Protein 6K5L (pdb70)

Solvent-accessible surface area: 49444 Å² total; per-residue (Å²): 109,116,137,32,37,11,57,93,0,0,97,16,0,20,127,8,0,63,47,8,6,31,139,14,20,116,35,4,63,21,7,36,100,35,2,19,114,39,55,39,103,30,24,47,66,7,22,54,76,7,22,77,28,15,58,109,18,0,20,88,2,16,68,71,0,93,82,65,4,132,38,75,1,32,64,36,93,5,3,53,98,0,23,94,19,0,30,170,52,1,98,132,31,85,37,39,14,6,0,0,1,0,2,14,23,1,6,12,83,5,39,10,42,75,70,73,45,82,113,61,5,2,22,99,50,46,33,96,190,76,82,102,221,135,45,116,185,101,48,18,99,71,7,100,18,122,161,36,16,83,61,8,0,73,117,3,5,59,75,30,75,17,158,51,149,39,83,66,57,52,75,1,0,99,38,0,35,124,13,0,42,109,67,29,26,100,137,60,10,74,146,1,37,0,48,7,11,79,76,9,0,23,25,34,28,9,0,8,6,0,0,14,0,46,12,73,110,34,45,52,0,0,0,1,0,1,9,32,26,164,135,18,60,0,38,3,3,0,0,0,5,58,62,45,21,0,19,34,0,8,17,40,4,16,8,9,0,9,3,86,8,66,50,0,35,22,13,3,108,19,0,86,85,1,2,93,70,29,42,32,6,36,0,8,26,12,3,8,12,22,48,2,0,37,20,28,8,58,20,36,5,42,100,60,20,150,56,23,155,62,75,0,65,53,19,72,39,105,149,30,105,9,14,5,32,0,0,0,58,49,10,48,25,14,0,12,0,0,12,46,159,20,9,126,155,57,91,45,46,25,15,50,0,27,26,5,4,74,35,2,22,15,23,21,4,8,0,8,0,1,16,8,12,57,21,32,8,5,53,2,52,65,180,25,6,11,108,82,1,32,113,19,0,89,114,50,0,48,127,20,22,59,90,95,51,134,57,4,3,0,15,0,0,6,9,4,54,60,22,53,18,0,38,46,48,7,130,115,10,114,51,115,105,8,79,64,3,0,51,38,0,0,46,0,1,46,42,0,0,14,22,28,0,11,0,22,36,5,54,33,72,12,0,0,3,19,221,85,29,28,0,0,0,34,36,1,4,65,9,34,73,0,49,115,8,77,8,58,76,120,34,12,60,223,138,88,47,43,68,37,119,40,28,20,8,0,90,36,9,97,148,113,5,30,79,51,114,77,6,2,84,23,0,67,110,47,3,43,50,3,7,118,4,86,40,0,70,51,30,9,71,116,29,139,134,34,58,24,77,52,44,63,7,24,124,160,122,30,39,3,69,53,58,26,96,97,83,33,75,84,13,0,84,17,4,18,125,9,0,65,49,8,5,29,145,15,19,128,34,5,61,22,6,38,108,39,2,23,118,38,54,52,114,32,25,63,82,7,29,49,72,8,21,52,26,14,61,53,6,0,7,56,2,6,50,72,13,128,93,52,148,135,60,120,57,21,80,97,0,26,79,40,0,24,135,57,0,71,131,28,82,47,19,14,7,0,0,1,0,2,14,26,1,4,14,91,57,66,71,40,86,70,74,45,82,102,57,5,1,21,96,48,44,24,106,152,36,86,202,154,122,49,117,163,107,46,14,82,75,12,101,26,125,163,35,18,101,57,9,0,76,120,5,3,56,72,29,71,18,158,48,154,38,88,59,54,61,70,1,4,98,39,0,37,116,13,0,42,117,68,25,26,99,144,66,15,78,172,3,35,1,43,10,9,77,74,10,0,23,21,53,38,10,0,8,5,0,0,13,0,48,14,80,117,36,40,53,0,0,0,0,0,0,18,33,25,160,142,21,66,0,36,3,3,0,0,0,3,62,55,43,15,0,16,35,0,6,16,38,4,16,8,8,0,11,2,78,8,41,46,0,13,17,9,0,63,22,0,72,93,1,2,90,72,38,36,33,6,33,1,2,31,12,3,8,12,21,41,2,0,40,22,29,15,57,16,38,4,46,81,63,18,149,58,22,150,89,76,0,66,51,20,71,40,104,140,30,78,4,14,7,34,0,0,0,54,54,12,27,21,15,0,12,1,0,10,45,176,24,14,145,128,47,146,51,48,35,45,48,0,100,40,5,6,84,33,2,22,36,34,41,3,7,0,8,0,0,14,8,12,79,22,66,9,5,58,4,48,68,172,32,8,7,106,74,0,35,106,20,0,90,116,52,1,51,149,29,23,57,90,96,49,146,61,1,1,1,88,18,0,6,13,4,41,54,20,52,18,0,39,45,50,5,133,120,8,107,46,115,110,7,76,65,4,0,73,37,0,0,44,0,0,51,42,0,0,16,22,31,0,8,0,18,32,8,46,29,71,9,0,0,2,16,186,86,30,31,0,0,0,36,28,1,2,69,8,32,76,0,38,28,8,49,7,41,89,41,16,15,147,276,34,60,70,1,21,23,18,24,7,1,58,70,23,92,124,152,5,29,78,60,114,77,10,0,85,25,0,65,110,47,3,44,54,1,6,116,5,78,35,0,72,51,25,9,60,130,30,109,111,46,62,48,78,62,44,47,6,22,142,154,184,26,32,2,64,53,63,27,91

Foldseek 3Di:
DLVVLLLVLLVLLLVLVVVLVVVLLVLLVCLQVCLLVVVLVSQLVSLLVSLCSLVVSLVVSLVVNCVSPVPCLLVQVSLLSSVVSNLVVQPVPQQSLVSQLSSVSNNCVSVVNPDDDVSNGPLDPPDDPPPDPPDPDDQKDWFAQPVHQQVSVVVVVVPDPRDFAAPDRSVQSVQVVVVLCVPQNVVFSNVKTKIWGPWWWDDRFWTKIWIWIATPVGIWTWIWIWGADPVRHIHTFFIDTHLLLVCLVLDQLFRATSTNCPRLVVVLVVCCRSNVPDDSLSSCVNNPVNSSSVSVVSVVVVVVLVPDPFAKDFDDDDADQFWTWIDTPPDFKIKIDGWPDGDPVDDDDPVLVVVLLVVCQSARSLSAAGHKDKDAFDKAFPVRHDPVVVVVCCVTVVVQWDDDDRMITGGIIIMTGDFAQQVVVCVPDADPLNLLLLLQLLVSCVSCLLSQKHQQPSASRQWGAHPSGHIHGYRRSRIDGLLQADEDDDDDPVPPDDDDPRYDQLLVVLVRQLVDVRGNVSCCVNRVLSSGSVSSVVSNVCVVVVHHDDHDSDDPCRTCVRVPD/DVLLVLLVLLLVLVVVLVVVLLVLLVCLLVCLQVVVLVSLLVSLVVSLCSLVVSLVVSLVVVVVVPDPVSQLSSVVSNLVVPPVPQQRLVSQLSVVSNVCVNVVNPDDDVSNGPLDHPDDDDLPDDDPDDQKAKFAQPVHQQVSQVVVVVPQPRDFAAPDSNVLSVQAVVVLCVPQNPPQQNVKIKIWGNWWWDDRNWTKTWIWIQTPVGIWTWIWTWGADPVRHIHTFFIDTHLLLVCLVLDQLFRATSTNCPNLVNVLVVCCSRNVPDDSLSSCVNNPVNSSSVSVVSVVVVVCLVPDPAAKDFDDDDADQFWTWIDTPVDFKIKIDGWPDGDPVDDDDPVLVVVLLVVCQSARSLSAAGHKDKDAFDKAFPVRHDPVVVVVCCVTVVVQWDDDDRMITGGIIIMTGDFAQQVVVCVVDDDPLNLLLLLQLLVSCVSCLLSQKHLQPSASRQWGADPSGHIHGYDRSRIDGLLQADEDDDDPPVDDDDPRYDQLLVVCVRQQVDPRGNVSCCVNPVLSSDSVSSVVSNVCVVVPHHDDRDSDDPCRGCVRVVD

B-factor: mean 54.25, std 23.87, range [15.05, 162.51]

InterPro domains:
  IPR010452 Isocitrate dehydrogenase kinasephosphatase [MF_00747] (1-570)
  IPR010452 Isocitrate dehydrogenase kinasephosphatase [NF002804] (5-575)
  IPR010452 Isocitrate dehydrogenase kinasephosphatase [PIRSF000719] (3-575)
  IPR010452 Isocitrate dehydrogenase kinasephosphatase [PTHR39559] (1-574)
  IPR046854 Isocitrate dehydrogenase kinase/phosphatase (AceK), regulatory domain [PF20423] (10-306)
  IPR046855 Isocitrate dehydrogenase kinase/phosphatase (AceK), kinase domain [PF06315] (310-564)

Structure (mmCIF, N/CA/C/O backbone):
data_6K5L
#
_entry.id   6K5L
#
_cell.length_a   124.484
_cell.length_b   124.484
_cell.length_c   266.824
_cell.angle_alpha   90.00
_cell.angle_beta   90.00
_cell.angle_gamma   90.00
#
_symmetry.space_group_name_H-M   'P 41 21 2'
#
loop_
_entity.id
_entity.type
_entity.pdbx_description
1 polymer 'Isocitrate dehydrogenase kinase/phosphatase'
2 non-polymer 'ADENOSINE MONOPHOSPHATE'
3 non-polymer "ADENOSINE-5'-DIPHOSPHATE"
4 non-polymer 'MANGANESE (II) ION'
5 water water
#
loop_
_atom_site.group_PDB
_atom_site.id
_atom_site.type_symbol
_atom_site.label_atom_id
_atom_site.label_alt_id
_atom_site.label_comp_id
_atom_site.label_asym_id
_atom_site.label_entity_id
_atom_site.label_seq_id
_atom_site.pdbx_PDB_ins_code
_atom_site.Cartn_x
_atom_site.Cartn_y
_atom_site.Cartn_z
_atom_site.occupancy
_atom_site.B_iso_or_equiv
_atom_site.auth_seq_id
_atom_site.auth_comp_id
_atom_site.auth_asym_id
_atom_site.auth_atom_id
_atom_site.pdbx_PDB_model_num
ATOM 1 N N . MET A 1 1 ? 35.890 24.456 -9.180 1.00 92.19 1 MET A N 1
ATOM 2 C CA . MET A 1 1 ? 35.172 23.303 -9.755 1.00 91.80 1 MET A CA 1
ATOM 3 C C . MET A 1 1 ? 34.473 22.507 -8.658 1.00 93.54 1 MET A C 1
ATOM 4 O O . MET A 1 1 ? 35.031 22.325 -7.553 1.00 90.79 1 MET A O 1
ATOM 10 N N . PRO A 1 2 ? 33.236 22.063 -8.937 1.00 97.58 2 PRO A N 1
ATOM 11 C CA . PRO A 1 2 ? 32.680 20.967 -8.130 1.00 94.38 2 PRO A CA 1
ATOM 12 C C . PRO A 1 2 ? 33.427 19.682 -8.392 1.00 86.32 2 PRO A C 1
ATOM 13 O O . PRO A 1 2 ? 33.559 18.847 -7.489 1.00 87.07 2 PRO A O 1
ATOM 24 N N . ARG A 1 3 ? 33.976 19.552 -9.604 1.00 76.23 3 ARG A N 1
ATOM 25 C CA . ARG A 1 3 ? 34.712 18.377 -10.042 1.00 66.90 3 ARG A CA 1
ATOM 26 C C . ARG A 1 3 ? 36.166 18.423 -9.597 1.00 61.72 3 ARG A C 1
ATOM 27 O O . ARG A 1 3 ? 36.795 17.371 -9.431 1.00 57.44 3 ARG A O 1
ATOM 48 N N . GLY A 1 4 ? 36.718 19.624 -9.412 1.00 56.79 4 GLY A N 1
ATOM 49 C CA . GLY A 1 4 ? 38.042 19.736 -8.826 1.00 52.51 4 GLY A CA 1
ATOM 50 C C . GLY A 1 4 ? 38.082 19.206 -7.407 1.00 49.81 4 GLY A C 1
ATOM 51 O O . GLY A 1 4 ? 39.008 18.491 -7.021 1.00 51.09 4 GLY A O 1
ATOM 55 N N . LEU A 1 5 ? 37.089 19.577 -6.597 1.00 47.47 5 LEU A N 1
ATOM 56 C CA . LEU A 1 5 ? 37.027 19.061 -5.233 1.00 43.92 5 LEU A CA 1
ATOM 57 C C . LEU A 1 5 ? 37.041 17.538 -5.234 1.00 38.56 5 LEU A C 1
ATOM 58 O O . LEU A 1 5 ? 37.802 16.910 -4.491 1.00 36.71 5 LEU A O 1
ATOM 74 N N . GLU A 1 6 ? 36.196 16.924 -6.065 1.00 37.18 6 GLU A N 1
ATOM 75 C CA . GLU A 1 6 ? 36.146 15.469 -6.130 1.00 36.39 6 GLU A CA 1
ATOM 76 C C . GLU A 1 6 ? 37.515 14.870 -6.393 1.00 38.92 6 GLU A C 1
ATOM 77 O O . GLU A 1 6 ? 37.900 13.875 -5.766 1.00 41.81 6 GLU A O 1
ATOM 89 N N . LEU A 1 7 ? 38.269 15.468 -7.314 1.00 40.11 7 LEU A N 1
ATOM 90 C CA . LEU A 1 7 ? 39.594 14.965 -7.657 1.00 41.07 7 LEU A CA 1
ATOM 91 C C . LEU A 1 7 ? 40.619 15.284 -6.571 1.00 33.41 7 LEU A C 1
ATOM 92 O O . LEU A 1 7 ? 41.494 14.466 -6.273 1.00 28.11 7 LEU A O 1
ATOM 108 N N . LEU A 1 8 ? 40.519 16.468 -5.961 1.00 31.22 8 LEU A N 1
ATOM 109 C CA . LEU A 1 8 ? 41.424 16.822 -4.873 1.00 30.96 8 LEU A CA 1
ATOM 110 C C . LEU A 1 8 ? 41.299 15.831 -3.732 1.00 33.41 8 LEU A C 1
ATOM 111 O O . LEU A 1 8 ? 42.308 15.415 -3.151 1.00 34.40 8 LEU A O 1
ATOM 127 N N . ILE A 1 9 ? 40.074 15.423 -3.407 1.00 29.96 9 ILE A N 1
ATOM 128 C CA . ILE A 1 9 ? 39.889 14.434 -2.353 1.00 34.06 9 ILE A CA 1
ATOM 129 C C . ILE A 1 9 ? 40.488 13.093 -2.774 1.00 33.61 9 ILE A C 1
ATOM 130 O O . ILE A 1 9 ? 41.185 12.430 -1.992 1.00 32.87 9 ILE A O 1
ATOM 146 N N . ALA A 1 10 ? 40.173 12.645 -3.996 1.00 29.41 10 ALA A N 1
ATOM 147 C CA . ALA A 1 10 ? 40.712 11.378 -4.482 1.00 30.48 10 ALA A CA 1
ATOM 148 C C . ALA A 1 10 ? 42.232 11.363 -4.406 1.00 34.93 10 ALA A C 1
ATOM 149 O O . ALA A 1 10 ? 42.833 10.371 -3.972 1.00 34.33 10 ALA A O 1
ATOM 156 N N . GLN A 1 11 ? 42.871 12.476 -4.770 1.00 33.50 11 GLN A N 1
ATOM 157 C CA . GLN A 1 11 ? 44.325 12.532 -4.716 1.00 33.64 11 GLN A CA 1
ATOM 158 C C . GLN A 1 11 ? 44.812 12.643 -3.279 1.00 33.15 11 GLN A C 1
ATOM 159 O O . GLN A 1 11 ? 45.897 12.146 -2.954 1.00 30.12 11 GLN A O 1
ATOM 173 N N . THR A 1 12 ? 44.019 13.269 -2.403 1.00 32.07 12 THR A N 1
ATOM 174 C CA . THR A 1 12 ? 44.389 13.337 -0.993 1.00 30.43 12 THR A CA 1
ATOM 175 C C . THR A 1 12 ? 44.419 11.943 -0.377 1.00 30.73 12 THR A C 1
ATOM 176 O O . THR A 1 12 ? 45.391 11.559 0.286 1.00 26.11 12 THR A O 1
ATOM 187 N N . ILE A 1 13 ? 43.364 11.160 -0.611 1.00 27.72 13 ILE A N 1
ATOM 188 C CA . ILE A 1 13 ? 43.321 9.799 -0.096 1.00 27.23 13 ILE A CA 1
ATOM 189 C C . ILE A 1 13 ? 44.519 9.013 -0.610 1.00 26.78 13 ILE A C 1
ATOM 190 O O . ILE A 1 13 ? 45.280 8.429 0.167 1.00 26.98 13 ILE A O 1
ATOM 206 N N . LEU A 1 14 ? 44.727 9.013 -1.928 1.00 24.52 14 LEU A N 1
ATOM 207 C CA . LEU A 1 14 ? 45.848 8.268 -2.483 1.00 26.18 14 LEU A CA 1
ATOM 208 C C . LEU A 1 14 ? 47.177 8.795 -1.959 1.00 26.62 14 LEU A C 1
ATOM 209 O O . LEU A 1 14 ? 48.114 8.020 -1.748 1.00 27.41 14 LEU A O 1
ATOM 225 N N . GLN A 1 15 ? 47.281 10.098 -1.716 1.00 30.10 15 GLN A N 1
ATOM 226 C CA . GLN A 1 15 ? 48.518 10.609 -1.141 1.00 26.59 15 GLN A CA 1
ATOM 227 C C . GLN A 1 15 ? 48.749 10.026 0.239 1.00 24.07 15 GLN A C 1
ATOM 228 O O . GLN A 1 15 ? 49.874 9.652 0.581 1.00 24.56 15 GLN A O 1
ATOM 242 N N . GLY A 1 16 ? 47.694 9.960 1.054 1.00 23.42 16 GLY A N 1
ATOM 243 C CA . GLY A 1 16 ? 47.829 9.368 2.373 1.00 27.58 16 GLY A CA 1
ATOM 244 C C . GLY A 1 16 ? 48.381 7.961 2.306 1.00 27.78 16 GLY A C 1
ATOM 245 O O . GLY A 1 16 ? 49.293 7.599 3.052 1.00 31.40 16 GLY A O 1
ATOM 249 N N . PHE A 1 17 ? 47.846 7.149 1.393 1.00 29.70 17 PHE A N 1
ATOM 250 C CA . PHE A 1 17 ? 48.342 5.787 1.258 1.00 28.46 17 PHE A CA 1
ATOM 251 C C . PHE A 1 17 ? 49.795 5.768 0.799 1.00 27.24 17 PHE A C 1
ATOM 252 O O . PHE A 1 17 ? 50.591 4.957 1.283 1.00 30.79 17 PHE A O 1
ATOM 269 N N . ASP A 1 18 ? 50.154 6.628 -0.157 1.00 27.40 18 ASP A N 1
ATOM 270 C CA . ASP A 1 18 ? 51.556 6.749 -0.544 1.00 30.51 18 ASP A CA 1
ATOM 271 C C . ASP A 1 18 ? 52.434 6.889 0.691 1.00 29.65 18 ASP A C 1
ATOM 272 O O . ASP A 1 18 ? 53.403 6.144 0.881 1.00 32.06 18 ASP A O 1
ATOM 281 N N . ALA A 1 19 ? 52.074 7.832 1.566 1.00 31.65 19 ALA A N 1
ATOM 282 C CA . ALA A 1 19 ? 52.859 8.096 2.766 1.00 29.99 19 ALA A CA 1
ATOM 283 C C . ALA A 1 19 ? 52.784 6.936 3.747 1.00 27.99 19 ALA A C 1
ATOM 284 O O . ALA A 1 19 ? 53.805 6.520 4.310 1.00 22.96 19 ALA A O 1
ATOM 291 N N . GLN A 1 20 ? 51.582 6.401 3.964 1.00 30.11 20 GLN A N 1
ATOM 292 C CA . GLN A 1 20 ? 51.418 5.309 4.917 1.00 27.70 20 GLN A CA 1
ATOM 293 C C . GLN A 1 20 ? 52.324 4.141 4.563 1.00 23.68 20 GLN A C 1
ATOM 294 O O . GLN A 1 20 ? 53.081 3.651 5.410 1.00 24.49 20 GLN A O 1
ATOM 308 N N . TYR A 1 21 ? 52.266 3.670 3.315 1.00 23.13 21 TYR A N 1
ATOM 309 C CA . TYR A 1 21 ? 53.110 2.529 2.988 1.00 27.55 21 TYR A CA 1
ATOM 310 C C . TYR A 1 21 ? 54.582 2.899 3.012 1.00 28.49 21 TYR A C 1
ATOM 311 O O . TYR A 1 21 ? 55.431 2.046 3.305 1.00 27.73 21 TYR A O 1
ATOM 329 N N . GLY A 1 22 ? 54.907 4.148 2.688 1.00 27.71 22 GLY A N 1
ATOM 330 C CA . GLY A 1 22 ? 56.286 4.581 2.796 1.00 28.82 22 GLY A CA 1
ATOM 331 C C . GLY A 1 22 ? 56.790 4.515 4.223 1.00 30.60 22 GLY A C 1
ATOM 332 O O . GLY A 1 22 ? 57.908 4.065 4.481 1.00 30.86 22 GLY A O 1
ATOM 336 N N . ARG A 1 23 ? 55.964 4.942 5.176 1.00 32.22 23 ARG A N 1
ATOM 337 C CA . ARG A 1 23 ? 56.370 4.840 6.568 1.00 32.77 23 ARG A CA 1
ATOM 338 C C . ARG A 1 23 ? 56.398 3.394 7.029 1.00 34.27 23 ARG A C 1
ATOM 339 O O . ARG A 1 23 ? 57.276 3.014 7.809 1.00 37.46 23 ARG A O 1
ATOM 360 N N . PHE A 1 24 ? 55.475 2.567 6.537 1.00 30.76 24 PHE A N 1
ATOM 361 C CA . PHE A 1 24 ? 55.505 1.151 6.882 1.00 28.05 24 PHE A CA 1
ATOM 362 C C . PHE A 1 24 ? 56.844 0.547 6.487 1.00 30.02 24 PHE A C 1
ATOM 363 O O . PHE A 1 24 ? 57.465 -0.183 7.270 1.00 30.50 24 PHE A O 1
ATOM 380 N N . LEU A 1 25 ? 57.327 0.887 5.290 1.00 29.64 25 LEU A N 1
ATOM 381 C CA . LEU A 1 25 ? 58.614 0.381 4.834 1.00 31.38 25 LEU A CA 1
ATOM 382 C C . LEU A 1 25 ? 59.765 0.948 5.654 1.00 31.32 25 LEU A C 1
ATOM 383 O O . LEU A 1 25 ? 60.757 0.252 5.897 1.00 34.45 25 LEU A O 1
ATOM 399 N N . GLU A 1 26 ? 59.668 2.204 6.083 1.00 31.57 26 GLU A N 1
ATOM 400 C CA . GLU A 1 26 ? 60.789 2.799 6.801 1.00 37.15 26 GLU A CA 1
ATOM 401 C C . GLU A 1 26 ? 60.968 2.137 8.162 1.00 34.78 26 GLU A C 1
ATOM 402 O O . GLU A 1 26 ? 62.086 1.767 8.542 1.00 33.24 26 GLU A O 1
ATOM 414 N N . VAL A 1 27 ? 59.868 1.920 8.887 1.00 33.80 27 VAL A N 1
ATOM 415 C CA . VAL A 1 27 ? 59.938 1.182 10.146 1.00 29.60 27 VAL A CA 1
ATOM 416 C C . VAL A 1 27 ? 60.503 -0.212 9.916 1.00 32.27 27 VAL A C 1
ATOM 417 O O . VAL A 1 27 ? 61.385 -0.671 10.657 1.00 34.63 27 VAL A O 1
ATOM 430 N N . THR A 1 28 ? 59.988 -0.912 8.893 1.00 27.82 28 THR A N 1
ATOM 431 C CA . THR A 1 28 ? 60.429 -2.273 8.601 1.00 26.89 28 THR A CA 1
ATOM 432 C C . THR A 1 28 ? 61.911 -2.312 8.242 1.00 29.14 28 THR A C 1
ATOM 433 O O . THR A 1 28 ? 62.643 -3.209 8.672 1.00 25.30 28 THR A O 1
ATOM 444 N N . SER A 1 29 ? 62.367 -1.331 7.450 1.00 35.91 29 SER A N 1
ATOM 445 C CA . SER A 1 29 ? 63.771 -1.249 7.048 1.00 36.69 29 SER A CA 1
ATOM 446 C C . SER A 1 29 ? 64.686 -1.299 8.253 1.00 38.44 29 SER A C 1
ATOM 447 O O . SER A 1 29 ? 65.812 -1.794 8.155 1.00 45.09 29 SER A O 1
ATOM 455 N N . GLY A 1 30 ? 64.245 -0.748 9.378 1.00 38.13 30 GLY A N 1
ATOM 456 C CA . GLY A 1 30 ? 65.091 -0.707 10.547 1.00 43.02 30 GLY A CA 1
ATOM 457 C C . GLY A 1 30 ? 65.160 -1.994 11.336 1.00 39.83 30 GLY A C 1
ATOM 458 O O . GLY A 1 30 ? 65.801 -2.037 12.388 1.00 38.53 30 GLY A O 1
ATOM 462 N N . ALA A 1 31 ? 64.531 -3.060 10.844 1.00 34.76 31 ALA A N 1
ATOM 463 C CA . ALA A 1 31 ? 64.540 -4.323 11.567 1.00 36.86 31 ALA A CA 1
ATOM 464 C C . ALA A 1 31 ? 65.935 -4.923 11.639 1.00 37.32 31 ALA A C 1
ATOM 465 O O . ALA A 1 31 ? 66.274 -5.575 12.631 1.00 40.06 31 ALA A O 1
ATOM 472 N N . GLN A 1 32 ? 66.749 -4.739 10.599 1.00 38.81 32 GLN A N 1
ATOM 473 C CA . GLN A 1 32 ? 68.093 -5.307 10.611 1.00 41.29 32 GLN A CA 1
ATOM 474 C C . GLN A 1 32 ? 68.933 -4.713 11.736 1.00 38.96 32 GLN A C 1
ATOM 475 O O . GLN A 1 32 ? 69.580 -5.443 12.494 1.00 39.43 32 GLN A O 1
ATOM 489 N N . GLN A 1 33 ? 68.957 -3.386 11.845 1.00 43.13 33 GLN A N 1
ATOM 490 C CA . GLN A 1 33 ? 69.771 -2.754 12.877 1.00 43.58 33 GLN A CA 1
ATOM 491 C C . GLN A 1 33 ? 69.310 -3.167 14.267 1.00 39.03 33 GLN A C 1
ATOM 492 O O . GLN A 1 33 ? 70.134 -3.464 15.134 1.00 40.78 33 GLN A O 1
ATOM 506 N N . ARG A 1 34 ? 67.997 -3.219 14.491 1.00 35.54 34 ARG A N 1
ATOM 507 C CA . ARG A 1 34 ? 67.481 -3.651 15.785 1.00 36.71 34 ARG A CA 1
ATOM 508 C C . ARG A 1 34 ? 67.960 -5.058 16.116 1.00 37.62 34 ARG A C 1
ATOM 509 O O . ARG A 1 34 ? 68.358 -5.339 17.254 1.00 37.75 34 ARG A O 1
ATOM 530 N N . PHE A 1 35 ? 67.931 -5.954 15.130 1.00 34.77 35 PHE A N 1
ATOM 531 C CA . PHE A 1 35 ? 68.446 -7.304 15.327 1.00 36.69 35 PHE A CA 1
ATOM 532 C C . PHE A 1 35 ? 69.953 -7.288 15.540 1.00 42.70 35 PHE A C 1
ATOM 533 O O . PHE A 1 35 ? 70.473 -7.919 16.468 1.00 45.15 35 PHE A O 1
ATOM 550 N N . GLU A 1 36 ? 70.674 -6.562 14.688 1.00 45.91 36 GLU A N 1
ATOM 551 C CA . GLU A 1 36 ? 72.129 -6.587 14.749 1.00 44.99 36 GLU A CA 1
ATOM 552 C C . GLU A 1 36 ? 72.638 -6.125 16.103 1.00 44.67 36 GLU A C 1
ATOM 553 O O . GLU A 1 36 ? 73.628 -6.665 16.610 1.00 47.50 36 GLU A O 1
ATOM 565 N N . GLN A 1 37 ? 71.989 -5.125 16.704 1.00 40.52 37 GLN A N 1
ATOM 566 C CA . GLN A 1 37 ? 72.399 -4.636 18.013 1.00 42.77 37 GLN A CA 1
ATOM 567 C C . GLN A 1 37 ? 71.573 -5.233 19.146 1.00 46.28 37 GLN A C 1
ATOM 568 O O . GLN A 1 37 ? 71.542 -4.673 20.250 1.00 44.97 37 GLN A O 1
ATOM 582 N N . ALA A 1 38 ? 70.946 -6.386 18.900 1.00 47.76 38 ALA A N 1
ATOM 583 C CA . ALA A 1 38 ? 70.174 -7.133 19.886 1.00 42.59 38 ALA A CA 1
ATOM 584 C C . ALA A 1 38 ? 69.352 -6.239 20.802 1.00 43.09 38 ALA A C 1
ATOM 585 O O . ALA A 1 38 ? 69.252 -6.501 22.004 1.00 45.12 38 ALA A O 1
ATOM 592 N N . ASP A 1 39 ? 68.745 -5.195 20.239 1.00 43.98 39 ASP A N 1
ATOM 593 C CA . ASP A 1 39 ? 67.886 -4.290 20.998 1.00 44.40 39 ASP A CA 1
ATOM 594 C C . ASP A 1 39 ? 66.479 -4.877 21.001 1.00 44.24 39 ASP A C 1
ATOM 595 O O . ASP A 1 39 ? 65.574 -4.414 20.307 1.00 48.65 39 ASP A O 1
ATOM 604 N N . TRP A 1 40 ? 66.292 -5.918 21.815 1.00 41.02 40 TRP A N 1
ATOM 605 C CA . TRP A 1 40 ? 65.052 -6.683 21.753 1.00 39.44 40 TRP A CA 1
ATOM 606 C C . TRP A 1 40 ? 63.848 -5.866 22.188 1.00 43.10 40 TRP A C 1
ATOM 607 O O . TRP A 1 40 ? 62.731 -6.161 21.754 1.00 45.36 40 TRP A O 1
ATOM 628 N N . HIS A 1 41 ? 64.043 -4.841 23.016 1.00 45.63 41 HIS A N 1
ATOM 629 C CA . HIS A 1 41 ? 62.922 -3.995 23.405 1.00 49.78 41 HIS A CA 1
ATOM 630 C C . HIS A 1 41 ? 62.582 -2.978 22.320 1.00 45.48 41 HIS A C 1
ATOM 631 O O . HIS A 1 41 ? 61.409 -2.624 22.155 1.00 39.90 41 HIS A O 1
ATOM 645 N N . ALA A 1 42 ? 63.573 -2.557 21.529 1.00 42.41 42 ALA A N 1
ATOM 646 C CA . ALA A 1 42 ? 63.282 -1.807 20.314 1.00 34.42 42 ALA A CA 1
ATOM 647 C C . ALA A 1 42 ? 62.487 -2.650 19.320 1.00 37.52 42 ALA A C 1
ATOM 648 O O . ALA A 1 42 ? 61.548 -2.153 18.686 1.00 38.62 42 ALA A O 1
ATOM 655 N N . VAL A 1 43 ? 62.840 -3.932 19.179 1.00 34.33 43 VAL A N 1
ATOM 656 C CA . VAL A 1 43 ? 62.118 -4.816 18.266 1.00 32.74 43 VAL A CA 1
ATOM 657 C C . VAL A 1 43 ? 60.634 -4.850 18.615 1.00 33.54 43 VAL A C 1
ATOM 658 O O . VAL A 1 43 ? 59.765 -4.759 17.739 1.00 36.70 43 VAL A O 1
ATOM 671 N N . GLN A 1 44 ? 60.323 -4.991 19.900 1.00 31.63 44 GLN A N 1
ATOM 672 C CA . GLN A 1 44 ? 58.933 -5.072 20.332 1.00 33.60 44 GLN A CA 1
ATOM 673 C C . GLN A 1 44 ? 58.233 -3.730 20.177 1.00 32.11 44 GLN A C 1
ATOM 674 O O . GLN A 1 44 ? 57.064 -3.675 19.783 1.00 30.33 44 GLN A O 1
ATOM 688 N N . GLN A 1 45 ? 58.930 -2.632 20.461 1.00 33.41 45 GLN A N 1
ATOM 689 C CA . GLN A 1 45 ? 58.306 -1.329 20.279 1.00 35.38 45 GLN A CA 1
ATOM 690 C C . GLN A 1 45 ? 58.056 -1.050 18.805 1.00 32.04 45 GLN A C 1
ATOM 691 O O . GLN A 1 45 ? 57.066 -0.397 18.462 1.00 32.32 45 GLN A O 1
ATOM 705 N N . ALA A 1 46 ? 58.943 -1.534 17.929 1.00 27.51 46 ALA A N 1
ATOM 706 C CA . ALA A 1 46 ? 58.771 -1.336 16.494 1.00 30.99 46 ALA A CA 1
ATOM 707 C C . ALA A 1 46 ? 57.530 -2.049 15.978 1.00 33.07 46 ALA A C 1
ATOM 708 O O . ALA A 1 46 ? 56.832 -1.531 15.094 1.00 32.92 46 ALA A O 1
ATOM 715 N N . MET A 1 47 ? 57.233 -3.235 16.522 1.00 30.02 47 MET A N 1
ATOM 716 C CA . MET A 1 47 ? 56.032 -3.951 16.106 1.00 35.96 47 MET A CA 1
ATOM 717 C C . MET A 1 47 ? 54.779 -3.180 16.504 1.00 38.95 47 MET A C 1
ATOM 718 O O . MET A 1 47 ? 53.834 -3.070 15.714 1.00 43.05 47 MET A O 1
ATOM 732 N N . LYS A 1 48 ? 54.753 -2.617 17.712 1.00 32.00 48 LYS A N 1
ATOM 733 C CA . LYS A 1 48 ? 53.622 -1.782 18.090 1.00 31.52 48 LYS A CA 1
ATOM 734 C C . LYS A 1 48 ? 53.538 -0.553 17.194 1.00 31.64 48 LYS A C 1
ATOM 735 O O . LYS A 1 48 ? 52.467 -0.221 16.677 1.00 36.08 48 LYS A O 1
ATOM 754 N N . ASN A 1 49 ? 54.661 0.135 16.996 1.00 26.39 49 ASN A N 1
ATOM 755 C CA . ASN A 1 49 ? 54.654 1.343 16.179 1.00 31.11 49 ASN A CA 1
ATOM 756 C C . ASN A 1 49 ? 54.119 1.056 14.779 1.00 33.55 49 ASN A C 1
ATOM 757 O O . ASN A 1 49 ? 53.240 1.770 14.277 1.00 36.98 49 ASN A O 1
ATOM 768 N N . ARG A 1 50 ? 54.648 0.024 14.122 1.00 29.14 50 ARG A N 1
ATOM 769 C CA . ARG A 1 50 ? 54.238 -0.267 12.753 1.00 30.36 50 ARG A CA 1
ATOM 770 C C . ARG A 1 50 ? 52.774 -0.678 12.695 1.00 29.08 50 ARG A C 1
ATOM 771 O O . ARG A 1 50 ? 52.086 -0.391 11.713 1.00 38.47 50 ARG A O 1
ATOM 792 N N . ILE A 1 51 ? 52.271 -1.314 13.749 1.00 32.85 51 ILE A N 1
ATOM 793 C CA . ILE A 1 51 ? 50.867 -1.698 13.791 1.00 29.02 51 ILE A CA 1
ATOM 794 C C . ILE A 1 51 ? 49.951 -0.486 13.778 1.00 33.29 51 ILE A C 1
ATOM 795 O O . ILE A 1 51 ? 48.837 -0.551 13.244 1.00 37.21 51 ILE A O 1
ATOM 811 N N . HIS A 1 52 ? 50.380 0.623 14.378 1.00 36.30 52 HIS A N 1
ATOM 812 C CA . HIS A 1 52 ? 49.534 1.801 14.528 1.00 41.62 52 HIS A CA 1
ATOM 813 C C . HIS A 1 52 ? 49.589 2.728 13.323 1.00 36.81 52 HIS A C 1
ATOM 814 O O . HIS A 1 52 ? 48.789 3.667 13.240 1.00 33.22 52 HIS A O 1
ATOM 828 N N . LEU A 1 53 ? 50.516 2.483 12.398 1.00 33.37 53 LEU A N 1
ATOM 829 C CA . LEU A 1 53 ? 50.764 3.411 11.303 1.00 31.36 53 LEU A CA 1
ATOM 830 C C . LEU A 1 53 ? 49.518 3.632 10.449 1.00 29.89 53 LEU A C 1
ATOM 831 O O . LEU A 1 53 ? 49.122 4.774 10.198 1.00 35.64 53 LEU A O 1
ATOM 847 N N . TYR A 1 54 ? 48.886 2.547 9.992 1.00 28.75 54 TYR A N 1
ATOM 848 C CA . TYR A 1 54 ? 47.767 2.659 9.057 1.00 28.19 54 TYR A CA 1
ATOM 849 C C . TYR A 1 54 ? 46.639 3.495 9.650 1.00 28.62 54 TYR A C 1
ATOM 850 O O . TYR A 1 54 ? 46.179 4.466 9.037 1.00 29.30 54 TYR A O 1
ATOM 868 N N . ASP A 1 55 ? 46.203 3.155 10.863 1.00 31.41 55 ASP A N 1
ATOM 869 C CA . ASP A 1 55 ? 45.096 3.885 11.466 1.00 32.93 55 ASP A CA 1
ATOM 870 C C . ASP A 1 55 ? 45.441 5.356 11.633 1.00 31.78 55 ASP A C 1
ATOM 871 O O . ASP A 1 55 ? 44.572 6.224 11.501 1.00 30.54 55 ASP A O 1
ATOM 880 N N . HIS A 1 56 ? 46.705 5.656 11.932 1.00 30.64 56 HIS A N 1
ATOM 881 C CA . HIS A 1 56 ? 47.116 7.050 12.037 1.00 36.54 56 HIS A CA 1
ATOM 882 C C . HIS A 1 56 ? 46.868 7.793 10.732 1.00 38.48 56 HIS A C 1
ATOM 883 O O . HIS A 1 56 ? 46.260 8.871 10.721 1.00 36.11 56 HIS A O 1
ATOM 897 N N . HIS A 1 57 ? 47.366 7.242 9.620 1.00 38.59 57 HIS A N 1
ATOM 898 C CA . HIS A 1 57 ? 47.279 7.935 8.340 1.00 35.54 57 HIS A CA 1
ATOM 899 C C . HIS A 1 57 ? 45.844 8.020 7.844 1.00 31.04 57 HIS A C 1
ATOM 900 O O . HIS A 1 57 ? 45.438 9.048 7.291 1.00 33.42 57 HIS A O 1
ATOM 914 N N . VAL A 1 58 ? 45.050 6.973 8.061 1.00 25.71 58 VAL A N 1
ATOM 915 C CA . VAL A 1 58 ? 43.626 7.074 7.761 1.00 24.76 58 VAL A CA 1
ATOM 916 C C . VAL A 1 58 ? 43.019 8.237 8.534 1.00 26.42 58 VAL A C 1
ATOM 917 O O . VAL A 1 58 ? 42.287 9.066 7.980 1.00 29.10 58 VAL A O 1
ATOM 930 N N . GLY A 1 59 ? 43.339 8.326 9.826 1.00 32.08 59 GLY A N 1
ATOM 931 C CA . GLY A 1 59 ? 42.831 9.418 10.637 1.00 27.20 59 GLY A CA 1
ATOM 932 C C . GLY A 1 59 ? 43.252 10.770 10.104 1.00 28.74 59 GLY A C 1
ATOM 933 O O . GLY A 1 59 ? 42.435 11.685 9.973 1.00 31.89 59 GLY A O 1
ATOM 937 N N . LEU A 1 60 ? 44.539 10.918 9.794 1.00 26.80 60 LEU A N 1
ATOM 938 C CA . LEU A 1 60 ? 45.011 12.177 9.234 1.00 29.58 60 LEU A CA 1
ATOM 939 C C . LEU A 1 60 ? 44.255 12.519 7.960 1.00 30.83 60 LEU A C 1
ATOM 940 O O . LEU A 1 60 ? 43.788 13.650 7.785 1.00 31.60 60 LEU A O 1
ATOM 956 N N . VAL A 1 61 ? 44.145 11.557 7.041 1.00 30.00 61 VAL A N 1
ATOM 957 C CA . VAL A 1 61 ? 43.456 11.826 5.784 1.00 31.38 61 VAL A CA 1
ATOM 958 C C . VAL A 1 61 ? 42.023 12.259 6.055 1.00 35.93 61 VAL A C 1
ATOM 959 O O . VAL A 1 61 ? 41.477 13.121 5.355 1.00 33.34 61 VAL A O 1
ATOM 972 N N . VAL A 1 62 ? 41.388 11.670 7.069 1.00 29.19 62 VAL A N 1
ATOM 973 C CA . VAL A 1 62 ? 39.999 12.013 7.344 1.00 28.26 62 VAL A CA 1
ATOM 974 C C . VAL A 1 62 ? 39.886 13.438 7.876 1.00 29.55 62 VAL A C 1
ATOM 975 O O . VAL A 1 62 ? 38.991 14.194 7.473 1.00 30.16 62 VAL A O 1
ATOM 988 N N . GLU A 1 63 ? 40.795 13.842 8.768 1.00 27.84 63 GLU A N 1
ATOM 989 C CA . GLU A 1 63 ? 40.769 15.223 9.236 1.00 35.39 63 GLU A CA 1
ATOM 990 C C . GLU A 1 63 ? 41.093 16.188 8.105 1.00 39.15 63 GLU A C 1
ATOM 991 O O . GLU A 1 63 ? 40.577 17.308 8.079 1.00 41.52 63 GLU A O 1
ATOM 1003 N N . GLN A 1 64 ? 41.945 15.778 7.161 1.00 37.54 64 GLN A N 1
ATOM 1004 C CA . GLN A 1 64 ? 42.197 16.605 5.987 1.00 36.17 64 GLN A CA 1
ATOM 1005 C C . GLN A 1 64 ? 40.934 16.737 5.159 1.00 27.64 64 GLN A C 1
ATOM 1006 O O . GLN A 1 64 ? 40.533 17.840 4.793 1.00 35.42 64 GLN A O 1
ATOM 1020 N N . LEU A 1 65 ? 40.266 15.626 4.887 1.00 26.67 65 LEU A N 1
ATOM 1021 C CA . LEU A 1 65 ? 39.006 15.718 4.169 1.00 31.50 65 LEU A CA 1
ATOM 1022 C C . LEU A 1 65 ? 38.018 16.599 4.920 1.00 42.43 65 LEU A C 1
ATOM 1023 O O . LEU A 1 65 ? 37.298 17.397 4.309 1.00 41.40 65 LEU A O 1
ATOM 1039 N N . ARG A 1 66 ? 37.965 16.466 6.248 1.00 45.25 66 ARG A N 1
ATOM 1040 C CA . ARG A 1 66 ? 37.029 17.262 7.033 1.00 49.94 66 ARG A CA 1
ATOM 1041 C C . ARG A 1 66 ? 37.275 18.747 6.821 1.00 48.63 66 ARG A C 1
ATOM 1042 O O . ARG A 1 66 ? 36.338 19.513 6.566 1.00 49.70 66 ARG A O 1
ATOM 1063 N N . CYS A 1 67 ? 38.537 19.172 6.912 1.00 46.74 67 CYS A N 1
ATOM 1064 C CA . CYS A 1 67 ? 38.845 20.588 6.785 1.00 47.34 67 CYS A CA 1
ATOM 1065 C C . CYS A 1 67 ? 38.785 21.062 5.341 1.00 52.05 67 CYS A C 1
ATOM 1066 O O . CYS A 1 67 ? 38.501 22.238 5.095 1.00 55.83 67 CYS A O 1
ATOM 1074 N N . ILE A 1 68 ? 39.028 20.174 4.378 1.00 50.04 68 ILE A N 1
ATOM 1075 C CA . ILE A 1 68 ? 38.995 20.564 2.974 1.00 48.70 68 ILE A CA 1
ATOM 1076 C C . ILE A 1 68 ? 37.571 20.716 2.453 1.00 52.46 68 ILE A C 1
ATOM 1077 O O . ILE A 1 68 ? 37.247 21.709 1.798 1.00 54.02 68 ILE A O 1
ATOM 1093 N N . THR A 1 69 ? 36.689 19.762 2.743 1.00 60.06 69 THR A N 1
ATOM 1094 C CA . THR A 1 69 ? 35.375 19.808 2.112 1.00 66.59 69 THR A CA 1
ATOM 1095 C C . THR A 1 69 ? 34.407 20.755 2.796 1.00 77.57 69 THR A C 1
ATOM 1096 O O . THR A 1 69 ? 33.452 21.206 2.155 1.00 84.19 69 THR A O 1
ATOM 1107 N N . ASN A 1 70 ? 34.606 21.054 4.072 1.00 77.22 70 ASN A N 1
ATOM 1108 C CA . ASN A 1 70 ? 33.671 21.896 4.808 1.00 85.74 70 ASN A CA 1
ATOM 1109 C C . ASN A 1 70 ? 32.243 21.376 4.639 1.00 84.81 70 ASN A C 1
ATOM 1110 O O . ASN A 1 70 ? 31.349 22.065 4.139 1.00 82.56 70 ASN A O 1
ATOM 1121 N N . GLY A 1 71 ? 32.057 20.116 5.025 1.00 83.86 71 GLY A N 1
ATOM 1122 C CA . GLY A 1 71 ? 30.731 19.539 5.075 1.00 85.31 71 GLY A CA 1
ATOM 1123 C C . GLY A 1 71 ? 30.465 18.394 4.121 1.00 86.94 71 GLY A C 1
ATOM 1124 O O . GLY A 1 71 ? 29.767 17.442 4.483 1.00 86.08 71 GLY A O 1
ATOM 1128 N N . GLN A 1 72 ? 30.987 18.474 2.896 1.00 88.36 72 GLN A N 1
ATOM 1129 C CA . GLN A 1 72 ? 30.614 17.514 1.862 1.00 88.01 72 GLN A CA 1
ATOM 1130 C C . GLN A 1 72 ? 31.248 16.144 2.054 1.00 86.34 72 GLN A C 1
ATOM 1131 O O . GLN A 1 72 ? 30.833 15.190 1.383 1.00 85.82 72 GLN A O 1
ATOM 1145 N N . SER A 1 73 ? 32.247 16.025 2.934 1.00 83.38 73 SER A N 1
ATOM 1146 C CA . SER A 1 73 ? 32.873 14.745 3.252 1.00 73.83 73 SER A CA 1
ATOM 1147 C C . SER A 1 73 ? 31.832 13.762 3.763 1.00 71.12 73 SER A C 1
ATOM 1148 O O . SER A 1 73 ? 32.094 12.563 3.881 1.00 67.58 73 SER A O 1
ATOM 1156 N N . THR A 1 74 ? 30.651 14.277 4.093 1.00 75.31 74 THR A N 1
ATOM 1157 C CA . THR A 1 74 ? 29.532 13.439 4.493 1.00 77.62 74 THR A CA 1
ATOM 1158 C C . THR A 1 74 ? 28.520 13.204 3.376 1.00 73.97 74 THR A C 1
ATOM 1159 O O . THR A 1 74 ? 27.763 12.229 3.452 1.00 72.63 74 THR A O 1
ATOM 1170 N N . ASP A 1 75 ? 28.464 14.082 2.369 1.00 73.18 75 ASP A N 1
ATOM 1171 C CA . ASP A 1 75 ? 27.644 13.827 1.191 1.00 71.38 75 ASP A CA 1
ATOM 1172 C C . ASP A 1 75 ? 28.059 12.500 0.578 1.00 70.15 75 ASP A C 1
ATOM 1173 O O . ASP A 1 75 ? 29.242 12.270 0.316 1.00 70.06 75 ASP A O 1
ATOM 1182 N N . ALA A 1 76 ? 27.077 11.646 0.301 1.00 70.25 76 ALA A N 1
ATOM 1183 C CA . ALA A 1 76 ? 27.361 10.326 -0.249 1.00 73.42 76 ALA A CA 1
ATOM 1184 C C . ALA A 1 76 ? 27.501 10.320 -1.763 1.00 74.95 76 ALA A C 1
ATOM 1185 O O . ALA A 1 76 ? 28.397 9.651 -2.290 1.00 78.41 76 ALA A O 1
ATOM 1192 N N . GLU A 1 77 ? 26.632 11.032 -2.479 1.00 74.60 77 GLU A N 1
ATOM 1193 C CA . GLU A 1 77 ? 26.813 11.173 -3.920 1.00 74.41 77 GLU A CA 1
ATOM 1194 C C . GLU A 1 77 ? 28.168 11.808 -4.257 1.00 61.26 77 GLU A C 1
ATOM 1195 O O . GLU A 1 77 ? 28.817 11.406 -5.228 1.00 56.45 77 GLU A O 1
ATOM 1207 N N . PHE A 1 78 ? 28.629 12.786 -3.463 1.00 55.59 78 PHE A N 1
ATOM 1208 C CA . PHE A 1 78 ? 29.978 13.328 -3.649 1.00 50.49 78 PHE A CA 1
ATOM 1209 C C . PHE A 1 78 ? 31.017 12.224 -3.551 1.00 54.57 78 PHE A C 1
ATOM 1210 O O . PHE A 1 78 ? 31.851 12.055 -4.449 1.00 54.86 78 PHE A O 1
ATOM 1227 N N . LEU A 1 79 ? 30.955 11.434 -2.473 1.00 58.46 79 LEU A N 1
ATOM 1228 C CA . LEU A 1 79 ? 31.967 10.415 -2.230 1.00 55.46 79 LEU A CA 1
ATOM 1229 C C . LEU A 1 79 ? 31.790 9.215 -3.145 1.00 49.88 79 LEU A C 1
ATOM 1230 O O . LEU A 1 79 ? 32.721 8.417 -3.285 1.00 54.34 79 LEU A O 1
ATOM 1246 N N . LEU A 1 80 ? 30.628 9.073 -3.782 1.00 44.37 80 LEU A N 1
ATOM 1247 C CA . LEU A 1 80 ? 30.511 8.115 -4.874 1.00 44.91 80 LEU A CA 1
ATOM 1248 C C . LEU A 1 80 ? 31.198 8.623 -6.136 1.00 43.65 80 LEU A C 1
ATOM 1249 O O . LEU A 1 80 ? 31.661 7.824 -6.958 1.00 41.23 80 LEU A O 1
ATOM 1265 N N . ARG A 1 81 ? 31.318 9.939 -6.288 1.00 44.81 81 ARG A N 1
ATOM 1266 C CA . ARG A 1 81 ? 32.036 10.480 -7.432 1.00 49.64 81 ARG A CA 1
ATOM 1267 C C . ARG A 1 81 ? 33.532 10.505 -7.159 1.00 43.16 81 ARG A C 1
ATOM 1268 O O . ARG A 1 81 ? 34.328 10.253 -8.069 1.00 45.86 81 ARG A O 1
ATOM 1289 N N . VAL A 1 82 ? 33.925 10.748 -5.908 1.00 37.98 82 VAL A N 1
ATOM 1290 C CA . VAL A 1 82 ? 35.315 10.548 -5.511 1.00 31.03 82 VAL A CA 1
ATOM 1291 C C . VAL A 1 82 ? 35.746 9.118 -5.799 1.00 34.33 82 VAL A C 1
ATOM 1292 O O . VAL A 1 82 ? 36.833 8.873 -6.339 1.00 34.66 82 VAL A O 1
ATOM 1305 N N . LYS A 1 83 ? 34.902 8.148 -5.444 1.00 33.59 83 LYS A N 1
ATOM 1306 C CA . LYS A 1 83 ? 35.276 6.758 -5.665 1.00 34.14 83 LYS A CA 1
ATOM 1307 C C . LYS A 1 83 ? 35.474 6.455 -7.142 1.00 39.41 83 LYS A C 1
ATOM 1308 O O . LYS A 1 83 ? 36.308 5.614 -7.492 1.00 38.64 83 LYS A O 1
ATOM 1327 N N . GLU A 1 84 ? 34.697 7.086 -8.023 1.00 47.78 84 GLU A N 1
ATOM 1328 C CA . GLU A 1 84 ? 34.911 6.845 -9.443 1.00 52.05 84 GLU A CA 1
ATOM 1329 C C . GLU A 1 84 ? 36.265 7.389 -9.868 1.00 41.58 84 GLU A C 1
ATOM 1330 O O . GLU A 1 84 ? 36.998 6.727 -10.612 1.00 41.58 84 GLU A O 1
ATOM 1342 N N . HIS A 1 85 ? 36.638 8.574 -9.377 1.00 33.95 85 HIS A N 1
ATOM 1343 C CA . HIS A 1 85 ? 37.935 9.131 -9.747 1.00 37.75 85 HIS A CA 1
ATOM 1344 C C . HIS A 1 85 ? 39.069 8.287 -9.188 1.00 37.04 85 HIS A C 1
ATOM 1345 O O . HIS A 1 85 ? 40.046 7.994 -9.889 1.00 36.93 85 HIS A O 1
ATOM 1359 N N . TYR A 1 86 ? 38.946 7.887 -7.921 1.00 34.41 86 TYR A N 1
ATOM 1360 C CA . TYR A 1 86 ? 39.952 7.041 -7.288 1.00 31.26 86 TYR A CA 1
ATOM 1361 C C . TYR A 1 86 ? 40.118 5.730 -8.043 1.00 31.30 86 TYR A C 1
ATOM 1362 O O . TYR A 1 86 ? 41.245 5.274 -8.276 1.00 27.77 86 TYR A O 1
ATOM 1380 N N . THR A 1 87 ? 39.005 5.114 -8.443 1.00 31.22 87 THR A N 1
ATOM 1381 C CA . THR A 1 87 ? 39.084 3.871 -9.198 1.00 31.94 87 THR A CA 1
ATOM 1382 C C . THR A 1 87 ? 39.920 4.054 -10.453 1.00 35.38 87 THR A C 1
ATOM 1383 O O . THR A 1 87 ? 40.710 3.174 -10.811 1.00 38.29 87 THR A O 1
ATOM 1394 N N . ARG A 1 88 ? 39.759 5.197 -11.132 1.00 40.99 88 ARG A N 1
ATOM 1395 C CA . ARG A 1 88 ? 40.464 5.472 -12.382 1.00 41.45 88 ARG A CA 1
ATOM 1396 C C . ARG A 1 88 ? 41.935 5.788 -12.159 1.00 36.91 88 ARG A C 1
ATOM 1397 O O . ARG A 1 88 ? 42.701 5.813 -13.124 1.00 41.01 88 ARG A O 1
ATOM 1418 N N . LEU A 1 89 ? 42.340 6.070 -10.924 1.00 36.49 89 LEU A N 1
ATOM 1419 C CA . LEU A 1 89 ? 43.749 6.271 -10.618 1.00 34.45 89 LEU A CA 1
ATOM 1420 C C . LEU A 1 89 ? 44.516 4.972 -10.390 1.00 34.74 89 LEU A C 1
ATOM 1421 O O . LEU A 1 89 ? 45.741 5.016 -10.248 1.00 31.73 89 LEU A O 1
ATOM 1437 N N . LEU A 1 90 ? 43.842 3.834 -10.318 1.00 37.66 90 LEU A N 1
ATOM 1438 C CA . LEU A 1 90 ? 44.489 2.630 -9.813 1.00 39.61 90 LEU A CA 1
ATOM 1439 C C . LEU A 1 90 ? 45.185 1.785 -10.877 1.00 46.01 90 LEU A C 1
ATOM 1440 O O . LEU A 1 90 ? 46.091 1.010 -10.534 1.00 46.75 90 LEU A O 1
ATOM 1456 N N . PRO A 1 91 ? 44.765 1.833 -12.147 1.00 48.78 91 PRO A N 1
ATOM 1457 C CA . PRO A 1 91 ? 45.375 0.918 -13.124 1.00 46.82 91 PRO A CA 1
ATOM 1458 C C . PRO A 1 91 ? 46.870 1.082 -13.242 1.00 47.34 91 PRO A C 1
ATOM 1459 O O . PRO A 1 91 ? 47.543 0.073 -13.516 1.00 48.67 91 PRO A O 1
ATOM 1470 N N . ASP A 1 92 ? 47.423 2.302 -13.040 1.00 54.95 92 ASP A N 1
ATOM 1471 C CA . ASP A 1 92 ? 48.879 2.414 -13.098 1.00 70.10 92 ASP A CA 1
ATOM 1472 C C . ASP A 1 92 ? 49.532 2.094 -11.752 1.00 67.95 92 ASP A C 1
ATOM 1473 O O . ASP A 1 92 ? 50.674 1.635 -11.730 1.00 68.82 92 ASP A O 1
ATOM 1482 N N . TYR A 1 93 ? 48.824 2.262 -10.616 1.00 64.38 93 TYR A N 1
ATOM 1483 C CA . TYR A 1 93 ? 49.453 2.220 -9.284 1.00 57.43 93 TYR A CA 1
ATOM 1484 C C . TYR A 1 93 ? 49.897 0.823 -8.841 1.00 49.57 93 TYR A C 1
ATOM 1485 O O . TYR A 1 93 ? 49.095 -0.121 -8.849 1.00 48.03 93 TYR A O 1
ATOM 1503 N N . PRO A 1 94 ? 51.134 0.674 -8.362 1.00 46.47 94 PRO A N 1
ATOM 1504 C CA . PRO A 1 94 ? 51.639 -0.684 -8.078 1.00 47.97 94 PRO A CA 1
ATOM 1505 C C . PRO A 1 94 ? 50.926 -1.396 -6.930 1.00 48.44 94 PRO A C 1
ATOM 1506 O O . PRO A 1 94 ? 50.641 -2.599 -7.027 1.00 53.52 94 PRO A O 1
ATOM 1517 N N . ARG A 1 95 ? 50.659 -0.710 -5.827 1.00 40.79 95 ARG A N 1
ATOM 1518 C CA . ARG A 1 95 ? 50.014 -1.352 -4.679 1.00 35.30 95 ARG A CA 1
ATOM 1519 C C . ARG A 1 95 ? 48.518 -1.074 -4.670 1.00 33.11 95 ARG A C 1
ATOM 1520 O O . ARG A 1 95 ? 47.946 -0.662 -3.663 1.00 30.11 95 ARG A O 1
ATOM 1541 N N . PHE A 1 96 ? 47.864 -1.329 -5.805 1.00 33.00 96 PHE A N 1
ATOM 1542 C CA . PHE A 1 96 ? 46.475 -0.914 -5.971 1.00 33.27 96 PHE A CA 1
ATOM 1543 C C . PHE A 1 96 ? 45.538 -1.655 -5.027 1.00 34.97 96 PHE A C 1
ATOM 1544 O O . PHE A 1 96 ? 44.529 -1.085 -4.588 1.00 36.02 96 PHE A O 1
ATOM 1561 N N . GLU A 1 97 ? 45.830 -2.925 -4.728 1.00 29.89 97 GLU A N 1
ATOM 1562 C CA . GLU A 1 97 ? 44.948 -3.691 -3.857 1.00 31.32 97 GLU A CA 1
ATOM 1563 C C . GLU A 1 97 ? 44.891 -3.059 -2.471 1.00 29.65 97 GLU A C 1
ATOM 1564 O O . GLU A 1 97 ? 43.826 -3.005 -1.846 1.00 29.62 97 GLU A O 1
ATOM 1576 N N . ILE A 1 98 ? 46.020 -2.532 -1.995 1.00 29.13 98 ILE A N 1
ATOM 1577 C CA . ILE A 1 98 ? 46.045 -1.896 -0.686 1.00 30.44 98 ILE A CA 1
ATOM 1578 C C . ILE A 1 98 ? 45.525 -0.471 -0.769 1.00 25.96 98 ILE A C 1
ATOM 1579 O O . ILE A 1 98 ? 44.925 0.029 0.190 1.00 25.81 98 ILE A O 1
ATOM 1595 N N . ALA A 1 99 ? 45.745 0.207 -1.895 1.00 24.76 99 ALA A N 1
ATOM 1596 C CA . ALA A 1 99 ? 45.135 1.515 -2.095 1.00 24.16 99 ALA A CA 1
ATOM 1597 C C . ALA A 1 99 ? 43.622 1.448 -1.939 1.00 22.82 99 ALA A C 1
ATOM 1598 O O . ALA A 1 99 ? 43.007 2.364 -1.383 1.00 26.89 99 ALA A O 1
ATOM 1605 N N . GLU A 1 100 ? 43.005 0.371 -2.425 1.00 23.39 100 GLU A N 1
ATOM 1606 C CA . GLU A 1 100 ? 41.571 0.188 -2.236 1.00 24.68 100 GLU A CA 1
ATOM 1607 C C . GLU A 1 100 ? 41.239 -0.015 -0.762 1.00 24.48 100 GLU A C 1
ATOM 1608 O O . GLU A 1 100 ? 40.258 0.544 -0.256 1.00 28.34 100 GLU A O 1
ATOM 1620 N N . SER A 1 101 ? 42.044 -0.807 -0.050 1.00 25.45 101 SER A N 1
ATOM 1621 C CA . SER A 1 101 ? 41.838 -0.957 1.388 1.00 25.42 101 SER A CA 1
ATOM 1622 C C . SER A 1 101 ? 41.906 0.391 2.098 1.00 25.72 101 SER A C 1
ATOM 1623 O O . SER A 1 101 ? 41.083 0.686 2.971 1.00 25.10 101 SER A O 1
ATOM 1631 N N . PHE A 1 102 ? 42.890 1.219 1.748 1.00 28.23 102 PHE A N 1
ATOM 1632 C CA . PHE A 1 102 ? 43.039 2.501 2.428 1.00 28.90 102 PHE A CA 1
ATOM 1633 C C . PHE A 1 102 ? 41.829 3.393 2.179 1.00 25.40 102 PHE A C 1
ATOM 1634 O O . PHE A 1 102 ? 41.312 4.026 3.106 1.00 25.43 102 PHE A O 1
ATOM 1651 N N . PHE A 1 103 ? 41.345 3.435 0.936 1.00 23.02 103 PHE A N 1
ATOM 1652 C CA . PHE A 1 103 ? 40.110 4.154 0.650 1.00 24.73 103 PHE A CA 1
ATOM 1653 C C . PHE A 1 103 ? 38.961 3.586 1.468 1.00 29.69 103 PHE A C 1
ATOM 1654 O O . PHE A 1 103 ? 38.164 4.334 2.048 1.00 29.99 103 PHE A O 1
ATOM 1671 N N . ASN A 1 104 ? 38.850 2.255 1.512 1.00 30.69 104 ASN A N 1
ATOM 1672 C CA . ASN A 1 104 ? 37.798 1.635 2.306 1.00 23.87 104 ASN A CA 1
ATOM 1673 C C . ASN A 1 104 ? 37.831 2.156 3.734 1.00 24.04 104 ASN A C 1
ATOM 1674 O O . ASN A 1 104 ? 36.798 2.542 4.288 1.00 30.00 104 ASN A O 1
ATOM 1685 N N . SER A 1 105 ? 39.025 2.231 4.324 1.00 23.26 105 SER A N 1
ATOM 1686 C CA . SER A 1 105 ? 39.148 2.683 5.705 1.00 21.94 105 SER A CA 1
ATOM 1687 C C . SER A 1 105 ? 38.746 4.146 5.845 1.00 24.43 105 SER A C 1
ATOM 1688 O O . SER A 1 105 ? 38.116 4.535 6.837 1.00 23.59 105 SER A O 1
ATOM 1696 N N . VAL A 1 106 ? 39.109 4.980 4.876 1.00 22.84 106 VAL A N 1
ATOM 1697 C CA . VAL A 1 106 ? 38.679 6.369 4.937 1.00 23.92 106 VAL A CA 1
ATOM 1698 C C . VAL A 1 106 ? 37.160 6.445 4.877 1.00 28.27 106 VAL A C 1
ATOM 1699 O O . VAL A 1 106 ? 36.521 7.128 5.690 1.00 29.46 106 VAL A O 1
ATOM 1712 N N . TYR A 1 107 ? 36.559 5.730 3.921 1.00 25.90 107 TYR A N 1
ATOM 1713 C CA . TYR A 1 107 ? 35.105 5.704 3.821 1.00 30.58 107 TYR A CA 1
ATOM 1714 C C . TYR A 1 107 ? 34.489 5.298 5.153 1.00 32.40 107 TYR A C 1
ATOM 1715 O O . TYR A 1 107 ? 33.520 5.910 5.617 1.00 36.18 107 TYR A O 1
ATOM 1733 N N . CYS A 1 108 ? 35.041 4.257 5.786 1.00 27.86 108 CYS A N 1
ATOM 1734 C CA . CYS A 1 108 ? 34.388 3.713 6.969 1.00 29.80 108 CYS A CA 1
ATOM 1735 C C . CYS A 1 108 ? 34.479 4.680 8.133 1.00 32.06 108 CYS A C 1
ATOM 1736 O O . CYS A 1 108 ? 33.585 4.723 8.986 1.00 29.73 108 CYS A O 1
ATOM 1744 N N . ARG A 1 109 ? 35.550 5.464 8.186 1.00 35.81 109 ARG A N 1
ATOM 1745 C CA . ARG A 1 109 ? 35.645 6.496 9.204 1.00 32.61 109 ARG A CA 1
ATOM 1746 C C . ARG A 1 109 ? 34.569 7.553 9.009 1.00 32.86 109 ARG A C 1
ATOM 1747 O O . ARG A 1 109 ? 33.863 7.919 9.952 1.00 37.96 109 ARG A O 1
ATOM 1768 N N . LEU A 1 110 ? 34.426 8.048 7.782 1.00 32.60 110 LEU A N 1
ATOM 1769 C CA . LEU A 1 110 ? 33.465 9.108 7.514 1.00 36.86 110 LEU A CA 1
ATOM 1770 C C . LEU A 1 110 ? 32.071 8.710 7.972 1.00 39.52 110 LEU A C 1
ATOM 1771 O O . LEU A 1 110 ? 31.336 9.535 8.523 1.00 42.25 110 LEU A O 1
ATOM 1787 N N . PHE A 1 111 ? 31.693 7.448 7.773 1.00 40.20 111 PHE A N 1
ATOM 1788 C CA . PHE A 1 111 ? 30.324 7.015 8.022 1.00 41.62 111 PHE A CA 1
ATOM 1789 C C . PHE A 1 111 ? 30.205 6.032 9.185 1.00 39.18 111 PHE A C 1
ATOM 1790 O O . PHE A 1 111 ? 29.278 5.220 9.218 1.00 41.42 111 PHE A O 1
ATOM 1807 N N . ASP A 1 112 ? 31.114 6.110 10.152 1.00 37.17 112 ASP A N 1
ATOM 1808 C CA . ASP A 1 112 ? 31.084 5.246 11.330 1.00 36.54 112 ASP A CA 1
ATOM 1809 C C . ASP A 1 112 ? 30.801 3.793 10.946 1.00 33.54 112 ASP A C 1
ATOM 1810 O O . ASP A 1 112 ? 30.011 3.089 11.573 1.00 36.51 112 ASP A O 1
ATOM 1819 N N . HIS A 1 113 ? 31.494 3.335 9.908 1.00 32.51 113 HIS A N 1
ATOM 1820 C CA . HIS A 1 113 ? 31.395 1.952 9.437 1.00 33.06 113 HIS A CA 1
ATOM 1821 C C . HIS A 1 113 ? 29.954 1.564 9.131 1.00 33.05 113 HIS A C 1
ATOM 1822 O O . HIS A 1 113 ? 29.546 0.415 9.319 1.00 34.03 113 HIS A O 1
ATOM 1836 N N . ARG A 1 114 ? 29.190 2.521 8.628 1.00 36.59 114 ARG A N 1
ATOM 1837 C CA . ARG A 1 114 ? 27.817 2.301 8.209 1.00 42.84 114 ARG A CA 1
ATOM 1838 C C . ARG A 1 114 ? 27.717 2.465 6.697 1.00 39.55 114 ARG A C 1
ATOM 1839 O O . ARG A 1 114 ? 28.567 3.085 6.054 1.00 39.88 114 ARG A O 1
ATOM 1860 N N . SER A 1 115 ? 26.688 1.850 6.129 1.00 42.13 115 SER A N 1
ATOM 1861 C CA . SER A 1 115 ? 26.338 2.040 4.724 1.00 44.29 115 SER A CA 1
ATOM 1862 C C . SER A 1 115 ? 27.419 1.500 3.790 1.00 39.25 115 SER A C 1
ATOM 1863 O O . SER A 1 115 ? 27.718 2.101 2.763 1.00 41.77 115 SER A O 1
ATOM 1871 N N . LEU A 1 116 ? 27.991 0.353 4.133 1.00 38.95 116 LEU A N 1
ATOM 1872 C CA . LEU A 1 116 ? 29.000 -0.281 3.290 1.00 40.10 116 LEU A CA 1
ATOM 1873 C C . LEU A 1 116 ? 28.294 -1.032 2.171 1.00 42.62 116 LEU A C 1
ATOM 1874 O O . LEU A 1 116 ? 27.715 -2.094 2.402 1.00 55.55 116 LEU A O 1
ATOM 1890 N N . THR A 1 117 ? 28.352 -0.509 0.960 1.00 44.72 117 THR A N 1
ATOM 1891 C CA . THR A 1 117 ? 27.787 -1.201 -0.187 1.00 46.49 117 THR A CA 1
ATOM 1892 C C . THR A 1 117 ? 28.851 -1.359 -1.260 1.00 46.00 117 THR A C 1
ATOM 1893 O O . THR A 1 117 ? 29.808 -0.578 -1.315 1.00 45.18 117 THR A O 1
ATOM 1904 N N . PRO A 1 118 ? 28.707 -2.350 -2.145 1.00 43.57 118 PRO A N 1
ATOM 1905 C CA . PRO A 1 118 ? 29.756 -2.583 -3.156 1.00 42.57 118 PRO A CA 1
ATOM 1906 C C . PRO A 1 118 ? 29.989 -1.402 -4.082 1.00 41.92 118 PRO A C 1
ATOM 1907 O O . PRO A 1 118 ? 31.065 -1.305 -4.684 1.00 42.97 118 PRO A O 1
ATOM 1918 N N . GLU A 1 119 ? 29.025 -0.498 -4.217 1.00 46.94 119 GLU A N 1
ATOM 1919 C CA . GLU A 1 119 ? 29.217 0.648 -5.095 1.00 53.73 119 GLU A CA 1
ATOM 1920 C C . GLU A 1 119 ? 29.981 1.780 -4.411 1.00 48.17 119 GLU A C 1
ATOM 1921 O O . GLU A 1 119 ? 30.650 2.564 -5.095 1.00 46.03 119 GLU A O 1
ATOM 1933 N N . ARG A 1 120 ? 29.868 1.909 -3.084 1.00 42.73 120 ARG A N 1
ATOM 1934 C CA . ARG A 1 120 ? 30.446 3.042 -2.364 1.00 42.04 120 ARG A CA 1
ATOM 1935 C C . ARG A 1 120 ? 31.891 2.825 -1.932 1.00 35.55 120 ARG A C 1
ATOM 1936 O O . ARG A 1 120 ? 32.595 3.802 -1.651 1.00 33.20 120 ARG A O 1
ATOM 1957 N N . LEU A 1 121 ? 32.355 1.584 -1.860 1.00 35.21 121 LEU A N 1
ATOM 1958 C CA . LEU A 1 121 ? 33.744 1.322 -1.523 1.00 34.45 121 LEU A CA 1
ATOM 1959 C C . LEU A 1 121 ? 34.142 -0.015 -2.135 1.00 34.49 121 LEU A C 1
ATOM 1960 O O . LEU A 1 121 ? 33.315 -0.725 -2.710 1.00 37.81 121 LEU A O 1
ATOM 1976 N N . PHE A 1 122 ? 35.419 -0.363 -2.002 1.00 27.91 122 PHE A N 1
ATOM 1977 C CA . PHE A 1 122 ? 35.953 -1.545 -2.674 1.00 27.86 122 PHE A CA 1
ATOM 1978 C C . PHE A 1 122 ? 35.783 -2.789 -1.798 1.00 36.14 122 PHE A C 1
ATOM 1979 O O . PHE A 1 122 ? 36.745 -3.470 -1.425 1.00 34.46 122 PHE A O 1
ATOM 1996 N N . ILE A 1 123 ? 34.524 -3.094 -1.470 1.00 36.95 123 ILE A N 1
ATOM 1997 C CA . ILE A 1 123 ? 34.238 -4.371 -0.820 1.00 35.07 123 ILE A CA 1
ATOM 1998 C C . ILE A 1 123 ? 34.900 -5.499 -1.598 1.00 32.76 123 ILE A C 1
ATOM 1999 O O . ILE A 1 123 ? 35.540 -6.390 -1.026 1.00 31.16 123 ILE A O 1
ATOM 2015 N N . PHE A 1 124 ? 34.792 -5.450 -2.917 1.00 39.19 124 PHE A N 1
ATOM 2016 C CA . PHE A 1 124 ? 35.574 -6.291 -3.799 1.00 39.35 124 PHE A CA 1
ATOM 2017 C C . PHE A 1 124 ? 36.483 -5.423 -4.643 1.00 33.87 124 PHE A C 1
ATOM 2018 O O . PHE A 1 124 ? 36.259 -4.222 -4.794 1.00 32.14 124 PHE A O 1
ATOM 2035 N N . SER A 1 125 ? 37.520 -6.047 -5.189 1.00 41.99 125 SER A N 1
ATOM 2036 C CA . SER A 1 125 ? 38.518 -5.294 -5.929 1.00 49.02 125 SER A CA 1
ATOM 2037 C C . SER A 1 125 ? 37.929 -4.797 -7.243 1.00 55.24 125 SER A C 1
ATOM 2038 O O . SER A 1 125 ? 37.127 -5.479 -7.887 1.00 62.63 125 SER A O 1
ATOM 2046 N N . SER A 1 126 ? 38.334 -3.593 -7.632 1.00 49.83 126 SER A N 1
ATOM 2047 C CA . SER A 1 126 ? 37.915 -2.994 -8.885 1.00 47.04 126 SER A CA 1
ATOM 2048 C C . SER A 1 126 ? 38.811 -3.381 -10.049 1.00 50.81 126 SER A C 1
ATOM 2049 O O . SER A 1 126 ? 38.529 -2.977 -11.178 1.00 55.32 126 SER A O 1
ATOM 2057 N N . GLN A 1 127 ? 39.895 -4.113 -9.802 1.00 55.71 127 GLN A N 1
ATOM 2058 C CA . GLN A 1 127 ? 40.885 -4.401 -10.824 1.00 58.25 127 GLN A CA 1
ATOM 2059 C C . GLN A 1 127 ? 40.935 -5.898 -11.091 1.00 67.22 127 GLN A C 1
ATOM 2060 O O . GLN A 1 127 ? 40.761 -6.708 -10.175 1.00 62.84 127 GLN A O 1
ATOM 2074 N N . PRO A 1 128 ? 41.194 -6.292 -12.331 1.00 80.00 128 PRO A N 1
ATOM 2075 C CA . PRO A 1 128 ? 41.250 -7.718 -12.656 1.00 89.62 128 PRO A CA 1
ATOM 2076 C C . PRO A 1 128 ? 42.481 -8.424 -12.110 1.00 100.76 128 PRO A C 1
ATOM 2077 O O . PRO A 1 128 ? 43.512 -7.822 -11.783 1.00 99.41 128 PRO A O 1
ATOM 2088 N N . GLU A 1 129 ? 42.317 -9.736 -11.952 1.00 109.85 129 GLU A N 1
ATOM 2089 C CA . GLU A 1 129 ? 43.432 -10.621 -11.666 1.00 118.01 129 GLU A CA 1
ATOM 2090 C C . GLU A 1 129 ? 44.340 -10.691 -12.897 1.00 122.15 129 GLU A C 1
ATOM 2091 O O . GLU A 1 129 ? 44.574 -11.777 -13.438 1.00 128.12 129 GLU A O 1
ATOM 2103 N N . ARG A 1 130 ? 44.912 -9.550 -13.306 1.00 98.86 130 ARG A N 1
ATOM 2104 C CA . ARG A 1 130 ? 45.731 -9.425 -14.513 1.00 73.67 130 ARG A CA 1
ATOM 2105 C C . ARG A 1 130 ? 47.155 -9.039 -14.085 1.00 65.20 130 ARG A C 1
ATOM 2106 O O . ARG A 1 130 ? 47.939 -8.414 -14.816 1.00 61.99 130 ARG A O 1
ATOM 2110 N N . ARG A 1 131 ? 47.486 -9.437 -12.858 1.00 58.85 131 ARG A N 1
ATOM 2111 C CA . ARG A 1 131 ? 48.747 -9.068 -12.231 1.00 51.94 131 ARG A CA 1
ATOM 2112 C C . ARG A 1 131 ? 49.594 -10.320 -12.036 1.00 56.88 131 ARG A C 1
ATOM 2113 O O . ARG A 1 131 ? 49.778 -10.790 -10.890 1.00 55.22 131 ARG A O 1
ATOM 2117 N N . PHE A 1 132 ? 50.277 -10.692 -13.129 1.00 63.25 132 PHE A N 1
ATOM 2118 C CA . PHE A 1 132 ? 51.303 -11.716 -13.072 1.00 68.53 132 PHE A CA 1
ATOM 2119 C C . PHE A 1 132 ? 52.448 -11.432 -14.028 1.00 88.45 132 PHE A C 1
ATOM 2120 O O . PHE A 1 132 ? 53.125 -12.365 -14.457 1.00 80.97 132 PHE A O 1
ATOM 2124 N N . ARG A 1 133 ? 52.688 -10.161 -14.345 1.00 123.34 133 ARG A N 1
ATOM 2125 C CA . ARG A 1 133 ? 53.720 -9.736 -15.268 1.00 124.82 133 ARG A CA 1
ATOM 2126 C C . ARG A 1 133 ? 55.068 -9.951 -14.595 1.00 117.37 133 ARG A C 1
ATOM 2127 O O . ARG A 1 133 ? 55.149 -10.180 -13.385 1.00 117.64 133 ARG A O 1
ATOM 2148 N N . THR A 1 134 ? 56.147 -9.871 -15.359 1.00 110.84 134 THR A N 1
ATOM 2149 C CA . THR A 1 134 ? 57.446 -10.089 -14.733 1.00 105.57 134 THR A CA 1
ATOM 2150 C C . THR A 1 134 ? 57.785 -8.912 -13.820 1.00 97.96 134 THR A C 1
ATOM 2151 O O . THR A 1 134 ? 57.808 -7.749 -14.236 1.00 98.63 134 THR A O 1
ATOM 2162 N N . ILE A 1 135 ? 58.064 -9.248 -12.565 1.00 89.20 135 ILE A N 1
ATOM 2163 C CA . ILE A 1 135 ? 58.223 -8.292 -11.462 1.00 81.53 135 ILE A CA 1
ATOM 2164 C C . ILE A 1 135 ? 59.310 -7.281 -11.796 1.00 75.91 135 ILE A C 1
ATOM 2165 O O . ILE A 1 135 ? 60.415 -7.678 -12.216 1.00 76.65 135 ILE A O 1
ATOM 2181 N N . PRO A 1 136 ? 59.048 -5.974 -11.659 1.00 65.76 136 PRO A N 1
ATOM 2182 C CA . PRO A 1 136 ? 60.064 -4.962 -12.017 1.00 64.52 136 PRO A CA 1
ATOM 2183 C C . PRO A 1 136 ? 61.415 -5.138 -11.339 1.00 67.32 136 PRO A C 1
ATOM 2184 O O . PRO A 1 136 ? 62.447 -4.787 -11.929 1.00 68.55 136 PRO A O 1
ATOM 2195 N N . ARG A 1 137 ? 61.442 -5.627 -10.102 1.00 66.88 137 ARG A N 1
ATOM 2196 C CA . ARG A 1 137 ? 62.692 -5.940 -9.419 1.00 67.42 137 ARG A CA 1
ATOM 2197 C C . ARG A 1 137 ? 62.588 -7.387 -8.962 1.00 67.37 137 ARG A C 1
ATOM 2198 O O . ARG A 1 137 ? 61.622 -7.737 -8.249 1.00 68.02 137 ARG A O 1
ATOM 2219 N N . PRO A 1 138 ? 63.536 -8.259 -9.310 1.00 68.39 138 PRO A N 1
ATOM 2220 C CA . PRO A 1 138 ? 63.513 -9.613 -8.744 1.00 65.55 138 PRO A CA 1
ATOM 2221 C C . PRO A 1 138 ? 63.475 -9.561 -7.220 1.00 63.64 138 PRO A C 1
ATOM 2222 O O . PRO A 1 138 ? 64.189 -8.790 -6.568 1.00 63.51 138 PRO A O 1
ATOM 2233 N N . LEU A 1 139 ? 62.582 -10.370 -6.658 1.00 57.40 139 LEU A N 1
ATOM 2234 C CA . LEU A 1 139 ? 62.435 -10.471 -5.209 1.00 50.92 139 LEU A CA 1
ATOM 2235 C C . LEU A 1 139 ? 63.170 -11.671 -4.645 1.00 51.30 139 LEU A C 1
ATOM 2236 O O . LEU A 1 139 ? 63.270 -11.780 -3.423 1.00 49.68 139 LEU A O 1
ATOM 2252 N N . ALA A 1 140 ? 63.715 -12.528 -5.509 1.00 51.70 140 ALA A N 1
ATOM 2253 C CA . ALA A 1 140 ? 64.477 -13.686 -5.097 1.00 51.72 140 ALA A CA 1
ATOM 2254 C C . ALA A 1 140 ? 65.619 -13.945 -6.075 1.00 57.36 140 ALA A C 1
ATOM 2255 O O . ALA A 1 140 ? 65.607 -13.499 -7.225 1.00 56.12 140 ALA A O 1
ATOM 2262 N N . LYS A 1 141 ? 66.604 -14.698 -5.595 1.00 62.29 141 LYS A N 1
ATOM 2263 C CA . LYS A 1 141 ? 67.813 -15.019 -6.338 1.00 66.69 141 LYS A CA 1
ATOM 2264 C C . LYS A 1 141 ? 67.958 -16.532 -6.397 1.00 62.99 141 LYS A C 1
ATOM 2265 O O . LYS A 1 141 ? 67.810 -17.209 -5.379 1.00 61.48 141 LYS A O 1
ATOM 2284 N N . ASP A 1 142 ? 68.227 -17.064 -7.585 1.00 65.99 142 ASP A N 1
ATOM 2285 C CA . ASP A 1 142 ? 68.493 -18.491 -7.722 1.00 67.61 142 ASP A CA 1
ATOM 2286 C C . ASP A 1 142 ? 69.937 -18.817 -7.331 1.00 66.49 142 ASP A C 1
ATOM 2287 O O . ASP A 1 142 ? 70.853 -18.023 -7.551 1.00 62.85 142 ASP A O 1
ATOM 2296 N N . PHE A 1 143 ? 70.137 -20.010 -6.768 1.00 68.42 143 PHE A N 1
ATOM 2297 C CA . PHE A 1 143 ? 71.473 -20.508 -6.428 1.00 72.65 143 PHE A CA 1
ATOM 2298 C C . PHE A 1 143 ? 71.557 -21.972 -6.849 1.00 77.97 143 PHE A C 1
ATOM 2299 O O . PHE A 1 143 ? 70.891 -22.818 -6.251 1.00 77.18 143 PHE A O 1
ATOM 2316 N N . HIS A 1 144 ? 72.393 -22.298 -7.906 1.00 79.41 144 HIS A N 1
ATOM 2317 C CA . HIS A 1 144 ? 72.544 -23.698 -8.303 1.00 80.50 144 HIS A CA 1
ATOM 2318 C C . HIS A 1 144 ? 73.835 -24.280 -7.739 1.00 81.18 144 HIS A C 1
ATOM 2319 O O . HIS A 1 144 ? 74.809 -23.551 -7.531 1.00 79.12 144 HIS A O 1
ATOM 2333 N N . PRO A 1 145 ? 73.874 -25.605 -7.463 1.00 85.12 145 PRO A N 1
ATOM 2334 C CA . PRO A 1 145 ? 75.023 -26.210 -6.780 1.00 90.71 145 PRO A CA 1
ATOM 2335 C C . PRO A 1 145 ? 76.126 -26.683 -7.725 1.00 99.75 145 PRO A C 1
ATOM 2336 O O . PRO A 1 145 ? 76.593 -27.823 -7.654 1.00 101.56 145 PRO A O 1
ATOM 2347 N N . ASP A 1 146 ? 76.571 -25.789 -8.610 1.00 103.54 146 ASP A N 1
ATOM 2348 C CA . ASP A 1 146 ? 77.554 -26.164 -9.622 1.00 104.27 146 ASP A CA 1
ATOM 2349 C C . ASP A 1 146 ? 78.856 -26.647 -8.995 1.00 106.96 146 ASP A C 1
ATOM 2350 O O . ASP A 1 146 ? 79.476 -27.597 -9.488 1.00 109.97 146 ASP A O 1
ATOM 2359 N N . HIS A 1 147 ? 79.287 -26.013 -7.912 1.00 106.03 147 HIS A N 1
ATOM 2360 C CA . HIS A 1 147 ? 80.484 -26.421 -7.187 1.00 103.07 147 HIS A CA 1
ATOM 2361 C C . HIS A 1 147 ? 80.114 -27.079 -5.862 1.00 98.94 147 HIS A C 1
ATOM 2362 O O . HIS A 1 147 ? 80.797 -26.910 -4.854 1.00 98.25 147 HIS A O 1
ATOM 2376 N N . GLY A 1 148 ? 79.030 -27.844 -5.853 1.00 96.09 148 GLY A N 1
ATOM 2377 C CA . GLY A 1 148 ? 78.606 -28.538 -4.659 1.00 94.33 148 GLY A CA 1
ATOM 2378 C C . GLY A 1 148 ? 77.919 -27.618 -3.669 1.00 91.23 148 GLY A C 1
ATOM 2379 O O . GLY A 1 148 ? 77.941 -26.392 -3.777 1.00 90.79 148 GLY A O 1
ATOM 2383 N N . TRP A 1 149 ? 77.288 -28.239 -2.677 1.00 86.33 149 TRP A N 1
ATOM 2384 C CA . TRP A 1 149 ? 76.450 -27.488 -1.761 1.00 81.26 149 TRP A CA 1
ATOM 2385 C C . TRP A 1 149 ? 77.233 -26.794 -0.664 1.00 86.24 149 TRP A C 1
ATOM 2386 O O . TRP A 1 149 ? 76.736 -25.805 -0.115 1.00 90.26 149 TRP A O 1
ATOM 2407 N N . GLU A 1 150 ? 78.446 -27.256 -0.342 1.00 89.22 150 GLU A N 1
ATOM 2408 C CA . GLU A 1 150 ? 79.184 -26.581 0.718 1.00 90.16 150 GLU A CA 1
ATOM 2409 C C . GLU A 1 150 ? 79.436 -25.121 0.361 1.00 92.55 150 GLU A C 1
ATOM 2410 O O . GLU A 1 150 ? 79.199 -24.235 1.187 1.00 92.64 150 GLU A O 1
ATOM 2422 N N . SER A 1 151 ? 79.888 -24.832 -0.856 1.00 94.22 151 SER A N 1
ATOM 2423 C CA . SER A 1 151 ? 80.190 -23.447 -1.189 1.00 93.48 151 SER A CA 1
ATOM 2424 C C . SER A 1 151 ? 79.071 -22.794 -1.983 1.00 87.97 151 SER A C 1
ATOM 2425 O O . SER A 1 151 ? 79.222 -21.647 -2.438 1.00 87.99 151 SER A O 1
ATOM 2433 N N . LEU A 1 152 ? 77.957 -23.518 -2.151 1.00 81.70 152 LEU A N 1
ATOM 2434 C CA . LEU A 1 152 ? 76.695 -22.876 -2.491 1.00 75.47 152 LEU A CA 1
ATOM 2435 C C . LEU A 1 152 ? 76.208 -22.144 -1.266 1.00 73.10 152 LEU A C 1
ATOM 2436 O O . LEU A 1 152 ? 76.059 -20.924 -1.279 1.00 70.13 152 LEU A O 1
ATOM 2452 N N . LEU A 1 153 ? 76.037 -22.882 -0.165 1.00 73.07 153 LEU A N 1
ATOM 2453 C CA . LEU A 1 153 ? 75.572 -22.298 1.087 1.00 74.07 153 LEU A CA 1
ATOM 2454 C C . LEU A 1 153 ? 76.580 -21.341 1.675 1.00 75.90 153 LEU A C 1
ATOM 2455 O O . LEU A 1 153 ? 76.208 -20.470 2.477 1.00 78.07 153 LEU A O 1
ATOM 2471 N N . MET A 1 154 ? 77.847 -21.472 1.284 1.00 77.75 154 MET A N 1
ATOM 2472 C CA . MET A 1 154 ? 78.800 -20.523 1.811 1.00 76.81 154 MET A CA 1
ATOM 2473 C C . MET A 1 154 ? 78.732 -19.193 1.095 1.00 74.26 154 MET A C 1
ATOM 2474 O O . MET A 1 154 ? 79.165 -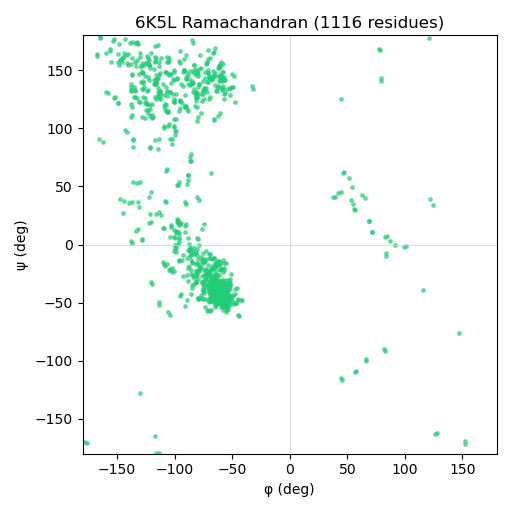18.213 1.698 1.00 80.28 154 MET A O 1
ATOM 2488 N N . ARG A 1 155 ? 78.211 -19.134 -0.149 1.00 70.77 155 ARG A N 1
ATOM 2489 C CA . ARG A 1 155 ? 77.848 -17.858 -0.780 1.00 72.52 155 ARG A CA 1
ATOM 2490 C C . ARG A 1 155 ? 76.529 -17.318 -0.236 1.00 72.66 155 ARG A C 1
ATOM 2491 O O . ARG A 1 155 ? 76.364 -16.099 -0.060 1.00 74.42 155 ARG A O 1
ATOM 2512 N N . VAL A 1 156 ? 75.533 -18.176 -0.072 1.00 70.96 156 VAL A N 1
ATOM 2513 C CA . VAL A 1 156 ? 74.277 -17.633 0.416 1.00 66.60 156 VAL A CA 1
ATOM 2514 C C . VAL A 1 156 ? 74.476 -16.908 1.754 1.00 63.64 156 VAL A C 1
ATOM 2515 O O . VAL A 1 156 ? 74.023 -15.767 1.939 1.00 63.40 156 VAL A O 1
ATOM 2528 N N . ILE A 1 157 ? 75.140 -17.563 2.710 1.00 60.66 157 ILE A N 1
ATOM 2529 C CA . ILE A 1 157 ? 75.421 -16.961 4.011 1.00 63.11 157 ILE A CA 1
ATOM 2530 C C . ILE A 1 157 ? 76.351 -15.778 3.797 1.00 66.97 157 ILE A C 1
ATOM 2531 O O . ILE A 1 157 ? 76.329 -14.792 4.534 1.00 67.38 157 ILE A O 1
ATOM 2547 N N . SER A 1 158 ? 77.222 -15.886 2.792 1.00 72.19 158 SER A N 1
ATOM 2548 C CA . SER A 1 158 ? 78.123 -14.769 2.500 1.00 80.27 158 SER A CA 1
ATOM 2549 C C . SER A 1 158 ? 77.348 -13.530 2.088 1.00 80.91 158 SER A C 1
ATOM 2550 O O . SER A 1 158 ? 77.738 -12.425 2.495 1.00 82.01 158 SER A O 1
ATOM 2558 N N . ASP A 1 159 ? 76.358 -13.666 1.185 1.00 81.67 159 ASP A N 1
ATOM 2559 C CA . ASP A 1 159 ? 75.597 -12.522 0.679 1.00 79.11 159 ASP A CA 1
ATOM 2560 C C . ASP A 1 159 ? 74.671 -11.848 1.702 1.00 72.88 159 ASP A C 1
ATOM 2561 O O . ASP A 1 159 ? 74.130 -10.762 1.421 1.00 75.24 159 ASP A O 1
ATOM 2570 N N . LEU A 1 160 ? 74.440 -12.463 2.849 1.00 65.98 160 LEU A N 1
ATOM 2571 C CA . LEU A 1 160 ? 73.579 -11.839 3.832 1.00 60.05 160 LEU A CA 1
ATOM 2572 C C . LEU A 1 160 ? 74.172 -10.487 4.213 1.00 58.91 160 LEU A C 1
ATOM 2573 O O . LEU A 1 160 ? 75.395 -10.364 4.348 1.00 62.27 160 LEU A O 1
ATOM 2589 N N . PRO A 1 161 ? 73.342 -9.460 4.401 1.00 54.47 161 PRO A N 1
ATOM 2590 C CA . PRO A 1 161 ? 73.860 -8.139 4.778 1.00 53.06 161 PRO A CA 1
ATOM 2591 C C . PRO A 1 161 ? 74.209 -8.012 6.251 1.00 53.97 161 PRO A C 1
ATOM 2592 O O . PRO A 1 161 ? 74.626 -6.928 6.676 1.00 53.03 161 PRO A O 1
ATOM 2603 N N . LEU A 1 162 ? 74.022 -9.068 7.040 1.00 54.42 162 LEU A N 1
ATOM 2604 C CA . LEU A 1 162 ? 74.213 -8.961 8.479 1.00 55.24 162 LEU A CA 1
ATOM 2605 C C . LEU A 1 162 ? 75.662 -8.622 8.802 1.00 55.05 162 LEU A C 1
ATOM 2606 O O . LEU A 1 162 ? 76.599 -9.213 8.259 1.00 56.65 162 LEU A O 1
ATOM 2622 N N . ARG A 1 163 ? 75.832 -7.667 9.711 1.00 52.17 163 ARG A N 1
ATOM 2623 C CA . ARG A 1 163 ? 77.140 -7.144 10.071 1.00 50.86 163 ARG A CA 1
ATOM 2624 C C . ARG A 1 163 ? 77.508 -7.654 11.456 1.00 53.98 163 ARG A C 1
ATOM 2625 O O . ARG A 1 163 ? 77.625 -6.873 12.404 1.00 54.67 163 ARG A O 1
ATOM 2646 N N . LEU A 1 164 ? 77.656 -8.968 11.583 1.00 53.33 164 LEU A N 1
ATOM 2647 C CA . LEU A 1 164 ? 78.067 -9.596 12.827 1.00 56.40 164 LEU A CA 1
ATOM 2648 C C . LEU A 1 164 ? 78.890 -10.819 12.466 1.00 60.81 164 LEU A C 1
ATOM 2649 O O . LEU A 1 164 ? 78.796 -11.340 11.352 1.00 60.18 164 LEU A O 1
ATOM 2665 N N . HIS A 1 165 ? 79.701 -11.277 13.411 1.00 67.51 165 HIS A N 1
ATOM 2666 C CA . HIS A 1 165 ? 80.521 -12.451 13.161 1.00 76.04 165 HIS A CA 1
ATOM 2667 C C . HIS A 1 165 ? 79.724 -13.725 13.394 1.00 71.22 165 HIS A C 1
ATOM 2668 O O . HIS A 1 165 ? 78.826 -13.778 14.236 1.00 68.85 165 HIS A O 1
ATOM 2682 N N . TRP A 1 166 ? 80.059 -14.755 12.626 1.00 71.02 166 TRP A N 1
ATOM 2683 C CA . TRP A 1 166 ? 79.420 -16.053 12.768 1.00 71.93 166 TRP A CA 1
ATOM 2684 C C . TRP A 1 166 ? 80.184 -16.861 13.802 1.00 72.95 166 TRP A C 1
ATOM 2685 O O . TRP A 1 166 ? 81.417 -16.861 13.822 1.00 75.75 166 TRP A O 1
ATOM 2706 N N . GLN A 1 167 ? 79.438 -17.550 14.664 1.00 72.05 167 GLN A N 1
ATOM 2707 C CA . GLN A 1 167 ? 80.057 -18.399 15.676 1.00 68.38 167 GLN A CA 1
ATOM 2708 C C . GLN A 1 167 ? 80.920 -19.484 15.043 1.00 67.03 167 GLN A C 1
ATOM 2709 O O . GLN A 1 167 ? 82.059 -19.712 15.461 1.00 66.78 167 GLN A O 1
ATOM 2723 N N . ASN A 1 168 ? 80.390 -20.163 14.031 1.00 68.59 168 ASN A N 1
ATOM 2724 C CA . ASN A 1 168 ? 81.115 -21.237 13.351 1.00 70.47 168 ASN A CA 1
ATOM 2725 C C . ASN A 1 168 ? 80.372 -21.426 12.025 1.00 68.21 168 ASN A C 1
ATOM 2726 O O . ASN A 1 168 ? 79.471 -22.258 11.926 1.00 67.57 168 ASN A O 1
ATOM 2737 N N . LYS A 1 169 ? 80.774 -20.663 11.011 1.00 70.07 169 LYS A N 1
ATOM 2738 C CA . LYS A 1 169 ? 79.979 -20.636 9.787 1.00 73.87 169 LYS A CA 1
ATOM 2739 C C . LYS A 1 169 ? 79.858 -22.013 9.143 1.00 74.09 169 LYS A C 1
ATOM 2740 O O . LYS A 1 169 ? 78.739 -22.476 8.875 1.00 74.92 169 LYS A O 1
ATOM 2759 N N . SER A 1 170 ? 80.991 -22.694 8.886 1.00 77.65 170 SER A N 1
ATOM 2760 C CA . SER A 1 170 ? 80.932 -23.942 8.119 1.00 80.69 170 SER A CA 1
ATOM 2761 C C . SER A 1 170 ? 80.332 -25.089 8.943 1.00 71.84 170 SER A C 1
ATOM 2762 O O . SER A 1 170 ? 79.808 -26.056 8.380 1.00 66.95 170 SER A O 1
ATOM 2770 N N . ARG A 1 171 ? 80.434 -25.020 10.281 1.00 64.61 171 ARG A N 1
ATOM 2771 C CA . ARG A 1 171 ? 79.713 -25.976 11.120 1.00 63.86 171 ARG A CA 1
ATOM 2772 C C . ARG A 1 171 ? 78.263 -25.930 10.708 1.00 67.09 171 ARG A C 1
ATOM 2773 O O . ARG A 1 171 ? 77.688 -26.947 10.324 1.00 65.70 171 ARG A O 1
ATOM 2794 N N . ASP A 1 172 ? 77.673 -24.725 10.742 1.00 64.64 172 ASP A N 1
ATOM 2795 C CA . ASP A 1 172 ? 76.270 -24.562 10.369 1.00 58.18 172 ASP A CA 1
ATOM 2796 C C . ASP A 1 172 ? 76.004 -25.047 8.949 1.00 58.35 172 ASP A C 1
ATOM 2797 O O . ASP A 1 172 ? 74.957 -25.648 8.673 1.00 55.67 172 ASP A O 1
ATOM 2806 N N . ILE A 1 173 ? 76.939 -24.800 8.031 1.00 61.86 173 ILE A N 1
ATOM 2807 C CA . ILE A 1 173 ? 76.746 -25.258 6.661 1.00 68.63 173 ILE A CA 1
ATOM 2808 C C . ILE A 1 173 ? 76.631 -26.780 6.625 1.00 74.53 173 ILE A C 1
ATOM 2809 O O . ILE A 1 173 ? 75.755 -27.334 5.952 1.00 75.72 173 ILE A O 1
ATOM 2825 N N . HIS A 1 174 ? 77.519 -27.478 7.339 1.00 79.79 174 HIS A N 1
ATOM 2826 C CA . HIS A 1 174 ? 77.485 -28.938 7.348 1.00 84.69 174 HIS A CA 1
ATOM 2827 C C . HIS A 1 174 ? 76.198 -29.449 7.977 1.00 79.83 174 HIS A C 1
ATOM 2828 O O . HIS A 1 174 ? 75.587 -30.400 7.472 1.00 79.47 174 HIS A O 1
ATOM 2842 N N . TYR A 1 175 ? 75.771 -28.835 9.083 1.00 74.84 175 TYR A N 1
ATOM 2843 C CA . TYR A 1 175 ? 74.446 -29.122 9.621 1.00 67.97 175 TYR A CA 1
ATOM 2844 C C . TYR A 1 175 ? 73.396 -29.102 8.514 1.00 66.72 175 TYR A C 1
ATOM 2845 O O . TYR A 1 175 ? 72.597 -30.035 8.375 1.00 64.52 175 TYR A O 1
ATOM 2863 N N . ILE A 1 176 ? 73.387 -28.029 7.714 1.00 63.48 176 ILE A N 1
ATOM 2864 C CA . ILE A 1 176 ? 72.371 -27.866 6.679 1.00 63.11 176 ILE A CA 1
ATOM 2865 C C . ILE A 1 176 ? 72.511 -28.951 5.623 1.00 64.65 176 ILE A C 1
ATOM 2866 O O . ILE A 1 176 ? 71.513 -29.450 5.087 1.00 63.29 176 ILE A O 1
ATOM 2882 N N . ILE A 1 177 ? 73.750 -29.332 5.303 1.00 69.49 177 ILE A N 1
ATOM 2883 C CA . ILE A 1 177 ? 73.974 -30.386 4.319 1.00 71.88 177 ILE A CA 1
ATOM 2884 C C . ILE A 1 177 ? 73.492 -31.720 4.862 1.00 67.31 177 ILE A C 1
ATOM 2885 O O . ILE A 1 177 ? 72.858 -32.506 4.149 1.00 66.34 177 ILE A O 1
ATOM 2901 N N . ARG A 1 178 ? 73.795 -32.005 6.130 1.00 65.58 178 ARG A N 1
ATOM 2902 C CA . ARG A 1 178 ? 73.312 -33.235 6.742 1.00 67.26 178 ARG A CA 1
ATOM 2903 C C . ARG A 1 178 ? 71.794 -33.337 6.632 1.00 67.94 178 ARG A C 1
ATOM 2904 O O . ARG A 1 178 ? 71.256 -34.385 6.257 1.00 66.04 178 ARG A O 1
ATOM 2925 N N . HIS A 1 179 ? 71.082 -32.255 6.967 1.00 68.41 179 HIS A N 1
ATOM 2926 C CA . HIS A 1 179 ? 69.626 -32.268 6.877 1.00 64.14 179 HIS A CA 1
ATOM 2927 C C . HIS A 1 179 ? 69.162 -32.490 5.444 1.00 61.46 179 HIS A C 1
ATOM 2928 O O . HIS A 1 179 ? 68.233 -33.267 5.189 1.00 55.64 179 HIS A O 1
ATOM 2942 N N . LEU A 1 180 ? 69.767 -31.776 4.496 1.00 62.99 180 LEU A N 1
ATOM 2943 C CA . LEU A 1 180 ? 69.345 -31.902 3.108 1.00 69.94 180 LEU A CA 1
ATOM 2944 C C . LEU A 1 180 ? 69.602 -33.308 2.576 1.00 76.72 180 LEU A C 1
ATOM 2945 O O . LEU A 1 180 ? 68.743 -33.888 1.900 1.00 75.86 180 LEU A O 1
ATOM 2961 N N . THR A 1 181 ? 70.771 -33.881 2.882 1.00 81.29 181 THR A N 1
ATOM 2962 C CA . THR A 1 181 ? 71.085 -35.233 2.425 1.00 80.99 181 THR A CA 1
ATOM 2963 C C . THR A 1 181 ? 70.150 -36.256 3.058 1.00 76.11 181 THR A C 1
ATOM 2964 O O . THR A 1 181 ? 69.549 -37.082 2.363 1.00 74.98 181 THR A O 1
ATOM 2975 N N . GLU A 1 182 ? 70.017 -36.219 4.385 1.00 72.88 182 GLU A N 1
ATOM 2976 C CA . GLU A 1 182 ? 69.121 -37.145 5.065 1.00 73.37 182 GLU A CA 1
ATOM 2977 C C . GLU A 1 182 ? 67.691 -37.043 4.550 1.00 72.06 182 GLU A C 1
ATOM 2978 O O . GLU A 1 182 ? 66.899 -37.969 4.753 1.00 72.08 182 GLU A O 1
ATOM 2990 N N . THR A 1 183 ? 67.341 -35.931 3.911 1.00 74.42 183 THR A N 1
ATOM 2991 C CA . THR A 1 183 ? 65.986 -35.669 3.448 1.00 73.13 183 THR A CA 1
ATOM 2992 C C . THR A 1 183 ? 65.781 -36.066 1.996 1.00 72.55 183 THR A C 1
ATOM 2993 O O . THR A 1 183 ? 64.769 -36.694 1.665 1.00 68.55 183 THR A O 1
ATOM 3004 N N . LEU A 1 184 ? 66.735 -35.728 1.127 1.00 75.84 184 LEU A N 1
ATOM 3005 C CA . LEU A 1 184 ? 66.594 -35.964 -0.303 1.00 82.42 184 LEU A CA 1
ATOM 3006 C C . LEU A 1 184 ? 67.420 -37.134 -0.825 1.00 88.38 184 LEU A C 1
ATOM 3007 O O . LEU A 1 184 ? 67.098 -37.661 -1.895 1.00 87.78 184 LEU A O 1
ATOM 3023 N N . GLY A 1 185 ? 68.475 -37.541 -0.120 1.00 92.91 185 GLY A N 1
ATOM 3024 C CA . GLY A 1 185 ? 69.390 -38.538 -0.623 1.00 97.50 185 GLY A CA 1
ATOM 3025 C C . GLY A 1 185 ? 70.367 -37.929 -1.605 1.00 97.58 185 GLY A C 1
ATOM 3026 O O . GLY A 1 185 ? 70.000 -37.095 -2.437 1.00 99.15 185 GLY A O 1
ATOM 3030 N N . PRO A 1 186 ? 71.633 -38.353 -1.543 1.00 97.90 186 PRO A N 1
ATOM 3031 C CA . PRO A 1 186 ? 72.681 -37.620 -2.276 1.00 97.77 186 PRO A CA 1
ATOM 3032 C C . PRO A 1 186 ? 72.417 -37.435 -3.760 1.00 96.88 186 PRO A C 1
ATOM 3033 O O . PRO A 1 186 ? 72.812 -36.404 -4.319 1.00 91.12 186 PRO A O 1
ATOM 3044 N N . GLU A 1 187 ? 71.759 -38.383 -4.426 1.00 103.13 187 GLU A N 1
ATOM 3045 C CA . GLU A 1 187 ? 71.576 -38.247 -5.867 1.00 109.44 187 GLU A CA 1
ATOM 3046 C C . GLU A 1 187 ? 70.639 -37.090 -6.173 1.00 104.90 187 GLU A C 1
ATOM 3047 O O . GLU A 1 187 ? 70.999 -36.151 -6.892 1.00 103.11 187 GLU A O 1
ATOM 3059 N N . ASN A 1 188 ? 69.429 -37.132 -5.615 1.00 103.33 188 ASN A N 1
ATOM 3060 C CA . ASN A 1 188 ? 68.468 -36.066 -5.869 1.00 99.91 188 ASN A CA 1
ATOM 3061 C C . ASN A 1 188 ? 68.960 -34.714 -5.360 1.00 92.82 188 ASN A C 1
ATOM 3062 O O . ASN A 1 188 ? 68.659 -33.681 -5.970 1.00 93.61 188 ASN A O 1
ATOM 3073 N N . LEU A 1 189 ? 69.701 -34.698 -4.248 1.00 86.38 189 LEU A N 1
ATOM 3074 C CA . LEU A 1 189 ? 70.176 -33.439 -3.684 1.00 83.26 189 LEU A CA 1
ATOM 3075 C C . LEU A 1 189 ? 71.031 -32.693 -4.694 1.00 88.11 189 LEU A C 1
ATOM 3076 O O . LEU A 1 189 ? 70.896 -31.482 -4.881 1.00 87.55 189 LEU A O 1
ATOM 3092 N N . SER A 1 190 ? 71.885 -33.411 -5.390 1.00 96.53 190 SER A N 1
ATOM 3093 C CA . SER A 1 190 ? 72.798 -32.751 -6.317 1.00 101.67 190 SER A CA 1
ATOM 3094 C C . SER A 1 190 ? 72.120 -32.287 -7.581 1.00 101.95 190 SER A C 1
ATOM 3095 O O . SER A 1 190 ? 72.709 -31.465 -8.291 1.00 102.64 190 SER A O 1
ATOM 3103 N N . LYS A 1 191 ? 70.923 -32.781 -7.832 1.00 101.85 191 LYS A N 1
ATOM 3104 C CA . LYS A 1 191 ? 70.122 -32.293 -8.931 1.00 104.49 191 LYS A CA 1
ATOM 3105 C C . LYS A 1 191 ? 69.309 -31.038 -8.584 1.00 101.51 191 LYS A C 1
ATOM 3106 O O . LYS A 1 191 ? 68.992 -30.242 -9.481 1.00 100.46 191 LYS A O 1
ATOM 3125 N N . SER A 1 192 ? 68.973 -30.839 -7.311 1.00 97.98 192 SER A N 1
ATOM 3126 C CA . SER A 1 192 ? 68.106 -29.757 -6.864 1.00 93.23 192 SER A CA 1
ATOM 3127 C C . SER A 1 192 ? 68.906 -28.508 -6.528 1.00 89.16 192 SER A C 1
ATOM 3128 O O . SER A 1 192 ? 70.126 -28.540 -6.353 1.00 90.36 192 SER A O 1
ATOM 3136 N N . HIS A 1 193 ? 68.191 -27.390 -6.461 1.00 82.68 193 HIS A N 1
ATOM 3137 C CA . HIS A 1 193 ? 68.799 -26.102 -6.189 1.00 77.82 193 HIS A CA 1
ATOM 3138 C C . HIS A 1 193 ? 67.886 -25.261 -5.311 1.00 72.67 193 HIS A C 1
ATOM 3139 O O . HIS A 1 193 ? 66.766 -25.657 -4.973 1.00 69.84 193 HIS A O 1
ATOM 3153 N N . LEU A 1 194 ? 68.383 -24.084 -4.939 1.00 70.58 194 LEU A N 1
ATOM 3154 C CA . LEU A 1 194 ? 67.646 -23.127 -4.127 1.00 61.78 194 LEU A CA 1
ATOM 3155 C C . LEU A 1 194 ? 67.202 -21.901 -4.919 1.00 60.17 194 LEU A C 1
ATOM 3156 O O . LEU A 1 194 ? 67.861 -21.481 -5.873 1.00 61.56 194 LEU A O 1
ATOM 3172 N N . GLN A 1 195 ? 66.060 -21.342 -4.514 1.00 59.00 195 GLN A N 1
ATOM 3173 C CA . GLN A 1 195 ? 65.665 -19.971 -4.836 1.00 58.41 195 GLN A CA 1
ATOM 3174 C C . GLN A 1 195 ? 65.288 -19.300 -3.524 1.00 51.87 195 GLN A C 1
ATOM 3175 O O . GLN A 1 195 ? 64.263 -19.645 -2.930 1.00 52.16 195 GLN A O 1
ATOM 3189 N N . VAL A 1 196 ? 66.104 -18.363 -3.062 1.00 44.05 196 VAL A N 1
ATOM 3190 C CA . VAL A 1 196 ? 65.932 -17.779 -1.739 1.00 47.31 196 VAL A CA 1
ATOM 3191 C C . VAL A 1 196 ? 65.579 -16.300 -1.857 1.00 50.28 196 VAL A C 1
ATOM 3192 O O . VAL A 1 196 ? 66.188 -15.560 -2.638 1.00 53.21 196 VAL A O 1
ATOM 3205 N N . ALA A 1 197 ? 64.583 -15.879 -1.073 1.00 46.19 197 ALA A N 1
ATOM 3206 C CA . ALA A 1 197 ? 64.124 -14.498 -1.088 1.00 45.50 197 ALA A CA 1
ATOM 3207 C C . ALA A 1 197 ? 65.241 -13.549 -0.690 1.00 41.74 197 ALA A C 1
ATOM 3208 O O . ALA A 1 197 ? 66.066 -13.855 0.175 1.00 39.65 197 ALA A O 1
ATOM 3215 N N . ASN A 1 198 ? 65.240 -12.365 -1.300 1.00 42.44 198 ASN A N 1
ATOM 3216 C CA . ASN A 1 198 ? 66.374 -11.476 -1.103 1.00 42.90 198 ASN A CA 1
ATOM 3217 C C . ASN A 1 198 ? 66.321 -10.742 0.220 1.00 47.28 198 ASN A C 1
ATOM 3218 O O . ASN A 1 198 ? 67.367 -10.317 0.725 1.00 53.14 198 ASN A O 1
ATOM 3229 N N . GLU A 1 199 ? 65.139 -10.603 0.795 1.00 45.99 199 GLU A N 1
ATOM 3230 C CA . GLU A 1 199 ? 64.979 -9.960 2.086 1.00 42.13 199 GLU A CA 1
ATOM 3231 C C . GLU A 1 199 ? 64.817 -10.990 3.198 1.00 38.45 199 GLU A C 1
ATOM 3232 O O . GLU A 1 199 ? 64.162 -12.025 3.022 1.00 38.56 199 GLU A O 1
ATOM 3244 N N . LEU A 1 200 ? 65.424 -10.696 4.346 1.00 30.97 200 LEU A N 1
ATOM 3245 C CA . LEU A 1 200 ? 65.231 -11.508 5.533 1.00 31.94 200 LEU A CA 1
ATOM 3246 C C . LEU A 1 200 ? 63.915 -11.152 6.218 1.00 36.54 200 LEU A C 1
ATOM 3247 O O . LEU A 1 200 ? 63.457 -10.002 6.191 1.00 40.36 200 LEU A O 1
ATOM 3263 N N . PHE A 1 201 ? 63.307 -12.166 6.828 1.00 32.80 201 PHE A N 1
ATOM 3264 C CA . PHE A 1 201 ? 62.061 -12.031 7.570 1.00 28.98 201 PHE A CA 1
ATOM 3265 C C . PHE A 1 201 ? 62.414 -11.975 9.053 1.00 32.18 201 PHE A C 1
ATOM 3266 O O . PHE A 1 201 ? 62.797 -12.995 9.636 1.00 31.24 201 PHE A O 1
ATOM 3283 N N . TYR A 1 202 ? 62.283 -10.797 9.664 1.00 30.75 202 TYR A N 1
ATOM 3284 C CA . TYR A 1 202 ? 62.671 -10.616 11.058 1.00 29.47 202 TYR A CA 1
ATOM 3285 C C . TYR A 1 202 ? 61.499 -10.789 12.020 1.00 28.14 202 TYR A C 1
ATOM 3286 O O . TYR A 1 202 ? 60.393 -10.290 11.782 1.00 28.83 202 TYR A O 1
ATOM 3304 N N . ARG A 1 203 ? 61.762 -11.474 13.129 1.00 22.92 203 ARG A N 1
ATOM 3305 C CA . ARG A 1 203 ? 60.788 -11.559 14.207 1.00 28.72 203 ARG A CA 1
ATOM 3306 C C . ARG A 1 203 ? 61.520 -11.760 15.524 1.00 30.48 203 ARG A C 1
ATOM 3307 O O . ARG A 1 203 ? 62.321 -12.690 15.662 1.00 31.36 203 ARG A O 1
ATOM 3328 N N . ASN A 1 204 ? 61.231 -10.884 16.483 1.00 34.82 204 ASN A N 1
ATOM 3329 C CA . ASN A 1 204 ? 61.859 -10.908 17.798 1.00 36.56 204 ASN A CA 1
ATOM 3330 C C . ASN A 1 204 ? 63.357 -11.128 17.699 1.00 30.25 204 ASN A C 1
ATOM 3331 O O . ASN A 1 204 ? 64.055 -10.264 17.167 1.00 33.51 204 ASN A O 1
ATOM 3342 N N . LYS A 1 205 ? 63.876 -12.248 18.189 1.00 28.48 205 LYS A N 1
ATOM 3343 C CA . LYS A 1 205 ? 65.318 -12.410 18.246 1.00 33.98 205 LYS A CA 1
ATOM 3344 C C . LYS A 1 205 ? 65.878 -13.197 17.072 1.00 33.02 205 LYS A C 1
ATOM 3345 O O . LYS A 1 205 ? 66.996 -13.714 17.166 1.00 36.45 205 LYS A O 1
ATOM 3364 N N . ALA A 1 206 ? 65.131 -13.318 15.981 1.00 36.68 206 ALA A N 1
ATOM 3365 C CA . ALA A 1 206 ? 65.528 -14.173 14.872 1.00 33.52 206 ALA A CA 1
ATOM 3366 C C . ALA A 1 206 ? 65.470 -13.392 13.572 1.00 33.70 206 ALA A C 1
ATOM 3367 O O . ALA A 1 206 ? 64.646 -12.486 13.403 1.00 34.39 206 ALA A O 1
ATOM 3374 N N . ALA A 1 207 ? 66.367 -13.758 12.660 1.00 36.78 207 ALA A N 1
ATOM 3375 C CA . ALA A 1 207 ? 66.378 -13.249 11.293 1.00 35.89 207 ALA A CA 1
ATOM 3376 C C . ALA A 1 207 ? 66.252 -14.459 10.382 1.00 33.33 207 ALA A C 1
ATOM 3377 O O . ALA A 1 207 ? 67.177 -15.269 10.284 1.00 34.01 207 ALA A O 1
ATOM 3384 N N . TRP A 1 208 ? 65.118 -14.588 9.717 1.00 32.78 208 TRP A N 1
ATOM 3385 C CA . TRP A 1 208 ? 64.832 -15.776 8.927 1.00 33.65 208 TRP A CA 1
ATOM 3386 C C . TRP A 1 208 ? 65.206 -15.559 7.468 1.00 34.85 208 TRP A C 1
ATOM 3387 O O . TRP A 1 208 ? 64.720 -14.612 6.837 1.00 35.07 208 TRP A O 1
ATOM 3408 N N . LEU A 1 209 ? 66.046 -16.441 6.933 1.00 36.28 209 LEU A N 1
ATOM 3409 C CA . LEU A 1 209 ? 66.178 -16.595 5.489 1.00 38.69 209 LEU A CA 1
ATOM 3410 C C . LEU A 1 209 ? 65.077 -17.525 4.994 1.00 36.90 209 LEU A C 1
ATOM 3411 O O . LEU A 1 209 ? 64.876 -18.607 5.550 1.00 37.26 209 LEU A O 1
ATOM 3427 N N . VAL A 1 210 ? 64.369 -17.113 3.948 1.00 35.80 210 VAL A N 1
ATOM 3428 C CA . VAL A 1 210 ? 63.226 -17.866 3.443 1.00 35.50 210 VAL A CA 1
ATOM 3429 C C . VAL A 1 210 ? 63.463 -18.159 1.970 1.00 38.78 210 VAL A C 1
ATOM 3430 O O . VAL A 1 210 ? 63.606 -17.232 1.160 1.00 35.71 210 VAL A O 1
ATOM 3443 N N . GLY A 1 211 ? 63.492 -19.448 1.623 1.00 39.87 211 GLY A N 1
ATOM 3444 C CA . GLY A 1 211 ? 63.775 -19.861 0.267 1.00 39.61 211 GLY A CA 1
ATOM 3445 C C . GLY A 1 211 ? 62.856 -20.980 -0.181 1.00 42.82 211 GLY A C 1
ATOM 3446 O O . GLY A 1 211 ? 62.039 -21.500 0.587 1.00 37.63 211 GLY A O 1
ATOM 3450 N N . LYS A 1 212 ? 62.987 -21.320 -1.460 1.00 44.77 212 LYS A N 1
ATOM 3451 C CA . LYS A 1 212 ? 62.362 -22.501 -2.038 1.00 50.87 212 LYS A CA 1
ATOM 3452 C C . LYS A 1 212 ? 63.449 -23.490 -2.430 1.00 53.90 212 LYS A C 1
ATOM 3453 O O . LYS A 1 212 ? 64.414 -23.119 -3.105 1.00 53.80 212 LYS A O 1
ATOM 3472 N N . LEU A 1 213 ? 63.300 -24.739 -1.992 1.00 55.47 213 LEU A N 1
ATOM 3473 C CA . LEU A 1 213 ? 64.226 -25.813 -2.342 1.00 58.82 213 LEU A CA 1
ATOM 3474 C C . LEU A 1 213 ? 63.561 -26.619 -3.453 1.00 61.03 213 LEU A C 1
ATOM 3475 O O . LEU A 1 213 ? 62.678 -27.441 -3.193 1.00 57.97 213 LEU A O 1
ATOM 3491 N N . ILE A 1 214 ? 63.985 -26.385 -4.690 1.00 63.82 214 ILE A N 1
ATOM 3492 C CA . ILE A 1 214 ? 63.348 -26.994 -5.851 1.00 68.93 214 ILE A CA 1
ATOM 3493 C C . ILE A 1 214 ? 64.055 -28.309 -6.152 1.00 74.93 214 ILE A C 1
ATOM 3494 O O . ILE A 1 214 ? 65.257 -28.324 -6.434 1.00 73.14 214 ILE A O 1
ATOM 3510 N N . THR A 1 215 ? 63.307 -29.416 -6.088 1.00 80.01 215 THR A N 1
ATOM 3511 C CA . THR A 1 215 ? 63.874 -30.745 -6.269 1.00 83.57 215 THR A CA 1
ATOM 3512 C C . THR A 1 215 ? 63.291 -31.435 -7.497 1.00 90.85 215 THR A C 1
ATOM 3513 O O . THR A 1 215 ? 62.338 -30.931 -8.109 1.00 89.80 215 THR A O 1
ATOM 3524 N N . PRO A 1 216 ? 63.846 -32.585 -7.891 1.00 98.40 216 PRO A N 1
ATOM 3525 C CA . PRO A 1 216 ? 63.210 -33.373 -8.966 1.00 98.69 216 PRO A CA 1
ATOM 3526 C C . PRO A 1 216 ? 61.725 -33.634 -8.729 1.00 94.46 216 PRO A C 1
ATOM 3527 O O . PRO A 1 216 ? 60.899 -33.435 -9.625 1.00 91.77 216 PRO A O 1
ATOM 3538 N N . SER A 1 217 ? 61.362 -34.079 -7.524 1.00 94.49 217 SER A N 1
ATOM 3539 C CA . SER A 1 217 ? 59.988 -34.467 -7.214 1.00 96.56 217 SER A CA 1
ATOM 3540 C C . SER A 1 217 ? 59.059 -33.277 -7.017 1.00 94.27 217 SER A C 1
ATOM 3541 O O . SER A 1 217 ? 57.837 -33.464 -7.011 1.00 91.98 217 SER A O 1
ATOM 3549 N N . GLY A 1 218 ? 59.598 -32.090 -6.843 1.00 90.84 218 GLY A N 1
ATOM 3550 C CA . GLY A 1 218 ? 58.804 -30.909 -6.612 1.00 85.43 218 GLY A CA 1
ATOM 3551 C C . GLY A 1 218 ? 59.628 -29.934 -5.806 1.00 78.99 218 GLY A C 1
ATOM 3552 O O . GLY A 1 218 ? 60.801 -30.165 -5.541 1.00 78.06 218 GLY A O 1
ATOM 3556 N N . THR A 1 219 ? 58.969 -28.871 -5.373 1.00 75.93 219 THR A N 1
ATOM 3557 C CA . THR A 1 219 ? 59.618 -27.775 -4.668 1.00 72.98 219 THR A CA 1
ATOM 3558 C C . THR A 1 219 ? 59.085 -27.695 -3.243 1.00 61.86 219 THR A C 1
ATOM 3559 O O . THR A 1 219 ? 57.890 -27.894 -2.996 1.00 58.01 219 THR A O 1
ATOM 3570 N N . LEU A 1 220 ? 59.973 -27.385 -2.313 1.00 55.28 220 LEU A N 1
ATOM 3571 C CA . LEU A 1 220 ? 59.679 -27.431 -0.892 1.00 54.20 220 LEU A CA 1
ATOM 3572 C C . LEU A 1 220 ? 60.095 -26.142 -0.202 1.00 51.68 220 LEU A C 1
ATOM 3573 O O . LEU A 1 220 ? 60.893 -25.365 -0.740 1.00 55.48 220 LEU A O 1
ATOM 3589 N N . PRO A 1 221 ? 59.560 -25.877 0.991 1.00 44.08 221 PRO A N 1
ATOM 3590 C CA . PRO A 1 221 ? 60.070 -24.751 1.786 1.00 45.62 221 PRO A CA 1
ATOM 3591 C C . PRO A 1 221 ? 61.534 -24.946 2.155 1.00 45.67 221 PRO A C 1
ATOM 3592 O O . PRO A 1 221 ? 62.027 -26.069 2.271 1.00 47.41 221 PRO A O 1
ATOM 3603 N N . PHE A 1 222 ? 62.236 -23.830 2.336 1.00 46.12 222 PHE A N 1
ATOM 3604 C CA . PHE A 1 222 ? 63.620 -23.854 2.813 1.00 47.73 222 PHE A CA 1
ATOM 3605 C C . PHE A 1 222 ? 63.777 -22.683 3.777 1.00 45.94 222 PHE A C 1
ATOM 3606 O O . PHE A 1 222 ? 64.008 -21.547 3.352 1.00 46.49 222 PHE A O 1
ATOM 3623 N N . LEU A 1 223 ? 63.659 -22.961 5.072 1.00 42.05 223 LEU A N 1
ATOM 3624 C CA . LEU A 1 223 ? 63.703 -21.918 6.088 1.00 38.31 223 LEU A CA 1
ATOM 3625 C C . LEU A 1 223 ? 64.911 -22.140 6.982 1.00 40.39 223 LEU A C 1
ATOM 3626 O O . LEU A 1 223 ? 65.078 -23.224 7.554 1.00 41.37 223 LEU A O 1
ATOM 3642 N N . LEU A 1 224 ? 65.747 -21.118 7.096 1.00 39.39 224 LEU A N 1
ATOM 3643 C CA . LEU A 1 224 ? 66.865 -21.123 8.036 1.00 39.09 224 LEU A CA 1
ATOM 3644 C C . LEU A 1 224 ? 66.695 -19.975 9.018 1.00 38.67 224 LEU A C 1
ATOM 3645 O O . LEU A 1 224 ? 66.848 -18.802 8.627 1.00 41.42 224 LEU A O 1
ATOM 3661 N N . PRO A 1 225 ? 66.373 -20.236 10.284 1.00 39.61 225 PRO A N 1
ATOM 3662 C CA . PRO A 1 225 ? 66.317 -19.143 11.266 1.00 40.47 225 PRO A CA 1
ATOM 3663 C C . PRO A 1 225 ? 67.709 -18.805 11.776 1.00 37.44 225 PRO A C 1
ATOM 3664 O O . PRO A 1 225 ? 68.447 -19.683 12.221 1.00 42.82 225 PRO A O 1
ATOM 3675 N N . ILE A 1 226 ? 68.071 -17.530 11.698 1.00 41.76 226 ILE A N 1
ATOM 3676 C CA . ILE A 1 226 ? 69.372 -17.055 12.160 1.00 42.65 226 ILE A CA 1
ATOM 3677 C C . ILE A 1 226 ? 69.202 -16.408 13.527 1.00 42.69 226 ILE A C 1
ATOM 3678 O O . ILE A 1 226 ? 68.421 -15.460 13.688 1.00 38.66 226 ILE A O 1
ATOM 3694 N N . HIS A 1 227 ? 69.944 -16.908 14.504 1.00 45.93 227 HIS A N 1
ATOM 3695 C CA . HIS A 1 227 ? 69.906 -16.403 15.867 1.00 47.41 227 HIS A CA 1
ATOM 3696 C C . HIS A 1 227 ? 71.253 -15.803 16.265 1.00 52.92 227 HIS A C 1
ATOM 3697 O O . HIS A 1 227 ? 72.218 -15.792 15.491 1.00 53.33 227 HIS A O 1
ATOM 3711 N N . GLN A 1 228 ? 71.307 -15.325 17.510 1.00 51.40 228 GLN A N 1
ATOM 3712 C CA . GLN A 1 228 ? 72.487 -14.677 18.060 1.00 50.74 228 GLN A CA 1
ATOM 3713 C C . GLN A 1 228 ? 72.870 -15.312 19.387 1.00 53.86 228 GLN A C 1
ATOM 3714 O O . GLN A 1 228 ? 72.028 -15.537 20.257 1.00 53.28 228 GLN A O 1
ATOM 3728 N N . THR A 1 229 ? 74.148 -15.589 19.541 1.00 57.19 229 THR A N 1
ATOM 3729 C CA . THR A 1 229 ? 74.699 -15.920 20.840 1.00 54.49 229 THR A CA 1
ATOM 3730 C C . THR A 1 229 ? 74.488 -14.782 21.827 1.00 55.90 229 THR A C 1
ATOM 3731 O O . THR A 1 229 ? 74.305 -13.621 21.454 1.00 58.37 229 THR A O 1
ATOM 3742 N N . ASP A 1 230 ? 74.511 -15.141 23.114 1.00 59.17 230 ASP A N 1
ATOM 3743 C CA . ASP A 1 230 ? 74.571 -14.119 24.156 1.00 66.41 230 ASP A CA 1
ATOM 3744 C C . ASP A 1 230 ? 75.699 -13.137 23.896 1.00 69.85 230 ASP A C 1
ATOM 3745 O O . ASP A 1 230 ? 75.641 -11.998 24.364 1.00 68.73 230 ASP A O 1
ATOM 3754 N N . ASP A 1 231 ? 76.735 -13.561 23.164 1.00 75.01 231 ASP A N 1
ATOM 3755 C CA . ASP A 1 231 ? 77.880 -12.690 22.935 1.00 78.21 231 ASP A CA 1
ATOM 3756 C C . ASP A 1 231 ? 77.646 -11.760 21.762 1.00 76.32 231 ASP A C 1
ATOM 3757 O O . ASP A 1 231 ? 78.056 -10.594 21.796 1.00 79.12 231 ASP A O 1
ATOM 3766 N N . GLY A 1 232 ? 76.988 -12.258 20.726 1.00 69.25 232 GLY A N 1
ATOM 3767 C CA . GLY A 1 232 ? 76.681 -11.450 19.570 1.00 65.07 232 GLY A CA 1
ATOM 3768 C C . GLY A 1 232 ? 77.204 -12.079 18.299 1.00 61.27 232 GLY A C 1
ATOM 3769 O O . GLY A 1 232 ? 77.607 -11.383 17.363 1.00 59.10 232 GLY A O 1
ATOM 3773 N N . GLU A 1 233 ? 77.199 -13.403 18.258 1.00 60.43 233 GLU A N 1
ATOM 3774 C CA . GLU A 1 233 ? 77.670 -14.148 17.106 1.00 62.36 233 GLU A CA 1
ATOM 3775 C C . GLU A 1 233 ? 76.496 -14.866 16.467 1.00 57.84 233 GLU A C 1
ATOM 3776 O O . GLU A 1 233 ? 75.580 -15.319 17.155 1.00 55.25 233 GLU A O 1
ATOM 3788 N N . LEU A 1 234 ? 76.536 -14.978 15.151 1.00 57.09 234 LEU A N 1
ATOM 3789 C CA . LEU A 1 234 ? 75.413 -15.514 14.402 1.00 56.80 234 LEU A CA 1
ATOM 3790 C C . LEU A 1 234 ? 75.531 -17.024 14.255 1.00 55.64 234 LEU A C 1
ATOM 3791 O O . LEU A 1 234 ? 76.629 -17.565 14.088 1.00 58.18 234 LEU A O 1
ATOM 3807 N N . PHE A 1 235 ? 74.390 -17.703 14.320 1.00 50.19 235 PHE A N 1
ATOM 3808 C CA . PHE A 1 235 ? 74.344 -19.103 13.930 1.00 50.56 235 PHE A CA 1
ATOM 3809 C C . PHE A 1 235 ? 72.970 -19.431 13.371 1.00 49.01 235 PHE A C 1
ATOM 3810 O O . PHE A 1 235 ? 71.984 -18.745 13.654 1.00 48.10 235 PHE A O 1
ATOM 3827 N N . ILE A 1 236 ? 72.927 -20.485 12.559 1.00 48.31 236 ILE A N 1
ATOM 3828 C CA . ILE A 1 236 ? 71.689 -21.004 11.991 1.00 46.15 236 ILE A CA 1
ATOM 3829 C C . ILE A 1 236 ? 71.218 -22.129 12.893 1.00 42.22 236 ILE A C 1
ATOM 3830 O O . ILE A 1 236 ? 71.916 -23.135 13.056 1.00 48.81 236 ILE A O 1
ATOM 3846 N N . ASP A 1 237 ? 70.049 -21.952 13.499 1.00 42.14 237 ASP A N 1
ATOM 3847 C CA . ASP A 1 237 ? 69.587 -22.884 14.514 1.00 39.61 237 ASP A CA 1
ATOM 3848 C C . ASP A 1 237 ? 69.019 -24.169 13.941 1.00 40.25 237 ASP A C 1
ATOM 3849 O O . ASP A 1 237 ? 68.920 -25.157 14.673 1.00 41.79 237 ASP A O 1
ATOM 3858 N N . THR A 1 238 ? 68.620 -24.180 12.669 1.00 39.75 238 THR A N 1
ATOM 3859 C CA . THR A 1 238 ? 68.051 -25.385 12.079 1.00 38.86 238 THR A CA 1
ATOM 3860 C C . THR A 1 238 ? 67.761 -25.182 10.601 1.00 37.82 238 THR A C 1
ATOM 3861 O O . THR A 1 238 ? 68.152 -24.171 10.011 1.00 37.77 238 THR A O 1
ATOM 3872 N N . CYS A 1 239 ? 67.073 -26.146 10.000 1.00 40.09 239 CYS A N 1
ATOM 3873 C CA . CYS A 1 239 ? 66.691 -26.068 8.597 1.00 42.00 239 CYS A CA 1
ATOM 3874 C C . CYS A 1 239 ? 65.380 -26.817 8.459 1.00 43.79 239 CYS A C 1
ATOM 3875 O O . CYS A 1 239 ? 65.317 -28.003 8.792 1.00 45.46 239 CYS A O 1
ATOM 3883 N N . LEU A 1 240 ? 64.344 -26.138 7.977 1.00 44.93 240 LEU A N 1
ATOM 3884 C CA . LEU A 1 240 ? 63.018 -26.723 7.845 1.00 41.21 240 LEU A CA 1
ATOM 3885 C C . LEU A 1 240 ? 62.676 -26.842 6.366 1.00 40.63 240 LEU A C 1
ATOM 3886 O O . LEU A 1 240 ? 62.861 -25.888 5.603 1.00 42.64 240 LEU A O 1
ATOM 3902 N N . THR A 1 241 ? 62.198 -28.023 5.964 1.00 41.26 241 THR A N 1
ATOM 3903 C CA . THR A 1 241 ? 61.923 -28.312 4.561 1.00 41.69 241 THR A CA 1
ATOM 3904 C C . THR A 1 241 ? 60.548 -28.936 4.374 1.00 45.42 241 THR A C 1
ATOM 3905 O O . THR A 1 241 ? 60.256 -29.471 3.295 1.00 53.26 241 THR A O 1
ATOM 3916 N N . THR A 1 242 ? 59.707 -28.891 5.394 1.00 39.09 242 THR A N 1
ATOM 3917 C CA . THR A 1 242 ? 58.342 -29.375 5.302 1.00 40.76 242 THR A CA 1
ATOM 3918 C C . THR A 1 242 ? 57.371 -28.204 5.186 1.00 43.13 242 THR A C 1
ATOM 3919 O O . THR A 1 242 ? 57.590 -27.135 5.759 1.00 43.99 242 THR A O 1
ATOM 3930 N N . THR A 1 243 ? 56.279 -28.419 4.447 1.00 43.51 243 THR A N 1
ATOM 3931 C CA . THR A 1 243 ? 55.218 -27.417 4.410 1.00 39.43 243 THR A CA 1
ATOM 3932 C C . THR A 1 243 ? 54.610 -27.227 5.795 1.00 34.04 243 THR A C 1
ATOM 3933 O O . THR A 1 243 ? 54.231 -26.110 6.167 1.00 39.73 243 THR A O 1
ATOM 3944 N N . ALA A 1 244 ? 54.497 -28.311 6.568 1.00 33.93 244 ALA A N 1
ATOM 3945 C CA . ALA A 1 244 ? 53.907 -28.225 7.904 1.00 34.23 244 ALA A CA 1
ATOM 3946 C C . ALA A 1 244 ? 54.721 -27.319 8.819 1.00 37.04 244 ALA A C 1
ATOM 3947 O O . ALA A 1 244 ? 54.164 -26.475 9.532 1.00 41.21 244 ALA A O 1
ATOM 3954 N N . GLU A 1 245 ? 56.044 -27.489 8.830 1.00 36.59 245 GLU A N 1
ATOM 3955 C CA . GLU A 1 245 ? 56.882 -26.621 9.647 1.00 38.89 245 GLU A CA 1
ATOM 3956 C C . GLU A 1 245 ? 56.778 -25.170 9.181 1.00 44.62 245 GLU A C 1
ATOM 3957 O O . GLU A 1 245 ? 56.676 -24.248 10.004 1.00 44.15 245 GLU A O 1
ATOM 3969 N N . ALA A 1 246 ? 56.751 -24.950 7.860 1.00 40.57 246 ALA A N 1
ATOM 3970 C CA . ALA A 1 246 ? 56.619 -23.596 7.326 1.00 32.60 246 ALA A CA 1
ATOM 3971 C C . ALA A 1 246 ? 55.278 -22.972 7.704 1.00 30.71 246 ALA A C 1
ATOM 3972 O O . ALA A 1 246 ? 55.214 -21.784 8.047 1.00 29.75 246 ALA A O 1
ATOM 3979 N N . SER A 1 247 ? 54.188 -23.742 7.596 1.00 28.45 247 SER A N 1
ATOM 3980 C CA . SER A 1 247 ? 52.868 -23.247 7.991 1.00 28.38 247 SER A CA 1
ATOM 3981 C C . SER A 1 247 ? 52.870 -22.753 9.429 1.00 26.48 247 SER A C 1
ATOM 3982 O O . SER A 1 247 ? 52.190 -21.775 9.765 1.00 24.04 247 SER A O 1
ATOM 3990 N N . ILE A 1 248 ? 53.625 -23.421 10.296 1.00 30.00 248 ILE A N 1
ATOM 3991 C CA . ILE A 1 248 ? 53.667 -23.015 11.694 1.00 33.10 248 ILE A CA 1
ATOM 3992 C C . ILE A 1 248 ? 54.511 -21.762 11.858 1.00 34.29 248 ILE A C 1
ATOM 3993 O O . ILE A 1 248 ? 54.161 -20.859 12.632 1.00 31.06 248 ILE A O 1
ATOM 4009 N N . VAL A 1 249 ? 55.634 -21.685 11.134 1.00 28.41 249 VAL A N 1
ATOM 4010 C CA . VAL A 1 249 ? 56.485 -20.503 11.218 1.00 27.84 249 VAL A CA 1
ATOM 4011 C C . VAL A 1 249 ? 55.706 -19.261 10.809 1.00 26.84 249 VAL A C 1
ATOM 4012 O O . VAL A 1 249 ? 55.756 -18.231 11.490 1.00 30.38 249 VAL A O 1
ATOM 4025 N N . PHE A 1 250 ? 54.935 -19.352 9.722 1.00 26.81 250 PHE A N 1
ATOM 4026 C CA . PHE A 1 250 ? 54.041 -18.276 9.274 1.00 23.41 250 PHE A CA 1
ATOM 4027 C C . PHE A 1 250 ? 52.646 -18.418 9.887 1.00 26.31 250 PHE A C 1
ATOM 4028 O O . PHE A 1 250 ? 51.636 -18.081 9.255 1.00 28.17 250 PHE A O 1
ATOM 4045 N N . GLY A 1 251 ? 52.555 -18.890 11.143 1.00 24.28 251 GLY A N 1
ATOM 4046 C CA . GLY A 1 251 ? 51.271 -19.232 11.719 1.00 20.83 251 GLY A CA 1
ATOM 4047 C C . GLY A 1 251 ? 50.511 -18.044 12.300 1.00 23.46 251 GLY A C 1
ATOM 4048 O O . GLY A 1 251 ? 51.091 -17.033 12.704 1.00 24.99 251 GLY A O 1
ATOM 4052 N N . PHE A 1 252 ? 49.176 -18.203 12.346 1.00 21.15 252 PHE A N 1
ATOM 4053 C CA . PHE A 1 252 ? 48.284 -17.146 12.806 1.00 18.19 252 PHE A CA 1
ATOM 4054 C C . PHE A 1 252 ? 48.505 -16.788 14.267 1.00 22.02 252 PHE A C 1
ATOM 4055 O O . PHE A 1 252 ? 48.012 -15.747 14.715 1.00 24.99 252 PHE A O 1
ATOM 4072 N N . ALA A 1 253 ? 49.199 -17.623 15.032 1.00 22.91 253 ALA A N 1
ATOM 4073 C CA . ALA A 1 253 ? 49.433 -17.331 16.438 1.00 25.14 253 ALA A CA 1
ATOM 4074 C C . ALA A 1 253 ? 50.779 -16.674 16.674 1.00 26.44 253 ALA A C 1
ATOM 4075 O O . ALA A 1 253 ? 51.177 -16.509 17.832 1.00 27.51 253 ALA A O 1
ATOM 4082 N N . ARG A 1 254 ? 51.508 -16.335 15.612 1.00 24.97 254 ARG A N 1
ATOM 4083 C CA . ARG A 1 254 ? 52.784 -15.651 15.754 1.00 27.27 254 ARG A CA 1
ATOM 4084 C C . ARG A 1 254 ? 52.667 -14.190 15.357 1.00 27.23 254 ARG A C 1
ATOM 4085 O O . ARG A 1 254 ? 51.790 -13.797 14.583 1.00 33.94 254 ARG A O 1
ATOM 4106 N N . SER A 1 255 ? 53.591 -13.393 15.889 1.00 30.64 255 SER A N 1
ATOM 4107 C CA . SER A 1 255 ? 53.741 -12.013 15.455 1.00 30.29 255 SER A CA 1
ATOM 4108 C C . SER A 1 255 ? 54.032 -11.975 13.962 1.00 26.49 255 SER A C 1
ATOM 4109 O O . SER A 1 255 ? 54.651 -12.884 13.402 1.00 26.06 255 SER A O 1
ATOM 4117 N N . TYR A 1 256 ? 53.565 -10.916 13.314 1.00 26.22 256 TYR A N 1
ATOM 4118 C CA . TYR A 1 256 ? 53.844 -10.727 11.902 1.00 22.47 256 TYR A CA 1
ATOM 4119 C C . TYR A 1 256 ? 55.340 -10.617 11.684 1.00 18.93 256 TYR A C 1
ATOM 4120 O O . TYR A 1 256 ? 56.087 -10.201 12.569 1.00 27.68 256 TYR A O 1
ATOM 4138 N N . PHE A 1 257 ? 55.771 -10.978 10.487 1.00 23.63 257 PHE A N 1
ATOM 4139 C CA . PHE A 1 257 ? 57.151 -10.782 10.088 1.00 21.94 257 PHE A CA 1
ATOM 4140 C C . PHE A 1 257 ? 57.391 -9.321 9.731 1.00 24.18 257 PHE A C 1
ATOM 4141 O O . PHE A 1 257 ? 56.473 -8.590 9.347 1.00 25.70 257 PHE A O 1
ATOM 4158 N N . MET A 1 258 ? 58.631 -8.888 9.917 1.00 27.23 258 MET A N 1
ATOM 4159 C CA . MET A 1 258 ? 59.109 -7.604 9.419 1.00 25.63 258 MET A CA 1
ATOM 4160 C C . MET A 1 258 ? 59.998 -7.929 8.227 1.00 23.69 258 MET A C 1
ATOM 4161 O O . MET A 1 258 ? 61.136 -8.373 8.398 1.00 24.60 258 MET A O 1
ATOM 4175 N N . VAL A 1 259 ? 59.459 -7.744 7.023 1.00 26.53 259 VAL A N 1
ATOM 4176 C CA . VAL A 1 259 ? 60.148 -8.094 5.783 1.00 31.61 259 VAL A CA 1
ATOM 4177 C C . VAL A 1 259 ? 59.912 -6.949 4.803 1.00 30.71 259 VAL A C 1
ATOM 4178 O O . VAL A 1 259 ? 58.763 -6.641 4.470 1.00 29.20 259 VAL A O 1
ATOM 4191 N N . TYR A 1 260 ? 61.000 -6.294 4.379 1.00 32.79 260 TYR A N 1
ATOM 4192 C CA . TYR A 1 260 ? 60.966 -5.149 3.479 1.00 28.71 260 TYR A CA 1
ATOM 4193 C C . TYR A 1 260 ? 60.365 -5.593 2.158 1.00 31.30 260 TYR A C 1
ATOM 4194 O O . TYR A 1 260 ? 60.985 -6.358 1.412 1.00 32.88 260 TYR A O 1
ATOM 4212 N N . ALA A 1 261 ? 59.159 -5.123 1.856 1.00 30.49 261 ALA A N 1
ATOM 4213 C CA . ALA A 1 261 ? 58.425 -5.586 0.681 1.00 29.93 261 ALA A CA 1
ATOM 4214 C C . ALA A 1 261 ? 57.805 -4.403 -0.039 1.00 30.97 261 ALA A C 1
ATOM 4215 O O . ALA A 1 261 ? 56.672 -4.001 0.257 1.00 32.79 261 ALA A O 1
ATOM 4222 N N . PRO A 1 262 ? 58.517 -3.819 -1.005 1.00 37.66 262 PRO A N 1
ATOM 4223 C CA . PRO A 1 262 ? 57.916 -2.719 -1.780 1.00 35.65 262 PRO A CA 1
ATOM 4224 C C . PRO A 1 262 ? 56.717 -3.149 -2.603 1.00 35.67 262 PRO A C 1
ATOM 4225 O O . PRO A 1 262 ? 55.820 -2.330 -2.832 1.00 40.20 262 PRO A O 1
ATOM 4236 N N . LEU A 1 263 ? 56.652 -4.412 -3.039 1.00 41.26 263 LEU A N 1
ATOM 4237 C CA . LEU A 1 263 ? 55.476 -4.953 -3.723 1.00 40.72 263 LEU A CA 1
ATOM 4238 C C . LEU A 1 263 ? 54.948 -6.154 -2.945 1.00 40.26 263 LEU A C 1
ATOM 4239 O O . LEU A 1 263 ? 55.274 -7.310 -3.261 1.00 41.51 263 LEU A O 1
ATOM 4255 N N . PRO A 1 264 ? 54.130 -5.921 -1.916 1.00 36.59 264 PRO A N 1
ATOM 4256 C CA . PRO A 1 264 ? 53.676 -7.055 -1.089 1.00 34.18 264 PRO A CA 1
ATOM 4257 C C . PRO A 1 264 ? 52.899 -8.107 -1.869 1.00 31.97 264 PRO A C 1
ATOM 4258 O O . PRO A 1 264 ? 53.038 -9.306 -1.586 1.00 33.83 264 PRO A O 1
ATOM 4269 N N . ALA A 1 265 ? 52.089 -7.705 -2.853 1.00 26.89 265 ALA A N 1
ATOM 4270 C CA . ALA A 1 265 ? 51.323 -8.702 -3.595 1.00 27.99 265 ALA A CA 1
ATOM 4271 C C . ALA A 1 265 ? 52.239 -9.679 -4.311 1.00 28.39 265 ALA A C 1
ATOM 4272 O O . ALA A 1 265 ? 51.901 -10.858 -4.445 1.00 32.77 265 ALA A O 1
ATOM 4279 N N . ALA A 1 266 ? 53.391 -9.209 -4.790 1.00 30.03 266 ALA A N 1
ATOM 4280 C CA . ALA A 1 266 ? 54.358 -10.111 -5.405 1.00 30.64 266 ALA A CA 1
ATOM 4281 C C . ALA A 1 266 ? 54.946 -11.062 -4.373 1.00 34.99 266 ALA A C 1
ATOM 4282 O O . ALA A 1 266 ? 55.005 -12.276 -4.600 1.00 39.87 266 ALA A O 1
ATOM 4289 N N . LEU A 1 267 ? 55.364 -10.533 -3.217 1.00 32.43 267 LEU A N 1
ATOM 4290 C CA . LEU A 1 267 ? 55.885 -11.405 -2.168 1.00 32.74 267 LEU A CA 1
ATOM 4291 C C . LEU A 1 267 ? 54.824 -12.405 -1.727 1.00 32.81 267 LEU A C 1
ATOM 4292 O O . LEU A 1 267 ? 55.116 -13.590 -1.506 1.00 27.78 267 LEU A O 1
ATOM 4308 N N . VAL A 1 268 ? 53.579 -11.940 -1.604 1.00 28.92 268 VAL A N 1
ATOM 4309 C CA . VAL A 1 268 ? 52.481 -12.839 -1.272 1.00 31.03 268 VAL A CA 1
ATOM 4310 C C . VAL A 1 268 ? 52.385 -13.959 -2.299 1.00 33.01 268 VAL A C 1
ATOM 4311 O O . VAL A 1 268 ? 52.288 -15.139 -1.946 1.00 35.29 268 VAL A O 1
ATOM 4324 N N . GLU A 1 269 ? 52.420 -13.614 -3.585 1.00 33.89 269 GLU A N 1
ATOM 4325 C CA . GLU A 1 269 ? 52.325 -14.639 -4.620 1.00 39.94 269 GLU A CA 1
ATOM 4326 C C . GLU A 1 269 ? 53.474 -15.637 -4.522 1.00 40.82 269 GLU A C 1
ATOM 4327 O O . GLU A 1 269 ? 53.263 -16.854 -4.601 1.00 45.05 269 GLU A O 1
ATOM 4339 N N . TRP A 1 270 ? 54.705 -15.137 -4.388 1.00 32.33 270 TRP A N 1
ATOM 4340 C CA . TRP A 1 270 ? 55.866 -16.013 -4.278 1.00 32.79 270 TRP A CA 1
ATOM 4341 C C . TRP A 1 270 ? 55.737 -16.968 -3.099 1.00 36.62 270 TRP A C 1
ATOM 4342 O O . TRP A 1 270 ? 56.184 -18.117 -3.179 1.00 40.03 270 TRP A O 1
ATOM 4363 N N . LEU A 1 271 ? 55.125 -16.522 -1.999 1.00 38.79 271 LEU A N 1
ATOM 4364 C CA . LEU A 1 271 ? 55.036 -17.358 -0.807 1.00 37.39 271 LEU A CA 1
ATOM 4365 C C . LEU A 1 271 ? 54.016 -18.477 -0.949 1.00 34.85 271 LEU A C 1
ATOM 4366 O O . LEU A 1 271 ? 54.100 -19.466 -0.213 1.00 36.43 271 LEU A O 1
ATOM 4382 N N . ARG A 1 272 ? 53.050 -18.340 -1.860 1.00 35.84 272 ARG A N 1
ATOM 4383 C CA . ARG A 1 272 ? 52.002 -19.346 -1.979 1.00 36.22 272 ARG A CA 1
ATOM 4384 C C . ARG A 1 272 ? 52.597 -20.733 -2.168 1.00 39.25 272 ARG A C 1
ATOM 4385 O O . ARG A 1 272 ? 52.099 -21.722 -1.609 1.00 33.52 272 ARG A O 1
ATOM 4406 N N . GLU A 1 273 ? 53.669 -20.825 -2.953 1.00 41.79 273 GLU A N 1
ATOM 4407 C CA . GLU A 1 273 ? 54.236 -22.128 -3.264 1.00 47.09 273 GLU A CA 1
ATOM 4408 C C . GLU A 1 273 ? 54.629 -22.877 -2.001 1.00 46.17 273 GLU A C 1
ATOM 4409 O O . GLU A 1 273 ? 54.302 -24.055 -1.846 1.00 49.70 273 GLU A O 1
ATOM 4421 N N . ILE A 1 274 ? 55.363 -22.224 -1.092 1.00 44.45 274 ILE A N 1
ATOM 4422 C CA . ILE A 1 274 ? 55.749 -22.875 0.160 1.00 39.93 274 ILE A CA 1
ATOM 4423 C C . ILE A 1 274 ? 54.731 -22.758 1.291 1.00 34.82 274 ILE A C 1
ATOM 4424 O O . ILE A 1 274 ? 54.965 -23.318 2.373 1.00 35.15 274 ILE A O 1
ATOM 4440 N N . LEU A 1 275 ? 53.620 -22.057 1.088 1.00 38.45 275 LEU A N 1
ATOM 4441 C CA . LEU A 1 275 ? 52.573 -21.917 2.103 1.00 35.43 275 LEU A CA 1
ATOM 4442 C C . LEU A 1 275 ? 51.236 -22.250 1.455 1.00 39.46 275 LEU A C 1
ATOM 4443 O O . LEU A 1 275 ? 50.298 -21.450 1.492 1.00 44.16 275 LEU A O 1
ATOM 4459 N N . PRO A 1 276 ? 51.120 -23.420 0.817 1.00 42.44 276 PRO A N 1
ATOM 4460 C CA . PRO A 1 276 ? 49.886 -23.711 0.058 1.00 41.24 276 PRO A CA 1
ATOM 4461 C C . PRO A 1 276 ? 48.629 -23.757 0.910 1.00 37.94 276 PRO A C 1
ATOM 4462 O O . PRO A 1 276 ? 47.520 -23.721 0.362 1.00 39.01 276 PRO A O 1
ATOM 4473 N N . GLY A 1 277 ? 48.754 -23.828 2.227 1.00 35.74 277 GLY A N 1
ATOM 4474 C CA . GLY A 1 277 ? 47.562 -23.880 3.041 1.00 37.25 277 GLY A CA 1
ATOM 4475 C C . GLY A 1 277 ? 46.954 -22.538 3.368 1.00 40.72 277 GLY A C 1
ATOM 4476 O O . GLY A 1 277 ? 45.800 -22.486 3.807 1.00 41.71 277 GLY A O 1
ATOM 4480 N N . LYS A 1 278 ? 47.693 -21.454 3.165 1.00 37.10 278 LYS A N 1
ATOM 4481 C CA . LYS A 1 278 ? 47.266 -20.150 3.641 1.00 35.36 278 LYS A CA 1
ATOM 4482 C C . LYS A 1 278 ? 46.356 -19.459 2.636 1.00 35.72 278 LYS A C 1
ATOM 4483 O O . LYS A 1 278 ? 46.617 -19.473 1.429 1.00 38.64 278 LYS A O 1
ATOM 4502 N N . THR A 1 279 ? 45.290 -18.844 3.147 1.00 33.61 279 THR A N 1
ATOM 4503 C CA . THR A 1 279 ? 44.507 -17.926 2.341 1.00 32.30 279 THR A CA 1
ATOM 4504 C C . THR A 1 279 ? 45.335 -16.688 2.009 1.00 35.89 279 THR A C 1
ATOM 4505 O O . THR A 1 279 ? 46.360 -16.401 2.635 1.00 38.58 279 THR A O 1
ATOM 4516 N N . THR A 1 280 ? 44.853 -15.925 1.031 1.00 33.40 280 THR A N 1
ATOM 4517 C CA . THR A 1 280 ? 45.514 -14.671 0.701 1.00 32.50 280 THR A CA 1
ATOM 4518 C C . THR A 1 280 ? 45.563 -13.746 1.911 1.00 31.87 280 THR A C 1
ATOM 4519 O O . THR A 1 280 ? 46.587 -13.099 2.167 1.00 31.52 280 THR A O 1
ATOM 4530 N N . ALA A 1 281 ? 44.470 -13.667 2.673 1.00 25.01 281 ALA A N 1
ATOM 4531 C CA . ALA A 1 281 ? 44.478 -12.841 3.876 1.00 26.61 281 ALA A CA 1
ATOM 4532 C C . ALA A 1 281 ? 45.583 -13.273 4.832 1.00 25.76 281 ALA A C 1
ATOM 4533 O O . ALA A 1 281 ? 46.325 -12.441 5.372 1.00 31.06 281 ALA A O 1
ATOM 4540 N N . GLU A 1 282 ? 45.719 -14.578 5.042 1.00 28.80 282 GLU A N 1
ATOM 4541 C CA . GLU A 1 282 ? 46.706 -15.054 5.999 1.00 29.42 282 GLU A CA 1
ATOM 4542 C C . GLU A 1 282 ? 48.113 -14.707 5.545 1.00 27.93 282 GLU A C 1
ATOM 4543 O O . GLU A 1 282 ? 48.969 -14.361 6.366 1.00 28.06 282 GLU A O 1
ATOM 4555 N N . LEU A 1 283 ? 48.368 -14.773 4.237 1.00 25.91 283 LEU A N 1
ATOM 4556 C CA . LEU A 1 283 ? 49.694 -14.438 3.735 1.00 27.28 283 LEU A CA 1
ATOM 4557 C C . LEU A 1 283 ? 49.993 -12.957 3.929 1.00 27.02 283 LEU A C 1
ATOM 4558 O O . LEU A 1 283 ? 51.090 -12.592 4.367 1.00 27.66 283 LEU A O 1
ATOM 4574 N N . TYR A 1 284 ? 49.018 -12.093 3.637 1.00 30.47 284 TYR A N 1
ATOM 4575 C CA . TYR A 1 284 ? 49.199 -10.659 3.848 1.00 30.70 284 TYR A CA 1
ATOM 4576 C C . TYR A 1 284 ? 49.448 -10.353 5.314 1.00 27.91 284 TYR A C 1
ATOM 4577 O O . TYR A 1 284 ? 50.343 -9.574 5.651 1.00 29.08 284 TYR A O 1
ATOM 4595 N N . MET A 1 285 ? 48.714 -11.007 6.206 1.00 31.10 285 MET A N 1
ATOM 4596 C CA . MET A 1 285 ? 48.907 -10.757 7.625 1.00 35.88 285 MET A CA 1
ATOM 4597 C C . MET A 1 285 ? 50.253 -11.290 8.105 1.00 27.83 285 MET A C 1
ATOM 4598 O O . MET A 1 285 ? 50.851 -10.690 9.005 1.00 29.60 285 MET A O 1
ATOM 4612 N N . ALA A 1 286 ? 50.798 -12.319 7.440 1.00 25.63 286 ALA A N 1
ATOM 4613 C CA . ALA A 1 286 ? 52.067 -12.899 7.871 1.00 21.67 286 ALA A CA 1
ATOM 4614 C C . ALA A 1 286 ? 53.229 -11.962 7.574 1.00 31.62 286 ALA A C 1
ATOM 4615 O O . ALA A 1 286 ? 54.222 -11.955 8.312 1.00 33.26 286 ALA A O 1
ATOM 4622 N N . ILE A 1 287 ? 53.116 -11.142 6.528 1.00 34.13 287 ILE A N 1
ATOM 4623 C CA . ILE A 1 287 ? 54.146 -10.156 6.223 1.00 25.72 287 ILE A CA 1
ATOM 4624 C C . ILE A 1 287 ? 53.781 -8.774 6.760 1.00 27.48 287 ILE A C 1
ATOM 4625 O O . ILE A 1 287 ? 54.419 -7.780 6.392 1.00 29.67 287 ILE A O 1
ATOM 4641 N N . GLY A 1 288 ? 52.751 -8.681 7.596 1.00 25.10 288 GLY A N 1
ATOM 4642 C CA . GLY A 1 288 ? 52.504 -7.470 8.347 1.00 21.94 288 GLY A CA 1
ATOM 4643 C C . GLY A 1 288 ? 51.441 -6.555 7.782 1.00 23.24 288 GLY A C 1
ATOM 4644 O O . GLY A 1 288 ? 51.151 -5.527 8.403 1.00 19.14 288 GLY A O 1
ATOM 4648 N N . CYS A 1 289 ? 50.843 -6.899 6.640 1.00 23.70 289 CYS A N 1
ATOM 4649 C CA . CYS A 1 289 ? 49.765 -6.110 6.044 1.00 25.64 289 CYS A CA 1
ATOM 4650 C C . CYS A 1 289 ? 48.443 -6.562 6.670 1.00 28.12 289 CYS A C 1
ATOM 4651 O O . CYS A 1 289 ? 47.582 -7.200 6.059 1.00 30.74 289 CYS A O 1
ATOM 4659 N N . GLN A 1 290 ? 48.300 -6.179 7.937 1.00 27.31 290 GLN A N 1
ATOM 4660 C CA . GLN A 1 290 ? 47.187 -6.624 8.769 1.00 23.65 290 GLN A CA 1
ATOM 4661 C C . GLN A 1 290 ? 45.871 -6.022 8.312 1.00 22.68 290 GLN A C 1
ATOM 4662 O O . GLN A 1 290 ? 44.854 -6.722 8.240 1.00 26.80 290 GLN A O 1
ATOM 4676 N N . LYS A 1 291 ? 45.857 -4.707 8.058 1.00 22.68 291 LYS A N 1
ATOM 4677 C CA . LYS A 1 291 ? 44.618 -4.044 7.667 1.00 20.51 291 LYS A CA 1
ATOM 4678 C C . LYS A 1 291 ? 44.160 -4.513 6.299 1.00 21.40 291 LYS A C 1
ATOM 4679 O O . LYS A 1 291 ? 42.963 -4.719 6.076 1.00 26.57 291 LYS A O 1
ATOM 4698 N N . HIS A 1 292 ? 45.087 -4.695 5.363 1.00 26.38 292 HIS A N 1
ATOM 4699 C CA . HIS A 1 292 ? 44.648 -5.223 4.079 1.00 25.90 292 HIS A CA 1
ATOM 4700 C C . HIS A 1 292 ? 44.160 -6.655 4.223 1.00 26.19 292 HIS A C 1
ATOM 4701 O O . HIS A 1 292 ? 43.238 -7.066 3.510 1.00 32.74 292 HIS A O 1
ATOM 4715 N N . ALA A 1 293 ? 44.782 -7.429 5.121 1.00 27.58 293 ALA A N 1
ATOM 4716 C CA . ALA A 1 293 ? 44.304 -8.779 5.407 1.00 27.71 293 ALA A CA 1
ATOM 4717 C C . ALA A 1 293 ? 42.868 -8.743 5.899 1.00 20.23 293 ALA A C 1
ATOM 4718 O O . ALA A 1 293 ? 42.077 -9.636 5.591 1.00 24.28 293 ALA A O 1
ATOM 4725 N N . LYS A 1 294 ? 42.505 -7.713 6.654 1.00 20.04 294 LYS A N 1
ATOM 4726 C CA . LYS A 1 294 ? 41.109 -7.559 7.044 1.00 22.10 294 LYS A CA 1
ATOM 4727 C C . LYS A 1 294 ? 40.220 -7.431 5.813 1.00 26.23 294 LYS A C 1
ATOM 4728 O O . LYS A 1 294 ? 39.188 -8.105 5.701 1.00 24.94 294 LYS A O 1
ATOM 4747 N N . THR A 1 295 ? 40.620 -6.575 4.866 1.00 29.11 295 THR A N 1
ATOM 4748 C CA . THR A 1 295 ? 39.880 -6.434 3.618 1.00 24.41 295 THR A CA 1
ATOM 4749 C C . THR A 1 295 ? 39.711 -7.787 2.944 1.00 26.55 295 THR A C 1
ATOM 4750 O O . THR A 1 295 ? 38.602 -8.168 2.545 1.00 26.29 295 THR A O 1
ATOM 4761 N N . GLU A 1 296 ? 40.819 -8.523 2.801 1.00 25.86 296 GLU A N 1
ATOM 4762 C CA . GLU A 1 296 ? 40.787 -9.806 2.109 1.00 29.22 296 GLU A CA 1
ATOM 4763 C C . GLU A 1 296 ? 39.974 -10.830 2.879 1.00 30.28 296 GLU A C 1
ATOM 4764 O O . GLU A 1 296 ? 39.359 -11.713 2.273 1.00 30.93 296 GLU A O 1
ATOM 4776 N N . SER A 1 297 ? 39.922 -10.715 4.205 1.00 31.39 297 SER A N 1
ATOM 4777 C CA . SER A 1 297 ? 39.178 -11.702 4.977 1.00 35.55 297 SER A CA 1
ATOM 4778 C C . SER A 1 297 ? 37.679 -11.502 4.867 1.00 31.21 297 SER A C 1
ATOM 4779 O O . SER A 1 297 ? 36.927 -12.483 4.839 1.00 31.43 297 SER A O 1
ATOM 4787 N N . TYR A 1 298 ? 37.226 -10.255 4.783 1.00 28.75 298 TYR A N 1
ATOM 4788 C CA . TYR A 1 298 ? 35.808 -10.042 4.574 1.00 30.35 298 TYR A CA 1
ATOM 4789 C C . TYR A 1 298 ? 35.383 -10.570 3.216 1.00 30.46 298 TYR A C 1
ATOM 4790 O O . TYR A 1 298 ? 34.258 -11.066 3.068 1.00 29.27 298 TYR A O 1
ATOM 4808 N N . ARG A 1 299 ? 36.278 -10.491 2.227 1.00 24.41 299 ARG A N 1
ATOM 4809 C CA . ARG A 1 299 ? 36.005 -11.083 0.923 1.00 26.17 299 ARG A CA 1
ATOM 4810 C C . ARG A 1 299 ? 35.954 -12.604 1.025 1.00 30.89 299 ARG A C 1
ATOM 4811 O O . ARG A 1 299 ? 35.027 -13.242 0.509 1.00 34.00 299 ARG A O 1
ATOM 4832 N N . GLU A 1 300 ? 36.944 -13.201 1.698 1.00 31.70 300 GLU A N 1
ATOM 4833 C CA . GLU A 1 300 ? 36.923 -14.642 1.932 1.00 27.99 300 GLU A CA 1
ATOM 4834 C C . GLU A 1 300 ? 35.654 -15.067 2.664 1.00 33.62 300 GLU A C 1
ATOM 4835 O O . GLU A 1 300 ? 35.077 -16.119 2.361 1.00 33.99 300 GLU A O 1
ATOM 4847 N N . TYR A 1 301 ? 35.192 -14.254 3.616 1.00 30.54 301 TYR A N 1
ATOM 4848 C CA . TYR A 1 301 ? 33.964 -14.578 4.330 1.00 25.19 301 TYR A CA 1
ATOM 4849 C C . TYR A 1 301 ? 32.777 -14.553 3.380 1.00 31.80 301 TYR A C 1
ATOM 4850 O O . TYR A 1 301 ? 31.951 -15.473 3.373 1.00 31.38 301 TYR A O 1
ATOM 4868 N N . LEU A 1 302 ? 32.709 -13.532 2.528 1.00 34.67 302 LEU A N 1
ATOM 4869 C CA . LEU A 1 302 ? 31.607 -13.434 1.583 1.00 33.59 302 LEU A CA 1
ATOM 4870 C C . LEU A 1 302 ? 31.602 -14.609 0.616 1.00 35.51 302 LEU A C 1
ATOM 4871 O O . LEU A 1 302 ? 30.547 -15.187 0.335 1.00 40.61 302 LEU A O 1
ATOM 4887 N N . VAL A 1 303 ? 32.766 -14.961 0.067 1.00 34.58 303 VAL A N 1
ATOM 4888 C CA . VAL A 1 303 ? 32.834 -16.119 -0.822 1.00 35.56 303 VAL A CA 1
ATOM 4889 C C . VAL A 1 303 ? 32.263 -17.347 -0.129 1.00 39.35 303 VAL A C 1
ATOM 4890 O O . VAL A 1 303 ? 31.368 -18.017 -0.650 1.00 44.83 303 VAL A O 1
ATOM 4903 N N . TYR A 1 304 ? 32.769 -17.657 1.063 1.00 40.06 304 TYR A N 1
ATOM 4904 C CA . TYR A 1 304 ? 32.325 -18.863 1.751 1.00 44.80 304 TYR A CA 1
ATOM 4905 C C . TYR A 1 304 ? 30.837 -18.803 2.068 1.00 42.29 304 TYR A C 1
ATOM 4906 O O . TYR A 1 304 ? 30.104 -19.773 1.844 1.00 36.11 304 TYR A O 1
ATOM 4924 N N . LEU A 1 305 ? 30.387 -17.684 2.642 1.00 42.99 305 LEU A N 1
ATOM 4925 C CA . LEU A 1 305 ? 28.996 -17.559 3.061 1.00 44.93 305 LEU A CA 1
ATOM 4926 C C . LEU A 1 305 ? 28.032 -17.851 1.919 1.00 55.14 305 LEU A C 1
ATOM 4927 O O . LEU A 1 305 ? 27.026 -18.544 2.103 1.00 60.26 305 LEU A O 1
ATOM 4943 N N . GLN A 1 306 ? 28.311 -17.312 0.733 1.00 58.28 306 GLN A N 1
ATOM 4944 C CA . GLN A 1 306 ? 27.356 -17.431 -0.361 1.00 67.82 306 GLN A CA 1
ATOM 4945 C C . GLN A 1 306 ? 27.312 -18.850 -0.918 1.00 66.78 306 GLN A C 1
ATOM 4946 O O . GLN A 1 306 ? 26.286 -19.262 -1.469 1.00 70.30 306 GLN A O 1
ATOM 4960 N N . GLY A 1 307 ? 28.395 -19.610 -0.775 1.00 61.72 307 GLY A N 1
ATOM 4961 C CA . GLY A 1 307 ? 28.446 -20.958 -1.306 1.00 61.19 307 GLY A CA 1
ATOM 4962 C C . GLY A 1 307 ? 28.111 -22.027 -0.291 1.00 63.59 307 GLY A C 1
ATOM 4963 O O . GLY A 1 307 ? 27.874 -23.181 -0.649 1.00 62.13 307 GLY A O 1
ATOM 4967 N N . CYS A 1 308 ? 28.102 -21.662 0.981 1.00 63.32 308 CYS A N 1
ATOM 4968 C CA . CYS A 1 308 ? 27.625 -22.556 2.022 1.00 67.10 308 CYS A CA 1
ATOM 4969 C C . CYS A 1 308 ? 26.102 -22.485 2.107 1.00 67.95 308 CYS A C 1
ATOM 4970 O O . CYS A 1 308 ? 25.484 -21.473 1.776 1.00 68.06 308 CYS A O 1
ATOM 4978 N N . ASN A 1 309 ? 25.496 -23.589 2.522 1.00 68.69 309 ASN A N 1
ATOM 4979 C CA . ASN A 1 309 ? 24.057 -23.632 2.738 1.00 70.72 309 ASN A CA 1
ATOM 4980 C C . ASN A 1 309 ? 23.821 -23.995 4.191 1.00 67.45 309 ASN A C 1
ATOM 4981 O O . ASN A 1 309 ? 22.996 -24.858 4.498 1.00 68.72 309 ASN A O 1
ATOM 4992 N N . GLU A 1 310 ? 24.575 -23.351 5.083 1.00 64.55 310 GLU A N 1
ATOM 4993 C CA . GLU A 1 310 ? 24.484 -23.561 6.519 1.00 60.53 310 GLU A CA 1
ATOM 4994 C C . GLU A 1 310 ? 24.194 -22.226 7.193 1.00 48.31 310 GLU A C 1
ATOM 4995 O O . GLU A 1 310 ? 24.394 -21.158 6.614 1.00 46.85 310 GLU A O 1
ATOM 5007 N N . GLN A 1 311 ? 23.691 -22.295 8.418 1.00 47.13 311 GLN A N 1
ATOM 5008 C CA . GLN A 1 311 ? 23.382 -21.108 9.200 1.00 49.44 311 GLN A CA 1
ATOM 5009 C C . GLN A 1 311 ? 24.417 -20.913 10.304 1.00 47.15 311 GLN A C 1
ATOM 5010 O O . GLN A 1 311 ? 25.067 -21.862 10.755 1.00 41.23 311 GLN A O 1
ATOM 5024 N N . PHE A 1 312 ? 24.531 -19.667 10.772 1.00 43.64 312 PHE A N 1
ATOM 5025 C CA . PHE A 1 312 ? 25.377 -19.373 11.923 1.00 39.55 312 PHE A CA 1
ATOM 5026 C C . PHE A 1 312 ? 24.879 -20.132 13.146 1.00 36.11 312 PHE A C 1
ATOM 5027 O O . PHE A 1 312 ? 23.686 -20.125 13.450 1.00 33.76 312 PHE A O 1
ATOM 5044 N N . ILE A 1 313 ? 25.811 -20.729 13.889 1.00 38.46 313 ILE A N 1
ATOM 5045 C CA . ILE A 1 313 ? 25.503 -21.443 15.122 1.00 39.40 313 ILE A CA 1
ATOM 5046 C C . ILE A 1 313 ? 26.494 -21.005 16.189 1.00 35.54 313 ILE A C 1
ATOM 5047 O O . ILE A 1 313 ? 27.621 -20.603 15.886 1.00 38.93 313 ILE A O 1
ATOM 5063 N N . GLU A 1 314 ? 26.072 -21.093 17.447 1.00 34.71 314 GLU A N 1
ATOM 5064 C CA . GLU A 1 314 ? 27.004 -20.910 18.547 1.00 27.05 314 GLU A CA 1
ATOM 5065 C C . GLU A 1 314 ? 28.146 -21.901 18.378 1.00 28.19 314 GLU A C 1
ATOM 5066 O O . GLU A 1 314 ? 27.939 -23.038 17.947 1.00 28.85 314 GLU A O 1
ATOM 5078 N N . ALA A 1 315 ? 29.357 -21.458 18.685 1.00 29.27 315 ALA A N 1
ATOM 5079 C CA . ALA A 1 315 ? 30.524 -22.298 18.485 1.00 30.89 315 ALA A CA 1
ATOM 5080 C C . ALA A 1 315 ? 30.526 -23.432 19.510 1.00 26.78 315 ALA A C 1
ATOM 5081 O O . ALA A 1 315 ? 30.167 -23.223 20.670 1.00 30.13 315 ALA A O 1
ATOM 5088 N N . PRO A 1 316 ? 30.895 -24.645 19.111 1.00 26.62 316 PRO A N 1
ATOM 5089 C CA . PRO A 1 316 ? 30.898 -25.756 20.073 1.00 29.86 316 PRO A CA 1
ATOM 5090 C C . PRO A 1 316 ? 31.855 -25.489 21.222 1.00 33.54 316 PRO A C 1
ATOM 5091 O O . PRO A 1 316 ? 32.902 -24.861 21.046 1.00 36.10 316 PRO A O 1
ATOM 5102 N N . GLY A 1 317 ? 31.466 -25.954 22.418 1.00 35.24 317 GLY A N 1
ATOM 5103 C CA . GLY A 1 317 ? 32.311 -25.969 23.591 1.00 29.36 317 GLY A CA 1
ATOM 5104 C C . GLY A 1 317 ? 31.631 -25.307 24.779 1.00 28.89 317 GLY A C 1
ATOM 5105 O O . GLY A 1 317 ? 30.408 -25.120 24.803 1.00 26.81 317 GLY A O 1
ATOM 5109 N N . ILE A 1 318 ? 32.444 -24.950 25.770 1.00 28.48 318 ILE A N 1
ATOM 5110 C CA . ILE A 1 318 ? 31.942 -24.344 26.997 1.00 28.01 318 ILE A CA 1
ATOM 5111 C C . ILE A 1 318 ? 31.580 -22.888 26.721 1.00 31.88 318 ILE A C 1
ATOM 5112 O O . ILE A 1 318 ? 32.417 -22.094 26.278 1.00 26.05 318 ILE A O 1
ATOM 5128 N N . ARG A 1 319 ? 30.332 -22.534 27.004 1.00 39.02 319 ARG A N 1
ATOM 5129 C CA . ARG A 1 319 ? 29.841 -21.194 26.731 1.00 32.80 319 ARG A CA 1
ATOM 5130 C C . ARG A 1 319 ? 30.598 -20.189 27.576 1.00 34.59 319 ARG A C 1
ATOM 5131 O O . ARG A 1 319 ? 30.780 -20.384 28.781 1.00 34.72 319 ARG A O 1
ATOM 5152 N N . GLY A 1 320 ? 31.053 -19.120 26.936 1.00 34.34 320 GLY A N 1
ATOM 5153 C CA . GLY A 1 320 ? 31.761 -18.093 27.657 1.00 34.61 320 GLY A CA 1
ATOM 5154 C C . GLY A 1 320 ? 30.820 -17.311 28.549 1.00 37.95 320 GLY A C 1
ATOM 5155 O O . GLY A 1 320 ? 29.621 -17.199 28.287 1.00 40.48 320 GLY A O 1
ATOM 5159 N N . MET A 1 321 ? 31.362 -16.810 29.651 1.00 35.74 321 MET A N 1
ATOM 5160 C CA . MET A 1 321 ? 30.581 -15.952 30.519 1.00 43.64 321 MET A CA 1
ATOM 5161 C C . MET A 1 321 ? 30.868 -14.474 30.289 1.00 43.61 321 MET A C 1
ATOM 5162 O O . MET A 1 321 ? 30.213 -13.633 30.913 1.00 44.79 321 MET A O 1
ATOM 5176 N N . VAL A 1 322 ? 31.809 -14.123 29.409 1.00 36.98 322 VAL A N 1
ATOM 5177 C CA . VAL A 1 322 ? 31.860 -12.735 28.965 1.00 38.62 322 VAL A CA 1
ATOM 5178 C C . VAL A 1 322 ? 31.686 -12.592 27.455 1.00 31.85 322 VAL A C 1
ATOM 5179 O O . VAL A 1 322 ? 31.138 -11.577 27.000 1.00 29.36 322 VAL A O 1
ATOM 5192 N N . MET A 1 323 ? 32.153 -13.570 26.663 1.00 28.66 323 MET A N 1
ATOM 5193 C CA . MET A 1 323 ? 31.989 -13.506 25.214 1.00 32.86 323 MET A CA 1
ATOM 5194 C C . MET A 1 323 ? 30.900 -14.473 24.722 1.00 28.31 323 MET A C 1
ATOM 5195 O O . MET A 1 323 ? 30.705 -15.567 25.269 1.00 26.24 323 MET A O 1
ATOM 5209 N N . LEU A 1 324 ? 30.198 -14.045 23.669 1.00 28.38 324 LEU A N 1
ATOM 5210 C CA . LEU A 1 324 ? 29.268 -14.865 22.909 1.00 24.97 324 LEU A CA 1
ATOM 5211 C C . LEU A 1 324 ? 29.948 -15.166 21.585 1.00 27.15 324 LEU A C 1
ATOM 5212 O O . LEU A 1 324 ? 30.424 -14.241 20.919 1.00 29.93 324 LEU A O 1
ATOM 5228 N N . VAL A 1 325 ? 30.024 -16.443 21.214 1.00 20.93 325 VAL A N 1
ATOM 5229 C CA . VAL A 1 325 ? 30.900 -16.882 20.135 1.00 19.41 325 VAL A CA 1
ATOM 5230 C C . VAL A 1 325 ? 30.108 -17.760 19.177 1.00 22.59 325 VAL A C 1
ATOM 5231 O O . VAL A 1 325 ? 29.566 -18.796 19.579 1.00 22.45 325 VAL A O 1
ATOM 5244 N N . PHE A 1 326 ? 30.070 -17.370 17.907 1.00 26.84 326 PHE A N 1
ATOM 5245 C CA . PHE A 1 326 ? 29.375 -18.136 16.888 1.00 27.00 326 PHE A CA 1
ATOM 5246 C C . PHE A 1 326 ? 30.274 -18.291 15.667 1.00 30.06 326 PHE A C 1
ATOM 5247 O O . PHE A 1 326 ? 31.365 -17.716 15.582 1.00 30.55 326 PHE A O 1
ATOM 5264 N N . THR A 1 327 ? 29.794 -19.096 14.724 1.00 28.42 327 THR A N 1
ATOM 5265 C CA . THR A 1 327 ? 30.575 -19.536 13.578 1.00 28.03 327 THR A CA 1
ATOM 5266 C C . THR A 1 327 ? 29.611 -20.110 12.546 1.00 32.10 327 THR A C 1
ATOM 5267 O O . THR A 1 327 ? 28.396 -20.145 12.754 1.00 31.07 327 THR A O 1
ATOM 5278 N N . LEU A 1 328 ? 30.160 -20.535 11.421 1.00 34.76 328 LEU A N 1
ATOM 5279 C CA . LEU A 1 328 ? 29.437 -21.334 10.447 1.00 32.36 328 LEU A CA 1
ATOM 5280 C C . LEU A 1 328 ? 29.998 -22.751 10.447 1.00 36.35 328 LEU A C 1
ATOM 5281 O O . LEU A 1 328 ? 31.218 -22.925 10.523 1.00 40.66 328 LEU A O 1
ATOM 5297 N N . PRO A 1 329 ? 29.159 -23.773 10.387 1.00 39.68 329 PRO A N 1
ATOM 5298 C CA . PRO A 1 329 ? 29.666 -25.147 10.542 1.00 43.18 329 PRO A CA 1
ATOM 5299 C C . PRO A 1 329 ? 30.984 -25.462 9.839 1.00 43.92 329 PRO A C 1
ATOM 5300 O O . PRO A 1 329 ? 31.867 -26.091 10.440 1.00 44.03 329 PRO A O 1
ATOM 5311 N N . GLY A 1 330 ? 31.123 -25.085 8.570 1.00 34.28 330 GLY A N 1
ATOM 5312 C CA . GLY A 1 330 ? 32.322 -25.391 7.819 1.00 29.17 330 GLY A CA 1
ATOM 5313 C C . GLY A 1 330 ? 33.346 -24.284 7.699 1.00 37.83 330 GLY A C 1
ATOM 5314 O O . GLY A 1 330 ? 34.289 -24.425 6.911 1.00 38.90 330 GLY A O 1
ATOM 5318 N N . PHE A 1 331 ? 33.190 -23.189 8.440 1.00 39.98 331 PHE A N 1
ATOM 5319 C CA . PHE A 1 331 ? 34.029 -22.006 8.306 1.00 36.14 331 PHE A CA 1
ATOM 5320 C C . PHE A 1 331 ? 35.206 -22.099 9.270 1.00 35.81 331 PHE A C 1
ATOM 5321 O O . PHE A 1 331 ? 35.114 -22.723 10.330 1.00 40.80 331 PHE A O 1
ATOM 5338 N N . ASP A 1 332 ? 36.325 -21.487 8.883 1.00 29.94 332 ASP A N 1
ATOM 5339 C CA . ASP A 1 332 ? 37.568 -21.598 9.636 1.00 32.15 332 ASP A CA 1
ATOM 5340 C C . ASP A 1 332 ? 37.773 -20.447 10.612 1.00 30.09 332 ASP A C 1
ATOM 5341 O O . ASP A 1 332 ? 38.898 -20.245 11.095 1.00 22.16 332 ASP A O 1
ATOM 5350 N N . ARG A 1 333 ? 36.710 -19.711 10.929 1.00 25.88 333 ARG A N 1
ATOM 5351 C CA . ARG A 1 333 ? 36.812 -18.545 11.785 1.00 26.50 333 ARG A CA 1
ATOM 5352 C C . ARG A 1 333 ? 35.640 -18.540 12.749 1.00 26.12 333 ARG A C 1
ATOM 5353 O O . ARG A 1 333 ? 34.584 -19.119 12.486 1.00 27.67 333 ARG A O 1
ATOM 5374 N N . VAL A 1 334 ? 35.842 -17.884 13.885 1.00 24.34 334 VAL A N 1
ATOM 5375 C CA . VAL A 1 334 ? 34.764 -17.669 14.832 1.00 22.04 334 VAL A CA 1
ATOM 5376 C C . VAL A 1 334 ? 34.534 -16.168 14.956 1.00 22.92 334 VAL A C 1
ATOM 5377 O O . VAL A 1 334 ? 35.430 -15.347 14.714 1.00 16.19 334 VAL A O 1
ATOM 5390 N N . PHE A 1 335 ? 33.317 -15.829 15.382 1.00 25.03 335 PHE A N 1
ATOM 5391 C CA . PHE A 1 335 ? 32.891 -14.463 15.667 1.00 24.15 335 PHE A CA 1
ATOM 5392 C C . PHE A 1 335 ? 32.667 -14.371 17.171 1.00 27.38 335 PHE A C 1
ATOM 5393 O O . PHE A 1 335 ? 31.928 -15.185 17.742 1.00 25.92 335 PHE A O 1
ATOM 5410 N N . LYS A 1 336 ? 33.331 -13.413 17.817 1.00 22.68 336 LYS A N 1
ATOM 5411 C CA . LYS A 1 336 ? 33.277 -13.277 19.269 1.00 24.97 336 LYS A CA 1
ATOM 5412 C C . LYS A 1 336 ? 32.788 -11.880 19.617 1.00 23.45 336 LYS A C 1
ATOM 5413 O O . LYS A 1 336 ? 33.451 -10.885 19.300 1.00 24.40 336 LYS A O 1
ATOM 5432 N N . VAL A 1 337 ? 31.628 -11.804 20.256 1.00 21.52 337 VAL A N 1
ATOM 5433 C CA . VAL A 1 337 ? 31.048 -10.533 20.657 1.00 25.47 337 VAL A CA 1
ATOM 5434 C C . VAL A 1 337 ? 30.962 -10.495 22.172 1.00 27.67 337 VAL A C 1
ATOM 5435 O O . VAL A 1 337 ? 30.671 -11.507 22.818 1.00 24.02 337 VAL A O 1
ATOM 5448 N N . ILE A 1 338 ? 31.279 -9.328 22.731 1.00 30.50 338 ILE A N 1
ATOM 5449 C CA . ILE A 1 338 ? 31.256 -9.128 24.169 1.00 27.31 338 ILE A CA 1
ATOM 5450 C C . ILE A 1 338 ? 29.817 -9.041 24.648 1.00 28.62 338 ILE A C 1
ATOM 5451 O O . ILE A 1 338 ? 29.007 -8.285 24.096 1.00 34.59 338 ILE A O 1
ATOM 5467 N N . LYS A 1 339 ? 29.506 -9.772 25.712 1.00 32.96 339 LYS A N 1
ATOM 5468 C CA . LYS A 1 339 ? 28.144 -9.826 26.219 1.00 39.06 339 LYS A CA 1
ATOM 5469 C C . LYS A 1 339 ? 27.761 -8.519 26.912 1.00 33.86 339 LYS A C 1
ATOM 5470 O O . LYS A 1 339 ? 28.606 -7.755 27.387 1.00 32.08 339 LYS A O 1
ATOM 5489 N N . ASP A 1 340 ? 26.453 -8.262 26.957 1.00 38.52 340 ASP A N 1
ATOM 5490 C CA . ASP A 1 340 ? 25.973 -7.045 27.599 1.00 42.89 340 ASP A CA 1
ATOM 5491 C C . ASP A 1 340 ? 26.253 -7.085 29.092 1.00 47.57 340 ASP A C 1
ATOM 5492 O O . ASP A 1 340 ? 26.714 -6.099 29.679 1.00 50.56 340 ASP A O 1
ATOM 5501 N N . LYS A 1 341 ? 25.954 -8.214 29.722 1.00 50.09 341 LYS A N 1
ATOM 5502 C CA . LYS A 1 341 ? 26.159 -8.403 31.147 1.00 53.44 341 LYS A CA 1
ATOM 5503 C C . LYS A 1 341 ? 26.972 -9.671 31.350 1.00 47.88 341 LYS A C 1
ATOM 5504 O O . LYS A 1 341 ? 26.685 -10.700 30.733 1.00 46.53 341 LYS A O 1
ATOM 5523 N N . PHE A 1 342 ? 27.984 -9.592 32.206 1.00 47.05 342 PHE A N 1
ATOM 5524 C CA . PHE A 1 342 ? 28.812 -10.735 32.559 1.00 52.04 342 PHE A CA 1
ATOM 5525 C C . PHE A 1 342 ? 28.279 -11.374 33.839 1.00 67.68 342 PHE A C 1
ATOM 5526 O O . PHE A 1 342 ? 27.450 -10.801 34.548 1.00 70.09 342 PHE A O 1
ATOM 5543 N N . ALA A 1 343 ? 28.765 -12.579 34.125 1.00 79.81 343 ALA A N 1
ATOM 5544 C CA . ALA A 1 343 ? 28.319 -13.306 35.306 1.00 91.60 343 ALA A CA 1
ATOM 5545 C C . ALA A 1 343 ? 28.361 -12.396 36.535 1.00 101.68 343 ALA A C 1
ATOM 5546 O O . ALA A 1 343 ? 29.247 -11.537 36.642 1.00 100.98 343 ALA A O 1
ATOM 5553 N N . PRO A 1 344 ? 27.425 -12.552 37.478 1.00 109.83 344 PRO A N 1
ATOM 5554 C CA . PRO A 1 344 ? 27.319 -11.565 38.570 1.00 111.09 344 PRO A CA 1
ATOM 5555 C C . PRO A 1 344 ? 28.537 -11.506 39.474 1.00 108.67 344 PRO A C 1
ATOM 5556 O O . PRO A 1 344 ? 28.796 -10.458 40.080 1.00 106.35 344 PRO A O 1
ATOM 5567 N N . GLN A 1 345 ? 29.293 -12.598 39.588 1.00 108.92 345 GLN A N 1
ATOM 5568 C CA . GLN A 1 345 ? 30.543 -12.560 40.338 1.00 107.67 345 GLN A CA 1
ATOM 5569 C C . GLN A 1 345 ? 31.522 -11.588 39.693 1.00 105.74 345 GLN A C 1
ATOM 5570 O O . GLN A 1 345 ? 32.188 -10.811 40.388 1.00 108.17 345 GLN A O 1
ATOM 5584 N N . LYS A 1 346 ? 31.615 -11.624 38.359 1.00 98.43 346 LYS A N 1
ATOM 5585 C CA . LYS A 1 346 ? 32.671 -10.966 37.599 1.00 87.23 346 LYS A CA 1
ATOM 5586 C C . LYS A 1 346 ? 32.400 -9.469 37.517 1.00 81.72 346 LYS A C 1
ATOM 5587 O O . LYS A 1 346 ? 31.423 -9.038 36.884 1.00 82.98 346 LYS A O 1
ATOM 5606 N N . GLU A 1 347 ? 33.264 -8.682 38.166 1.00 73.77 347 GLU A N 1
ATOM 5607 C CA . GLU A 1 347 ? 33.195 -7.228 38.154 1.00 70.61 347 GLU A CA 1
ATOM 5608 C C . GLU A 1 347 ? 34.292 -6.713 37.209 1.00 63.97 347 GLU A C 1
ATOM 5609 O O . GLU A 1 347 ? 35.445 -6.511 37.615 1.00 61.93 347 GLU A O 1
ATOM 5621 N N . MET A 1 348 ? 33.952 -6.549 35.934 1.00 56.18 348 MET A N 1
ATOM 5622 C CA . MET A 1 348 ? 34.887 -5.936 34.996 1.00 51.71 348 MET A CA 1
ATOM 5623 C C . MET A 1 348 ? 34.065 -5.333 33.872 1.00 41.79 348 MET A C 1
ATOM 5624 O O . MET A 1 348 ? 32.929 -5.738 33.631 1.00 41.12 348 MET A O 1
ATOM 5638 N N . SER A 1 349 ? 34.646 -4.353 33.196 1.00 38.26 349 SER A N 1
ATOM 5639 C CA . SER A 1 349 ? 33.966 -3.639 32.126 1.00 34.08 349 SER A CA 1
ATOM 5640 C C . SER A 1 349 ? 34.217 -4.300 30.778 1.00 34.63 349 SER A C 1
ATOM 5641 O O . SER A 1 349 ? 35.268 -4.905 30.548 1.00 36.31 349 SER A O 1
ATOM 5649 N N . ALA A 1 350 ? 33.231 -4.185 29.884 1.00 29.04 350 ALA A N 1
ATOM 5650 C CA . ALA A 1 350 ? 33.474 -4.531 28.489 1.00 25.03 350 ALA A CA 1
ATOM 5651 C C . ALA A 1 350 ? 34.708 -3.818 27.960 1.00 26.11 350 ALA A C 1
ATOM 5652 O O . ALA A 1 350 ? 35.465 -4.375 27.157 1.00 29.72 350 ALA A O 1
ATOM 5659 N N . ALA A 1 351 ? 34.942 -2.590 28.414 1.00 25.43 351 ALA A N 1
ATOM 5660 C CA . ALA A 1 351 ? 36.109 -1.865 27.939 1.00 30.76 351 ALA A CA 1
ATOM 5661 C C . ALA A 1 351 ? 37.395 -2.552 28.372 1.00 31.52 351 ALA A C 1
ATOM 5662 O O . ALA A 1 351 ? 38.387 -2.539 27.633 1.00 32.75 351 ALA A O 1
ATOM 5669 N N . HIS A 1 352 ? 37.400 -3.156 29.558 1.00 30.07 352 HIS A N 1
ATOM 5670 C CA . HIS A 1 352 ? 38.563 -3.925 29.973 1.00 27.41 352 HIS A CA 1
ATOM 5671 C C . HIS A 1 352 ? 38.824 -5.066 29.001 1.00 29.07 352 HIS A C 1
ATOM 5672 O O . HIS A 1 352 ? 39.967 -5.298 28.584 1.00 26.89 352 HIS A O 1
ATOM 5686 N N . VAL A 1 353 ? 37.765 -5.792 28.630 1.00 26.16 353 VAL A N 1
ATOM 5687 C CA . VAL A 1 353 ? 37.895 -6.892 27.682 1.00 23.54 353 VAL A CA 1
ATOM 5688 C C . VAL A 1 353 ? 38.504 -6.394 26.381 1.00 29.09 353 VAL A C 1
ATOM 5689 O O . VAL A 1 353 ? 39.482 -6.953 25.870 1.00 30.66 353 VAL A O 1
ATOM 5702 N N . ARG A 1 354 ? 37.927 -5.331 25.821 1.00 29.72 354 ARG A N 1
ATOM 5703 C CA . ARG A 1 354 ? 38.468 -4.751 24.601 1.00 27.03 354 ARG A CA 1
ATOM 5704 C C . ARG A 1 354 ? 39.931 -4.365 24.783 1.00 25.23 354 ARG A C 1
ATOM 5705 O O . ARG A 1 354 ? 40.756 -4.575 23.884 1.00 29.11 354 ARG A O 1
ATOM 5726 N N . ALA A 1 355 ? 40.277 -3.822 25.952 1.00 24.28 355 ALA A N 1
ATOM 5727 C CA . ALA A 1 355 ? 41.661 -3.431 26.207 1.00 24.21 355 ALA A CA 1
ATOM 5728 C C . ALA A 1 355 ? 42.583 -4.640 26.225 1.00 24.91 355 ALA A C 1
ATOM 5729 O O . ALA A 1 355 ? 43.739 -4.558 25.784 1.00 22.52 355 ALA A O 1
ATOM 5736 N N . CYS A 1 356 ? 42.089 -5.772 26.734 1.00 25.90 356 CYS A N 1
ATOM 5737 C CA . CYS A 1 356 ? 42.908 -6.976 26.768 1.00 22.31 356 CYS A CA 1
ATOM 5738 C C . CYS A 1 356 ? 43.122 -7.526 25.369 1.00 24.42 356 CYS A C 1
ATOM 5739 O O . CYS A 1 356 ? 44.214 -8.015 25.062 1.00 23.56 356 CYS A O 1
ATOM 5747 N N . TYR A 1 357 ? 42.107 -7.409 24.496 1.00 24.82 357 TYR A N 1
ATOM 5748 C CA . TYR A 1 357 ? 42.253 -7.820 23.099 1.00 26.62 357 TYR A CA 1
ATOM 5749 C C . TYR A 1 357 ? 43.290 -6.960 22.391 1.00 25.70 357 TYR A C 1
ATOM 5750 O O . TYR A 1 357 ? 44.105 -7.473 21.614 1.00 28.74 357 TYR A O 1
ATOM 5768 N N . GLN A 1 358 ? 43.314 -5.659 22.685 1.00 27.31 358 GLN A N 1
ATOM 5769 C CA . GLN A 1 358 ? 44.330 -4.802 22.079 1.00 30.62 358 GLN A CA 1
ATOM 5770 C C . GLN A 1 358 ? 45.711 -5.099 22.661 1.00 30.06 358 GLN A C 1
ATOM 5771 O O . GLN A 1 358 ? 46.712 -5.074 21.936 1.00 32.16 358 GLN A O 1
ATOM 5785 N N . LEU A 1 359 ? 45.788 -5.387 23.962 1.00 29.53 359 LEU A N 1
ATOM 5786 C CA . LEU A 1 359 ? 47.051 -5.819 24.552 1.00 23.83 359 LEU A CA 1
ATOM 5787 C C . LEU A 1 359 ? 47.624 -7.006 23.790 1.00 24.70 359 LEU A C 1
ATOM 5788 O O . LEU A 1 359 ? 48.796 -7.012 23.397 1.00 21.75 359 LEU A O 1
ATOM 5804 N N . VAL A 1 360 ? 46.809 -8.037 23.592 1.00 21.38 360 VAL A N 1
ATOM 5805 C CA . VAL A 1 360 ? 47.277 -9.210 22.868 1.00 21.71 360 VAL A CA 1
ATOM 5806 C C . VAL A 1 360 ? 47.688 -8.824 21.454 1.00 23.77 360 VAL A C 1
ATOM 5807 O O . VAL A 1 360 ? 48.714 -9.288 20.939 1.00 23.13 360 VAL A O 1
ATOM 5820 N N . LYS A 1 361 ? 46.903 -7.957 20.809 1.00 26.23 361 LYS A N 1
ATOM 5821 C CA . LYS A 1 361 ? 47.140 -7.646 19.402 1.00 25.85 361 LYS A CA 1
ATOM 5822 C C . LYS A 1 361 ? 48.530 -7.061 19.164 1.00 23.36 361 LYS A C 1
ATOM 5823 O O . LYS A 1 361 ? 49.182 -7.389 18.168 1.00 28.85 361 LYS A O 1
ATOM 5842 N N . GLU A 1 362 ? 49.003 -6.189 20.049 1.00 26.96 362 GLU A N 1
ATOM 5843 C CA . GLU A 1 362 ? 50.296 -5.554 19.846 1.00 33.84 362 GLU A CA 1
ATOM 5844 C C . GLU A 1 362 ? 51.384 -6.160 20.713 1.00 30.80 362 GLU A C 1
ATOM 5845 O O . GLU A 1 362 ? 52.432 -5.539 20.905 1.00 32.24 362 GLU A O 1
ATOM 5857 N N . HIS A 1 363 ? 51.150 -7.345 21.250 1.00 27.86 363 HIS A N 1
ATOM 5858 C CA . HIS A 1 363 ? 52.145 -8.074 22.017 1.00 32.18 363 HIS A CA 1
ATOM 5859 C C . HIS A 1 363 ? 52.858 -9.083 21.126 1.00 34.62 363 HIS A C 1
ATOM 5860 O O . HIS A 1 363 ? 52.343 -9.504 20.087 1.00 40.37 363 HIS A O 1
ATOM 5874 N N . ASP A 1 364 ? 54.059 -9.472 21.543 1.00 30.56 364 ASP A N 1
ATOM 5875 C CA . ASP A 1 364 ? 54.683 -10.644 20.945 1.00 34.38 364 ASP A CA 1
ATOM 5876 C C . ASP A 1 364 ? 53.823 -11.850 21.322 1.00 36.79 364 ASP A C 1
ATOM 5877 O O . ASP A 1 364 ? 53.798 -12.256 22.488 1.00 38.68 364 ASP A O 1
ATOM 5886 N N . ARG A 1 365 ? 53.076 -12.397 20.360 1.00 32.29 365 ARG A N 1
ATOM 5887 C CA . ARG A 1 365 ? 52.132 -13.475 20.656 1.00 36.78 365 ARG A CA 1
ATOM 5888 C C . ARG A 1 365 ? 52.826 -14.827 20.782 1.00 31.29 365 ARG A C 1
ATOM 5889 O O . ARG A 1 365 ? 52.223 -15.778 21.286 1.00 22.76 365 ARG A O 1
ATOM 5910 N N . VAL A 1 366 ? 54.088 -14.913 20.373 1.00 39.90 366 VAL A N 1
ATOM 5911 C CA . VAL A 1 366 ? 54.982 -15.990 20.785 1.00 34.54 366 VAL A CA 1
ATOM 5912 C C . VAL A 1 366 ? 54.387 -17.348 20.430 1.00 30.80 366 VAL A C 1
ATOM 5913 O O . VAL A 1 366 ? 54.686 -18.371 21.065 1.00 33.57 366 VAL A O 1
ATOM 5926 N N . GLY A 1 367 ? 53.601 -17.374 19.354 1.00 33.43 367 GLY A N 1
ATOM 5927 C CA . GLY A 1 367 ? 53.028 -18.606 18.856 1.00 30.30 367 GLY A CA 1
ATOM 5928 C C . GLY A 1 367 ? 51.939 -19.191 19.713 1.00 27.08 367 GLY A C 1
ATOM 5929 O O . GLY A 1 367 ? 51.526 -20.332 19.474 1.00 24.11 367 GLY A O 1
ATOM 5933 N N . ARG A 1 368 ? 51.448 -18.440 20.698 1.00 28.08 368 ARG A N 1
ATOM 5934 C CA . ARG A 1 368 ? 50.520 -18.978 21.673 1.00 25.05 368 ARG A CA 1
ATOM 5935 C C . ARG A 1 368 ? 49.245 -18.168 21.852 1.00 22.74 368 ARG A C 1
ATOM 5936 O O . ARG A 1 368 ? 48.453 -18.509 22.734 1.00 23.53 368 ARG A O 1
ATOM 5957 N N . MET A 1 369 ? 49.026 -17.106 21.074 1.00 22.95 369 MET A N 1
ATOM 5958 C CA . MET A 1 369 ? 47.784 -16.346 21.164 1.00 23.14 369 MET A CA 1
ATOM 5959 C C . MET A 1 369 ? 47.323 -15.998 19.761 1.00 28.58 369 MET A C 1
ATOM 5960 O O . MET A 1 369 ? 48.111 -15.503 18.949 1.00 30.50 369 MET A O 1
ATOM 5974 N N . ALA A 1 370 ? 46.043 -16.232 19.491 1.00 29.27 370 ALA A N 1
ATOM 5975 C CA . ALA A 1 370 ? 45.526 -16.065 18.144 1.00 27.32 370 ALA A CA 1
ATOM 5976 C C . ALA A 1 370 ? 45.404 -14.587 17.799 1.00 27.10 370 ALA A C 1
ATOM 5977 O O . ALA A 1 370 ? 45.071 -13.754 18.649 1.00 28.04 370 ALA A O 1
ATOM 5984 N N . ASP A 1 371 ? 45.695 -14.262 16.544 1.00 25.23 371 ASP A N 1
ATOM 5985 C CA . ASP A 1 371 ? 45.415 -12.928 16.049 1.00 24.78 371 ASP A CA 1
ATOM 5986 C C . ASP A 1 371 ? 43.911 -12.726 15.971 1.00 22.10 371 ASP A C 1
ATOM 5987 O O . ASP A 1 371 ? 43.160 -13.652 15.661 1.00 27.68 371 ASP A O 1
ATOM 5996 N N . THR A 1 372 ? 43.463 -11.519 16.280 1.00 21.66 372 THR A N 1
ATOM 5997 C CA . THR A 1 372 ? 42.052 -11.188 16.168 1.00 21.58 372 THR A CA 1
ATOM 5998 C C . THR A 1 372 ? 41.898 -10.009 15.221 1.00 23.66 372 THR A C 1
ATOM 5999 O O . THR A 1 372 ? 42.826 -9.214 15.053 1.00 26.86 372 THR A O 1
ATOM 6010 N N . GLN A 1 373 ? 40.727 -9.905 14.593 1.00 25.51 373 GLN A N 1
ATOM 6011 C CA . GLN A 1 373 ? 40.391 -8.764 13.745 1.00 25.02 373 GLN A CA 1
ATOM 6012 C C . GLN A 1 373 ? 39.093 -8.150 14.236 1.00 22.60 373 GLN A C 1
ATOM 6013 O O . GLN A 1 373 ? 38.050 -8.810 14.232 1.00 26.62 373 GLN A O 1
ATOM 6027 N N . GLU A 1 374 ? 39.172 -6.908 14.701 1.00 20.64 374 GLU A N 1
ATOM 6028 C CA . GLU A 1 374 ? 38.014 -6.223 15.253 1.00 23.07 374 GLU A CA 1
ATOM 6029 C C . GLU A 1 374 ? 37.179 -5.653 14.120 1.00 19.25 374 GLU A C 1
ATOM 6030 O O . GLU A 1 374 ? 37.709 -5.014 13.211 1.00 21.83 374 GLU A O 1
ATOM 6042 N N . PHE A 1 375 ? 35.879 -5.907 14.168 1.00 27.73 375 PHE A N 1
ATOM 6043 C CA . PHE A 1 375 ? 34.928 -5.387 13.197 1.00 25.44 375 PHE A CA 1
ATOM 6044 C C . PHE A 1 375 ? 33.891 -4.582 13.956 1.00 28.37 375 PHE A C 1
ATOM 6045 O O . PHE A 1 375 ? 33.480 -4.975 15.052 1.00 32.55 375 PHE A O 1
ATOM 6062 N N . GLU A 1 376 ? 33.458 -3.472 13.376 1.00 27.04 376 GLU A N 1
ATOM 6063 C CA . GLU A 1 376 ? 32.363 -2.697 13.932 1.00 27.18 376 GLU A CA 1
ATOM 6064 C C . GLU A 1 376 ? 31.198 -2.704 12.962 1.00 27.73 376 GLU A C 1
ATOM 6065 O O . GLU A 1 376 ? 31.395 -2.594 11.755 1.00 28.08 376 GLU A O 1
ATOM 6077 N N . ASN A 1 377 ? 29.992 -2.812 13.501 1.00 31.78 377 ASN A N 1
ATOM 6078 C CA . ASN A 1 377 ? 28.770 -2.868 12.707 1.00 33.05 377 ASN A CA 1
ATOM 6079 C C . ASN A 1 377 ? 28.908 -3.865 11.563 1.00 29.68 377 ASN A C 1
ATOM 6080 O O . ASN A 1 377 ? 28.868 -3.542 10.374 1.00 30.91 377 ASN A O 1
ATOM 6091 N N . PHE A 1 378 ? 29.096 -5.105 11.987 1.00 31.00 378 PHE A N 1
ATOM 6092 C CA . PHE A 1 378 ? 29.115 -6.252 11.106 1.00 32.02 378 PHE A CA 1
ATOM 6093 C C . PHE A 1 378 ? 27.683 -6.644 10.808 1.00 34.66 378 PHE A C 1
ATOM 6094 O O . PHE A 1 378 ? 26.878 -6.790 11.731 1.00 35.76 378 PHE A O 1
ATOM 6111 N N . VAL A 1 379 ? 27.362 -6.807 9.531 1.00 34.93 379 VAL A N 1
ATOM 6112 C CA . VAL A 1 379 ? 25.985 -6.980 9.089 1.00 31.68 379 VAL A CA 1
ATOM 6113 C C . VAL A 1 379 ? 25.733 -8.438 8.740 1.00 33.08 379 VAL A C 1
ATOM 6114 O O . VAL A 1 379 ? 26.496 -9.049 7.978 1.00 30.90 379 VAL A O 1
ATOM 6127 N N . LEU A 1 380 ? 24.638 -8.981 9.266 1.00 37.23 380 LEU A N 1
ATOM 6128 C CA . LEU A 1 380 ? 24.208 -10.343 8.987 1.00 38.65 380 LEU A CA 1
ATOM 6129 C C . LEU A 1 380 ? 22.770 -10.355 8.482 1.00 40.82 380 LEU A C 1
ATOM 6130 O O . LEU A 1 380 ? 21.935 -9.559 8.928 1.00 42.14 380 LEU A O 1
ATOM 6146 N N . GLU A 1 381 ? 22.478 -11.268 7.559 1.00 39.16 381 GLU A N 1
ATOM 6147 C CA . GLU A 1 381 ? 21.103 -11.518 7.151 1.00 43.35 381 GLU A CA 1
ATOM 6148 C C . GLU A 1 381 ? 20.401 -12.349 8.215 1.00 43.30 381 GLU A C 1
ATOM 6149 O O . GLU A 1 381 ? 20.919 -13.385 8.638 1.00 45.99 381 GLU A O 1
ATOM 6161 N N . LYS A 1 382 ? 19.221 -11.905 8.647 1.00 43.82 382 LYS A N 1
ATOM 6162 C CA . LYS A 1 382 ? 18.452 -12.694 9.604 1.00 43.56 382 LYS A CA 1
ATOM 6163 C C . LYS A 1 382 ? 18.273 -14.125 9.117 1.00 43.50 382 LYS A C 1
ATOM 6164 O O . LYS A 1 382 ? 18.308 -15.070 9.910 1.00 41.04 382 LYS A O 1
ATOM 6183 N N . ARG A 1 383 ? 18.057 -14.306 7.816 1.00 49.83 383 ARG A N 1
ATOM 6184 C CA . ARG A 1 383 ? 17.817 -15.642 7.289 1.00 52.96 383 ARG A CA 1
ATOM 6185 C C . ARG A 1 383 ? 19.022 -16.560 7.453 1.00 50.57 383 ARG A C 1
ATOM 6186 O O . ARG A 1 383 ? 18.866 -17.784 7.391 1.00 46.81 383 ARG A O 1
ATOM 6207 N N . HIS A 1 384 ? 20.211 -16.005 7.681 1.00 50.94 384 HIS A N 1
ATOM 6208 C CA . HIS A 1 384 ? 21.412 -16.813 7.846 1.00 47.65 384 HIS A CA 1
ATOM 6209 C C . HIS A 1 384 ? 21.657 -17.260 9.286 1.00 46.06 384 HIS A C 1
ATOM 6210 O O . HIS A 1 384 ? 22.610 -18.011 9.520 1.00 41.31 384 HIS A O 1
ATOM 6224 N N . ILE A 1 385 ? 20.849 -16.811 10.247 1.00 40.49 385 ILE A N 1
ATOM 6225 C CA . ILE A 1 385 ? 21.104 -17.031 11.665 1.00 43.44 385 ILE A CA 1
ATOM 6226 C C . ILE A 1 385 ? 20.134 -18.089 12.181 1.00 44.92 385 ILE A C 1
ATOM 6227 O O . ILE A 1 385 ? 18.917 -17.874 12.207 1.00 44.33 385 ILE A O 1
ATOM 6243 N N . SER A 1 386 ? 20.676 -19.235 12.570 1.00 47.10 386 SER A N 1
ATOM 6244 C CA . SER A 1 386 ? 19.989 -20.214 13.394 1.00 44.48 386 SER A CA 1
ATOM 6245 C C . SER A 1 386 ? 19.020 -19.530 14.353 1.00 46.19 386 SER A C 1
ATOM 6246 O O . SER A 1 386 ? 19.372 -18.514 14.976 1.00 46.77 386 SER A O 1
ATOM 6254 N N . PRO A 1 387 ? 17.785 -20.039 14.470 1.00 50.05 387 PRO A N 1
ATOM 6255 C CA . PRO A 1 387 ? 16.894 -19.551 15.535 1.00 46.05 387 PRO A CA 1
ATOM 6256 C C . PRO A 1 387 ? 17.498 -19.701 16.917 1.00 44.93 387 PRO A C 1
ATOM 6257 O O . PRO A 1 387 ? 17.288 -18.823 17.765 1.00 42.70 387 PRO A O 1
ATOM 6268 N N . ALA A 1 388 ? 18.269 -20.765 17.169 1.00 42.54 388 ALA A N 1
ATOM 6269 C CA . ALA A 1 388 ? 18.935 -20.900 18.460 1.00 38.59 388 ALA A CA 1
ATOM 6270 C C . ALA A 1 388 ? 19.897 -19.746 18.696 1.00 42.83 388 ALA A C 1
ATOM 6271 O O . ALA A 1 388 ? 19.880 -19.110 19.756 1.00 42.47 388 ALA A O 1
ATOM 6278 N N . LEU A 1 389 ? 20.752 -19.464 17.712 1.00 44.87 389 LEU A N 1
ATOM 6279 C CA . LEU A 1 389 ? 21.722 -18.387 17.862 1.00 38.26 389 LEU A CA 1
ATOM 6280 C C . LEU A 1 389 ? 21.037 -17.035 17.956 1.00 40.72 389 LEU A C 1
ATOM 6281 O O . LEU A 1 389 ? 21.448 -16.186 18.753 1.00 43.68 389 LEU A O 1
ATOM 6297 N N . MET A 1 390 ? 19.995 -16.809 17.152 1.00 41.86 390 MET A N 1
ATOM 6298 C CA . MET A 1 390 ? 19.324 -15.515 17.189 1.00 44.03 390 MET A CA 1
ATOM 6299 C C . MET A 1 390 ? 18.712 -15.256 18.559 1.00 44.51 390 MET A C 1
ATOM 6300 O O . MET A 1 390 ? 18.764 -14.130 19.069 1.00 42.15 390 MET A O 1
ATOM 6314 N N . GLU A 1 391 ? 18.124 -16.282 19.171 1.00 46.21 391 GLU A N 1
ATOM 6315 C CA . GLU A 1 391 ? 17.621 -16.114 20.525 1.00 50.84 391 GLU A CA 1
ATOM 6316 C C . GLU A 1 391 ? 18.756 -15.759 21.469 1.00 49.11 391 GLU A C 1
ATOM 6317 O O . GLU A 1 391 ? 18.626 -14.855 22.301 1.00 51.99 391 GLU A O 1
ATOM 6329 N N . LEU A 1 392 ? 19.890 -16.446 21.336 1.00 44.51 392 LEU A N 1
ATOM 6330 C CA . LEU A 1 392 ? 21.042 -16.158 22.184 1.00 41.44 392 LEU A CA 1
ATOM 6331 C C . LEU A 1 392 ? 21.517 -14.722 21.995 1.00 37.77 392 LEU A C 1
ATOM 6332 O O . LEU A 1 392 ? 21.798 -14.012 22.969 1.00 32.83 392 LEU A O 1
ATOM 6348 N N . LEU A 1 393 ? 21.621 -14.280 20.739 1.00 38.23 393 LEU A N 1
ATOM 6349 C CA . LEU A 1 393 ? 22.120 -12.939 20.457 1.00 36.75 393 LEU A CA 1
ATOM 6350 C C . LEU A 1 393 ? 21.258 -11.860 21.108 1.00 41.76 393 LEU A C 1
ATOM 6351 O O . LEU A 1 393 ? 21.781 -10.872 21.640 1.00 42.74 393 LEU A O 1
ATOM 6367 N N . LEU A 1 394 ? 19.935 -12.024 21.073 1.00 46.55 394 LEU A N 1
ATOM 6368 C CA . LEU A 1 394 ? 19.041 -11.010 21.614 1.00 45.31 394 LEU A CA 1
ATOM 6369 C C . LEU A 1 394 ? 18.918 -11.095 23.125 1.00 49.62 394 LEU A C 1
ATOM 6370 O O . LEU A 1 394 ? 18.590 -10.091 23.759 1.00 52.55 394 LEU A O 1
ATOM 6386 N N . GLN A 1 395 ? 19.167 -12.260 23.718 1.00 54.54 395 GLN A N 1
ATOM 6387 C CA . GLN A 1 395 ? 19.248 -12.331 25.172 1.00 61.35 395 GLN A CA 1
ATOM 6388 C C . GLN A 1 395 ? 20.503 -11.628 25.680 1.00 58.94 395 GLN A C 1
ATOM 6389 O O . GLN A 1 395 ? 20.437 -10.787 26.586 1.00 55.93 395 GLN A O 1
ATOM 6403 N N . GLU A 1 396 ? 21.655 -11.946 25.082 1.00 55.57 396 GLU A N 1
ATOM 6404 C CA . GLU A 1 396 ? 22.946 -11.641 25.679 1.00 52.52 396 GLU A CA 1
ATOM 6405 C C . GLU A 1 396 ? 23.636 -10.429 25.080 1.00 48.20 396 GLU A C 1
ATOM 6406 O O . GLU A 1 396 ? 24.477 -9.826 25.755 1.00 43.36 396 GLU A O 1
ATOM 6418 N N . ALA A 1 397 ? 23.311 -10.055 23.843 1.00 49.51 397 ALA A N 1
ATOM 6419 C CA . ALA A 1 397 ? 24.015 -8.979 23.154 1.00 48.38 397 ALA A CA 1
ATOM 6420 C C . ALA A 1 397 ? 23.030 -7.992 22.545 1.00 47.91 397 ALA A C 1
ATOM 6421 O O . ALA A 1 397 ? 23.307 -7.384 21.509 1.00 48.44 397 ALA A O 1
ATOM 6428 N N . ALA A 1 398 ? 21.885 -7.803 23.199 1.00 52.11 398 ALA A N 1
ATOM 6429 C CA . ALA A 1 398 ? 20.838 -6.962 22.632 1.00 50.59 398 ALA A CA 1
ATOM 6430 C C . ALA A 1 398 ? 21.324 -5.531 22.456 1.00 45.32 398 ALA A C 1
ATOM 6431 O O . ALA A 1 398 ? 21.073 -4.905 21.419 1.00 46.12 398 ALA A O 1
ATOM 6438 N N . GLU A 1 399 ? 22.012 -4.988 23.462 1.00 40.29 399 GLU A N 1
ATOM 6439 C CA . GLU A 1 399 ? 22.497 -3.618 23.371 1.00 46.11 399 GLU A CA 1
ATOM 6440 C C . GLU A 1 399 ? 23.454 -3.425 22.202 1.00 47.26 399 GLU A C 1
ATOM 6441 O O . GLU A 1 399 ? 23.715 -2.281 21.815 1.00 49.93 399 GLU A O 1
ATOM 6453 N N . LYS A 1 400 ? 23.995 -4.505 21.640 1.00 42.76 400 LYS A N 1
ATOM 6454 C CA . LYS A 1 400 ? 24.925 -4.410 20.525 1.00 37.86 400 LYS A CA 1
ATOM 6455 C C . LYS A 1 400 ? 24.296 -4.765 19.188 1.00 36.32 400 LYS A C 1
ATOM 6456 O O . LYS A 1 400 ? 25.010 -4.848 18.187 1.00 38.12 400 LYS A O 1
ATOM 6475 N N . ILE A 1 401 ? 22.993 -4.993 19.143 1.00 40.03 401 ILE A N 1
ATOM 6476 C CA . ILE A 1 401 ? 22.315 -5.389 17.918 1.00 41.07 401 ILE A CA 1
ATOM 6477 C C . ILE A 1 401 ? 21.297 -4.322 17.562 1.00 43.91 401 ILE A C 1
ATOM 6478 O O . ILE A 1 401 ? 20.570 -3.833 18.433 1.00 47.81 401 ILE A O 1
ATOM 6494 N N . THR A 1 402 ? 21.225 -3.989 16.277 1.00 41.71 402 THR A N 1
ATOM 6495 C CA . THR A 1 402 ? 20.170 -3.136 15.759 1.00 46.92 402 THR A CA 1
ATOM 6496 C C . THR A 1 402 ? 19.518 -3.832 14.576 1.00 48.48 402 THR A C 1
ATOM 6497 O O . THR A 1 402 ? 20.199 -4.457 13.759 1.00 41.19 402 THR A O 1
ATOM 6508 N N . ASP A 1 403 ? 18.198 -3.710 14.492 1.00 57.44 403 ASP A N 1
ATOM 6509 C CA . ASP A 1 403 ? 17.433 -4.362 13.442 1.00 63.27 403 ASP A CA 1
ATOM 6510 C C . ASP A 1 403 ? 17.436 -3.513 12.179 1.00 65.34 403 ASP A C 1
ATOM 6511 O O . ASP A 1 403 ? 17.307 -2.289 12.235 1.00 69.09 403 ASP A O 1
ATOM 6520 N N . LEU A 1 404 ? 17.578 -4.171 11.036 1.00 64.58 404 LEU A N 1
ATOM 6521 C CA . LEU A 1 404 ? 17.477 -3.511 9.740 1.00 66.88 404 LEU A CA 1
ATOM 6522 C C . LEU A 1 404 ? 16.567 -4.313 8.827 1.00 66.97 404 LEU A C 1
ATOM 6523 O O . LEU A 1 404 ? 16.911 -4.659 7.697 1.00 69.07 404 LEU A O 1
ATOM 6539 N N . GLY A 1 405 ? 15.368 -4.598 9.311 1.00 64.50 405 GLY A N 1
ATOM 6540 C CA . GLY A 1 405 ? 14.422 -5.392 8.560 1.00 63.40 405 GLY A CA 1
ATOM 6541 C C . GLY A 1 405 ? 14.899 -6.816 8.382 1.00 60.59 405 GLY A C 1
ATOM 6542 O O . GLY A 1 405 ? 14.813 -7.622 9.309 1.00 62.07 405 GLY A O 1
ATOM 6546 N N . GLU A 1 406 ? 15.443 -7.128 7.216 1.00 59.71 406 GLU A N 1
ATOM 6547 C CA . GLU A 1 406 ? 15.895 -8.474 6.911 1.00 66.25 406 GLU A CA 1
ATOM 6548 C C . GLU A 1 406 ? 17.334 -8.705 7.345 1.00 61.12 406 GLU A C 1
ATOM 6549 O O . GLU A 1 406 ? 17.896 -9.765 7.056 1.00 60.63 406 GLU A O 1
ATOM 6561 N N . GLN A 1 407 ? 17.942 -7.737 8.027 1.00 54.82 407 GLN A N 1
ATOM 6562 C CA . GLN A 1 407 ? 19.328 -7.849 8.449 1.00 49.32 407 GLN A CA 1
ATOM 6563 C C . GLN A 1 407 ? 19.461 -7.351 9.877 1.00 45.83 407 GLN A C 1
ATOM 6564 O O . GLN A 1 407 ? 18.603 -6.623 10.381 1.00 45.80 407 GLN A O 1
ATOM 6578 N N . ILE A 1 408 ? 20.546 -7.753 10.536 1.00 41.78 408 ILE A N 1
ATOM 6579 C CA . ILE A 1 408 ? 20.923 -7.117 11.790 1.00 43.24 408 ILE A CA 1
ATOM 6580 C C . ILE A 1 408 ? 22.351 -6.592 11.678 1.00 40.05 408 ILE A C 1
ATOM 6581 O O . ILE A 1 408 ? 23.134 -7.003 10.817 1.00 38.34 408 ILE A O 1
ATOM 6597 N N . VAL A 1 409 ? 22.686 -5.683 12.590 1.00 36.33 409 VAL A N 1
ATOM 6598 C CA . VAL A 1 409 ? 24.007 -5.072 12.666 1.00 32.88 409 VAL A CA 1
ATOM 6599 C C . VAL A 1 409 ? 24.531 -5.302 14.074 1.00 31.86 409 VAL A C 1
ATOM 6600 O O . VAL A 1 409 ? 23.870 -4.928 15.050 1.00 34.67 409 VAL A O 1
ATOM 6613 N N . ILE A 1 410 ? 25.692 -5.944 14.183 1.00 30.38 410 ILE A N 1
ATOM 6614 C CA . ILE A 1 410 ? 26.377 -6.113 15.460 1.00 22.96 410 ILE A CA 1
ATOM 6615 C C . ILE A 1 410 ? 27.394 -4.989 15.594 1.00 26.90 410 ILE A C 1
ATOM 6616 O O . ILE A 1 410 ? 28.260 -4.819 14.728 1.00 24.53 410 ILE A O 1
ATOM 6632 N N . ARG A 1 411 ? 27.288 -4.215 16.673 1.00 27.76 411 ARG A N 1
ATOM 6633 C CA . ARG A 1 411 ? 28.117 -3.023 16.809 1.00 25.42 411 ARG A CA 1
ATOM 6634 C C . ARG A 1 411 ? 29.597 -3.375 16.850 1.00 26.10 411 ARG A C 1
ATOM 6635 O O . ARG A 1 411 ? 30.429 -2.629 16.323 1.00 27.46 411 ARG A O 1
ATOM 6656 N N . HIS A 1 412 ? 29.950 -4.491 17.482 1.00 24.67 412 HIS A N 1
ATOM 6657 C CA . HIS A 1 412 ? 31.352 -4.766 17.770 1.00 25.99 412 HIS A CA 1
ATOM 6658 C C . HIS A 1 412 ? 31.540 -6.262 17.963 1.00 27.93 412 HIS A C 1
ATOM 6659 O O . HIS A 1 412 ? 30.785 -6.902 18.707 1.00 28.58 412 HIS A O 1
ATOM 6674 N N . LEU A 1 413 ? 32.534 -6.813 17.274 1.00 21.73 413 LEU A N 1
ATOM 6675 C CA . LEU A 1 413 ? 32.883 -8.216 17.425 1.00 22.26 413 LEU A CA 1
ATOM 6676 C C . LEU A 1 413 ? 34.329 -8.390 17.005 1.00 25.67 413 LEU A C 1
ATOM 6677 O O . LEU A 1 413 ? 34.938 -7.493 16.417 1.00 29.26 413 LEU A O 1
ATOM 6693 N N . TYR A 1 414 ? 34.868 -9.562 17.317 1.00 24.66 414 TYR A N 1
ATOM 6694 C CA . TYR A 1 414 ? 36.183 -9.968 16.852 1.00 23.21 414 TYR A CA 1
ATOM 6695 C C . TYR A 1 414 ? 36.040 -11.210 15.991 1.00 22.55 414 TYR A C 1
ATOM 6696 O O . TYR A 1 414 ? 35.248 -12.102 16.308 1.00 26.92 414 TYR A O 1
ATOM 6714 N N . ILE A 1 415 ? 36.830 -11.283 14.927 1.00 24.91 415 ILE A N 1
ATOM 6715 C CA . ILE A 1 415 ? 36.951 -12.492 14.120 1.00 22.40 415 ILE A CA 1
ATOM 6716 C C . ILE A 1 415 ? 38.304 -13.117 14.433 1.00 21.82 415 ILE A C 1
ATOM 6717 O O . ILE A 1 415 ? 39.327 -12.423 14.444 1.00 22.87 415 ILE A O 1
ATOM 6733 N N . GLU A 1 416 ? 38.300 -14.420 14.706 1.00 25.64 416 GLU A N 1
ATOM 6734 C CA . GLU A 1 416 ? 39.466 -15.156 15.173 1.00 25.24 416 GLU A CA 1
ATOM 6735 C C . GLU A 1 416 ? 39.505 -16.476 14.422 1.00 21.60 416 GLU A C 1
ATOM 6736 O O . GLU A 1 416 ? 38.464 -17.028 14.058 1.00 20.86 416 GLU A O 1
ATOM 6748 N N . ARG A 1 417 ? 40.710 -16.958 14.156 1.00 20.71 417 ARG A N 1
ATOM 6749 C CA . ARG A 1 417 ? 40.861 -18.273 13.553 1.00 26.01 417 ARG A CA 1
ATOM 6750 C C . ARG A 1 417 ? 40.198 -19.332 14.423 1.00 30.19 417 ARG A C 1
ATOM 6751 O O . ARG A 1 417 ? 40.318 -19.310 15.649 1.00 29.22 417 ARG A O 1
ATOM 6772 N N . ARG A 1 418 ? 39.467 -20.246 13.792 1.00 26.22 418 ARG A N 1
ATOM 6773 C CA . ARG A 1 418 ? 38.744 -21.260 14.546 1.00 21.72 418 ARG A CA 1
ATOM 6774 C C . ARG A 1 418 ? 39.647 -22.441 14.868 1.00 24.89 418 ARG A C 1
ATOM 6775 O O . ARG A 1 418 ? 40.449 -22.876 14.037 1.00 24.18 418 ARG A O 1
ATOM 6796 N N . MET A 1 419 ? 39.520 -22.950 16.089 1.00 25.12 419 MET A N 1
ATOM 6797 C CA . MET A 1 419 ? 40.294 -24.098 16.533 1.00 20.26 419 MET A CA 1
ATOM 6798 C C . MET A 1 419 ? 39.351 -25.056 17.246 1.00 19.94 419 MET A C 1
ATOM 6799 O O . MET A 1 419 ? 38.174 -24.759 17.466 1.00 23.09 419 MET A O 1
ATOM 6813 N N . VAL A 1 420 ? 39.862 -26.225 17.603 1.00 16.22 420 VAL A N 1
ATOM 6814 C CA . VAL A 1 420 ? 39.132 -27.160 18.452 1.00 18.82 420 VAL A CA 1
ATOM 6815 C C . VAL A 1 420 ? 39.449 -26.805 19.903 1.00 23.26 420 VAL A C 1
ATOM 6816 O O . VAL A 1 420 ? 40.619 -26.913 20.313 1.00 18.70 420 VAL A O 1
ATOM 6829 N N . PRO A 1 421 ? 38.471 -26.367 20.694 1.00 24.90 421 PRO A N 1
ATOM 6830 C CA . PRO A 1 421 ? 38.741 -26.121 22.117 1.00 19.27 421 PRO A CA 1
ATOM 6831 C C . PRO A 1 421 ? 39.395 -27.338 22.749 1.00 21.60 421 PRO A C 1
ATOM 6832 O O . PRO A 1 421 ? 38.980 -28.475 22.528 1.00 26.55 421 PRO A O 1
ATOM 6843 N N . LEU A 1 422 ? 40.446 -27.093 23.529 1.00 26.42 422 LEU A N 1
ATOM 6844 C CA . LEU A 1 422 ? 41.245 -28.186 24.069 1.00 22.81 422 LEU A CA 1
ATOM 6845 C C . LEU A 1 422 ? 40.432 -29.093 24.973 1.00 19.75 422 LEU A C 1
ATOM 6846 O O . LEU A 1 422 ? 40.733 -30.285 25.086 1.00 27.66 422 LEU A O 1
ATOM 6862 N N . ASN A 1 423 ? 39.429 -28.558 25.658 1.00 21.65 423 ASN A N 1
ATOM 6863 C CA . ASN A 1 423 ? 38.630 -29.425 26.515 1.00 24.72 423 ASN A CA 1
ATOM 6864 C C . ASN A 1 423 ? 37.868 -30.453 25.695 1.00 24.63 423 ASN A C 1
ATOM 6865 O O . ASN A 1 423 ? 37.569 -31.540 26.193 1.00 28.04 423 ASN A O 1
ATOM 6876 N N . ILE A 1 424 ? 37.561 -30.142 24.439 1.00 23.66 424 ILE A N 1
ATOM 6877 C CA . ILE A 1 424 ? 36.991 -31.151 23.558 1.00 25.94 424 ILE A CA 1
ATOM 6878 C C . ILE A 1 424 ? 38.085 -32.075 23.037 1.00 27.37 424 ILE A C 1
ATOM 6879 O O . ILE A 1 424 ? 37.946 -33.303 23.061 1.00 30.97 424 ILE A O 1
ATOM 6895 N N . TRP A 1 425 ? 39.193 -31.495 22.567 1.00 22.42 425 TRP A N 1
ATOM 6896 C CA . TRP A 1 425 ? 40.289 -32.283 22.012 1.00 23.84 425 TRP A CA 1
ATOM 6897 C C . TRP A 1 425 ? 40.748 -33.373 22.970 1.00 24.03 425 TRP A C 1
ATOM 6898 O O . TRP A 1 425 ? 41.012 -34.502 22.549 1.00 30.29 425 TRP A O 1
ATOM 6919 N N . LEU A 1 426 ? 40.875 -33.060 24.260 1.00 25.48 426 LEU A N 1
ATOM 6920 C CA . LEU A 1 426 ? 41.404 -34.062 25.180 1.00 23.30 426 LEU A CA 1
ATOM 6921 C C . LEU A 1 426 ? 40.434 -35.223 25.378 1.00 24.70 426 LEU A C 1
ATOM 6922 O O . LEU A 1 426 ? 40.855 -36.303 25.803 1.00 28.85 426 LEU A O 1
ATOM 6938 N N . GLU A 1 427 ? 39.152 -35.029 25.091 1.00 23.10 427 GLU A N 1
ATOM 6939 C CA . GLU A 1 427 ? 38.204 -36.131 25.117 1.00 24.76 427 GLU A CA 1
ATOM 6940 C C . GLU A 1 427 ? 38.206 -36.934 23.825 1.00 28.66 427 GLU A C 1
ATOM 6941 O O . GLU A 1 427 ? 37.478 -37.928 23.729 1.00 32.47 427 GLU A O 1
ATOM 6953 N N . GLN A 1 428 ? 38.995 -36.527 22.831 1.00 28.81 428 GLN A N 1
ATOM 6954 C CA . GLN A 1 428 ? 38.967 -37.156 21.518 1.00 28.99 428 GLN A CA 1
ATOM 6955 C C . GLN A 1 428 ? 40.191 -37.993 21.194 1.00 27.38 428 GLN A C 1
ATOM 6956 O O . GLN A 1 428 ? 40.114 -38.830 20.291 1.00 26.83 428 GLN A O 1
ATOM 6970 N N . VAL A 1 429 ? 41.301 -37.805 21.900 1.00 26.32 429 VAL A N 1
ATOM 6971 C CA . VAL A 1 429 ? 42.595 -38.315 21.471 1.00 32.54 429 VAL A CA 1
ATOM 6972 C C . VAL A 1 429 ? 43.221 -39.073 22.631 1.00 33.79 429 VAL A C 1
ATOM 6973 O O . VAL A 1 429 ? 42.960 -38.780 23.802 1.00 32.23 429 VAL A O 1
ATOM 6986 N N . GLU A 1 430 ? 44.077 -40.035 22.293 1.00 37.58 430 GLU A N 1
ATOM 6987 C CA . GLU A 1 430 ? 44.550 -41.030 23.238 1.00 36.23 430 GLU A CA 1
ATOM 6988 C C . GLU A 1 430 ? 46.026 -41.299 22.990 1.00 37.61 430 GLU A C 1
ATOM 6989 O O . GLU A 1 430 ? 46.587 -40.923 21.958 1.00 35.18 430 GLU A O 1
ATOM 7001 N N . GLY A 1 431 ? 46.662 -41.918 23.976 1.00 40.81 431 GLY A N 1
ATOM 7002 C CA . GLY A 1 431 ? 48.046 -42.320 23.847 1.00 41.96 431 GLY A CA 1
ATOM 7003 C C . GLY A 1 431 ? 49.012 -41.204 23.519 1.00 45.45 431 GLY A C 1
ATOM 7004 O O . GLY A 1 431 ? 49.273 -40.331 24.349 1.00 51.20 431 GLY A O 1
ATOM 7008 N N . GLN A 1 432 ? 49.539 -41.221 22.297 1.00 45.27 432 GLN A N 1
ATOM 7009 C CA . GLN A 1 432 ? 50.579 -40.277 21.909 1.00 45.95 432 GLN A CA 1
ATOM 7010 C C . GLN A 1 432 ? 49.993 -38.918 21.549 1.00 42.79 432 GLN A C 1
ATOM 7011 O O . GLN A 1 432 ? 50.515 -37.880 21.968 1.00 40.94 432 GLN A O 1
ATOM 7025 N N . GLN A 1 433 ? 48.926 -38.906 20.746 1.00 45.42 433 GLN A N 1
ATOM 7026 C CA . GLN A 1 433 ? 48.225 -37.658 20.474 1.00 44.71 433 GLN A CA 1
ATOM 7027 C C . GLN A 1 433 ? 47.846 -36.962 21.768 1.00 41.39 433 GLN A C 1
ATOM 7028 O O . GLN A 1 433 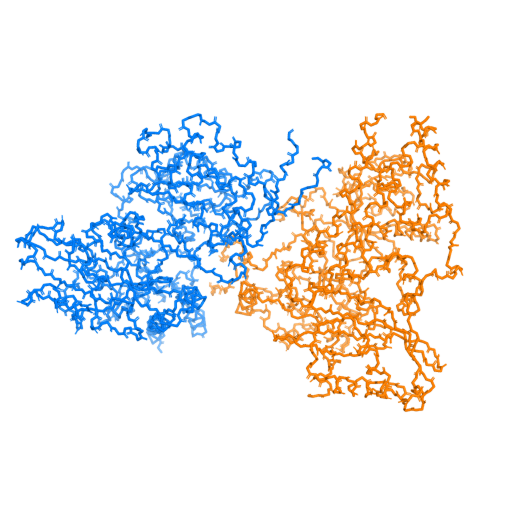? 47.869 -35.730 21.850 1.00 43.02 433 GLN A O 1
ATOM 7042 N N . LEU A 1 434 ? 47.507 -37.739 22.797 1.00 36.96 434 LEU A N 1
ATOM 7043 C CA . LEU A 1 434 ? 47.163 -37.143 24.080 1.00 37.42 434 LEU A CA 1
ATOM 7044 C C . LEU A 1 434 ? 48.403 -36.637 24.803 1.00 38.25 434 LEU A C 1
ATOM 7045 O O . LEU A 1 434 ? 48.366 -35.578 25.438 1.00 37.68 434 LEU A O 1
ATOM 7061 N N . ARG A 1 435 ? 49.506 -37.387 24.735 1.00 40.89 435 ARG A N 1
ATOM 7062 C CA . ARG A 1 435 ? 50.758 -36.917 25.315 1.00 42.21 435 ARG A CA 1
ATOM 7063 C C . ARG A 1 435 ? 51.193 -35.605 24.673 1.00 38.10 435 ARG A C 1
ATOM 7064 O O . ARG A 1 435 ? 51.526 -34.637 25.365 1.00 36.42 435 ARG A O 1
ATOM 7085 N N . ASP A 1 436 ? 51.171 -35.550 23.339 1.00 32.75 436 ASP A N 1
ATOM 7086 C CA . ASP A 1 436 ? 51.625 -34.357 22.638 1.00 34.56 436 ASP A CA 1
ATOM 7087 C C . ASP A 1 436 ? 50.750 -33.158 22.960 1.00 35.02 436 ASP A C 1
ATOM 7088 O O . ASP A 1 436 ? 51.249 -32.030 23.029 1.00 40.00 436 ASP A O 1
ATOM 7097 N N . ALA A 1 437 ? 49.449 -33.381 23.164 1.00 33.24 437 ALA A N 1
ATOM 7098 C CA . ALA A 1 437 ? 48.546 -32.283 23.485 1.00 32.21 437 ALA A CA 1
ATOM 7099 C C . ALA A 1 437 ? 48.855 -31.700 24.860 1.00 33.08 437 ALA A C 1
ATOM 7100 O O . ALA A 1 437 ? 48.815 -30.479 25.043 1.00 38.04 437 ALA A O 1
ATOM 7107 N N . ILE A 1 438 ? 49.157 -32.554 25.841 1.00 27.38 438 ILE A N 1
ATOM 7108 C CA . ILE A 1 438 ? 49.453 -32.068 27.184 1.00 29.84 438 ILE A CA 1
ATOM 7109 C C . ILE A 1 438 ? 50.837 -31.438 27.237 1.00 28.56 438 ILE A C 1
ATOM 7110 O O . ILE A 1 438 ? 51.070 -30.488 27.997 1.00 22.64 438 ILE A O 1
ATOM 7126 N N . GLU A 1 439 ? 51.780 -31.962 26.456 1.00 32.64 439 GLU A N 1
ATOM 7127 C CA . GLU A 1 439 ? 53.069 -31.297 26.311 1.00 34.98 439 GLU A CA 1
ATOM 7128 C C . GLU A 1 439 ? 52.878 -29.875 25.802 1.00 31.49 439 GLU A C 1
ATOM 7129 O O . GLU A 1 439 ? 53.425 -28.917 26.364 1.00 30.28 439 GLU A O 1
ATOM 7141 N N . GLU A 1 440 ? 52.073 -29.723 24.746 1.00 27.81 440 GLU A N 1
ATOM 7142 C CA . GLU A 1 440 ? 51.853 -28.414 24.141 1.00 30.81 440 GLU A CA 1
ATOM 7143 C C . GLU A 1 440 ? 51.078 -27.489 25.068 1.00 25.50 440 GLU A C 1
ATOM 7144 O O . GLU A 1 440 ? 51.353 -26.288 25.122 1.00 31.12 440 GLU A O 1
ATOM 7156 N N . TYR A 1 441 ? 50.088 -28.017 25.785 1.00 25.88 441 TYR A N 1
ATOM 7157 C CA . TYR A 1 441 ? 49.328 -27.189 26.716 1.00 26.72 441 TYR A CA 1
ATOM 7158 C C . TYR A 1 441 ? 50.248 -26.577 27.764 1.00 27.35 441 TYR A C 1
ATOM 7159 O O . TYR A 1 441 ? 50.234 -25.362 27.989 1.00 25.35 441 TYR A O 1
ATOM 7177 N N . GLY A 1 442 ? 51.084 -27.403 28.392 1.00 32.76 442 GLY A N 1
ATOM 7178 C CA . GLY A 1 442 ? 52.006 -26.888 29.390 1.00 33.04 442 GLY A CA 1
ATOM 7179 C C . GLY A 1 442 ? 53.041 -25.955 28.797 1.00 32.06 442 GLY A C 1
ATOM 7180 O O . GLY A 1 442 ? 53.400 -24.944 29.407 1.00 32.22 442 GLY A O 1
ATOM 7184 N N . ASN A 1 443 ? 53.526 -26.268 27.594 1.00 31.79 443 ASN A N 1
ATOM 7185 C CA . ASN A 1 443 ? 54.462 -25.365 26.936 1.00 28.99 443 ASN A CA 1
ATOM 7186 C C . ASN A 1 443 ? 53.800 -24.041 26.585 1.00 26.34 443 ASN A C 1
ATOM 7187 O O . ASN A 1 443 ? 54.452 -22.995 26.628 1.00 28.92 443 ASN A O 1
ATOM 7198 N N . ALA A 1 444 ? 52.504 -24.059 26.270 1.00 26.29 444 ALA A N 1
ATOM 7199 C CA . ALA A 1 444 ? 51.785 -22.813 26.026 1.00 26.97 444 ALA A CA 1
ATOM 7200 C C . ALA A 1 444 ? 51.826 -21.913 27.253 1.00 24.34 444 ALA A C 1
ATOM 7201 O O . ALA A 1 444 ? 52.151 -20.725 27.154 1.00 24.74 444 ALA A O 1
ATOM 7208 N N . ILE A 1 445 ? 51.500 -22.472 28.424 1.00 29.38 445 ILE A N 1
ATOM 7209 C CA . ILE A 1 445 ? 51.577 -21.725 29.680 1.00 28.28 445 ILE A CA 1
ATOM 7210 C C . ILE A 1 445 ? 52.967 -21.133 29.851 1.00 29.51 445 ILE A C 1
ATOM 7211 O O . ILE A 1 445 ? 53.137 -19.925 30.060 1.00 29.90 445 ILE A O 1
ATOM 7227 N N . ARG A 1 446 ? 53.981 -21.999 29.814 1.00 28.90 446 ARG A N 1
ATOM 7228 C CA . ARG A 1 446 ? 55.347 -21.571 30.089 1.00 33.91 446 ARG A CA 1
ATOM 7229 C C . ARG A 1 446 ? 55.778 -20.439 29.164 1.00 35.69 446 ARG A C 1
ATOM 7230 O O . ARG A 1 446 ? 56.358 -19.443 29.615 1.00 36.45 446 ARG A O 1
ATOM 7251 N N . GLN A 1 447 ? 55.563 -20.605 27.854 1.00 31.16 447 GLN A N 1
ATOM 7252 C CA . GLN A 1 447 ? 56.024 -19.606 26.893 1.00 33.69 447 GLN A CA 1
ATOM 7253 C C . GLN A 1 447 ? 55.286 -18.283 27.064 1.00 30.59 447 GLN A C 1
ATOM 7254 O O . GLN A 1 447 ? 55.872 -17.209 26.890 1.00 29.41 447 GLN A O 1
ATOM 7268 N N . LEU A 1 448 ? 53.992 -18.334 27.376 1.00 27.22 448 LEU A N 1
ATOM 7269 C CA . LEU A 1 448 ? 53.271 -17.100 27.644 1.00 23.91 448 LEU A CA 1
ATOM 7270 C C . LEU A 1 448 ? 53.804 -16.434 28.899 1.00 26.06 448 LEU A C 1
ATOM 7271 O O . LEU A 1 448 ? 53.991 -15.213 28.928 1.00 25.13 448 LEU A O 1
ATOM 7287 N N . ALA A 1 449 ? 54.054 -17.227 29.945 1.00 26.86 449 ALA A N 1
ATOM 7288 C CA . ALA A 1 449 ? 54.570 -16.691 31.199 1.00 30.06 449 ALA A CA 1
ATOM 7289 C C . ALA A 1 449 ? 55.930 -16.036 30.997 1.00 34.25 449 ALA A C 1
ATOM 7290 O O . ALA A 1 449 ? 56.186 -14.934 31.499 1.00 31.27 449 ALA A O 1
ATOM 7297 N N . ALA A 1 450 ? 56.831 -16.712 30.282 1.00 32.97 450 ALA A N 1
ATOM 7298 C CA . ALA A 1 450 ? 58.152 -16.141 30.039 1.00 36.44 450 ALA A CA 1
ATOM 7299 C C . ALA A 1 450 ? 58.093 -14.887 29.179 1.00 35.01 450 ALA A C 1
ATOM 7300 O O . ALA A 1 450 ? 59.057 -14.115 29.166 1.00 35.42 450 ALA A O 1
ATOM 7307 N N . ALA A 1 451 ? 56.990 -14.672 28.463 1.00 35.68 451 ALA A N 1
ATOM 7308 C CA . ALA A 1 451 ? 56.774 -13.473 27.666 1.00 30.69 451 ALA A CA 1
ATOM 7309 C C . ALA A 1 451 ? 55.929 -12.447 28.413 1.00 30.54 451 ALA A C 1
ATOM 7310 O O . ALA A 1 451 ? 55.329 -11.563 27.788 1.00 26.35 451 ALA A O 1
ATOM 7317 N N . ASN A 1 452 ? 55.850 -12.570 29.736 1.00 29.33 452 ASN A N 1
ATOM 7318 C CA . ASN A 1 452 ? 55.173 -11.616 30.606 1.00 31.49 452 ASN A CA 1
ATOM 7319 C C . ASN A 1 452 ? 53.660 -11.617 30.439 1.00 28.85 452 ASN A C 1
ATOM 7320 O O . ASN A 1 452 ? 53.000 -10.641 30.804 1.00 29.45 452 ASN A O 1
ATOM 7331 N N . ILE A 1 453 ? 53.085 -12.682 29.895 1.00 29.23 453 ILE A N 1
ATOM 7332 C CA . ILE A 1 453 ? 51.638 -12.848 29.846 1.00 26.79 453 ILE A CA 1
ATOM 7333 C C . ILE A 1 453 ? 51.273 -13.899 30.884 1.00 30.16 453 ILE A C 1
ATOM 7334 O O . ILE A 1 453 ? 51.686 -15.060 30.776 1.00 32.86 453 ILE A O 1
ATOM 7350 N N . PHE A 1 454 ? 50.537 -13.494 31.915 1.00 27.34 454 PHE A N 1
ATOM 7351 C CA . PHE A 1 454 ? 49.928 -14.463 32.814 1.00 29.51 454 PHE A CA 1
ATOM 7352 C C . PHE A 1 454 ? 48.531 -14.798 32.309 1.00 30.64 454 PHE A C 1
ATOM 7353 O O . PHE A 1 454 ? 47.683 -13.899 32.240 1.00 31.50 454 PHE A O 1
ATOM 7370 N N . PRO A 1 455 ? 48.239 -16.055 31.956 1.00 27.60 455 PRO A N 1
ATOM 7371 C CA . PRO A 1 455 ? 46.962 -16.338 31.270 1.00 34.46 455 PRO A CA 1
ATOM 7372 C C . PRO A 1 455 ? 45.723 -16.132 32.138 1.00 42.84 455 PRO A C 1
ATOM 7373 O O . PRO A 1 455 ? 44.615 -16.017 31.596 1.00 50.05 455 PRO A O 1
ATOM 7384 N N . GLY A 1 456 ? 45.854 -16.097 33.454 1.00 44.06 456 GLY A N 1
ATOM 7385 C CA . GLY A 1 456 ? 44.685 -15.888 34.282 1.00 45.64 456 GLY A CA 1
ATOM 7386 C C . GLY A 1 456 ? 43.891 -17.160 34.505 1.00 50.24 456 GLY A C 1
ATOM 7387 O O . GLY A 1 456 ? 44.156 -17.910 35.451 1.00 61.09 456 GLY A O 1
ATOM 7391 N N . ASP A 1 457 ? 42.929 -17.420 33.619 1.00 44.53 457 ASP A N 1
ATOM 7392 C CA . ASP A 1 457 ? 42.031 -18.576 33.711 1.00 41.54 457 ASP A CA 1
ATOM 7393 C C . ASP A 1 457 ? 42.570 -19.642 32.755 1.00 42.15 457 ASP A C 1
ATOM 7394 O O . ASP A 1 457 ? 42.311 -19.633 31.547 1.00 41.04 457 ASP A O 1
ATOM 7403 N N . MET A 1 458 ? 43.371 -20.549 33.306 1.00 34.98 458 MET A N 1
ATOM 7404 C CA . MET A 1 458 ? 44.183 -21.443 32.497 1.00 29.76 458 MET A CA 1
ATOM 7405 C C . MET A 1 458 ? 43.496 -22.756 32.166 1.00 27.00 458 MET A C 1
ATOM 7406 O O . MET A 1 458 ? 44.159 -23.663 31.654 1.00 24.55 458 MET A O 1
ATOM 7420 N N . LEU A 1 459 ? 42.199 -22.881 32.433 1.00 26.48 459 LEU A N 1
ATOM 7421 C CA . LEU A 1 459 ? 41.495 -24.130 32.184 1.00 27.85 459 LEU A CA 1
ATOM 7422 C C . LEU A 1 459 ? 41.521 -24.493 30.702 1.00 25.59 459 LEU A C 1
ATOM 7423 O O . LEU A 1 459 ? 41.613 -23.632 29.819 1.00 26.17 459 LEU A O 1
ATOM 7439 N N . PHE A 1 460 ? 41.410 -25.792 30.433 1.00 21.99 460 PHE A N 1
ATOM 7440 C CA . PHE A 1 460 ? 41.583 -26.268 29.070 1.00 23.71 460 PHE A CA 1
ATOM 7441 C C . PHE A 1 460 ? 40.607 -25.600 28.122 1.00 27.25 460 PHE A C 1
ATOM 7442 O O . PHE A 1 460 ? 40.937 -25.371 26.953 1.00 27.64 460 PHE A O 1
ATOM 7459 N N . LYS A 1 461 ? 39.411 -25.262 28.609 1.00 27.49 461 LYS A N 1
ATOM 7460 C CA . LYS A 1 461 ? 38.386 -24.695 27.747 1.00 23.31 461 LYS A CA 1
ATOM 7461 C C . LYS A 1 461 ? 38.817 -23.387 27.116 1.00 19.25 461 LYS A C 1
ATOM 7462 O O . LYS A 1 461 ? 38.180 -22.943 26.157 1.00 26.02 461 LYS A O 1
ATOM 7481 N N . ASN A 1 462 ? 39.876 -22.765 27.614 1.00 19.91 462 ASN A N 1
ATOM 7482 C CA . ASN A 1 462 ? 40.309 -21.474 27.105 1.00 23.34 462 ASN A CA 1
ATOM 7483 C C . ASN A 1 462 ? 41.481 -21.572 26.142 1.00 21.90 462 ASN A C 1
ATOM 7484 O O . ASN A 1 462 ? 42.103 -20.553 25.841 1.00 23.36 462 ASN A O 1
ATOM 7494 N N . PHE A 1 463 ? 41.811 -22.768 25.679 1.00 25.42 463 PHE A N 1
ATOM 7495 C CA . PHE A 1 463 ? 42.856 -22.970 24.692 1.00 20.10 463 PHE A CA 1
ATOM 7496 C C . PHE A 1 463 ? 42.240 -23.671 23.493 1.00 24.24 463 PHE A C 1
ATOM 7497 O O . PHE A 1 463 ? 41.237 -24.378 23.622 1.00 27.29 463 PHE A O 1
ATOM 7514 N N . GLY A 1 464 ? 42.850 -23.485 22.331 1.00 16.78 464 GLY A N 1
ATOM 7515 C CA . GLY A 1 464 ? 42.391 -24.156 21.136 1.00 17.70 464 GLY A CA 1
ATOM 7516 C C . GLY A 1 464 ? 43.499 -24.987 20.524 1.00 22.56 464 GLY A C 1
ATOM 7517 O O . GLY A 1 464 ? 44.674 -24.747 20.806 1.00 26.99 464 GLY A O 1
ATOM 7521 N N . VAL A 1 465 ? 43.151 -25.978 19.709 1.00 27.20 465 VAL A N 1
ATOM 7522 C CA . VAL A 1 465 ? 44.123 -26.850 19.059 1.00 26.56 465 VAL A CA 1
ATOM 7523 C C . VAL A 1 465 ? 44.042 -26.609 17.559 1.00 23.99 465 VAL A C 1
ATOM 7524 O O . VAL A 1 465 ? 42.956 -26.663 16.971 1.00 31.84 465 VAL A O 1
ATOM 7537 N N . THR A 1 466 ? 45.184 -26.336 16.941 1.00 26.35 466 THR A N 1
ATOM 7538 C CA . THR A 1 466 ? 45.208 -25.993 15.527 1.00 30.61 466 THR A CA 1
ATOM 7539 C C . THR A 1 466 ? 45.239 -27.248 14.665 1.00 28.61 466 THR A C 1
ATOM 7540 O O . THR A 1 466 ? 45.320 -28.371 15.158 1.00 31.34 466 THR A O 1
ATOM 7551 N N . ARG A 1 467 ? 45.181 -27.046 13.347 1.00 41.66 467 ARG A N 1
ATOM 7552 C CA . ARG A 1 467 ? 45.264 -28.165 12.409 1.00 48.73 467 ARG A CA 1
ATOM 7553 C C . ARG A 1 467 ? 46.548 -28.967 12.604 1.00 45.97 467 ARG A C 1
ATOM 7554 O O . ARG A 1 467 ? 46.547 -30.198 12.480 1.00 48.75 467 ARG A O 1
ATOM 7575 N N . HIS A 1 468 ? 47.648 -28.293 12.937 1.00 42.90 468 HIS A N 1
ATOM 7576 C CA . HIS A 1 468 ? 48.933 -28.951 13.119 1.00 41.83 468 HIS A CA 1
ATOM 7577 C C . HIS A 1 468 ? 49.147 -29.412 14.559 1.00 41.42 468 HIS A C 1
ATOM 7578 O O . HIS A 1 468 ? 50.290 -29.653 14.958 1.00 47.26 468 HIS A O 1
ATOM 7592 N N . GLY A 1 469 ? 48.081 -29.513 15.353 1.00 40.05 469 GLY A N 1
ATOM 7593 C CA . GLY A 1 469 ? 48.170 -30.063 16.695 1.00 32.36 469 GLY A CA 1
ATOM 7594 C C . GLY A 1 469 ? 48.619 -29.101 17.778 1.00 35.99 469 GLY A C 1
ATOM 7595 O O . GLY A 1 469 ? 48.809 -29.528 18.921 1.00 36.08 469 GLY A O 1
ATOM 7599 N N . ARG A 1 470 ? 48.773 -27.817 17.475 1.00 33.47 470 ARG A N 1
ATOM 7600 C CA . ARG A 1 470 ? 49.339 -26.873 18.426 1.00 31.48 470 ARG A CA 1
ATOM 7601 C C . ARG A 1 470 ? 48.267 -26.291 19.340 1.00 30.31 470 ARG A C 1
ATOM 7602 O O . ARG A 1 470 ? 47.106 -26.144 18.957 1.00 29.96 470 ARG A O 1
ATOM 7623 N N . VAL A 1 471 ? 48.670 -25.971 20.567 1.00 28.28 471 VAL A N 1
ATOM 7624 C CA . VAL A 1 471 ? 47.769 -25.441 21.585 1.00 25.09 471 VAL A CA 1
ATOM 7625 C C . VAL A 1 471 ? 47.956 -23.935 21.678 1.00 24.46 471 VAL A C 1
ATOM 7626 O O . VAL A 1 471 ? 49.085 -23.453 21.828 1.00 25.66 471 VAL A O 1
ATOM 7639 N N . VAL A 1 472 ? 46.855 -23.190 21.613 1.00 24.85 472 VAL A N 1
ATOM 7640 C CA . VAL A 1 472 ? 46.911 -21.733 21.518 1.00 19.91 472 VAL A CA 1
ATOM 7641 C C . VAL A 1 472 ? 45.850 -21.132 22.427 1.00 21.56 472 VAL A C 1
ATOM 7642 O O . VAL A 1 472 ? 44.693 -21.565 22.412 1.00 29.43 472 VAL A O 1
ATOM 7655 N N . PHE A 1 473 ? 46.247 -20.129 23.205 1.00 21.94 473 PHE A N 1
ATOM 7656 C CA . PHE A 1 473 ? 45.373 -19.463 24.159 1.00 19.47 473 PHE A CA 1
ATOM 7657 C C . PHE A 1 473 ? 44.466 -18.471 23.448 1.00 19.61 473 PHE A C 1
ATOM 7658 O O . PHE A 1 473 ? 44.919 -17.721 22.574 1.00 23.99 473 PHE A O 1
ATOM 7675 N N . TYR A 1 474 ? 43.179 -18.437 23.843 1.00 16.14 474 TYR A N 1
ATOM 7676 C CA . TYR A 1 474 ? 42.281 -17.454 23.246 1.00 20.36 474 TYR A CA 1
ATOM 7677 C C . TYR A 1 474 ? 41.331 -16.731 24.196 1.00 20.50 474 TYR A C 1
ATOM 7678 O O . TYR A 1 474 ? 40.559 -15.891 23.722 1.00 31.25 474 TYR A O 1
ATOM 7696 N N . ASP A 1 475 ? 41.363 -16.983 25.497 1.00 25.61 475 ASP A N 1
ATOM 7697 C CA . ASP A 1 475 ? 40.461 -16.297 26.422 1.00 23.64 475 ASP A CA 1
ATOM 7698 C C . ASP A 1 475 ? 41.226 -15.154 27.062 1.00 21.47 475 ASP A C 1
ATOM 7699 O O . ASP A 1 475 ? 41.959 -15.352 28.032 1.00 27.88 475 ASP A O 1
ATOM 7708 N N . TYR A 1 476 ? 41.054 -13.957 26.525 1.00 22.27 476 TYR A N 1
ATOM 7709 C CA . TYR A 1 476 ? 41.982 -12.874 26.818 1.00 24.73 476 TYR A CA 1
ATOM 7710 C C . TYR A 1 476 ? 41.583 -11.984 27.989 1.00 27.78 476 TYR A C 1
ATOM 7711 O O . TYR A 1 476 ? 42.374 -11.119 28.368 1.00 26.99 476 TYR A O 1
ATOM 7729 N N . ASP A 1 477 ? 40.383 -12.113 28.544 1.00 31.91 477 ASP A N 1
ATOM 7730 C CA . ASP A 1 477 ? 39.936 -11.068 29.458 1.00 32.85 477 ASP A CA 1
ATOM 7731 C C . ASP A 1 477 ? 40.473 -11.217 30.876 1.00 36.85 477 ASP A C 1
ATOM 7732 O O . ASP A 1 477 ? 40.298 -10.297 31.683 1.00 41.24 477 ASP A O 1
ATOM 7741 N N . GLU A 1 478 ? 41.148 -12.313 31.206 1.00 39.99 478 GLU A N 1
ATOM 7742 C CA . GLU A 1 478 ? 41.816 -12.416 32.500 1.00 43.42 478 GLU A CA 1
ATOM 7743 C C . GLU A 1 478 ? 43.330 -12.386 32.371 1.00 36.18 478 GLU A C 1
ATOM 7744 O O . GLU A 1 478 ? 44.038 -12.742 33.317 1.00 33.72 478 GLU A O 1
ATOM 7756 N N . ILE A 1 479 ? 43.841 -11.988 31.208 1.00 35.34 479 ILE A N 1
ATOM 7757 C CA . ILE A 1 479 ? 45.267 -11.791 31.072 1.00 33.47 479 ILE A CA 1
ATOM 7758 C C . ILE A 1 479 ? 45.676 -10.642 31.978 1.00 36.64 479 ILE A C 1
ATOM 7759 O O . ILE A 1 479 ? 44.935 -9.667 32.160 1.00 36.22 479 ILE A O 1
ATOM 7775 N N . CYS A 1 480 ? 46.873 -10.761 32.545 1.00 37.42 480 CYS A N 1
ATOM 7776 C CA . CYS A 1 480 ? 47.600 -9.638 33.114 1.00 34.54 480 CYS A CA 1
ATOM 7777 C C . CYS A 1 480 ? 49.073 -9.878 32.833 1.00 32.89 480 CYS A C 1
ATOM 7778 O O . CYS A 1 480 ? 49.468 -10.978 32.443 1.00 35.31 480 CYS A O 1
ATOM 7786 N N . TYR A 1 481 ? 49.884 -8.839 32.984 1.00 29.96 481 TYR A N 1
ATOM 7787 C CA . TYR A 1 481 ? 51.319 -9.032 32.850 1.00 32.78 481 TYR A CA 1
ATOM 7788 C C . TYR A 1 481 ? 51.842 -9.837 34.033 1.00 33.95 481 TYR A C 1
ATOM 7789 O O . TYR A 1 481 ? 51.355 -9.715 35.161 1.00 27.90 481 TYR A O 1
ATOM 7807 N N . MET A 1 482 ? 52.842 -10.680 33.761 1.00 36.89 482 MET A N 1
ATOM 7808 C CA . MET A 1 482 ? 53.467 -11.454 34.827 1.00 37.16 482 MET A CA 1
ATOM 7809 C C . MET A 1 482 ? 53.923 -10.542 35.958 1.00 38.10 482 MET A C 1
ATOM 7810 O O . MET A 1 482 ? 53.813 -10.894 37.137 1.00 41.08 482 MET A O 1
ATOM 7824 N N . THR A 1 483 ? 54.444 -9.366 35.613 1.00 37.24 483 THR A N 1
ATOM 7825 C CA . THR A 1 483 ? 54.938 -8.434 36.617 1.00 39.31 483 THR A CA 1
ATOM 7826 C C . THR A 1 483 ? 53.830 -7.903 37.518 1.00 42.36 483 THR A C 1
ATOM 7827 O O . THR A 1 483 ? 54.124 -7.421 38.616 1.00 44.50 483 THR A O 1
ATOM 7838 N N . GLU A 1 484 ? 52.569 -8.000 37.102 1.00 41.78 484 GLU A N 1
ATOM 7839 C CA . GLU A 1 484 ? 51.459 -7.530 37.921 1.00 39.04 484 GLU A CA 1
ATOM 7840 C C . GLU A 1 484 ? 50.977 -8.566 38.927 1.00 37.08 484 GLU A C 1
ATOM 7841 O O . GLU A 1 484 ? 50.089 -8.260 39.723 1.00 43.52 484 GLU A O 1
ATOM 7853 N N . VAL A 1 485 ? 51.529 -9.773 38.912 1.00 40.35 485 VAL A N 1
ATOM 7854 C CA . VAL A 1 485 ? 51.029 -10.892 39.708 1.00 36.28 485 VAL A CA 1
ATOM 7855 C C . VAL A 1 485 ? 51.900 -11.086 40.941 1.00 37.40 485 VAL A C 1
ATOM 7856 O O . VAL A 1 485 ? 53.129 -10.959 40.871 1.00 38.22 485 VAL A O 1
ATOM 7869 N N . ASN A 1 486 ? 51.274 -11.430 42.069 1.00 39.86 486 ASN A N 1
ATOM 7870 C CA . ASN A 1 486 ? 51.999 -11.786 43.294 1.00 38.88 486 ASN A CA 1
ATOM 7871 C C . ASN A 1 486 ? 51.858 -13.283 43.566 1.00 35.23 486 ASN A C 1
ATOM 7872 O O . ASN A 1 486 ? 50.831 -13.735 44.080 1.00 37.51 486 ASN A O 1
ATOM 7883 N N . PHE A 1 487 ? 52.899 -14.047 43.246 1.00 35.95 487 PHE A N 1
ATOM 7884 C CA . PHE A 1 487 ? 52.849 -15.498 43.399 1.00 39.22 487 PHE A CA 1
ATOM 7885 C C . PHE A 1 487 ? 53.139 -15.910 44.836 1.00 38.13 487 PHE A C 1
ATOM 7886 O O . PHE A 1 487 ? 54.126 -15.468 45.429 1.00 41.26 487 PHE A O 1
ATOM 7903 N N . ARG A 1 488 ? 52.279 -16.767 45.385 1.00 40.67 488 ARG A N 1
ATOM 7904 C CA . ARG A 1 488 ? 52.319 -17.158 46.787 1.00 42.28 488 ARG A CA 1
ATOM 7905 C C . ARG A 1 488 ? 52.366 -18.678 46.883 1.00 47.32 488 ARG A C 1
ATOM 7906 O O . ARG A 1 488 ? 51.931 -19.392 45.973 1.00 50.13 488 ARG A O 1
ATOM 7927 N N . ASP A 1 489 ? 52.921 -19.167 47.996 1.00 50.96 489 ASP A N 1
ATOM 7928 C CA . ASP A 1 489 ? 53.139 -20.597 48.186 1.00 51.13 489 ASP A CA 1
ATOM 7929 C C . ASP A 1 489 ? 51.987 -21.326 48.868 1.00 50.20 489 ASP A C 1
ATOM 7930 O O . ASP A 1 489 ? 51.552 -22.369 48.375 1.00 50.67 489 ASP A O 1
ATOM 7939 N N . ILE A 1 490 ? 51.523 -20.856 50.022 1.00 52.82 490 ILE A N 1
ATOM 7940 C CA . ILE A 1 490 ? 50.489 -21.602 50.741 1.00 57.01 490 ILE A CA 1
ATOM 7941 C C . ILE A 1 490 ? 49.118 -21.269 50.151 1.00 59.33 490 ILE A C 1
ATOM 7942 O O . ILE A 1 490 ? 48.700 -20.105 50.199 1.00 60.50 490 ILE A O 1
ATOM 7958 N N . PRO A 1 491 ? 48.379 -22.259 49.615 1.00 58.22 491 PRO A N 1
ATOM 7959 C CA . PRO A 1 491 ? 47.016 -21.955 49.136 1.00 58.09 491 PRO A CA 1
ATOM 7960 C C . PRO A 1 491 ? 46.068 -21.699 50.302 1.00 57.44 491 PRO A C 1
ATOM 7961 O O . PRO A 1 491 ? 46.225 -22.280 51.381 1.00 56.49 491 PRO A O 1
ATOM 7972 N N . PRO A 1 492 ? 45.087 -20.817 50.110 1.00 57.67 492 PRO A N 1
ATOM 7973 C CA . PRO A 1 492 ? 44.170 -20.496 51.223 1.00 59.68 492 PRO A CA 1
ATOM 7974 C C . PRO A 1 492 ? 43.266 -21.671 51.549 1.00 65.52 492 PRO A C 1
ATOM 7975 O O . PRO A 1 492 ? 43.111 -22.591 50.730 1.00 64.85 492 PRO A O 1
ATOM 7986 N N . PRO A 1 493 ? 42.681 -21.697 52.749 1.00 74.84 493 PRO A N 1
ATOM 7987 C CA . PRO A 1 493 ? 41.703 -22.747 53.075 1.00 81.68 493 PRO A CA 1
ATOM 7988 C C . PRO A 1 493 ? 40.429 -22.595 52.256 1.00 86.61 493 PRO A C 1
ATOM 7989 O O . PRO A 1 493 ? 39.939 -21.485 52.038 1.00 87.94 493 PRO A O 1
ATOM 8000 N N . ARG A 1 494 ? 39.878 -23.728 51.831 1.00 90.35 494 ARG A N 1
ATOM 8001 C CA . ARG A 1 494 ? 38.705 -23.745 50.967 1.00 90.65 494 ARG A CA 1
ATOM 8002 C C . ARG A 1 494 ? 37.701 -24.790 51.451 1.00 91.56 494 ARG A C 1
ATOM 8003 O O . ARG A 1 494 ? 37.709 -25.173 52.624 1.00 89.90 494 ARG A O 1
ATOM 8024 N N . PRO A 1 504 ? 38.740 -16.901 54.096 1.00 85.33 504 PRO A N 1
ATOM 8025 C CA . PRO A 1 504 ? 37.821 -16.145 54.967 1.00 81.84 504 PRO A CA 1
ATOM 8026 C C . PRO A 1 504 ? 38.547 -15.158 55.891 1.00 77.54 504 PRO A C 1
ATOM 8027 O O . PRO A 1 504 ? 38.515 -13.954 55.642 1.00 74.41 504 PRO A O 1
ATOM 8038 N N . TRP A 1 505 ? 39.174 -15.677 56.950 1.00 73.72 505 TRP A N 1
ATOM 8039 C CA . TRP A 1 505 ? 40.075 -14.928 57.821 1.00 65.64 505 TRP A CA 1
ATOM 8040 C C . TRP A 1 505 ? 41.509 -14.893 57.296 1.00 62.79 505 TRP A C 1
ATOM 8041 O O . TRP A 1 505 ? 42.331 -14.143 57.838 1.00 61.26 505 TRP A O 1
ATOM 8062 N N . TYR A 1 506 ? 41.812 -15.674 56.249 1.00 64.19 506 TYR A N 1
ATOM 8063 C CA . TYR A 1 506 ? 43.142 -15.769 55.656 1.00 66.77 506 TYR A CA 1
ATOM 8064 C C . TYR A 1 506 ? 43.200 -14.720 54.556 1.00 69.04 506 TYR A C 1
ATOM 8065 O O . TYR A 1 506 ? 42.354 -14.714 53.652 1.00 64.67 506 TYR A O 1
ATOM 8083 N N . SER A 1 507 ? 44.238 -13.886 54.593 1.00 75.86 507 SER A N 1
ATOM 8084 C CA . SER A 1 507 ? 44.261 -12.691 53.764 1.00 79.17 507 SER A CA 1
ATOM 8085 C C . SER A 1 507 ? 44.699 -13.076 52.361 1.00 71.44 507 SER A C 1
ATOM 8086 O O . SER A 1 507 ? 45.750 -13.699 52.180 1.00 69.32 507 SER A O 1
ATOM 8094 N N . VAL A 1 508 ? 43.860 -12.752 51.380 1.00 66.88 508 VAL A N 1
ATOM 8095 C CA . VAL A 1 508 ? 44.193 -12.900 49.968 1.00 64.00 508 VAL A CA 1
ATOM 8096 C C . VAL A 1 508 ? 43.806 -11.592 49.302 1.00 65.29 508 VAL A C 1
ATOM 8097 O O . VAL A 1 508 ? 42.658 -11.155 49.421 1.00 67.11 508 VAL A O 1
ATOM 8110 N N . SER A 1 509 ? 44.740 -10.978 48.591 1.00 64.56 509 SER A N 1
ATOM 8111 C CA . SER A 1 509 ? 44.430 -9.730 47.919 1.00 64.34 509 SER A CA 1
ATOM 8112 C C . SER A 1 509 ? 44.433 -9.869 46.405 1.00 63.04 509 SER A C 1
ATOM 8113 O O . SER A 1 509 ? 45.001 -10.816 45.851 1.00 63.67 509 SER A O 1
ATOM 8121 N N . PRO A 1 510 ? 43.785 -8.936 45.707 1.00 58.81 510 PRO A N 1
ATOM 8122 C CA . PRO A 1 510 ? 43.793 -8.962 44.242 1.00 53.65 510 PRO A CA 1
ATOM 8123 C C . PRO A 1 510 ? 45.206 -9.119 43.707 1.00 48.56 510 PRO A C 1
ATOM 8124 O O . PRO A 1 510 ? 46.154 -8.502 44.200 1.00 47.83 510 PRO A O 1
ATOM 8135 N N . GLY A 1 511 ? 45.348 -9.995 42.720 1.00 43.99 511 GLY A N 1
ATOM 8136 C CA . GLY A 1 511 ? 46.626 -10.264 42.107 1.00 41.31 511 GLY A CA 1
ATOM 8137 C C . GLY A 1 511 ? 47.393 -11.397 42.741 1.00 43.42 511 GLY A C 1
ATOM 8138 O O . GLY A 1 511 ? 48.504 -11.701 42.289 1.00 39.58 511 GLY A O 1
ATOM 8142 N N . ASP A 1 512 ? 46.843 -12.019 43.780 1.00 42.98 512 ASP A N 1
ATOM 8143 C CA . ASP A 1 512 ? 47.472 -13.172 44.403 1.00 44.31 512 ASP A CA 1
ATOM 8144 C C . ASP A 1 512 ? 47.188 -14.414 43.567 1.00 40.00 512 ASP A C 1
ATOM 8145 O O . ASP A 1 512 ? 46.054 -14.645 43.136 1.00 39.40 512 ASP A O 1
ATOM 8154 N N . VAL A 1 513 ? 48.225 -15.218 43.350 1.00 35.85 513 VAL A N 1
ATOM 8155 C CA . VAL A 1 513 ? 48.110 -16.459 42.595 1.00 34.33 513 VAL A CA 1
ATOM 8156 C C . VAL A 1 513 ? 48.843 -17.544 43.367 1.00 36.24 513 VAL A C 1
ATOM 8157 O O . VAL A 1 513 ? 49.967 -17.332 43.836 1.00 34.92 513 VAL A O 1
ATOM 8170 N N . PHE A 1 514 ? 48.200 -18.699 43.512 1.00 33.75 514 PHE A N 1
ATOM 8171 C CA . PHE A 1 514 ? 48.759 -19.833 44.241 1.00 33.46 514 PHE A CA 1
ATOM 8172 C C . PHE A 1 514 ? 48.943 -20.985 43.265 1.00 33.24 514 PHE A C 1
ATOM 8173 O O . PHE A 1 514 ? 48.029 -21.802 43.079 1.00 35.37 514 PHE A O 1
ATOM 8190 N N . PRO A 1 515 ? 50.102 -21.083 42.606 1.00 35.16 515 PRO A N 1
ATOM 8191 C CA . PRO A 1 515 ? 50.280 -22.145 41.593 1.00 37.36 515 PRO A CA 1
ATOM 8192 C C . PRO A 1 515 ? 50.073 -23.554 42.129 1.00 36.76 515 PRO A C 1
ATOM 8193 O O . PRO A 1 515 ? 49.768 -24.463 41.346 1.00 33.69 515 PRO A O 1
ATOM 8204 N N . GLU A 1 516 ? 50.234 -23.764 43.436 1.00 39.98 516 GLU A N 1
ATOM 8205 C CA . GLU A 1 516 ? 49.942 -25.063 44.027 1.00 41.36 516 GLU A CA 1
ATOM 8206 C C . GLU A 1 516 ? 48.466 -25.398 43.891 1.00 37.32 516 GLU A C 1
ATOM 8207 O O . GLU A 1 516 ? 48.103 -26.568 43.741 1.00 41.76 516 GLU A O 1
ATOM 8219 N N . GLU A 1 517 ? 47.602 -24.389 43.927 1.00 34.46 517 GLU A N 1
ATOM 8220 C CA . GLU A 1 517 ? 46.185 -24.631 43.710 1.00 33.56 517 GLU A CA 1
ATOM 8221 C C . GLU A 1 517 ? 45.900 -25.176 42.318 1.00 34.73 517 GLU A C 1
ATOM 8222 O O . GLU A 1 517 ? 44.872 -25.826 42.107 1.00 35.30 517 GLU A O 1
ATOM 8234 N N . PHE A 1 518 ? 46.762 -24.883 41.341 1.00 35.55 518 PHE A N 1
ATOM 8235 C CA . PHE A 1 518 ? 46.462 -25.280 39.969 1.00 36.78 518 PHE A CA 1
ATOM 8236 C C . PHE A 1 518 ? 46.203 -26.777 39.841 1.00 44.70 518 PHE A C 1
ATOM 8237 O O . PHE A 1 518 ? 45.367 -27.191 39.031 1.00 47.29 518 PHE A O 1
ATOM 8254 N N . ARG A 1 519 ? 46.894 -27.603 40.629 1.00 47.78 519 ARG A N 1
ATOM 8255 C CA . ARG A 1 519 ? 46.853 -29.043 40.395 1.00 51.27 519 ARG A CA 1
ATOM 8256 C C . ARG A 1 519 ? 45.461 -29.597 40.649 1.00 51.89 519 ARG A C 1
ATOM 8257 O O . ARG A 1 519 ? 45.066 -30.579 40.010 1.00 53.04 519 ARG A O 1
ATOM 8278 N N . HIS A 1 520 ? 44.686 -28.968 41.533 1.00 51.62 520 HIS A N 1
ATOM 8279 C CA . HIS A 1 520 ? 43.308 -29.410 41.720 1.00 57.17 520 HIS A CA 1
ATOM 8280 C C . HIS A 1 520 ? 42.547 -29.479 40.396 1.00 56.99 520 HIS A C 1
ATOM 8281 O O . HIS A 1 520 ? 41.870 -30.477 40.113 1.00 55.93 520 HIS A O 1
ATOM 8295 N N . TRP A 1 521 ? 42.595 -28.410 39.591 1.00 63.19 521 TRP A N 1
ATOM 8296 C CA . TRP A 1 521 ? 41.830 -28.429 38.344 1.00 64.05 521 TRP A CA 1
ATOM 8297 C C . TRP A 1 521 ? 42.505 -29.308 37.305 1.00 57.41 521 TRP A C 1
ATOM 8298 O O . TRP A 1 521 ? 41.862 -30.146 36.661 1.00 61.57 521 TRP A O 1
ATOM 8319 N N . LEU A 1 522 ? 43.812 -29.129 37.142 1.00 53.25 522 LEU A N 1
ATOM 8320 C CA . LEU A 1 522 ? 44.537 -29.632 35.989 1.00 52.89 522 LEU A CA 1
ATOM 8321 C C . LEU A 1 522 ? 44.897 -31.105 36.094 1.00 54.17 522 LEU A C 1
ATOM 8322 O O . LEU A 1 522 ? 45.213 -31.719 35.069 1.00 58.43 522 LEU A O 1
ATOM 8338 N N . CYS A 1 523 ? 44.833 -31.695 37.283 1.00 52.04 523 CYS A N 1
ATOM 8339 C CA . CYS A 1 523 ? 45.169 -33.101 37.457 1.00 53.67 523 CYS A CA 1
ATOM 8340 C C . CYS A 1 523 ? 43.998 -33.904 38.009 1.00 56.96 523 CYS A C 1
ATOM 8341 O O . CYS A 1 523 ? 44.198 -34.998 38.551 1.00 58.15 523 CYS A O 1
ATOM 8349 N N . ALA A 1 524 ? 42.775 -33.381 37.894 1.00 55.95 524 ALA A N 1
ATOM 8350 C CA . ALA A 1 524 ? 41.621 -34.082 38.438 1.00 55.16 524 ALA A CA 1
ATOM 8351 C C . ALA A 1 524 ? 41.296 -35.352 37.663 1.00 56.41 524 ALA A C 1
ATOM 8352 O O . ALA A 1 524 ? 40.718 -36.281 38.237 1.00 58.61 524 ALA A O 1
ATOM 8359 N N . ASP A 1 525 ? 41.693 -35.430 36.391 1.00 56.78 525 ASP A N 1
ATOM 8360 C CA . ASP A 1 525 ? 41.362 -36.564 35.541 1.00 57.03 525 ASP A CA 1
ATOM 8361 C C . ASP A 1 525 ? 42.569 -37.480 35.460 1.00 53.95 525 ASP A C 1
ATOM 8362 O O . ASP A 1 525 ? 43.651 -37.029 35.046 1.00 53.20 525 ASP A O 1
ATOM 8371 N N . PRO A 1 526 ? 42.443 -38.757 35.827 1.00 49.34 526 PRO A N 1
ATOM 8372 C CA . PRO A 1 526 ? 43.622 -39.642 35.814 1.00 48.76 526 PRO A CA 1
ATOM 8373 C C . PRO A 1 526 ? 44.206 -39.869 34.433 1.00 49.17 526 PRO A C 1
ATOM 8374 O O . PRO A 1 526 ? 45.342 -40.348 34.333 1.00 50.75 526 PRO A O 1
ATOM 8385 N N . ARG A 1 527 ? 43.468 -39.569 33.363 1.00 46.87 527 ARG A N 1
ATOM 8386 C CA . ARG A 1 527 ? 44.055 -39.672 32.038 1.00 40.61 527 ARG A CA 1
ATOM 8387 C C . ARG A 1 527 ? 45.078 -38.580 31.802 1.00 43.44 527 ARG A C 1
ATOM 8388 O O . ARG A 1 527 ? 45.979 -38.760 30.982 1.00 47.26 527 ARG A O 1
ATOM 8409 N N . ILE A 1 528 ? 44.964 -37.474 32.534 1.00 44.43 528 ILE A N 1
ATOM 8410 C CA . ILE A 1 528 ? 45.625 -36.213 32.213 1.00 44.13 528 ILE A CA 1
ATOM 8411 C C . ILE A 1 528 ? 46.673 -35.853 33.260 1.00 45.42 528 ILE A C 1
ATOM 8412 O O . ILE A 1 528 ? 47.823 -35.547 32.930 1.00 43.62 528 ILE A O 1
ATOM 8428 N N . GLY A 1 529 ? 46.274 -35.854 34.531 1.00 40.26 529 GLY A N 1
ATOM 8429 C CA . GLY A 1 529 ? 47.132 -35.479 35.628 1.00 41.80 529 GLY A CA 1
ATOM 8430 C C . GLY A 1 529 ? 48.519 -36.080 35.558 1.00 39.98 529 GLY A C 1
ATOM 8431 O O . GLY A 1 529 ? 49.537 -35.378 35.557 1.00 44.44 529 GLY A O 1
ATOM 8435 N N . PRO A 1 530 ? 48.583 -37.392 35.573 1.00 40.78 530 PRO A N 1
ATOM 8436 C CA . PRO A 1 530 ? 49.887 -38.061 35.469 1.00 45.28 530 PRO A CA 1
ATOM 8437 C C . PRO A 1 530 ? 50.770 -37.456 34.392 1.00 45.21 530 PRO A C 1
ATOM 8438 O O . PRO A 1 530 ? 51.950 -37.180 34.634 1.00 47.41 530 PRO A O 1
ATOM 8449 N N . LEU A 1 531 ? 50.212 -37.249 33.198 1.00 43.69 531 LEU A N 1
ATOM 8450 C CA . LEU A 1 531 ? 50.994 -36.672 32.111 1.00 44.46 531 LEU A CA 1
ATOM 8451 C C . LEU A 1 531 ? 51.436 -35.248 32.432 1.00 47.35 531 LEU A C 1
ATOM 8452 O O . LEU A 1 531 ? 52.576 -34.856 32.143 1.00 45.08 531 LEU A O 1
ATOM 8468 N N . PHE A 1 532 ? 50.552 -34.458 33.036 1.00 45.68 532 PHE A N 1
ATOM 8469 C CA . PHE A 1 532 ? 50.932 -33.100 33.396 1.00 47.16 532 PHE A CA 1
ATOM 8470 C C . PHE A 1 532 ? 52.020 -33.118 34.456 1.00 46.04 532 PHE A C 1
ATOM 8471 O O . PHE A 1 532 ? 53.018 -32.395 34.357 1.00 43.35 532 PHE A O 1
ATOM 8488 N N . GLU A 1 533 ? 51.827 -33.930 35.493 1.00 50.49 533 GLU A N 1
ATOM 8489 C CA . GLU A 1 533 ? 52.853 -34.105 36.509 1.00 53.29 533 GLU A CA 1
ATOM 8490 C C . GLU A 1 533 ? 54.190 -34.459 35.878 1.00 51.69 533 GLU A C 1
ATOM 8491 O O . GLU A 1 533 ? 55.232 -33.898 36.232 1.00 54.05 533 GLU A O 1
ATOM 8503 N N . GLU A 1 534 ? 54.175 -35.407 34.943 1.00 46.55 534 GLU A N 1
ATOM 8504 C CA . GLU A 1 534 ? 55.418 -35.881 34.358 1.00 45.80 534 GLU A CA 1
ATOM 8505 C C . GLU A 1 534 ? 56.173 -34.754 33.676 1.00 44.90 534 GLU A C 1
ATOM 8506 O O . GLU A 1 534 ? 57.400 -34.670 33.781 1.00 48.17 534 GLU A O 1
ATOM 8518 N N . MET A 1 535 ? 55.464 -33.884 32.962 1.00 43.58 535 MET A N 1
ATOM 8519 C CA . MET A 1 535 ? 56.128 -32.947 32.076 1.00 38.87 535 MET A CA 1
ATOM 8520 C C . MET A 1 535 ? 56.083 -31.499 32.526 1.00 35.17 535 MET A C 1
ATOM 8521 O O . MET A 1 535 ? 56.836 -30.686 31.983 1.00 35.25 535 MET A O 1
ATOM 8535 N N . HIS A 1 536 ? 55.225 -31.140 33.471 1.00 35.53 536 HIS A N 1
ATOM 8536 C CA . HIS A 1 536 ? 55.025 -29.731 33.777 1.00 36.32 536 HIS A CA 1
ATOM 8537 C C . HIS A 1 536 ? 54.792 -29.525 35.258 1.00 40.43 536 HIS A C 1
ATOM 8538 O O . HIS A 1 536 ? 54.009 -28.659 35.663 1.00 41.10 536 HIS A O 1
ATOM 8552 N N . ALA A 1 537 ? 55.493 -30.290 36.091 1.00 44.64 537 ALA A N 1
ATOM 8553 C CA . ALA A 1 537 ? 55.322 -30.125 37.524 1.00 40.06 537 ALA A CA 1
ATOM 8554 C C . ALA A 1 537 ? 55.820 -28.760 37.965 1.00 36.40 537 ALA A C 1
ATOM 8555 O O . ALA A 1 537 ? 55.291 -28.193 38.925 1.00 34.54 537 ALA A O 1
ATOM 8562 N N . ASP A 1 538 ? 56.823 -28.215 37.268 1.00 38.55 538 ASP A N 1
ATOM 8563 C CA . ASP A 1 538 ? 57.315 -26.867 37.532 1.00 40.66 538 ASP A CA 1
ATOM 8564 C C . ASP A 1 538 ? 56.161 -25.891 37.684 1.00 35.33 538 ASP A C 1
ATOM 8565 O O . ASP A 1 538 ? 56.213 -24.964 38.499 1.00 34.93 538 ASP A O 1
ATOM 8574 N N . LEU A 1 539 ? 55.121 -26.090 36.878 1.00 33.63 539 LEU A N 1
ATOM 8575 C CA . LEU A 1 539 ? 54.020 -25.143 36.815 1.00 35.55 539 LEU A CA 1
ATOM 8576 C C . LEU A 1 539 ? 53.236 -25.058 38.117 1.00 35.32 539 LEU A C 1
ATOM 8577 O O . LEU A 1 539 ? 52.420 -24.140 38.264 1.00 34.17 539 LEU A O 1
ATOM 8593 N N . PHE A 1 540 ? 53.461 -25.973 39.057 1.00 34.85 540 PHE A N 1
ATOM 8594 C CA . PHE A 1 540 ? 52.781 -25.946 40.344 1.00 39.54 540 PHE A CA 1
ATOM 8595 C C . PHE A 1 540 ? 53.608 -25.289 41.441 1.00 39.92 540 PHE A C 1
ATOM 8596 O O . PHE A 1 540 ? 53.144 -25.222 42.582 1.00 41.05 540 PHE A O 1
ATOM 8613 N N . ARG A 1 541 ? 54.813 -24.811 41.135 1.00 38.17 541 ARG A N 1
ATOM 8614 C CA . ARG A 1 541 ? 55.701 -24.228 42.134 1.00 36.42 541 ARG A CA 1
ATOM 8615 C C . ARG A 1 541 ? 55.805 -22.721 41.940 1.00 38.40 541 ARG A C 1
ATOM 8616 O O . ARG A 1 541 ? 56.265 -22.252 40.892 1.00 39.59 541 ARG A O 1
ATOM 8637 N N . ALA A 1 542 ? 55.397 -21.965 42.961 1.00 39.99 542 ALA A N 1
ATOM 8638 C CA . ALA A 1 542 ? 55.535 -20.513 42.915 1.00 38.13 542 ALA A CA 1
ATOM 8639 C C . ALA A 1 542 ? 56.957 -20.083 42.581 1.00 43.16 542 ALA A C 1
ATOM 8640 O O . ALA A 1 542 ? 57.159 -19.059 41.919 1.00 43.79 542 ALA A O 1
ATOM 8647 N N . ASP A 1 543 ? 57.956 -20.843 43.027 1.00 47.49 543 ASP A N 1
ATOM 8648 C CA . ASP A 1 543 ? 59.339 -20.470 42.754 1.00 47.79 543 ASP A CA 1
ATOM 8649 C C . ASP A 1 543 ? 59.620 -20.472 41.255 1.00 46.35 543 ASP A C 1
ATOM 8650 O O . ASP A 1 543 ? 60.357 -19.618 40.752 1.00 47.05 543 ASP A O 1
ATOM 8659 N N . TYR A 1 544 ? 59.029 -21.414 40.522 1.00 44.74 544 TYR A N 1
ATOM 8660 C CA . TYR A 1 544 ? 59.198 -21.428 39.075 1.00 39.91 544 TYR A CA 1
ATOM 8661 C C . TYR A 1 544 ? 58.632 -20.153 38.462 1.00 38.25 544 TYR A C 1
ATOM 8662 O O . TYR A 1 544 ? 59.293 -19.491 37.653 1.00 36.83 544 TYR A O 1
ATOM 8680 N N . TRP A 1 545 ? 57.405 -19.787 38.849 1.00 36.15 545 TRP A N 1
ATOM 8681 C CA . TRP A 1 545 ? 56.783 -18.581 38.307 1.00 36.77 545 TRP A CA 1
ATOM 8682 C C . TRP A 1 545 ? 57.583 -17.341 38.683 1.00 37.76 545 TRP A C 1
ATOM 8683 O O . TRP A 1 545 ? 57.797 -16.451 37.851 1.00 34.05 545 TRP A O 1
ATOM 8704 N N . ARG A 1 546 ? 58.034 -17.268 39.934 1.00 37.73 546 ARG A N 1
ATOM 8705 C CA . ARG A 1 546 ? 58.845 -16.138 40.367 1.00 37.61 546 ARG A CA 1
ATOM 8706 C C . ARG A 1 546 ? 60.124 -16.018 39.544 1.00 38.24 546 ARG A C 1
ATOM 8707 O O . ARG A 1 546 ? 60.534 -14.908 39.183 1.00 36.90 546 ARG A O 1
ATOM 8728 N N . ALA A 1 547 ? 60.780 -17.145 39.251 1.00 36.94 547 ALA A N 1
ATOM 8729 C CA . ALA A 1 547 ? 61.975 -17.105 38.416 1.00 37.19 547 ALA A CA 1
ATOM 8730 C C . ALA A 1 547 ? 61.679 -16.434 37.081 1.00 44.35 547 ALA A C 1
ATOM 8731 O O . ALA A 1 547 ? 62.399 -15.525 36.655 1.00 43.20 547 ALA A O 1
ATOM 8738 N N . LEU A 1 548 ? 60.604 -16.852 36.412 1.00 45.34 548 LEU A N 1
ATOM 8739 C CA . LEU A 1 548 ? 60.224 -16.200 35.164 1.00 42.15 548 LEU A CA 1
ATOM 8740 C C . LEU A 1 548 ? 59.967 -14.713 35.392 1.00 43.75 548 LEU A C 1
ATOM 8741 O O . LEU A 1 548 ? 60.407 -13.860 34.612 1.00 41.55 548 LEU A O 1
ATOM 8757 N N . GLN A 1 549 ? 59.230 -14.391 36.453 1.00 43.58 549 GLN A N 1
ATOM 8758 C CA . GLN A 1 549 ? 58.975 -13.000 36.804 1.00 39.36 549 GLN A CA 1
ATOM 8759 C C . GLN A 1 549 ? 60.264 -12.205 36.951 1.00 36.18 549 GLN A C 1
ATOM 8760 O O . GLN A 1 549 ? 60.351 -11.061 36.496 1.00 37.58 549 GLN A O 1
ATOM 8774 N N . ASN A 1 550 ? 61.263 -12.775 37.625 1.00 37.27 550 ASN A N 1
ATOM 8775 C CA . ASN A 1 550 ? 62.493 -12.030 37.877 1.00 43.27 550 ASN A CA 1
ATOM 8776 C C . ASN A 1 550 ? 63.274 -11.804 36.588 1.00 45.57 550 ASN A C 1
ATOM 8777 O O . ASN A 1 550 ? 63.748 -10.693 36.328 1.00 48.89 550 ASN A O 1
ATOM 8788 N N . ARG A 1 551 ? 63.433 -12.849 35.773 1.00 47.41 551 ARG A N 1
ATOM 8789 C CA . ARG A 1 551 ? 64.095 -12.685 34.484 1.00 44.83 551 ARG A CA 1
ATOM 8790 C C . ARG A 1 551 ? 63.438 -11.588 33.663 1.00 41.87 551 ARG A C 1
ATOM 8791 O O . ARG A 1 551 ? 64.117 -10.836 32.955 1.00 48.25 551 ARG A O 1
ATOM 8812 N N . ILE A 1 552 ? 62.113 -11.480 33.750 1.00 36.49 552 ILE A N 1
ATOM 8813 C CA . ILE A 1 552 ? 61.406 -10.445 33.012 1.00 36.53 552 ILE A CA 1
ATOM 8814 C C . ILE A 1 552 ? 61.743 -9.074 33.574 1.00 45.02 552 ILE A C 1
ATOM 8815 O O . ILE A 1 552 ? 61.959 -8.116 32.821 1.00 48.35 552 ILE A O 1
ATOM 8831 N N . ARG A 1 553 ? 61.771 -8.952 34.904 1.00 47.69 553 ARG A N 1
ATOM 8832 C CA . ARG A 1 553 ? 62.116 -7.681 35.525 1.00 45.26 553 ARG A CA 1
ATOM 8833 C C . ARG A 1 553 ? 63.560 -7.311 35.228 1.00 44.46 553 ARG A C 1
ATOM 8834 O O . ARG A 1 553 ? 63.870 -6.129 35.060 1.00 42.75 553 ARG A O 1
ATOM 8855 N N . GLU A 1 554 ? 64.451 -8.294 35.142 1.00 45.09 554 GLU A N 1
ATOM 8856 C CA . GLU A 1 554 ? 65.822 -8.026 34.732 1.00 49.09 554 GLU A CA 1
ATOM 8857 C C . GLU A 1 554 ? 65.965 -7.793 33.233 1.00 50.43 554 GLU A C 1
ATOM 8858 O O . GLU A 1 554 ? 67.090 -7.797 32.723 1.00 52.60 554 GLU A O 1
ATOM 8870 N N . GLY A 1 555 ? 64.868 -7.579 32.515 1.00 52.06 555 GLY A N 1
ATOM 8871 C CA . GLY A 1 555 ? 64.939 -7.187 31.124 1.00 54.13 555 GLY A CA 1
ATOM 8872 C C . GLY A 1 555 ? 65.100 -8.318 30.130 1.00 57.95 555 GLY A C 1
ATOM 8873 O O . GLY A 1 555 ? 65.045 -8.062 28.917 1.00 60.67 555 GLY A O 1
ATOM 8877 N N . HIS A 1 556 ? 65.310 -9.548 30.592 1.00 59.73 556 HIS A N 1
ATOM 8878 C CA . HIS A 1 556 ? 65.581 -10.668 29.703 1.00 60.92 556 HIS A CA 1
ATOM 8879 C C . HIS A 1 556 ? 64.357 -10.978 28.844 1.00 56.17 556 HIS A C 1
ATOM 8880 O O . HIS A 1 556 ? 63.212 -10.799 29.269 1.00 54.57 556 HIS A O 1
ATOM 8894 N N . VAL A 1 557 ? 64.614 -11.395 27.601 1.00 51.41 557 VAL A N 1
ATOM 8895 C CA . VAL A 1 557 ? 63.571 -11.800 26.665 1.00 45.96 557 VAL A CA 1
ATOM 8896 C C . VAL A 1 557 ? 63.836 -13.243 26.248 1.00 48.32 557 VAL A C 1
ATOM 8897 O O . VAL A 1 557 ? 64.890 -13.548 25.679 1.00 53.87 557 VAL A O 1
ATOM 8910 N N . GLU A 1 558 ? 62.883 -14.129 26.523 1.00 44.63 558 GLU A N 1
ATOM 8911 C CA . GLU A 1 558 ? 63.105 -15.556 26.340 1.00 45.53 558 GLU A CA 1
ATOM 8912 C C . GLU A 1 558 ? 63.062 -15.959 24.869 1.00 47.50 558 GLU A C 1
ATOM 8913 O O . GLU A 1 558 ? 62.164 -15.552 24.126 1.00 47.03 558 GLU A O 1
ATOM 8925 N N . ASP A 1 559 ? 64.046 -16.751 24.451 1.00 52.35 559 ASP A N 1
ATOM 8926 C CA . ASP A 1 559 ? 64.032 -17.353 23.124 1.00 54.27 559 ASP A CA 1
ATOM 8927 C C . ASP A 1 559 ? 62.781 -18.191 22.889 1.00 47.53 559 ASP A C 1
ATOM 8928 O O . ASP A 1 559 ? 62.285 -18.868 23.793 1.00 48.53 559 ASP A O 1
ATOM 8937 N N . VAL A 1 560 ? 62.295 -18.164 21.647 1.00 41.61 560 VAL A N 1
ATOM 8938 C CA . VAL A 1 560 ? 61.144 -18.947 21.222 1.00 38.25 560 VAL A CA 1
ATOM 8939 C C . VAL A 1 560 ? 61.466 -19.608 19.890 1.00 37.92 560 VAL A C 1
ATOM 8940 O O . VAL A 1 560 ? 61.857 -18.935 18.931 1.00 39.48 560 VAL A O 1
ATOM 8953 N N . TYR A 1 561 ? 61.290 -20.922 19.826 1.00 40.32 561 TYR A N 1
ATOM 8954 C CA . TYR A 1 561 ? 61.585 -21.693 18.628 1.00 42.65 561 TYR A CA 1
ATOM 8955 C C . TYR A 1 561 ? 60.259 -22.133 18.023 1.00 37.86 561 TYR A C 1
ATOM 8956 O O . TYR A 1 561 ? 59.509 -22.885 18.653 1.00 39.80 561 TYR A O 1
ATOM 8974 N N . ALA A 1 562 ? 59.980 -21.658 16.802 1.00 34.28 562 ALA A N 1
ATOM 8975 C CA . ALA A 1 562 ? 58.759 -21.980 16.060 1.00 31.03 562 ALA A CA 1
ATOM 8976 C C . ALA A 1 562 ? 58.849 -23.342 15.376 1.00 32.03 562 ALA A C 1
ATOM 8977 O O . ALA A 1 562 ? 58.427 -23.515 14.229 1.00 29.60 562 ALA A O 1
ATOM 8984 N N . TYR A 1 563 ? 59.412 -24.320 16.077 1.00 32.33 563 TYR A N 1
ATOM 8985 C CA . TYR A 1 563 ? 59.613 -25.669 15.581 1.00 32.82 563 TYR A CA 1
ATOM 8986 C C . TYR A 1 563 ? 59.974 -26.532 16.782 1.00 34.36 563 TYR A C 1
ATOM 8987 O O . TYR A 1 563 ? 60.284 -26.019 17.862 1.00 34.76 563 TYR A O 1
ATOM 9005 N N . ARG A 1 564 ? 59.877 -27.844 16.602 1.00 39.97 564 ARG A N 1
ATOM 9006 C CA . ARG A 1 564 ? 60.183 -28.760 17.689 1.00 45.02 564 ARG A CA 1
ATOM 9007 C C . ARG A 1 564 ? 61.636 -28.610 18.133 1.00 43.87 564 ARG A C 1
ATOM 9008 O O . ARG A 1 564 ? 62.544 -28.425 17.315 1.00 39.13 564 ARG A O 1
ATOM 9029 N N . ARG A 1 565 ? 61.845 -28.681 19.451 1.00 48.37 565 ARG A N 1
ATOM 9030 C CA . ARG A 1 565 ? 63.193 -28.579 20.002 1.00 53.12 565 ARG A CA 1
ATOM 9031 C C . ARG A 1 565 ? 64.104 -29.671 19.459 1.00 54.25 565 ARG A C 1
ATOM 9032 O O . ARG A 1 565 ? 65.311 -29.460 19.313 1.00 51.32 565 ARG A O 1
ATOM 9053 N N . ARG A 1 566 ? 63.546 -30.840 19.155 1.00 59.26 566 ARG A N 1
ATOM 9054 C CA . ARG A 1 566 ? 64.324 -31.936 18.592 1.00 63.46 566 ARG A CA 1
ATOM 9055 C C . ARG A 1 566 ? 65.073 -31.472 17.344 1.00 63.88 566 ARG A C 1
ATOM 9056 O O . ARG A 1 566 ? 66.219 -31.869 17.114 1.00 66.95 566 ARG A O 1
ATOM 9077 N N . GLN A 1 567 ? 64.444 -30.612 16.535 1.00 60.69 567 GLN A N 1
ATOM 9078 C CA . GLN A 1 567 ? 64.976 -30.196 15.240 1.00 54.53 567 GLN A CA 1
ATOM 9079 C C . GLN A 1 567 ? 66.132 -29.203 15.328 1.00 47.45 567 GLN A C 1
ATOM 9080 O O . GLN A 1 567 ? 66.784 -28.950 14.308 1.00 44.75 567 GLN A O 1
ATOM 9094 N N . ARG A 1 568 ? 66.384 -28.613 16.489 1.00 44.29 568 ARG A N 1
ATOM 9095 C CA . ARG A 1 568 ? 67.534 -27.734 16.637 1.00 46.07 568 ARG A CA 1
ATOM 9096 C C . ARG A 1 568 ? 68.816 -28.497 16.328 1.00 50.44 568 ARG A C 1
ATOM 9097 O O . ARG A 1 568 ? 68.997 -29.630 16.781 1.00 52.03 568 ARG A O 1
ATOM 9118 N N . PHE A 1 569 ? 69.705 -27.878 15.543 1.00 52.02 569 PHE A N 1
ATOM 9119 C CA . PHE A 1 569 ? 70.976 -28.522 15.221 1.00 54.47 569 PHE A CA 1
ATOM 9120 C C . PHE A 1 569 ? 71.731 -28.892 16.493 1.00 56.04 569 PHE A C 1
ATOM 9121 O O . PHE A 1 569 ? 72.241 -30.009 16.627 1.00 54.69 569 PHE A O 1
ATOM 9138 N N . SER A 1 570 ? 71.816 -27.953 17.439 1.00 60.77 570 SER A N 1
ATOM 9139 C CA . SER A 1 570 ? 72.505 -28.200 18.698 1.00 58.63 570 SER A CA 1
ATOM 9140 C C . SER A 1 570 ? 71.957 -29.414 19.421 1.00 60.21 570 SER A C 1
ATOM 9141 O O . SER A 1 570 ? 72.614 -29.921 20.346 1.00 63.53 570 SER A O 1
ATOM 9149 N N . VAL A 1 571 ? 70.773 -29.890 19.027 1.00 58.08 571 VAL A N 1
ATOM 9150 C CA . VAL A 1 571 ? 70.121 -31.015 19.679 1.00 56.94 571 VAL A CA 1
ATOM 9151 C C . VAL A 1 571 ? 70.248 -32.289 18.846 1.00 56.39 571 VAL A C 1
ATOM 9152 O O . VAL A 1 571 ? 70.835 -33.274 19.292 1.00 60.23 571 VAL A O 1
ATOM 9165 N N . ARG A 1 572 ? 69.716 -32.281 17.623 1.00 58.90 572 ARG A N 1
ATOM 9166 C CA . ARG A 1 572 ? 69.777 -33.495 16.820 1.00 61.49 572 ARG A CA 1
ATOM 9167 C C . ARG A 1 572 ? 71.156 -33.756 16.245 1.00 65.08 572 ARG A C 1
ATOM 9168 O O . ARG A 1 572 ? 71.370 -34.834 15.681 1.00 68.38 572 ARG A O 1
ATOM 9189 N N . TYR A 1 573 ? 72.102 -32.823 16.388 1.00 66.37 573 TYR A N 1
ATOM 9190 C CA . TYR A 1 573 ? 73.450 -33.090 15.899 1.00 66.39 573 TYR A CA 1
ATOM 9191 C C . TYR A 1 573 ? 74.535 -32.573 16.847 1.00 68.83 573 TYR A C 1
ATOM 9192 O O . TYR A 1 573 ? 75.593 -32.125 16.388 1.00 70.16 573 TYR A O 1
ATOM 9210 N N . GLY A 1 574 ? 74.316 -32.637 18.155 1.00 72.97 574 GLY A N 1
ATOM 9211 C CA . GLY A 1 574 ? 75.289 -32.121 19.106 1.00 73.57 574 GLY A CA 1
ATOM 9212 C C . GLY A 1 574 ? 76.066 -33.177 19.861 1.00 78.14 574 GLY A C 1
ATOM 9213 O O . GLY A 1 574 ? 76.728 -34.021 19.259 1.00 81.64 574 GLY A O 1
ATOM 9217 N N . GLY B 1 4 ? 37.997 -17.083 83.152 1.00 77.31 4 GLY B N 1
ATOM 9218 C CA . GLY B 1 4 ? 39.362 -17.263 82.687 1.00 76.15 4 GLY B CA 1
ATOM 9219 C C . GLY B 1 4 ? 39.536 -16.796 81.259 1.00 71.70 4 GLY B C 1
ATOM 9220 O O . GLY B 1 4 ? 40.512 -16.131 80.916 1.00 68.41 4 GLY B O 1
ATOM 9223 N N . LEU B 1 5 ? 38.576 -17.177 80.416 1.00 67.66 5 LEU B N 1
ATOM 9224 C CA . LEU B 1 5 ? 38.591 -16.755 79.022 1.00 63.59 5 LEU B CA 1
ATOM 9225 C C . LEU B 1 5 ? 38.680 -15.241 78.889 1.00 60.79 5 LEU B C 1
ATOM 9226 O O . LEU B 1 5 ? 39.444 -14.729 78.061 1.00 62.61 5 LEU B O 1
ATOM 9242 N N . GLU B 1 6 ? 37.898 -14.509 79.689 1.00 57.45 6 GLU B N 1
ATOM 9243 C CA . GLU B 1 6 ? 37.853 -13.056 79.568 1.00 56.69 6 GLU B CA 1
ATOM 9244 C C . GLU B 1 6 ? 39.255 -12.466 79.508 1.00 53.16 6 GLU B C 1
ATOM 9245 O O . GLU B 1 6 ? 39.527 -11.566 78.708 1.00 53.68 6 GLU B O 1
ATOM 9257 N N . LEU B 1 7 ? 40.166 -12.961 80.341 1.00 53.86 7 LEU B N 1
ATOM 9258 C CA . LEU B 1 7 ? 41.529 -12.444 80.300 1.00 48.37 7 LEU B CA 1
ATOM 9259 C C . LEU B 1 7 ? 42.287 -12.971 79.094 1.00 40.55 7 LEU B C 1
ATOM 9260 O O . LEU B 1 7 ? 43.081 -12.239 78.495 1.00 36.81 7 LEU B O 1
ATOM 9276 N N . LEU B 1 8 ? 42.072 -14.232 78.737 1.00 39.63 8 LEU B N 1
ATOM 9277 C CA . LEU B 1 8 ? 42.680 -14.759 77.526 1.00 36.60 8 LEU B CA 1
ATOM 9278 C C . LEU B 1 8 ? 42.250 -13.957 76.301 1.00 38.94 8 LEU B C 1
ATOM 9279 O O . LEU B 1 8 ? 43.056 -13.686 75.400 1.00 39.12 8 LEU B O 1
ATOM 9295 N N . ILE B 1 9 ? 40.979 -13.564 76.249 1.00 38.56 9 ILE B N 1
ATOM 9296 C CA . ILE B 1 9 ? 40.499 -12.791 75.111 1.00 41.89 9 ILE B CA 1
ATOM 9297 C C . ILE B 1 9 ? 41.211 -11.447 75.057 1.00 40.29 9 ILE B C 1
ATOM 9298 O O . ILE B 1 9 ? 41.788 -11.072 74.029 1.00 41.16 9 ILE B O 1
ATOM 9314 N N . ALA B 1 10 ? 41.203 -10.713 76.174 1.00 39.95 10 ALA B N 1
ATOM 9315 C CA . ALA B 1 10 ? 41.868 -9.413 76.219 1.00 44.19 10 ALA B CA 1
ATOM 9316 C C . ALA B 1 10 ? 43.324 -9.523 75.794 1.00 42.92 10 ALA B C 1
ATOM 9317 O O . ALA B 1 10 ? 43.854 -8.634 75.117 1.00 44.78 10 ALA B O 1
ATOM 9324 N N . GLN B 1 11 ? 43.992 -10.603 76.198 1.00 41.25 11 GLN B N 1
ATOM 9325 C CA . GLN B 1 11 ? 45.393 -10.777 75.850 1.00 40.81 11 GLN B CA 1
ATOM 9326 C C . GLN B 1 11 ? 45.568 -11.198 74.399 1.00 38.18 11 GLN B C 1
ATOM 9327 O O . GLN B 1 11 ? 46.568 -10.830 73.771 1.00 36.29 11 GLN B O 1
ATOM 9341 N N . THR B 1 12 ? 44.617 -11.955 73.847 1.00 34.86 12 THR B N 1
ATOM 9342 C CA . THR B 1 12 ? 44.685 -12.289 72.430 1.00 36.04 12 THR B CA 1
ATOM 9343 C C . THR B 1 12 ? 44.555 -11.033 71.576 1.00 36.63 12 THR B C 1
ATOM 9344 O O . THR B 1 12 ? 45.353 -10.805 70.661 1.00 32.97 12 THR B O 1
ATOM 9355 N N . ILE B 1 13 ? 43.565 -10.191 71.888 1.00 36.02 13 ILE B N 1
ATOM 9356 C CA . ILE B 1 13 ? 43.365 -8.942 71.158 1.00 31.01 13 ILE B CA 1
ATOM 9357 C C . ILE B 1 13 ? 44.611 -8.069 71.237 1.00 28.40 13 ILE B C 1
ATOM 9358 O O . ILE B 1 13 ? 45.127 -7.596 70.217 1.00 27.95 13 ILE B O 1
ATOM 9374 N N . LEU B 1 14 ? 45.099 -7.812 72.451 1.00 27.85 14 LEU B N 1
ATOM 9375 C CA . LEU B 1 14 ? 46.276 -6.962 72.589 1.00 30.23 14 LEU B CA 1
ATOM 9376 C C . LEU B 1 14 ? 47.489 -7.587 71.912 1.00 30.19 14 LEU B C 1
ATOM 9377 O O . LEU B 1 14 ? 48.312 -6.877 71.318 1.00 30.79 14 LEU B O 1
ATOM 9393 N N . GLN B 1 15 ? 47.604 -8.918 71.961 1.00 28.53 15 GLN B N 1
ATOM 9394 C CA . GLN B 1 15 ? 48.697 -9.564 71.247 1.00 26.59 15 GLN B CA 1
ATOM 9395 C C . GLN B 1 15 ? 48.557 -9.327 69.751 1.00 31.38 15 GLN B C 1
ATOM 9396 O O . GLN B 1 15 ? 49.548 -9.057 69.060 1.00 29.62 15 GLN B O 1
ATOM 9410 N N . GLY B 1 16 ? 47.329 -9.432 69.235 1.00 30.07 16 GLY B N 1
ATOM 9411 C CA . GLY B 1 16 ? 47.094 -9.153 67.831 1.00 28.41 16 GLY B CA 1
ATOM 9412 C C . GLY B 1 16 ? 47.564 -7.768 67.444 1.00 31.58 16 GLY B C 1
ATOM 9413 O O . GLY B 1 16 ? 48.227 -7.582 66.420 1.00 33.79 16 GLY B O 1
ATOM 9417 N N . PHE B 1 17 ? 47.235 -6.773 68.263 1.00 30.21 17 PHE B N 1
ATOM 9418 C CA . PHE B 1 17 ? 47.679 -5.427 67.941 1.00 29.27 17 PHE B CA 1
ATOM 9419 C C . PHE B 1 17 ? 49.196 -5.310 68.000 1.00 27.10 17 PHE B C 1
ATOM 9420 O O . PHE B 1 17 ? 49.802 -4.644 67.155 1.00 28.42 17 PHE B O 1
ATOM 9437 N N . ASP B 1 18 ? 49.829 -5.916 69.010 1.00 31.16 18 ASP B N 1
ATOM 9438 C CA . ASP B 1 18 ? 51.288 -5.911 69.070 1.00 29.88 18 ASP B CA 1
ATOM 9439 C C . ASP B 1 18 ? 51.877 -6.344 67.732 1.00 29.88 18 ASP B C 1
ATOM 9440 O O . ASP B 1 18 ? 52.738 -5.666 67.162 1.00 32.58 18 ASP B O 1
ATOM 9449 N N . ALA B 1 19 ? 51.392 -7.464 67.199 1.00 29.11 19 ALA B N 1
ATOM 9450 C CA . ALA B 1 19 ? 51.886 -7.952 65.919 1.00 26.31 19 ALA B CA 1
ATOM 9451 C C . ALA B 1 19 ? 51.489 -7.020 64.782 1.00 28.96 19 ALA B C 1
ATOM 9452 O O . ALA B 1 19 ? 52.314 -6.699 63.919 1.00 29.58 19 ALA B O 1
ATOM 9459 N N . GLN B 1 20 ? 50.233 -6.561 64.769 1.00 28.56 20 GLN B N 1
ATOM 9460 C CA . GLN B 1 20 ? 49.777 -5.709 63.677 1.00 30.47 20 GLN B CA 1
ATOM 9461 C C . GLN B 1 20 ? 50.671 -4.486 63.531 1.00 29.58 20 GLN B C 1
ATOM 9462 O O . GLN B 1 20 ? 51.215 -4.228 62.451 1.00 29.90 20 GLN B O 1
ATOM 9476 N N . TYR B 1 21 ? 50.860 -3.727 64.613 1.00 26.02 21 TYR B N 1
ATOM 9477 C CA . TYR B 1 21 ? 51.675 -2.532 64.469 1.00 27.16 21 TYR B CA 1
ATOM 9478 C C . TYR B 1 21 ? 53.127 -2.868 64.181 1.00 30.90 21 TYR B C 1
ATOM 9479 O O . TYR B 1 21 ? 53.832 -2.072 63.549 1.00 31.84 21 TYR B O 1
ATOM 9497 N N . GLY B 1 22 ? 53.607 -4.008 64.670 1.00 27.43 22 GLY B N 1
ATOM 9498 C CA . GLY B 1 22 ? 54.957 -4.414 64.333 1.00 27.82 22 GLY B CA 1
ATOM 9499 C C . GLY B 1 22 ? 55.121 -4.663 62.849 1.00 33.04 22 GLY B C 1
ATOM 9500 O O . GLY B 1 22 ? 56.115 -4.248 62.241 1.00 36.06 22 GLY B O 1
ATOM 9504 N N . ARG B 1 23 ? 54.137 -5.331 62.241 1.00 27.09 23 ARG B N 1
ATOM 9505 C CA . ARG B 1 23 ? 54.189 -5.562 60.808 1.00 30.73 23 ARG B CA 1
ATOM 9506 C C . ARG B 1 23 ? 54.000 -4.259 60.050 1.00 33.98 23 ARG B C 1
ATOM 9507 O O . ARG B 1 23 ? 54.572 -4.095 58.968 1.00 37.95 23 ARG B O 1
ATOM 9528 N N . PHE B 1 24 ? 53.217 -3.324 60.606 1.00 30.47 24 PHE B N 1
ATOM 9529 C CA . PHE B 1 24 ? 53.072 -1.994 60.011 1.00 29.49 24 PHE B CA 1
ATOM 9530 C C . PHE B 1 24 ? 54.415 -1.271 59.945 1.00 30.04 24 PHE B C 1
ATOM 9531 O O . PHE B 1 24 ? 54.749 -0.649 58.931 1.00 33.81 24 PHE B O 1
ATOM 9548 N N . LEU B 1 25 ? 55.204 -1.339 61.014 1.00 29.59 25 LEU B N 1
ATOM 9549 C CA . LEU B 1 25 ? 56.506 -0.683 60.987 1.00 32.71 25 LEU B CA 1
ATOM 9550 C C . LEU B 1 25 ? 57.446 -1.357 59.994 1.00 35.08 25 LEU B C 1
ATOM 9551 O O . LEU B 1 25 ? 58.237 -0.681 59.331 1.00 38.37 25 LEU B O 1
ATOM 9567 N N . GLU B 1 26 ? 57.375 -2.682 59.869 1.00 38.80 26 GLU B N 1
ATOM 9568 C CA . GLU B 1 26 ? 58.312 -3.379 58.993 1.00 45.02 26 GLU B CA 1
ATOM 9569 C C . GLU B 1 26 ? 58.035 -3.086 57.525 1.00 38.27 26 GLU B C 1
ATOM 9570 O O . GLU B 1 26 ? 58.973 -2.897 56.743 1.00 42.08 26 GLU B O 1
ATOM 9582 N N . VAL B 1 27 ? 56.772 -3.048 57.113 1.00 37.14 27 VAL B N 1
ATOM 9583 C CA . VAL B 1 27 ? 56.491 -2.555 55.769 1.00 33.39 27 VAL B CA 1
ATOM 9584 C C . VAL B 1 27 ? 57.034 -1.140 55.628 1.00 33.24 27 VAL B C 1
ATOM 9585 O O . VAL B 1 27 ? 57.736 -0.813 54.664 1.00 36.20 27 VAL B O 1
ATOM 9598 N N . THR B 1 28 ? 56.749 -0.290 56.618 1.00 29.84 28 THR B N 1
ATOM 9599 C CA . THR B 1 28 ? 57.222 1.088 56.564 1.00 29.46 28 THR B CA 1
ATOM 9600 C C . THR B 1 28 ? 58.743 1.145 56.520 1.00 35.55 28 THR B C 1
ATOM 9601 O O . THR B 1 28 ? 59.319 1.995 55.830 1.00 35.87 28 THR B O 1
ATOM 9612 N N . SER B 1 29 ? 59.404 0.271 57.289 1.00 43.70 29 SER B N 1
ATOM 9613 C CA . SER B 1 29 ? 60.863 0.256 57.382 1.00 37.85 29 SER B CA 1
ATOM 9614 C C . SER B 1 29 ? 61.511 0.197 56.011 1.00 37.78 29 SER B C 1
ATOM 9615 O O . SER B 1 29 ? 62.572 0.788 55.782 1.00 42.08 29 SER B O 1
ATOM 9623 N N . GLY B 1 30 ? 60.895 -0.515 55.091 1.00 37.60 30 GLY B N 1
ATOM 9624 C CA . GLY B 1 30 ? 61.487 -0.707 53.785 1.00 40.75 30 GLY B CA 1
ATOM 9625 C C . GLY B 1 30 ? 61.324 0.420 52.791 1.00 42.69 30 GLY B C 1
ATOM 9626 O O . GLY B 1 30 ? 61.747 0.277 51.644 1.00 42.29 30 GLY B O 1
ATOM 9630 N N . ALA B 1 31 ? 60.754 1.552 53.190 1.00 43.38 31 ALA B N 1
ATOM 9631 C CA . ALA B 1 31 ? 60.550 2.647 52.252 1.00 48.25 31 ALA B CA 1
ATOM 9632 C C . ALA B 1 31 ? 61.878 3.227 51.768 1.00 49.20 31 ALA B C 1
ATOM 9633 O O . ALA B 1 31 ? 61.991 3.647 50.609 1.00 49.52 31 ALA B O 1
ATOM 9640 N N . GLN B 1 32 ? 62.892 3.271 52.636 1.00 47.16 32 GLN B N 1
ATOM 9641 C CA . GLN B 1 32 ? 64.177 3.830 52.230 1.00 44.41 32 GLN B CA 1
ATOM 9642 C C . GLN B 1 32 ? 64.793 3.011 51.104 1.00 48.52 32 GLN B C 1
ATOM 9643 O O . GLN B 1 32 ? 65.194 3.556 50.070 1.00 50.20 32 GLN B O 1
ATOM 9657 N N . GLN B 1 33 ? 64.878 1.692 51.286 1.00 53.85 33 GLN B N 1
ATOM 9658 C CA . GLN B 1 33 ? 65.489 0.850 50.265 1.00 53.10 33 GLN B CA 1
ATOM 9659 C C . GLN B 1 33 ? 64.695 0.904 48.969 1.00 50.12 33 GLN B C 1
ATOM 9660 O O . GLN B 1 33 ? 65.274 0.971 47.880 1.00 52.60 33 GLN B O 1
ATOM 9674 N N . ARG B 1 34 ? 63.364 0.881 49.063 1.00 48.48 34 ARG B N 1
ATOM 9675 C CA . ARG B 1 34 ? 62.542 0.988 47.863 1.00 47.20 34 ARG B CA 1
ATOM 9676 C C . ARG B 1 34 ? 62.845 2.279 47.114 1.00 51.88 34 ARG B C 1
ATOM 9677 O O . ARG B 1 34 ? 62.926 2.286 45.882 1.00 53.76 34 ARG B O 1
ATOM 9698 N N . PHE B 1 35 ? 63.000 3.386 47.847 1.00 51.35 35 PHE B N 1
ATOM 9699 C CA . PHE B 1 35 ? 63.344 4.665 47.232 1.00 52.47 35 PHE B CA 1
ATOM 9700 C C . PHE B 1 35 ? 64.738 4.621 46.621 1.00 54.80 35 PHE B C 1
ATOM 9701 O O . PHE B 1 35 ? 64.943 5.067 45.485 1.00 54.31 35 PHE B O 1
ATOM 9718 N N . GLU B 1 36 ? 65.714 4.095 47.369 1.00 54.16 36 GLU B N 1
ATOM 9719 C CA . GLU B 1 36 ? 67.099 4.121 46.915 1.00 51.78 36 GLU B CA 1
ATOM 9720 C C . GLU B 1 36 ? 67.271 3.381 45.597 1.00 58.56 36 GLU B C 1
ATOM 9721 O O . GLU B 1 36 ? 68.055 3.804 44.738 1.00 62.54 36 GLU B O 1
ATOM 9733 N N . GLN B 1 37 ? 66.564 2.263 45.422 1.00 58.37 37 GLN B N 1
ATOM 9734 C CA . GLN B 1 37 ? 66.626 1.497 44.186 1.00 61.64 37 GLN B CA 1
ATOM 9735 C C . GLN B 1 37 ? 65.470 1.829 43.250 1.00 55.97 37 GLN B C 1
ATOM 9736 O O . GLN B 1 37 ? 65.142 1.034 42.364 1.00 52.90 37 GLN B O 1
ATOM 9750 N N . ALA B 1 38 ? 64.858 2.998 43.436 1.00 57.56 38 ALA B N 1
ATOM 9751 C CA . ALA B 1 38 ? 63.809 3.531 42.574 1.00 58.47 38 ALA B CA 1
ATOM 9752 C C . ALA B 1 38 ? 62.851 2.468 42.055 1.00 58.74 38 ALA B C 1
ATOM 9753 O O . ALA B 1 38 ? 62.426 2.525 40.897 1.00 60.76 38 ALA B O 1
ATOM 9760 N N . ASP B 1 39 ? 62.474 1.524 42.918 1.00 58.67 39 ASP B N 1
ATOM 9761 C CA . ASP B 1 39 ? 61.529 0.465 42.565 1.00 58.76 39 ASP B CA 1
ATOM 9762 C C . ASP B 1 39 ? 60.117 1.003 42.780 1.00 57.26 39 ASP B C 1
ATOM 9763 O O . ASP B 1 39 ? 59.435 0.695 43.757 1.00 55.49 39 ASP B O 1
ATOM 9772 N N . TRP B 1 40 ? 59.668 1.822 41.825 1.00 62.56 40 TRP B N 1
ATOM 9773 C CA . TRP B 1 40 ? 58.449 2.600 42.028 1.00 64.51 40 TRP B CA 1
ATOM 9774 C C . TRP B 1 40 ? 57.197 1.735 42.122 1.00 62.66 40 TRP B C 1
ATOM 9775 O O . TRP B 1 40 ? 56.215 2.150 42.744 1.00 60.19 40 TRP B O 1
ATOM 9796 N N . HIS B 1 41 ? 57.187 0.561 41.504 1.00 67.78 41 HIS B N 1
ATOM 9797 C CA . HIS B 1 41 ? 56.024 -0.307 41.637 1.00 75.28 41 HIS B CA 1
ATOM 9798 C C . HIS B 1 41 ? 56.061 -1.063 42.955 1.00 67.78 41 HIS B C 1
ATOM 9799 O O . HIS B 1 41 ? 55.005 -1.430 43.481 1.00 67.71 41 HIS B O 1
ATOM 9813 N N . ALA B 1 42 ? 57.255 -1.279 43.514 1.00 58.09 42 ALA B N 1
ATOM 9814 C CA . ALA B 1 42 ? 57.342 -1.734 44.898 1.00 50.41 42 ALA B CA 1
ATOM 9815 C C . ALA B 1 42 ? 56.767 -0.690 45.851 1.00 49.79 42 ALA B C 1
ATOM 9816 O O . ALA B 1 42 ? 56.055 -1.028 46.806 1.00 51.10 42 ALA B O 1
ATOM 9823 N N . VAL B 1 43 ? 57.069 0.587 45.611 1.00 44.99 43 VAL B N 1
ATOM 9824 C CA . VAL B 1 43 ? 56.495 1.654 46.423 1.00 41.87 43 VAL B CA 1
ATOM 9825 C C . VAL B 1 43 ? 54.977 1.595 46.366 1.00 45.55 43 VAL B C 1
ATOM 9826 O O . VAL B 1 43 ? 54.292 1.774 47.380 1.00 44.55 43 VAL B O 1
ATOM 9839 N N . GLN B 1 44 ? 54.426 1.369 45.173 1.00 47.70 44 GLN B N 1
ATOM 9840 C CA . GLN B 1 44 ? 52.978 1.363 45.021 1.00 51.70 44 GLN B CA 1
ATOM 9841 C C . GLN B 1 44 ? 52.346 0.188 45.757 1.00 49.08 44 GLN B C 1
ATOM 9842 O O . GLN B 1 44 ? 51.330 0.349 46.444 1.00 43.79 44 GLN B O 1
ATOM 9856 N N . GLN B 1 45 ? 52.938 -1.002 45.621 1.00 48.54 45 GLN B N 1
ATOM 9857 C CA . GLN B 1 45 ? 52.386 -2.196 46.250 1.00 51.62 45 GLN B CA 1
ATOM 9858 C C . GLN B 1 45 ? 52.569 -2.178 47.762 1.00 54.79 45 GLN B C 1
ATOM 9859 O O . GLN B 1 45 ? 51.730 -2.727 48.490 1.00 54.18 45 GLN B O 1
ATOM 9873 N N . ALA B 1 46 ? 53.662 -1.583 48.254 1.00 47.82 46 ALA B N 1
ATOM 9874 C CA . ALA B 1 46 ? 53.837 -1.463 49.698 1.00 39.21 46 ALA B CA 1
ATOM 9875 C C . ALA B 1 46 ? 52.735 -0.601 50.300 1.00 39.90 46 ALA B C 1
ATOM 9876 O O . ALA B 1 46 ? 52.249 -0.881 51.402 1.00 43.92 46 ALA B O 1
ATOM 9883 N N . MET B 1 47 ? 52.309 0.442 49.582 1.00 43.92 47 MET B N 1
ATOM 9884 C CA . MET B 1 47 ? 51.195 1.258 50.054 1.00 45.69 47 MET B CA 1
ATOM 9885 C C . MET B 1 47 ? 49.892 0.456 50.062 1.00 47.90 47 MET B C 1
ATOM 9886 O O . MET B 1 47 ? 49.115 0.533 51.020 1.00 43.96 47 MET B O 1
ATOM 9900 N N . LYS B 1 48 ? 49.645 -0.339 49.016 1.00 50.98 48 LYS B N 1
ATOM 9901 C CA . LYS B 1 48 ? 48.472 -1.208 49.010 1.00 47.65 48 LYS B CA 1
ATOM 9902 C C . LYS B 1 48 ? 48.564 -2.244 50.122 1.00 43.18 48 LYS B C 1
ATOM 9903 O O . LYS B 1 48 ? 47.599 -2.460 50.866 1.00 41.29 48 LYS B O 1
ATOM 9922 N N . ASN B 1 49 ? 49.720 -2.900 50.257 1.00 41.43 49 ASN B N 1
ATOM 9923 C CA . ASN B 1 49 ? 49.859 -3.901 51.309 1.00 46.27 49 ASN B CA 1
ATOM 9924 C C . ASN B 1 49 ? 49.581 -3.286 52.671 1.00 50.05 49 ASN B C 1
ATOM 9925 O O . ASN B 1 49 ? 48.728 -3.768 53.428 1.00 55.81 49 ASN B O 1
ATOM 9936 N N . ARG B 1 50 ? 50.284 -2.192 52.977 1.00 45.32 50 ARG B N 1
ATOM 9937 C CA . ARG B 1 50 ? 50.220 -1.582 54.297 1.00 41.79 50 ARG B CA 1
ATOM 9938 C C . ARG B 1 50 ? 48.823 -1.073 54.595 1.00 39.68 50 ARG B C 1
ATOM 9939 O O . ARG B 1 50 ? 48.388 -1.103 55.751 1.00 43.53 50 ARG B O 1
ATOM 9960 N N . ILE B 1 51 ? 48.083 -0.646 53.572 1.00 39.90 51 ILE B N 1
ATOM 9961 C CA . ILE B 1 51 ? 46.703 -0.235 53.809 1.00 39.19 51 ILE B CA 1
ATOM 9962 C C . ILE B 1 51 ? 45.862 -1.405 54.304 1.00 42.02 51 ILE B C 1
ATOM 9963 O O . ILE B 1 51 ? 44.906 -1.211 55.065 1.00 47.55 51 ILE B O 1
ATOM 9979 N N . HIS B 1 52 ? 46.175 -2.626 53.865 1.00 45.59 52 HIS B N 1
ATOM 9980 C CA . HIS B 1 52 ? 45.361 -3.792 54.193 1.00 47.63 52 HIS B CA 1
ATOM 9981 C C . HIS B 1 52 ? 45.777 -4.492 55.477 1.00 47.31 52 HIS B C 1
ATOM 9982 O O . HIS B 1 52 ? 45.027 -5.347 55.958 1.00 52.19 52 HIS B O 1
ATOM 9996 N N . LEU B 1 53 ? 46.940 -4.154 56.040 1.00 47.02 53 LEU B N 1
ATOM 9997 C CA . LEU B 1 53 ? 47.499 -4.923 57.152 1.00 39.94 53 LEU B CA 1
ATOM 9998 C C . LEU B 1 53 ? 46.526 -5.005 58.324 1.00 38.61 53 LEU B C 1
ATOM 9999 O O . LEU B 1 53 ? 46.295 -6.085 58.877 1.00 40.86 53 LEU B O 1
ATOM 10015 N N . TYR B 1 54 ? 45.957 -3.865 58.723 1.00 36.52 54 TYR B N 1
ATOM 10016 C CA . TYR B 1 54 ? 45.116 -3.804 59.918 1.00 29.74 54 TYR B CA 1
ATOM 10017 C C . TYR B 1 54 ? 43.934 -4.757 59.819 1.00 30.17 54 TYR B C 1
ATOM 10018 O O . TYR B 1 54 ? 43.687 -5.558 60.728 1.00 32.68 54 TYR B O 1
ATOM 10036 N N . ASP B 1 55 ? 43.185 -4.684 58.720 1.00 36.90 55 ASP B N 1
ATOM 10037 C CA . ASP B 1 55 ? 42.012 -5.537 58.585 1.00 35.25 55 ASP B CA 1
ATOM 10038 C C . ASP B 1 55 ? 42.387 -7.012 58.591 1.00 35.07 55 ASP B C 1
ATOM 10039 O O . ASP B 1 55 ? 41.620 -7.834 59.106 1.00 37.33 55 ASP B O 1
ATOM 10048 N N . HIS B 1 56 ? 43.547 -7.376 58.024 1.00 35.23 56 HIS B N 1
ATOM 10049 C CA . HIS B 1 56 ? 43.998 -8.768 58.096 1.00 43.81 56 HIS B CA 1
ATOM 10050 C C . HIS B 1 56 ? 44.144 -9.216 59.542 1.00 38.73 56 HIS B C 1
ATOM 10051 O O . HIS B 1 56 ? 43.588 -10.244 59.948 1.00 38.93 56 HIS B O 1
ATOM 10065 N N . HIS B 1 57 ? 44.885 -8.445 60.340 1.00 35.01 57 HIS B N 1
ATOM 10066 C CA . HIS B 1 57 ? 45.176 -8.860 61.706 1.00 33.11 57 HIS B CA 1
ATOM 10067 C C . HIS B 1 57 ? 43.913 -8.885 62.559 1.00 32.50 57 HIS B C 1
ATOM 10068 O O . HIS B 1 57 ? 43.754 -9.761 63.416 1.00 34.60 57 HIS B O 1
ATOM 10082 N N . VAL B 1 58 ? 43.000 -7.936 62.345 1.00 30.27 58 VAL B N 1
ATOM 10083 C CA . VAL B 1 58 ? 41.695 -8.026 62.991 1.00 29.45 58 VAL B CA 1
ATOM 10084 C C . VAL B 1 58 ? 41.010 -9.328 62.598 1.00 28.71 58 VAL B C 1
ATOM 10085 O O . VAL B 1 58 ? 40.434 -10.028 63.440 1.00 31.06 58 VAL B O 1
ATOM 10098 N N . GLY B 1 59 ? 41.058 -9.675 61.313 1.00 27.70 59 GLY B N 1
ATOM 10099 C CA . GLY B 1 59 ? 40.435 -10.912 60.880 1.00 28.02 59 GLY B CA 1
ATOM 10100 C C . GLY B 1 59 ? 41.000 -12.118 61.597 1.00 28.62 59 GLY B C 1
ATOM 10101 O O . GLY B 1 59 ? 40.258 -12.960 62.106 1.00 33.94 59 GLY B O 1
ATOM 10105 N N . LEU B 1 60 ? 42.328 -12.217 61.644 1.00 33.22 60 LEU B N 1
ATOM 10106 C CA . LEU B 1 60 ? 42.963 -13.333 62.335 1.00 35.23 60 LEU B CA 1
ATOM 10107 C C . LEU B 1 60 ? 42.539 -13.388 63.794 1.00 34.67 60 LEU B C 1
ATOM 10108 O O . LEU B 1 60 ? 42.186 -14.454 64.307 1.00 38.37 60 LEU B O 1
ATOM 10124 N N . VAL B 1 61 ? 42.611 -12.255 64.496 1.00 27.04 61 VAL B N 1
ATOM 10125 C CA . VAL B 1 61 ? 42.243 -12.246 65.907 1.00 31.98 61 VAL B CA 1
ATOM 10126 C C . VAL B 1 61 ? 40.791 -12.664 66.080 1.00 34.31 61 VAL B C 1
ATOM 10127 O O . VAL B 1 61 ? 40.435 -13.357 67.042 1.00 32.20 61 VAL B O 1
ATOM 10140 N N . VAL B 1 62 ? 39.931 -12.263 65.145 1.00 36.34 62 VAL B N 1
ATOM 10141 C CA . VAL B 1 62 ? 38.519 -12.607 65.263 1.00 34.44 62 VAL B CA 1
ATOM 10142 C C . VAL B 1 62 ? 38.328 -14.106 65.085 1.00 31.53 62 VAL B C 1
ATOM 10143 O O . VAL B 1 62 ? 37.503 -14.723 65.769 1.00 31.25 62 VAL B O 1
ATOM 10156 N N . GLU B 1 63 ? 39.073 -14.713 64.155 1.00 31.74 63 GLU B N 1
ATOM 10157 C CA . GLU B 1 63 ? 39.000 -16.160 63.977 1.00 36.32 63 GLU B CA 1
ATOM 10158 C C . GLU B 1 63 ? 39.559 -16.881 65.197 1.00 40.01 63 GLU B C 1
ATOM 10159 O O . GLU B 1 63 ? 39.050 -17.936 65.591 1.00 41.61 63 GLU B O 1
ATOM 10171 N N . GLN B 1 64 ? 40.577 -16.305 65.838 1.00 39.18 64 GLN B N 1
ATOM 10172 C CA . GLN B 1 64 ? 41.091 -16.885 67.073 1.00 36.47 64 GLN B CA 1
ATOM 10173 C C . GLN B 1 64 ? 40.053 -16.799 68.180 1.00 34.28 64 GLN B C 1
ATOM 10174 O O . GLN B 1 64 ? 39.769 -17.796 68.851 1.00 37.20 64 GLN B O 1
ATOM 10188 N N . LEU B 1 65 ? 39.463 -15.616 68.377 1.00 37.37 65 LEU B N 1
ATOM 10189 C CA . LEU B 1 65 ? 38.414 -15.480 69.383 1.00 42.10 65 LEU B CA 1
ATOM 10190 C C . LEU B 1 65 ? 37.248 -16.412 69.086 1.00 45.00 65 LEU B C 1
ATOM 10191 O O . LEU B 1 65 ? 36.698 -17.036 69.998 1.00 51.46 65 LEU B O 1
ATOM 10207 N N . ARG B 1 66 ? 36.858 -16.523 67.813 1.00 49.10 66 ARG B N 1
ATOM 10208 C CA . ARG B 1 66 ? 35.748 -17.396 67.439 1.00 46.76 66 ARG B CA 1
ATOM 10209 C C . ARG B 1 66 ? 36.033 -18.840 67.831 1.00 41.68 66 ARG B C 1
ATOM 10210 O O . ARG B 1 66 ? 35.181 -19.516 68.414 1.00 42.60 66 ARG B O 1
ATOM 10231 N N . CYS B 1 67 ? 37.248 -19.316 67.555 1.00 45.54 67 CYS B N 1
ATOM 10232 C CA . CYS B 1 67 ? 37.604 -20.694 67.867 1.00 44.73 67 CYS B CA 1
ATOM 10233 C C . CYS B 1 67 ? 37.737 -20.931 69.364 1.00 49.65 67 CYS B C 1
ATOM 10234 O O . CYS B 1 67 ? 37.545 -22.065 69.812 1.00 56.10 67 CYS B O 1
ATOM 10242 N N . ILE B 1 68 ? 38.051 -19.889 70.139 1.00 55.14 68 ILE B N 1
ATOM 10243 C CA . ILE B 1 68 ? 38.000 -19.961 71.595 1.00 64.87 68 ILE B CA 1
ATOM 10244 C C . ILE B 1 68 ? 36.555 -20.042 72.058 1.00 71.67 68 ILE B C 1
ATOM 10245 O O . ILE B 1 68 ? 36.300 -20.284 73.242 1.00 70.64 68 ILE B O 1
ATOM 10261 N N . THR B 1 69 ? 35.612 -19.874 71.129 1.00 81.51 69 THR B N 1
ATOM 10262 C CA . THR B 1 69 ? 34.188 -20.070 71.367 1.00 86.20 69 THR B CA 1
ATOM 10263 C C . THR B 1 69 ? 33.764 -19.436 72.665 1.00 86.70 69 THR B C 1
ATOM 10264 O O . THR B 1 69 ? 34.018 -18.261 72.885 1.00 84.11 69 THR B O 1
ATOM 10275 N N . ASP B 1 75 ? 27.975 -13.558 76.815 1.00 53.21 75 ASP B N 1
ATOM 10276 C CA . ASP B 1 75 ? 27.109 -12.681 77.612 1.00 59.14 75 ASP B CA 1
ATOM 10277 C C . ASP B 1 75 ? 27.377 -11.203 77.303 1.00 67.50 75 ASP B C 1
ATOM 10278 O O . ASP B 1 75 ? 28.178 -10.883 76.420 1.00 66.85 75 ASP B O 1
ATOM 10286 N N . ALA B 1 76 ? 26.596 -10.327 77.945 1.00 86.88 76 ALA B N 1
ATOM 10287 C CA . ALA B 1 76 ? 26.762 -8.881 77.874 1.00 95.02 76 ALA B CA 1
ATOM 10288 C C . ALA B 1 76 ? 27.722 -8.428 78.969 1.00 99.30 76 ALA B C 1
ATOM 10289 O O . ALA B 1 76 ? 28.651 -7.655 78.732 1.00 99.84 76 ALA B O 1
ATOM 10296 N N . GLU B 1 77 ? 27.492 -8.917 80.189 1.00 103.49 77 GLU B N 1
ATOM 10297 C CA . GLU B 1 77 ? 28.429 -8.678 81.282 1.00 106.27 77 GLU B CA 1
ATOM 10298 C C . GLU B 1 77 ? 29.781 -9.307 80.982 1.00 101.99 77 GLU B C 1
ATOM 10299 O O . GLU B 1 77 ? 30.805 -8.803 81.458 1.00 101.93 77 GLU B O 1
ATOM 10311 N N . PHE B 1 78 ? 29.795 -10.438 80.273 1.00 97.56 78 PHE B N 1
ATOM 10312 C CA . PHE B 1 78 ? 31.050 -11.048 79.851 1.00 95.71 78 PHE B CA 1
ATOM 10313 C C . PHE B 1 78 ? 31.967 -10.052 79.134 1.00 94.71 78 PHE B C 1
ATOM 10314 O O . PHE B 1 78 ? 33.145 -9.896 79.489 1.00 90.30 78 PHE B O 1
ATOM 10331 N N . LEU B 1 79 ? 31.448 -9.371 78.118 1.00 97.24 79 LEU B N 1
ATOM 10332 C CA . LEU B 1 79 ? 32.289 -8.496 77.317 1.00 97.80 79 LEU B CA 1
ATOM 10333 C C . LEU B 1 79 ? 32.558 -7.146 77.958 1.00 91.59 79 LEU B C 1
ATOM 10334 O O . LEU B 1 79 ? 33.499 -6.466 77.539 1.00 91.10 79 LEU B O 1
ATOM 10350 N N . LEU B 1 80 ? 31.781 -6.742 78.959 1.00 87.94 80 LEU B N 1
ATOM 10351 C CA . LEU B 1 80 ? 32.213 -5.607 79.759 1.00 87.40 80 LEU B CA 1
ATOM 10352 C C . LEU B 1 80 ? 33.406 -5.987 80.627 1.00 81.54 80 LEU B C 1
ATOM 10353 O O . LEU B 1 80 ? 34.190 -5.107 81.006 1.00 80.47 80 LEU B O 1
ATOM 10369 N N . ARG B 1 81 ? 33.570 -7.282 80.923 1.00 77.35 81 ARG B N 1
ATOM 10370 C CA . ARG B 1 81 ? 34.726 -7.770 81.665 1.00 77.93 81 ARG B CA 1
ATOM 10371 C C . ARG B 1 81 ? 35.918 -8.039 80.754 1.00 68.33 81 ARG B C 1
ATOM 10372 O O . ARG B 1 81 ? 37.064 -7.811 81.165 1.00 65.10 81 ARG B O 1
ATOM 10393 N N . VAL B 1 82 ? 35.689 -8.498 79.519 1.00 59.72 82 VAL B N 1
ATOM 10394 C CA . VAL B 1 82 ? 36.766 -8.488 78.530 1.00 54.40 82 VAL B CA 1
ATOM 10395 C C . VAL B 1 82 ? 37.297 -7.070 78.352 1.00 48.74 82 VAL B C 1
ATOM 10396 O O . VAL B 1 82 ? 38.512 -6.835 78.349 1.00 41.55 82 VAL B O 1
ATOM 10409 N N . LYS B 1 83 ? 36.388 -6.101 78.197 1.00 46.86 83 LYS B N 1
ATOM 10410 C CA . LYS B 1 83 ? 36.803 -4.716 78.027 1.00 45.63 83 LYS B CA 1
ATOM 10411 C C . LYS B 1 83 ? 37.499 -4.187 79.270 1.00 49.91 83 LYS B C 1
ATOM 10412 O O . LYS B 1 83 ? 38.474 -3.434 79.165 1.00 49.41 83 LYS B O 1
ATOM 10431 N N . GLU B 1 84 ? 37.029 -4.576 80.461 1.00 55.04 84 GLU B N 1
ATOM 10432 C CA . GLU B 1 84 ? 37.689 -4.099 81.671 1.00 58.76 84 GLU B CA 1
ATOM 10433 C C . GLU B 1 84 ? 39.090 -4.681 81.798 1.00 52.55 84 GLU B C 1
ATOM 10434 O O . GLU B 1 84 ? 40.034 -3.956 82.142 1.00 48.30 84 GLU B O 1
ATOM 10446 N N . HIS B 1 85 ? 39.252 -5.973 81.487 1.00 48.90 85 HIS B N 1
ATOM 10447 C CA . HIS B 1 85 ? 40.580 -6.578 81.526 1.00 50.87 85 HIS B CA 1
ATOM 10448 C C . HIS B 1 85 ? 41.484 -5.919 80.489 1.00 50.73 85 HIS B C 1
ATOM 10449 O O . HIS B 1 85 ? 42.632 -5.572 80.778 1.00 50.04 85 HIS B O 1
ATOM 10463 N N . TYR B 1 86 ? 40.952 -5.688 79.284 1.00 47.80 86 TYR B N 1
ATOM 10464 C CA . TYR B 1 86 ? 41.713 -5.000 78.248 1.00 44.02 86 TYR B CA 1
ATOM 10465 C C . TYR B 1 86 ? 42.102 -3.609 78.707 1.00 44.62 86 TYR B C 1
ATOM 10466 O O . TYR B 1 86 ? 43.249 -3.195 78.531 1.00 44.69 86 TYR B O 1
ATOM 10484 N N . THR B 1 87 ? 41.166 -2.876 79.316 1.00 44.42 87 THR B N 1
ATOM 10485 C CA . THR B 1 87 ? 41.497 -1.544 79.810 1.00 43.48 87 THR B CA 1
ATOM 10486 C C . THR B 1 87 ? 42.648 -1.595 80.804 1.00 50.62 87 THR B C 1
ATOM 10487 O O . THR B 1 87 ? 43.507 -0.706 80.818 1.00 51.51 87 THR B O 1
ATOM 10498 N N . ARG B 1 88 ? 42.675 -2.624 81.654 1.00 54.37 88 ARG B N 1
ATOM 10499 C CA . ARG B 1 88 ? 43.710 -2.707 82.672 1.00 54.24 88 ARG B CA 1
ATOM 10500 C C . ARG B 1 88 ? 45.066 -3.022 82.069 1.00 49.29 88 ARG B C 1
ATOM 10501 O O . ARG B 1 88 ? 46.089 -2.783 82.717 1.00 49.53 88 ARG B O 1
ATOM 10522 N N . LEU B 1 89 ? 45.100 -3.521 80.835 1.00 46.89 89 LEU B N 1
ATOM 10523 C CA . LEU B 1 89 ? 46.368 -3.794 80.180 1.00 41.35 89 LEU B CA 1
ATOM 10524 C C . LEU B 1 89 ? 46.993 -2.545 79.591 1.00 43.98 89 LEU B C 1
ATOM 10525 O O . LEU B 1 89 ? 48.142 -2.594 79.144 1.00 48.20 89 LEU B O 1
ATOM 10541 N N . LEU B 1 90 ? 46.272 -1.447 79.562 1.00 45.61 90 LEU B N 1
ATOM 10542 C CA . LEU B 1 90 ? 46.724 -0.323 78.761 1.00 47.09 90 LEU B CA 1
ATOM 10543 C C . LEU B 1 90 ? 47.573 0.730 79.473 1.00 49.41 90 LEU B C 1
ATOM 10544 O O . LEU B 1 90 ? 48.351 1.426 78.803 1.00 46.82 90 LEU B O 1
ATOM 10560 N N . PRO B 1 91 ? 47.435 0.916 80.799 1.00 57.48 91 PRO B N 1
ATOM 10561 C CA . PRO B 1 91 ? 48.072 2.088 81.435 1.00 55.32 91 PRO B CA 1
ATOM 10562 C C . PRO B 1 91 ? 49.571 2.175 81.232 1.00 54.95 91 PRO B C 1
ATOM 10563 O O . PRO B 1 91 ? 50.081 3.293 81.142 1.00 55.36 91 PRO B O 1
ATOM 10574 N N . ASP B 1 92 ? 50.313 1.072 81.158 1.00 62.11 92 ASP B N 1
ATOM 10575 C CA . ASP B 1 92 ? 51.700 1.236 80.741 1.00 74.51 92 ASP B CA 1
ATOM 10576 C C . ASP B 1 92 ? 51.877 1.198 79.227 1.00 72.31 92 ASP B C 1
ATOM 10577 O O . ASP B 1 92 ? 52.930 1.628 78.740 1.00 73.52 92 ASP B O 1
ATOM 10586 N N . TYR B 1 93 ? 50.901 0.663 78.490 1.00 65.45 93 TYR B N 1
ATOM 10587 C CA . TYR B 1 93 ? 51.112 0.308 77.092 1.00 54.31 93 TYR B CA 1
ATOM 10588 C C . TYR B 1 93 ? 51.278 1.579 76.274 1.00 50.77 93 TYR B C 1
ATOM 10589 O O . TYR B 1 93 ? 50.425 2.467 76.349 1.00 52.08 93 TYR B O 1
ATOM 10607 N N . PRO B 1 94 ? 52.358 1.709 75.494 1.00 47.08 94 PRO B N 1
ATOM 10608 C CA . PRO B 1 94 ? 52.654 3.019 74.872 1.00 47.18 94 PRO B CA 1
ATOM 10609 C C . PRO B 1 94 ? 51.690 3.445 73.777 1.00 47.10 94 PRO B C 1
ATOM 10610 O O . PRO B 1 94 ? 51.340 4.631 73.702 1.00 48.76 94 PRO B O 1
ATOM 10621 N N . ARG B 1 95 ? 51.300 2.539 72.888 1.00 45.07 95 ARG B N 1
ATOM 10622 C CA . ARG B 1 95 ? 50.411 2.892 71.777 1.00 41.93 95 ARG B CA 1
ATOM 10623 C C . ARG B 1 95 ? 48.959 2.556 72.112 1.00 39.43 95 ARG B C 1
ATOM 10624 O O . ARG B 1 95 ? 48.243 1.910 71.344 1.00 37.41 95 ARG B O 1
ATOM 10645 N N . PHE B 1 96 ? 48.504 3.022 73.280 1.00 37.54 96 PHE B N 1
ATOM 10646 C CA . PHE B 1 96 ? 47.210 2.600 73.809 1.00 37.13 96 PHE B CA 1
ATOM 10647 C C . PHE B 1 96 ? 46.042 3.130 72.992 1.00 34.31 96 PHE B C 1
ATOM 10648 O O . PHE B 1 96 ? 44.996 2.475 72.917 1.00 31.70 96 PHE B O 1
ATOM 10665 N N . GLU B 1 97 ? 46.174 4.326 72.417 1.00 35.59 97 GLU B N 1
ATOM 10666 C CA . GLU B 1 97 ? 45.059 4.903 71.678 1.00 39.25 97 GLU B CA 1
ATOM 10667 C C . GLU B 1 97 ? 44.685 4.020 70.492 1.00 36.11 97 GLU B C 1
ATOM 10668 O O . GLU B 1 97 ? 43.498 3.835 70.198 1.00 39.17 97 GLU B O 1
ATOM 10680 N N . ILE B 1 98 ? 45.686 3.433 69.828 1.00 31.51 98 ILE B N 1
ATOM 10681 C CA . ILE B 1 98 ? 45.448 2.542 68.698 1.00 34.75 98 ILE B CA 1
ATOM 10682 C C . ILE B 1 98 ? 45.089 1.149 69.192 1.00 32.23 98 ILE B C 1
ATOM 10683 O O . ILE B 1 98 ? 44.308 0.440 68.550 1.00 35.27 98 ILE B O 1
ATOM 10699 N N . ALA B 1 99 ? 45.642 0.730 70.326 1.00 28.39 99 ALA B N 1
ATOM 10700 C CA . ALA B 1 99 ? 45.186 -0.512 70.935 1.00 34.91 99 ALA B CA 1
ATOM 10701 C C . ALA B 1 99 ? 43.681 -0.478 71.178 1.00 33.93 99 ALA B C 1
ATOM 10702 O O . ALA B 1 99 ? 42.997 -1.500 71.037 1.00 35.46 99 ALA B O 1
ATOM 10709 N N . GLU B 1 100 ? 43.150 0.683 71.574 1.00 34.60 100 GLU B N 1
ATOM 10710 C CA . GLU B 1 100 ? 41.707 0.815 71.748 1.00 33.87 100 GLU B CA 1
ATOM 10711 C C . GLU B 1 100 ? 40.993 0.703 70.411 1.00 33.08 100 GLU B C 1
ATOM 10712 O O . GLU B 1 100 ? 39.979 0.005 70.300 1.00 36.24 100 GLU B O 1
ATOM 10724 N N . SER B 1 101 ? 41.526 1.355 69.377 1.00 29.95 101 SER B N 1
ATOM 10725 C CA . SER B 1 101 ? 40.942 1.220 68.049 1.00 28.69 101 SER B CA 1
ATOM 10726 C C . SER B 1 101 ? 40.889 -0.242 67.626 1.00 28.37 101 SER B C 1
ATOM 10727 O O . SER B 1 101 ? 39.869 -0.721 67.116 1.00 28.35 101 SER B O 1
ATOM 10735 N N . PHE B 1 102 ? 41.982 -0.973 67.847 1.00 30.63 102 PHE B N 1
ATOM 10736 C CA . PHE B 1 102 ? 42.050 -2.364 67.413 1.00 32.92 102 PHE B CA 1
ATOM 10737 C C . PHE B 1 102 ? 41.027 -3.220 68.148 1.00 36.26 102 PHE B C 1
ATOM 10738 O O . PHE B 1 102 ? 40.401 -4.106 67.555 1.00 37.78 102 PHE B O 1
ATOM 10755 N N . PHE B 1 103 ? 40.857 -2.984 69.447 1.00 32.23 103 PHE B N 1
ATOM 10756 C CA . PHE B 1 103 ? 39.781 -3.640 70.175 1.00 34.10 103 PHE B CA 1
ATOM 10757 C C . PHE B 1 103 ? 38.432 -3.297 69.553 1.00 35.00 103 PHE B C 1
ATOM 10758 O O . PHE B 1 103 ? 37.606 -4.182 69.301 1.00 34.63 103 PHE B O 1
ATOM 10775 N N . ASN B 1 104 ? 38.204 -2.009 69.273 1.00 32.47 104 ASN B N 1
ATOM 10776 C CA . ASN B 1 104 ? 36.944 -1.589 68.670 1.00 30.45 104 ASN B CA 1
ATOM 10777 C C . ASN B 1 104 ? 36.662 -2.356 67.388 1.00 32.73 104 ASN B C 1
ATOM 10778 O O . ASN B 1 104 ? 35.525 -2.787 67.151 1.00 31.61 104 ASN B O 1
ATOM 10789 N N . SER B 1 105 ? 37.684 -2.519 66.537 1.00 31.71 105 SER B N 1
ATOM 10790 C CA . SER B 1 105 ? 37.501 -3.218 65.270 1.00 29.40 105 SER B CA 1
ATOM 10791 C C . SER B 1 105 ? 37.187 -4.694 65.487 1.00 34.25 105 SER B C 1
ATOM 10792 O O . SER B 1 105 ? 36.338 -5.264 64.792 1.00 37.13 105 SER B O 1
ATOM 10800 N N . VAL B 1 106 ? 37.856 -5.332 66.444 1.00 37.35 106 VAL B N 1
ATOM 10801 C CA . VAL B 1 106 ? 37.553 -6.726 66.737 1.00 34.02 106 VAL B CA 1
ATOM 10802 C C . VAL B 1 106 ? 36.116 -6.849 67.208 1.00 32.17 106 VAL B C 1
ATOM 10803 O O . VAL B 1 106 ? 35.352 -7.700 66.740 1.00 29.62 106 VAL B O 1
ATOM 10816 N N . TYR B 1 107 ? 35.718 -5.983 68.133 1.00 33.44 107 TYR B N 1
ATOM 10817 C CA . TYR B 1 107 ? 34.341 -6.023 68.599 1.00 38.96 107 TYR B CA 1
ATOM 10818 C C . TYR B 1 107 ? 33.355 -5.924 67.443 1.00 36.55 107 TYR B C 1
ATOM 10819 O O . TYR B 1 107 ? 32.418 -6.733 67.355 1.00 41.19 107 TYR B O 1
ATOM 10837 N N . CYS B 1 108 ? 33.584 -4.960 66.527 1.00 30.43 108 CYS B N 1
ATOM 10838 C CA . CYS B 1 108 ? 32.637 -4.641 65.456 1.00 34.61 108 CYS B CA 1
ATOM 10839 C C . CYS B 1 108 ? 32.504 -5.803 64.468 1.00 36.03 108 CYS B C 1
ATOM 10840 O O . CYS B 1 108 ? 31.436 -6.051 63.902 1.00 37.22 108 CYS B O 1
ATOM 10848 N N . ARG B 1 109 ? 33.595 -6.549 64.259 1.00 34.46 109 ARG B N 1
ATOM 10849 C CA . ARG B 1 109 ? 33.526 -7.724 63.388 1.00 35.04 109 ARG B CA 1
ATOM 10850 C C . ARG B 1 109 ? 32.699 -8.785 64.058 1.00 39.04 109 ARG B C 1
ATOM 10851 O O . ARG B 1 109 ? 31.778 -9.322 63.453 1.00 43.09 109 ARG B O 1
ATOM 10872 N N . LEU B 1 110 ? 32.995 -9.071 65.328 1.00 41.33 110 LEU B N 1
ATOM 10873 C CA . LEU B 1 110 ? 32.240 -10.082 66.058 1.00 41.98 110 LEU B CA 1
ATOM 10874 C C . LEU B 1 110 ? 30.755 -9.764 66.052 1.00 41.20 110 LEU B C 1
ATOM 10875 O O . LEU B 1 110 ? 29.916 -10.668 65.990 1.00 43.09 110 LEU B O 1
ATOM 10891 N N . PHE B 1 111 ? 30.413 -8.486 66.153 1.00 47.45 111 PHE B N 1
ATOM 10892 C CA . PHE B 1 111 ? 29.034 -8.056 66.326 1.00 51.01 111 PHE B CA 1
ATOM 10893 C C . PHE B 1 111 ? 28.493 -7.315 65.112 1.00 48.57 111 PHE B C 1
ATOM 10894 O O . PHE B 1 111 ? 27.572 -6.503 65.237 1.00 48.61 111 PHE B O 1
ATOM 10911 N N . ASP B 1 112 ? 29.056 -7.595 63.937 1.00 51.22 112 ASP B N 1
ATOM 10912 C CA . ASP B 1 112 ? 28.607 -7.015 62.676 1.00 54.26 112 ASP B CA 1
ATOM 10913 C C . ASP B 1 112 ? 28.281 -5.533 62.825 1.00 42.16 112 ASP B C 1
ATOM 10914 O O . ASP B 1 112 ? 27.250 -5.068 62.338 1.00 37.25 112 ASP B O 1
ATOM 10923 N N . HIS B 1 113 ? 29.140 -4.791 63.519 1.00 37.67 113 HIS B N 1
ATOM 10924 C CA . HIS B 1 113 ? 28.979 -3.346 63.676 1.00 38.85 113 HIS B CA 1
ATOM 10925 C C . HIS B 1 113 ? 27.597 -2.985 64.214 1.00 44.48 113 HIS B C 1
ATOM 10926 O O . HIS B 1 113 ? 26.981 -2.001 63.799 1.00 47.95 113 HIS B O 1
ATOM 10940 N N . ARG B 1 114 ? 27.094 -3.799 65.129 1.00 47.23 114 ARG B N 1
ATOM 10941 C CA . ARG B 1 114 ? 25.824 -3.541 65.780 1.00 50.62 114 ARG B CA 1
ATOM 10942 C C . ARG B 1 114 ? 26.054 -3.260 67.258 1.00 51.66 114 ARG B C 1
ATOM 10943 O O . ARG B 1 114 ? 27.050 -3.698 67.840 1.00 55.12 114 ARG B O 1
ATOM 10964 N N . SER B 1 115 ? 25.138 -2.494 67.853 1.00 55.31 115 SER B N 1
ATOM 10965 C CA . SER B 1 115 ? 25.092 -2.330 69.308 1.00 59.62 115 SER B CA 1
ATOM 10966 C C . SER B 1 115 ? 26.361 -1.672 69.843 1.00 57.69 115 SER B C 1
ATOM 10967 O O . SER B 1 115 ? 26.917 -2.094 70.860 1.00 56.92 115 SER B O 1
ATOM 10975 N N . LEU B 1 116 ? 26.840 -0.651 69.141 1.00 57.05 116 LEU B N 1
ATOM 10976 C CA . LEU B 1 116 ? 28.035 0.071 69.564 1.00 54.84 116 LEU B CA 1
ATOM 10977 C C . LEU B 1 116 ? 27.652 1.058 70.658 1.00 59.29 116 LEU B C 1
ATOM 10978 O O . LEU B 1 116 ? 26.962 2.046 70.386 1.00 66.12 116 LEU B O 1
ATOM 10994 N N . THR B 1 117 ? 28.076 0.800 71.894 1.00 59.39 117 THR B N 1
ATOM 10995 C CA . THR B 1 117 ? 27.839 1.756 72.965 1.00 57.80 117 THR B CA 1
ATOM 10996 C C . THR B 1 117 ? 29.137 2.087 73.681 1.00 53.01 117 THR B C 1
ATOM 10997 O O . THR B 1 117 ? 30.084 1.295 73.663 1.00 50.72 117 THR B O 1
ATOM 11008 N N . PRO B 1 118 ? 29.212 3.251 74.327 1.00 48.66 118 PRO B N 1
ATOM 11009 C CA . PRO B 1 118 ? 30.473 3.642 74.982 1.00 52.50 118 PRO B CA 1
ATOM 11010 C C . PRO B 1 118 ? 30.912 2.666 76.056 1.00 59.17 118 PRO B C 1
ATOM 11011 O O . PRO B 1 118 ? 32.104 2.617 76.396 1.00 59.41 118 PRO B O 1
ATOM 11022 N N . GLU B 1 119 ? 29.982 1.884 76.602 1.00 61.05 119 GLU B N 1
ATOM 11023 C CA . GLU B 1 119 ? 30.339 0.914 77.622 1.00 63.75 119 GLU B CA 1
ATOM 11024 C C . GLU B 1 119 ? 30.909 -0.348 77.001 1.00 60.74 119 GLU B C 1
ATOM 11025 O O . GLU B 1 119 ? 31.812 -0.953 77.575 1.00 64.55 119 GLU B O 1
ATOM 11037 N N . ARG B 1 120 ? 30.457 -0.719 75.806 1.00 57.46 120 ARG B N 1
ATOM 11038 C CA . ARG B 1 120 ? 30.872 -1.980 75.209 1.00 58.10 120 ARG B CA 1
ATOM 11039 C C . ARG B 1 120 ? 32.177 -1.871 74.429 1.00 54.40 120 ARG B C 1
ATOM 11040 O O . ARG B 1 120 ? 32.865 -2.886 74.249 1.00 52.78 120 ARG B O 1
ATOM 11061 N N . LEU B 1 121 ? 32.558 -0.673 73.997 1.00 48.82 121 LEU B N 1
ATOM 11062 C CA . LEU B 1 121 ? 33.824 -0.497 73.305 1.00 47.01 121 LEU B CA 1
ATOM 11063 C C . LEU B 1 121 ? 34.329 0.920 73.528 1.00 47.46 121 LEU B C 1
ATOM 11064 O O . LEU B 1 121 ? 33.668 1.746 74.167 1.00 47.95 121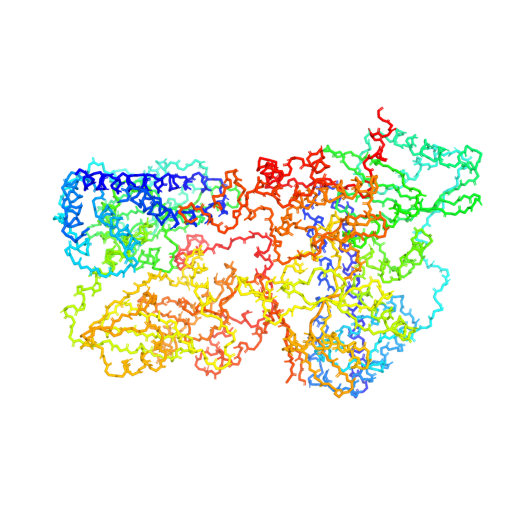 LEU B O 1
ATOM 11080 N N . PHE B 1 122 ? 35.525 1.194 73.003 1.00 44.42 122 PHE B N 1
ATOM 11081 C CA . PHE B 1 122 ? 36.204 2.464 73.261 1.00 43.21 122 PHE B CA 1
ATOM 11082 C C . PHE B 1 122 ? 35.779 3.512 72.230 1.00 49.50 122 PHE B C 1
ATOM 11083 O O . PHE B 1 122 ? 36.591 4.061 71.484 1.00 50.41 122 PHE B O 1
ATOM 11100 N N . ILE B 1 123 ? 34.472 3.793 72.194 1.00 50.43 123 ILE B N 1
ATOM 11101 C CA . ILE B 1 123 ? 33.986 4.913 71.390 1.00 48.24 123 ILE B CA 1
ATOM 11102 C C . ILE B 1 123 ? 34.804 6.161 71.701 1.00 45.60 123 ILE B C 1
ATOM 11103 O O . ILE B 1 123 ? 35.242 6.885 70.798 1.00 44.26 123 ILE B O 1
ATOM 11119 N N . PHE B 1 124 ? 35.038 6.413 72.985 1.00 46.80 124 PHE B N 1
ATOM 11120 C CA . PHE B 1 124 ? 36.015 7.385 73.444 1.00 49.75 124 PHE B CA 1
ATOM 11121 C C . PHE B 1 124 ? 37.081 6.642 74.234 1.00 44.85 124 PHE B C 1
ATOM 11122 O O . PHE B 1 124 ? 36.877 5.506 74.665 1.00 44.68 124 PHE B O 1
ATOM 11139 N N . SER B 1 125 ? 38.230 7.285 74.403 1.00 46.66 125 SER B N 1
ATOM 11140 C CA . SER B 1 125 ? 39.373 6.616 75.006 1.00 47.79 125 SER B CA 1
ATOM 11141 C C . SER B 1 125 ? 39.164 6.370 76.495 1.00 50.37 125 SER B C 1
ATOM 11142 O O . SER B 1 125 ? 38.502 7.139 77.197 1.00 51.81 125 SER B O 1
ATOM 11150 N N . SER B 1 126 ? 39.738 5.270 76.970 1.00 53.28 126 SER B N 1
ATOM 11151 C CA . SER B 1 126 ? 39.666 4.904 78.374 1.00 50.01 126 SER B CA 1
ATOM 11152 C C . SER B 1 126 ? 40.756 5.546 79.211 1.00 52.19 126 SER B C 1
ATOM 11153 O O . SER B 1 126 ? 40.751 5.375 80.434 1.00 57.52 126 SER B O 1
ATOM 11161 N N . GLN B 1 127 ? 41.697 6.247 78.590 1.00 52.20 127 GLN B N 1
ATOM 11162 C CA . GLN B 1 127 ? 42.863 6.742 79.298 1.00 57.90 127 GLN B CA 1
ATOM 11163 C C . GLN B 1 127 ? 42.929 8.264 79.288 1.00 60.94 127 GLN B C 1
ATOM 11164 O O . GLN B 1 127 ? 42.437 8.905 78.354 1.00 58.29 127 GLN B O 1
ATOM 11178 N N . PRO B 1 128 ? 43.526 8.872 80.311 1.00 69.18 128 PRO B N 1
ATOM 11179 C CA . PRO B 1 128 ? 43.788 10.314 80.234 1.00 75.70 128 PRO B CA 1
ATOM 11180 C C . PRO B 1 128 ? 44.819 10.558 79.146 1.00 82.16 128 PRO B C 1
ATOM 11181 O O . PRO B 1 128 ? 45.710 9.736 78.922 1.00 83.03 128 PRO B O 1
ATOM 11192 N N . GLU B 1 129 ? 44.726 11.718 78.500 1.00 90.96 129 GLU B N 1
ATOM 11193 C CA . GLU B 1 129 ? 45.680 12.049 77.449 1.00 97.55 129 GLU B CA 1
ATOM 11194 C C . GLU B 1 129 ? 47.071 12.197 78.043 1.00 96.28 129 GLU B C 1
ATOM 11195 O O . GLU B 1 129 ? 47.240 12.585 79.202 1.00 96.37 129 GLU B O 1
ATOM 11207 N N . ARG B 1 130 ? 48.077 11.830 77.250 1.00 95.26 130 ARG B N 1
ATOM 11208 C CA . ARG B 1 130 ? 49.439 11.755 77.757 1.00 96.75 130 ARG B CA 1
ATOM 11209 C C . ARG B 1 130 ? 50.417 12.650 77.006 1.00 101.42 130 ARG B C 1
ATOM 11210 O O . ARG B 1 130 ? 51.623 12.384 77.028 1.00 100.98 130 ARG B O 1
ATOM 11231 N N . ARG B 1 131 ? 49.949 13.739 76.391 1.00 105.37 131 ARG B N 1
ATOM 11232 C CA . ARG B 1 131 ? 50.870 14.581 75.638 1.00 107.65 131 ARG B CA 1
ATOM 11233 C C . ARG B 1 131 ? 51.824 15.287 76.582 1.00 110.05 131 ARG B C 1
ATOM 11234 O O . ARG B 1 131 ? 52.832 15.838 76.145 1.00 105.60 131 ARG B O 1
ATOM 11255 N N . PHE B 1 132 ? 51.568 15.178 77.880 1.00 115.55 132 PHE B N 1
ATOM 11256 C CA . PHE B 1 132 ? 52.415 15.783 78.896 1.00 118.26 132 PHE B CA 1
ATOM 11257 C C . PHE B 1 132 ? 53.799 15.162 78.933 1.00 110.00 132 PHE B C 1
ATOM 11258 O O . PHE B 1 132 ? 54.801 15.875 79.089 1.00 108.32 132 PHE B O 1
ATOM 11275 N N . ARG B 1 133 ? 53.879 13.843 78.787 1.00 102.07 133 ARG B N 1
ATOM 11276 C CA . ARG B 1 133 ? 55.113 13.161 79.138 1.00 93.57 133 ARG B CA 1
ATOM 11277 C C . ARG B 1 133 ? 56.227 13.459 78.142 1.00 85.27 133 ARG B C 1
ATOM 11278 O O . ARG B 1 133 ? 55.986 13.875 77.006 1.00 83.44 133 ARG B O 1
ATOM 11299 N N . THR B 1 134 ? 57.467 13.240 78.603 1.00 76.38 134 THR B N 1
ATOM 11300 C CA . THR B 1 134 ? 58.661 13.423 77.790 1.00 70.06 134 THR B CA 1
ATOM 11301 C C . THR B 1 134 ? 58.853 12.196 76.913 1.00 67.43 134 THR B C 1
ATOM 11302 O O . THR B 1 134 ? 58.890 11.068 77.414 1.00 67.38 134 THR B O 1
ATOM 11313 N N . ILE B 1 135 ? 58.988 12.410 75.611 1.00 67.16 135 ILE B N 1
ATOM 11314 C CA . ILE B 1 135 ? 59.063 11.302 74.658 1.00 69.11 135 ILE B CA 1
ATOM 11315 C C . ILE B 1 135 ? 60.226 10.397 75.053 1.00 65.60 135 ILE B C 1
ATOM 11316 O O . ILE B 1 135 ? 61.357 10.878 75.220 1.00 67.28 135 ILE B O 1
ATOM 11332 N N . PRO B 1 136 ? 59.997 9.095 75.249 1.00 56.91 136 PRO B N 1
ATOM 11333 C CA . PRO B 1 136 ? 61.107 8.221 75.664 1.00 54.81 136 PRO B CA 1
ATOM 11334 C C . PRO B 1 136 ? 62.334 8.264 74.763 1.00 53.98 136 PRO B C 1
ATOM 11335 O O . PRO B 1 136 ? 63.453 8.110 75.262 1.00 55.47 136 PRO B O 1
ATOM 11346 N N . ARG B 1 137 ? 62.166 8.429 73.454 1.00 53.32 137 ARG B N 1
ATOM 11347 C CA . ARG B 1 137 ? 63.279 8.580 72.527 1.00 55.52 137 ARG B CA 1
ATOM 11348 C C . ARG B 1 137 ? 63.015 9.842 71.713 1.00 56.14 137 ARG B C 1
ATOM 11349 O O . ARG B 1 137 ? 61.929 9.966 71.130 1.00 57.37 137 ARG B O 1
ATOM 11370 N N . PRO B 1 138 ? 63.948 10.794 71.643 1.00 54.94 138 PRO B N 1
ATOM 11371 C CA . PRO B 1 138 ? 63.718 11.966 70.785 1.00 53.35 138 PRO B CA 1
ATOM 11372 C C . PRO B 1 138 ? 63.343 11.537 69.371 1.00 49.70 138 PRO B C 1
ATOM 11373 O O . PRO B 1 138 ? 63.942 10.623 68.798 1.00 48.69 138 PRO B O 1
ATOM 11384 N N . LEU B 1 139 ? 62.320 12.183 68.816 1.00 50.08 139 LEU B N 1
ATOM 11385 C CA . LEU B 1 139 ? 61.905 11.962 67.437 1.00 50.72 139 LEU B CA 1
ATOM 11386 C C . LEU B 1 139 ? 62.397 13.046 66.483 1.00 50.51 139 LEU B C 1
ATOM 11387 O O . LEU B 1 139 ? 62.162 12.938 65.277 1.00 50.27 139 LEU B O 1
ATOM 11403 N N . ALA B 1 140 ? 63.034 14.104 66.985 1.00 51.48 140 ALA B N 1
ATOM 11404 C CA . ALA B 1 140 ? 63.566 15.162 66.129 1.00 56.47 140 ALA B CA 1
ATOM 11405 C C . ALA B 1 140 ? 64.841 15.697 66.763 1.00 57.55 140 ALA B C 1
ATOM 11406 O O . ALA B 1 140 ? 65.070 15.538 67.966 1.00 55.08 140 ALA B O 1
ATOM 11413 N N . LYS B 1 141 ? 65.660 16.348 65.935 1.00 60.78 141 LYS B N 1
ATOM 11414 C CA . LYS B 1 141 ? 66.985 16.823 66.315 1.00 65.75 141 LYS B CA 1
ATOM 11415 C C . LYS B 1 141 ? 67.086 18.323 66.071 1.00 67.81 141 LYS B C 1
ATOM 11416 O O . LYS B 1 141 ? 66.682 18.812 65.010 1.00 66.47 141 LYS B O 1
ATOM 11435 N N . ASP B 1 142 ? 67.610 19.049 67.058 1.00 70.29 142 ASP B N 1
ATOM 11436 C CA . ASP B 1 142 ? 67.838 20.479 66.912 1.00 67.28 142 ASP B CA 1
ATOM 11437 C C . ASP B 1 142 ? 69.115 20.734 66.122 1.00 65.26 142 ASP B C 1
ATOM 11438 O O . ASP B 1 142 ? 70.099 20.000 66.239 1.00 66.96 142 ASP B O 1
ATOM 11447 N N . PHE B 1 143 ? 69.103 21.800 65.326 1.00 64.70 143 PHE B N 1
ATOM 11448 C CA . PHE B 1 143 ? 70.281 22.199 64.559 1.00 67.83 143 PHE B CA 1
ATOM 11449 C C . PHE B 1 143 ? 70.426 23.712 64.636 1.00 71.98 143 PHE B C 1
ATOM 11450 O O . PHE B 1 143 ? 69.652 24.432 64.005 1.00 69.79 143 PHE B O 1
ATOM 11467 N N . HIS B 1 144 ? 71.455 24.210 65.371 1.00 78.86 144 HIS B N 1
ATOM 11468 C CA . HIS B 1 144 ? 71.702 25.648 65.429 1.00 80.55 144 HIS B CA 1
ATOM 11469 C C . HIS B 1 144 ? 72.842 26.045 64.496 1.00 84.40 144 HIS B C 1
ATOM 11470 O O . HIS B 1 144 ? 73.780 25.271 64.282 1.00 84.96 144 HIS B O 1
ATOM 11484 N N . PRO B 1 145 ? 72.798 27.253 63.938 1.00 88.75 145 PRO B N 1
ATOM 11485 C CA . PRO B 1 145 ? 73.769 27.636 62.893 1.00 92.15 145 PRO B CA 1
ATOM 11486 C C . PRO B 1 145 ? 75.049 28.247 63.463 1.00 97.69 145 PRO B C 1
ATOM 11487 O O . PRO B 1 145 ? 75.452 29.364 63.115 1.00 96.79 145 PRO B O 1
ATOM 11498 N N . ASP B 1 146 ? 75.707 27.505 64.355 1.00 100.51 146 ASP B N 1
ATOM 11499 C CA . ASP B 1 146 ? 76.866 28.061 65.044 1.00 100.63 146 ASP B CA 1
ATOM 11500 C C . ASP B 1 146 ? 77.937 28.501 64.056 1.00 102.81 146 ASP B C 1
ATOM 11501 O O . ASP B 1 146 ? 78.558 29.555 64.232 1.00 106.30 146 ASP B O 1
ATOM 11510 N N . HIS B 1 147 ? 78.171 27.706 63.016 1.00 100.84 147 HIS B N 1
ATOM 11511 C CA . HIS B 1 147 ? 79.128 28.031 61.966 1.00 100.08 147 HIS B CA 1
ATOM 11512 C C . HIS B 1 147 ? 78.395 28.381 60.674 1.00 94.88 147 HIS B C 1
ATOM 11513 O O . HIS B 1 147 ? 78.834 28.057 59.571 1.00 92.98 147 HIS B O 1
ATOM 11527 N N . GLY B 1 148 ? 77.267 29.066 60.814 1.00 92.65 148 GLY B N 1
ATOM 11528 C CA . GLY B 1 148 ? 76.500 29.524 59.678 1.00 91.48 148 GLY B CA 1
ATOM 11529 C C . GLY B 1 148 ? 75.657 28.443 59.031 1.00 91.45 148 GLY B C 1
ATOM 11530 O O . GLY B 1 148 ? 75.801 27.244 59.277 1.00 89.43 148 GLY B O 1
ATOM 11534 N N . TRP B 1 149 ? 74.751 28.901 58.167 1.00 91.32 149 TRP B N 1
ATOM 11535 C CA . TRP B 1 149 ? 73.748 28.034 57.569 1.00 90.12 149 TRP B CA 1
ATOM 11536 C C . TRP B 1 149 ? 74.281 27.233 56.398 1.00 92.61 149 TRP B C 1
ATOM 11537 O O . TRP B 1 149 ? 73.701 26.196 56.057 1.00 94.64 149 TRP B O 1
ATOM 11558 N N . GLU B 1 150 ? 75.366 27.681 55.768 1.00 95.39 150 GLU B N 1
ATOM 11559 C CA . GLU B 1 150 ? 75.923 26.884 54.685 1.00 95.59 150 GLU B CA 1
ATOM 11560 C C . GLU B 1 150 ? 76.344 25.503 55.174 1.00 92.61 150 GLU B C 1
ATOM 11561 O O . GLU B 1 150 ? 76.063 24.500 54.502 1.00 91.93 150 GLU B O 1
ATOM 11573 N N . SER B 1 151 ? 77.003 25.421 56.345 1.00 92.88 151 SER B N 1
ATOM 11574 C CA . SER B 1 151 ? 77.484 24.142 56.851 1.00 92.67 151 SER B CA 1
ATOM 11575 C C . SER B 1 151 ? 76.563 23.552 57.910 1.00 89.38 151 SER B C 1
ATOM 11576 O O . SER B 1 151 ? 76.797 22.430 58.379 1.00 87.13 151 SER B O 1
ATOM 11584 N N . LEU B 1 152 ? 75.469 24.253 58.235 1.00 86.12 152 LEU B N 1
ATOM 11585 C CA . LEU B 1 152 ? 74.359 23.629 58.952 1.00 84.43 152 LEU B CA 1
ATOM 11586 C C . LEU B 1 152 ? 73.657 22.678 58.013 1.00 80.83 152 LEU B C 1
ATOM 11587 O O . LEU B 1 152 ? 73.567 21.483 58.287 1.00 78.87 152 LEU B O 1
ATOM 11603 N N . LEU B 1 153 ? 73.196 23.183 56.867 1.00 80.67 153 LEU B N 1
ATOM 11604 C CA . LEU B 1 153 ? 72.489 22.317 55.932 1.00 80.80 153 LEU B CA 1
ATOM 11605 C C . LEU B 1 153 ? 73.361 21.210 55.361 1.00 83.80 153 LEU B C 1
ATOM 11606 O O . LEU B 1 153 ? 72.822 20.169 54.962 1.00 86.74 153 LEU B O 1
ATOM 11622 N N . MET B 1 154 ? 74.679 21.374 55.353 1.00 84.06 154 MET B N 1
ATOM 11623 C CA . MET B 1 154 ? 75.541 20.290 54.918 1.00 82.99 154 MET B CA 1
ATOM 11624 C C . MET B 1 154 ? 75.713 19.237 56.009 1.00 75.60 154 MET B C 1
ATOM 11625 O O . MET B 1 154 ? 76.060 18.089 55.713 1.00 71.42 154 MET B O 1
ATOM 11639 N N . ARG B 1 155 ? 75.418 19.600 57.269 1.00 74.59 155 ARG B N 1
ATOM 11640 C CA . ARG B 1 155 ? 75.388 18.616 58.349 1.00 75.59 155 ARG B CA 1
ATOM 11641 C C . ARG B 1 155 ? 74.152 17.751 58.224 1.00 75.27 155 ARG B C 1
ATOM 11642 O O . ARG B 1 155 ? 74.259 16.527 58.127 1.00 77.14 155 ARG B O 1
ATOM 11663 N N . VAL B 1 156 ? 72.971 18.375 58.151 1.00 72.12 156 VAL B N 1
ATOM 11664 C CA . VAL B 1 156 ? 71.736 17.604 58.033 1.00 69.00 156 VAL B CA 1
ATOM 11665 C C . VAL B 1 156 ? 71.751 16.756 56.762 1.00 68.77 156 VAL B C 1
ATOM 11666 O O . VAL B 1 156 ? 71.378 15.580 56.778 1.00 69.56 156 VAL B O 1
ATOM 11679 N N . ILE B 1 157 ? 72.170 17.334 55.639 1.00 71.01 157 ILE B N 1
ATOM 11680 C CA . ILE B 1 157 ? 72.146 16.584 54.387 1.00 72.36 157 ILE B CA 1
ATOM 11681 C C . ILE B 1 157 ? 73.142 15.426 54.410 1.00 78.80 157 ILE B C 1
ATOM 11682 O O . ILE B 1 157 ? 72.836 14.321 53.943 1.00 77.77 157 ILE B O 1
ATOM 11698 N N . SER B 1 158 ? 74.352 15.668 54.910 1.00 86.79 158 SER B N 1
ATOM 11699 C CA . SER B 1 158 ? 75.309 14.597 55.174 1.00 88.94 158 SER B CA 1
ATOM 11700 C C . SER B 1 158 ? 74.758 13.554 56.154 1.00 86.89 158 SER B C 1
ATOM 11701 O O . SER B 1 158 ? 74.993 12.349 55.992 1.00 85.26 158 SER B O 1
ATOM 11709 N N . ASP B 1 159 ? 74.089 13.992 57.221 1.00 86.08 159 ASP B N 1
ATOM 11710 C CA . ASP B 1 159 ? 73.617 13.060 58.238 1.00 84.75 159 ASP B CA 1
ATOM 11711 C C . ASP B 1 159 ? 72.487 12.166 57.745 1.00 76.89 159 ASP B C 1
ATOM 11712 O O . ASP B 1 159 ? 72.130 11.216 58.448 1.00 77.53 159 ASP B O 1
ATOM 11721 N N . LEU B 1 160 ? 71.904 12.463 56.584 1.00 68.50 160 LEU B N 1
ATOM 11722 C CA . LEU B 1 160 ? 70.814 11.655 56.060 1.00 59.93 160 LEU B CA 1
ATOM 11723 C C . LEU B 1 160 ? 71.273 10.211 55.883 1.00 60.60 160 LEU B C 1
ATOM 11724 O O . LEU B 1 160 ? 72.428 9.974 55.521 1.00 63.57 160 LEU B O 1
ATOM 11740 N N . PRO B 1 161 ? 70.406 9.223 56.127 1.00 57.68 161 PRO B N 1
ATOM 11741 C CA . PRO B 1 161 ? 70.812 7.822 55.938 1.00 54.70 161 PRO B CA 1
ATOM 11742 C C . PRO B 1 161 ? 70.775 7.352 54.493 1.00 58.29 161 PRO B C 1
ATOM 11743 O O . PRO B 1 161 ? 71.167 6.209 54.225 1.00 60.97 161 PRO B O 1
ATOM 11754 N N . LEU B 1 162 ? 70.318 8.188 53.562 1.00 60.01 162 LEU B N 1
ATOM 11755 C CA . LEU B 1 162 ? 70.150 7.752 52.183 1.00 60.31 162 LEU B CA 1
ATOM 11756 C C . LEU B 1 162 ? 71.499 7.404 51.574 1.00 61.23 162 LEU B C 1
ATOM 11757 O O . LEU B 1 162 ? 72.485 8.123 51.751 1.00 61.28 162 LEU B O 1
ATOM 11773 N N . ARG B 1 163 ? 71.534 6.295 50.846 1.00 64.11 163 ARG B N 1
ATOM 11774 C CA . ARG B 1 163 ? 72.785 5.775 50.315 1.00 67.91 163 ARG B CA 1
ATOM 11775 C C . ARG B 1 163 ? 72.870 6.008 48.815 1.00 66.38 163 ARG B C 1
ATOM 11776 O O . ARG B 1 163 ? 72.867 5.059 48.027 1.00 64.85 163 ARG B O 1
ATOM 11797 N N . LEU B 1 164 ? 72.926 7.275 48.418 1.00 69.29 164 LEU B N 1
ATOM 11798 C CA . LEU B 1 164 ? 73.105 7.640 47.023 1.00 76.48 164 LEU B CA 1
ATOM 11799 C C . LEU B 1 164 ? 73.935 8.913 46.968 1.00 83.81 164 LEU B C 1
ATOM 11800 O O . LEU B 1 164 ? 74.004 9.669 47.942 1.00 83.28 164 LEU B O 1
ATOM 11816 N N . HIS B 1 165 ? 74.583 9.134 45.823 1.00 89.96 165 HIS B N 1
ATOM 11817 C CA . HIS B 1 165 ? 75.366 10.343 45.607 1.00 93.43 165 HIS B CA 1
ATOM 11818 C C . HIS B 1 165 ? 74.463 11.472 45.141 1.00 87.35 165 HIS B C 1
ATOM 11819 O O . HIS B 1 165 ? 73.440 11.247 44.490 1.00 85.70 165 HIS B O 1
ATOM 11833 N N . TRP B 1 166 ? 74.837 12.691 45.504 1.00 82.14 166 TRP B N 1
ATOM 11834 C CA . TRP B 1 166 ? 74.059 13.868 45.156 1.00 78.05 166 TRP B CA 1
ATOM 11835 C C . TRP B 1 166 ? 74.484 14.463 43.824 1.00 80.29 166 TRP B C 1
ATOM 11836 O O . TRP B 1 166 ? 75.669 14.474 43.482 1.00 82.94 166 TRP B O 1
ATOM 11857 N N . GLN B 1 167 ? 73.498 14.949 43.068 1.00 80.38 167 GLN B N 1
ATOM 11858 C CA . GLN B 1 167 ? 73.793 15.669 41.837 1.00 80.75 167 GLN B CA 1
ATOM 11859 C C . GLN B 1 167 ? 74.688 16.865 42.127 1.00 83.28 167 GLN B C 1
ATOM 11860 O O . GLN B 1 167 ? 75.691 17.087 41.440 1.00 86.96 167 GLN B O 1
ATOM 11874 N N . ASN B 1 168 ? 74.342 17.648 43.148 1.00 81.52 168 ASN B N 1
ATOM 11875 C CA . ASN B 1 168 ? 75.159 18.799 43.527 1.00 76.73 168 ASN B CA 1
ATOM 11876 C C . ASN B 1 168 ? 74.711 19.262 44.917 1.00 71.17 168 ASN B C 1
ATOM 11877 O O . ASN B 1 168 ? 73.820 20.103 45.034 1.00 67.30 168 ASN B O 1
ATOM 11888 N N . LYS B 1 169 ? 75.356 18.722 45.952 1.00 73.58 169 LYS B N 1
ATOM 11889 C CA . LYS B 1 169 ? 74.955 19.083 47.301 1.00 77.26 169 LYS B CA 1
ATOM 11890 C C . LYS B 1 169 ? 75.044 20.591 47.485 1.00 78.88 169 LYS B C 1
ATOM 11891 O O . LYS B 1 169 ? 74.095 21.230 47.951 1.00 75.83 169 LYS B O 1
ATOM 11910 N N . SER B 1 170 ? 76.152 21.191 47.046 1.00 83.80 170 SER B N 1
ATOM 11911 C CA . SER B 1 170 ? 76.434 22.566 47.436 1.00 82.83 170 SER B CA 1
ATOM 11912 C C . SER B 1 170 ? 75.492 23.536 46.752 1.00 77.84 170 SER B C 1
ATOM 11913 O O . SER B 1 170 ? 75.054 24.520 47.359 1.00 74.47 170 SER B O 1
ATOM 11921 N N . ARG B 1 171 ? 75.115 23.239 45.515 1.00 74.67 171 ARG B N 1
ATOM 11922 C CA . ARG B 1 171 ? 74.063 24.000 44.864 1.00 73.37 171 ARG B CA 1
ATOM 11923 C C . ARG B 1 171 ? 72.768 23.949 45.663 1.00 78.83 171 ARG B C 1
ATOM 11924 O O . ARG B 1 171 ? 72.185 24.989 45.991 1.00 81.67 171 ARG B O 1
ATOM 11945 N N . ASP B 1 172 ? 72.266 22.737 45.928 1.00 75.38 172 ASP B N 1
ATOM 11946 C CA . ASP B 1 172 ? 71.004 22.597 46.643 1.00 66.86 172 ASP B CA 1
ATOM 11947 C C . ASP B 1 172 ? 71.051 23.354 47.961 1.00 64.90 172 ASP B C 1
ATOM 11948 O O . ASP B 1 172 ? 70.071 23.995 48.353 1.00 62.50 172 ASP B O 1
ATOM 11957 N N . ILE B 1 173 ? 72.200 23.337 48.637 1.00 67.30 173 ILE B N 1
ATOM 11958 C CA . ILE B 1 173 ? 72.327 24.107 49.871 1.00 70.93 173 ILE B CA 1
ATOM 11959 C C . ILE B 1 173 ? 72.185 25.599 49.589 1.00 75.16 173 ILE B C 1
ATOM 11960 O O . ILE B 1 173 ? 71.493 26.317 50.318 1.00 77.69 173 ILE B O 1
ATOM 11976 N N . HIS B 1 174 ? 72.830 26.096 48.531 1.00 78.35 174 HIS B N 1
ATOM 11977 C CA . HIS B 1 174 ? 72.719 27.517 48.217 1.00 81.73 174 HIS B CA 1
ATOM 11978 C C . HIS B 1 174 ? 71.280 27.878 47.880 1.00 76.33 174 HIS B C 1
ATOM 11979 O O . HIS B 1 174 ? 70.749 28.886 48.359 1.00 74.71 174 HIS B O 1
ATOM 11993 N N . TYR B 1 175 ? 70.627 27.050 47.061 1.00 72.26 175 TYR B N 1
ATOM 11994 C CA . TYR B 1 175 ? 69.205 27.229 46.792 1.00 69.57 175 TYR B CA 1
ATOM 11995 C C . TYR B 1 175 ? 68.422 27.465 48.080 1.00 64.72 175 TYR B C 1
ATOM 11996 O O . TYR B 1 175 ? 67.627 28.406 48.183 1.00 62.49 175 TYR B O 1
ATOM 12014 N N . ILE B 1 176 ? 68.626 26.600 49.074 1.00 64.59 176 ILE B N 1
ATOM 12015 C CA . ILE B 1 176 ? 67.857 26.695 50.308 1.00 65.74 176 ILE B CA 1
ATOM 12016 C C . ILE B 1 176 ? 68.180 27.989 51.033 1.00 70.96 176 ILE B C 1
ATOM 12017 O O . ILE B 1 176 ? 67.311 28.593 51.675 1.00 71.92 176 ILE B O 1
ATOM 12033 N N . ILE B 1 177 ? 69.438 28.428 50.959 1.00 76.55 177 ILE B N 1
ATOM 12034 C CA . ILE B 1 177 ? 69.842 29.657 51.631 1.00 79.47 177 ILE B CA 1
ATOM 12035 C C . ILE B 1 177 ? 69.148 30.857 51.006 1.00 76.77 177 ILE B C 1
ATOM 12036 O O . ILE B 1 177 ? 68.679 31.758 51.711 1.00 76.16 177 ILE B O 1
ATOM 12052 N N . ARG B 1 178 ? 69.083 30.897 49.675 1.00 75.42 178 ARG B N 1
ATOM 12053 C CA . ARG B 1 178 ? 68.365 31.970 49.003 1.00 76.42 178 ARG B CA 1
ATOM 12054 C C . ARG B 1 178 ? 66.944 32.075 49.527 1.00 79.35 178 ARG B C 1
ATOM 12055 O O . ARG B 1 178 ? 66.465 33.165 49.854 1.00 81.83 178 ARG B O 1
ATOM 12076 N N . HIS B 1 179 ? 66.251 30.940 49.610 1.00 76.10 179 HIS B N 1
ATOM 12077 C CA . HIS B 1 179 ? 64.873 30.952 50.078 1.00 71.57 179 HIS B CA 1
ATOM 12078 C C . HIS B 1 179 ? 64.781 31.479 51.503 1.00 70.52 179 HIS B C 1
ATOM 12079 O O . HIS B 1 179 ? 63.956 32.348 51.807 1.00 68.39 179 HIS B O 1
ATOM 12093 N N . LEU B 1 180 ? 65.630 30.968 52.394 1.00 73.32 180 LEU B N 1
ATOM 12094 C CA . LEU B 1 180 ? 65.581 31.395 53.787 1.00 78.54 180 LEU B CA 1
ATOM 12095 C C . LEU B 1 180 ? 65.912 32.878 53.915 1.00 82.05 180 LEU B C 1
ATOM 12096 O O . LEU B 1 180 ? 65.281 33.598 54.698 1.00 78.11 180 LEU B O 1
ATOM 12112 N N . THR B 1 181 ? 66.906 33.350 53.157 1.00 87.44 181 THR B N 1
ATOM 12113 C CA . THR B 1 181 ? 67.262 34.765 53.191 1.00 91.34 181 THR B CA 1
ATOM 12114 C C . THR B 1 181 ? 66.124 35.625 52.657 1.00 89.18 181 THR B C 1
ATOM 12115 O O . THR B 1 181 ? 65.665 36.559 53.326 1.00 90.70 181 THR B O 1
ATOM 12126 N N . GLU B 1 182 ? 65.645 35.315 51.451 1.00 86.17 182 GLU B N 1
ATOM 12127 C CA . GLU B 1 182 ? 64.550 36.079 50.872 1.00 82.51 182 GLU B CA 1
ATOM 12128 C C . GLU B 1 182 ? 63.302 36.052 51.741 1.00 80.55 182 GLU B C 1
ATOM 12129 O O . GLU B 1 182 ? 62.452 36.934 51.607 1.00 81.47 182 GLU B O 1
ATOM 12141 N N . THR B 1 183 ? 63.168 35.065 52.621 1.00 80.27 183 THR B N 1
ATOM 12142 C CA . THR B 1 183 ? 61.955 34.908 53.415 1.00 79.77 183 THR B CA 1
ATOM 12143 C C . THR B 1 183 ? 62.071 35.578 54.772 1.00 80.91 183 THR B C 1
ATOM 12144 O O . THR B 1 183 ? 61.122 36.211 55.241 1.00 80.55 183 THR B O 1
ATOM 12155 N N . LEU B 1 184 ? 63.215 35.426 55.419 1.00 86.81 184 LEU B N 1
ATOM 12156 C CA . LEU B 1 184 ? 63.414 35.960 56.753 1.00 94.21 184 LEU B CA 1
ATOM 12157 C C . LEU B 1 184 ? 64.265 37.223 56.775 1.00 97.28 184 LEU B C 1
ATOM 12158 O O . LEU B 1 184 ? 64.194 37.979 57.751 1.00 102.15 184 LEU B O 1
ATOM 12174 N N . GLY B 1 185 ? 65.065 37.467 55.738 1.00 97.72 185 GLY B N 1
ATOM 12175 C CA . GLY B 1 185 ? 66.011 38.552 55.761 1.00 101.18 185 GLY B CA 1
ATOM 12176 C C . GLY B 1 185 ? 67.223 38.144 56.565 1.00 104.00 185 GLY B C 1
ATOM 12177 O O . GLY B 1 185 ? 67.111 37.429 57.566 1.00 106.22 185 GLY B O 1
ATOM 12181 N N . PRO B 1 186 ? 68.412 38.571 56.137 1.00 103.79 186 PRO B N 1
ATOM 12182 C CA . PRO B 1 186 ? 69.640 38.029 56.748 1.00 101.83 186 PRO B CA 1
ATOM 12183 C C . PRO B 1 186 ? 69.666 38.129 58.265 1.00 100.71 186 PRO B C 1
ATOM 12184 O O . PRO B 1 186 ? 70.268 37.272 58.921 1.00 95.92 186 PRO B O 1
ATOM 12195 N N . GLU B 1 187 ? 69.028 39.145 58.847 1.00 107.33 187 GLU B N 1
ATOM 12196 C CA . GLU B 1 187 ? 69.092 39.338 60.293 1.00 114.76 187 GLU B CA 1
ATOM 12197 C C . GLU B 1 187 ? 68.338 38.238 61.036 1.00 114.15 187 GLU B C 1
ATOM 12198 O O . GLU B 1 187 ? 68.914 37.534 61.874 1.00 115.88 187 GLU B O 1
ATOM 12210 N N . ASN B 1 188 ? 67.040 38.076 60.740 1.00 109.57 188 ASN B N 1
ATOM 12211 C CA . ASN B 1 188 ? 66.227 37.085 61.443 1.00 101.27 188 ASN B CA 1
ATOM 12212 C C . ASN B 1 188 ? 66.776 35.691 61.231 1.00 95.79 188 ASN B C 1
ATOM 12213 O O . ASN B 1 188 ? 66.682 34.833 62.115 1.00 94.57 188 ASN B O 1
ATOM 12224 N N . LEU B 1 189 ? 67.361 35.453 60.065 1.00 93.05 189 LEU B N 1
ATOM 12225 C CA . LEU B 1 189 ? 67.959 34.154 59.797 1.00 93.03 189 LEU B CA 1
ATOM 12226 C C . LEU B 1 189 ? 69.038 33.755 60.796 1.00 97.90 189 LEU B C 1
ATOM 12227 O O . LEU B 1 189 ? 69.165 32.552 61.086 1.00 99.63 189 LEU B O 1
ATOM 12243 N N . SER B 1 190 ? 69.837 34.714 61.302 1.00 102.53 190 SER B N 1
ATOM 12244 C CA . SER B 1 190 ? 70.969 34.407 62.179 1.00 104.71 190 SER B CA 1
ATOM 12245 C C . SER B 1 190 ? 70.494 33.907 63.560 1.00 107.72 190 SER B C 1
ATOM 12246 O O . SER B 1 190 ? 71.017 32.954 64.111 1.00 107.95 190 SER B O 1
ATOM 12254 N N . LYS B 1 191 ? 69.435 34.500 64.120 1.00 111.97 191 LYS B N 1
ATOM 12255 C CA . LYS B 1 191 ? 68.839 34.012 65.394 1.00 117.91 191 LYS B CA 1
ATOM 12256 C C . LYS B 1 191 ? 67.662 33.099 65.062 1.00 115.22 191 LYS B C 1
ATOM 12257 O O . LYS B 1 191 ? 66.556 33.241 65.554 1.00 116.40 191 LYS B O 1
ATOM 12276 N N . SER B 1 192 ? 67.975 32.106 64.238 1.00 112.39 192 SER B N 1
ATOM 12277 C CA . SER B 1 192 ? 67.009 31.087 63.859 1.00 107.62 192 SER B CA 1
ATOM 12278 C C . SER B 1 192 ? 67.676 29.717 63.799 1.00 98.70 192 SER B C 1
ATOM 12279 O O . SER B 1 192 ? 68.885 29.607 63.589 1.00 97.58 192 SER B O 1
ATOM 12287 N N . HIS B 1 193 ? 66.882 28.665 63.994 1.00 90.62 193 HIS B N 1
ATOM 12288 C CA . HIS B 1 193 ? 67.423 27.319 63.881 1.00 84.52 193 HIS B CA 1
ATOM 12289 C C . HIS B 1 193 ? 66.353 26.363 63.378 1.00 82.24 193 HIS B C 1
ATOM 12290 O O . HIS B 1 193 ? 65.176 26.708 63.249 1.00 82.24 193 HIS B O 1
ATOM 12304 N N . LEU B 1 194 ? 66.792 25.143 63.097 1.00 80.52 194 LEU B N 1
ATOM 12305 C CA . LEU B 1 194 ? 65.925 24.067 62.652 1.00 73.35 194 LEU B CA 1
ATOM 12306 C C . LEU B 1 194 ? 65.749 23.048 63.766 1.00 73.01 194 LEU B C 1
ATOM 12307 O O . LEU B 1 194 ? 66.653 22.829 64.574 1.00 75.74 194 LEU B O 1
ATOM 12323 N N . GLN B 1 195 ? 64.573 22.429 63.795 1.00 70.35 195 GLN B N 1
ATOM 12324 C CA . GLN B 1 195 ? 64.354 21.157 64.477 1.00 64.68 195 GLN B CA 1
ATOM 12325 C C . GLN B 1 195 ? 63.760 20.232 63.424 1.00 59.50 195 GLN B C 1
ATOM 12326 O O . GLN B 1 195 ? 62.617 20.430 63.003 1.00 57.99 195 GLN B O 1
ATOM 12340 N N . VAL B 1 196 ? 64.528 19.249 62.969 1.00 57.86 196 VAL B N 1
ATOM 12341 C CA . VAL B 1 196 ? 64.119 18.412 61.847 1.00 61.23 196 VAL B CA 1
ATOM 12342 C C . VAL B 1 196 ? 63.874 16.995 62.354 1.00 61.05 196 VAL B C 1
ATOM 12343 O O . VAL B 1 196 ? 64.689 16.442 63.104 1.00 60.06 196 VAL B O 1
ATOM 12356 N N . ALA B 1 197 ? 62.736 16.421 61.953 1.00 58.69 197 ALA B N 1
ATOM 12357 C CA . ALA B 1 197 ? 62.361 15.073 62.358 1.00 54.49 197 ALA B CA 1
ATOM 12358 C C . ALA B 1 197 ? 63.433 14.105 61.892 1.00 50.60 197 ALA B C 1
ATOM 12359 O O . ALA B 1 197 ? 64.005 14.273 60.812 1.00 51.86 197 ALA B O 1
ATOM 12366 N N . ASN B 1 198 ? 63.684 13.070 62.692 1.00 46.48 198 ASN B N 1
ATOM 12367 C CA . ASN B 1 198 ? 64.786 12.176 62.399 1.00 46.02 198 ASN B CA 1
ATOM 12368 C C . ASN B 1 198 ? 64.425 11.137 61.350 1.00 42.99 198 ASN B C 1
ATOM 12369 O O . ASN B 1 198 ? 65.313 10.575 60.708 1.00 48.88 198 ASN B O 1
ATOM 12380 N N . GLU B 1 199 ? 63.135 10.934 61.090 1.00 41.53 199 GLU B N 1
ATOM 12381 C CA . GLU B 1 199 ? 62.694 10.012 60.044 1.00 39.11 199 GLU B CA 1
ATOM 12382 C C . GLU B 1 199 ? 62.249 10.801 58.822 1.00 39.78 199 GLU B C 1
ATOM 12383 O O . GLU B 1 199 ? 61.593 11.844 58.940 1.00 40.54 199 GLU B O 1
ATOM 12395 N N . LEU B 1 200 ? 62.616 10.297 57.652 1.00 38.72 200 LEU B N 1
ATOM 12396 C CA . LEU B 1 200 ? 62.130 10.868 56.408 1.00 34.30 200 LEU B CA 1
ATOM 12397 C C . LEU B 1 200 ? 60.730 10.351 56.098 1.00 36.09 200 LEU B C 1
ATOM 12398 O O . LEU B 1 200 ? 60.391 9.199 56.375 1.00 37.00 200 LEU B O 1
ATOM 12414 N N . PHE B 1 201 ? 59.925 11.213 55.490 1.00 37.35 201 PHE B N 1
ATOM 12415 C CA . PHE B 1 201 ? 58.556 10.888 55.116 1.00 29.57 201 PHE B CA 1
ATOM 12416 C C . PHE B 1 201 ? 58.578 10.516 53.640 1.00 31.78 201 PHE B C 1
ATOM 12417 O O . PHE B 1 201 ? 58.747 11.389 52.783 1.00 33.67 201 PHE B O 1
ATOM 12434 N N . TYR B 1 202 ? 58.409 9.229 53.338 1.00 38.83 202 TYR B N 1
ATOM 12435 C CA . TYR B 1 202 ? 58.487 8.755 51.960 1.00 33.90 202 TYR B CA 1
ATOM 12436 C C . TYR B 1 202 ? 57.106 8.733 51.315 1.00 32.25 202 TYR B C 1
ATOM 12437 O O . TYR B 1 202 ? 56.129 8.290 51.925 1.00 31.18 202 TYR B O 1
ATOM 12455 N N . ARG B 1 203 ? 57.038 9.203 50.066 1.00 31.75 203 ARG B N 1
ATOM 12456 C CA . ARG B 1 203 ? 55.829 9.103 49.255 1.00 27.54 203 ARG B CA 1
ATOM 12457 C C . ARG B 1 203 ? 56.193 9.055 47.778 1.00 31.72 203 ARG B C 1
ATOM 12458 O O . ARG B 1 203 ? 56.910 9.928 47.282 1.00 36.62 203 ARG B O 1
ATOM 12479 N N . ASN B 1 204 ? 55.685 8.041 47.087 1.00 37.50 204 ASN B N 1
ATOM 12480 C CA . ASN B 1 204 ? 55.979 7.819 45.677 1.00 42.30 204 ASN B CA 1
ATOM 12481 C C . ASN B 1 204 ? 57.463 7.978 45.377 1.00 40.76 204 ASN B C 1
ATOM 12482 O O . ASN B 1 204 ? 58.283 7.218 45.906 1.00 38.41 204 ASN B O 1
ATOM 12493 N N . LYS B 1 205 ? 57.838 8.959 44.564 1.00 39.81 205 LYS B N 1
ATOM 12494 C CA . LYS B 1 205 ? 59.225 9.065 44.147 1.00 44.20 205 LYS B CA 1
ATOM 12495 C C . LYS B 1 205 ? 60.003 10.063 44.983 1.00 47.23 205 LYS B C 1
ATOM 12496 O O . LYS B 1 205 ? 61.059 10.530 44.546 1.00 53.51 205 LYS B O 1
ATOM 12515 N N . ALA B 1 206 ? 59.510 10.412 46.168 1.00 42.09 206 ALA B N 1
ATOM 12516 C CA . ALA B 1 206 ? 60.123 11.467 46.958 1.00 42.34 206 ALA B CA 1
ATOM 12517 C C . ALA B 1 206 ? 60.403 10.971 48.367 1.00 41.92 206 ALA B C 1
ATOM 12518 O O . ALA B 1 206 ? 59.686 10.122 48.905 1.00 45.80 206 ALA B O 1
ATOM 12525 N N . ALA B 1 207 ? 61.465 11.519 48.948 1.00 38.66 207 ALA B N 1
ATOM 12526 C CA . ALA B 1 207 ? 61.833 11.323 50.343 1.00 35.25 207 ALA B CA 1
ATOM 12527 C C . ALA B 1 207 ? 61.812 12.709 50.963 1.00 34.97 207 ALA B C 1
ATOM 12528 O O . ALA B 1 207 ? 62.629 13.558 50.602 1.00 39.02 207 ALA B O 1
ATOM 12535 N N . TRP B 1 208 ? 60.863 12.966 51.849 1.00 35.49 208 TRP B N 1
ATOM 12536 C CA . TRP B 1 208 ? 60.676 14.304 52.395 1.00 35.60 208 TRP B CA 1
ATOM 12537 C C . TRP B 1 208 ? 61.399 14.445 53.728 1.00 35.95 208 TRP B C 1
ATOM 12538 O O . TRP B 1 208 ? 61.124 13.692 54.666 1.00 38.33 208 TRP B O 1
ATOM 12559 N N . LEU B 1 209 ? 62.289 15.429 53.821 1.00 36.54 209 LEU B N 1
ATOM 12560 C CA . LEU B 1 209 ? 62.755 15.909 55.114 1.00 42.29 209 LEU B CA 1
ATOM 12561 C C . LEU B 1 209 ? 61.708 16.873 55.648 1.00 42.67 209 LEU B C 1
ATOM 12562 O O . LEU B 1 209 ? 61.265 17.769 54.925 1.00 42.04 209 LEU B O 1
ATOM 12578 N N . VAL B 1 210 ? 61.306 16.689 56.900 1.00 42.09 210 VAL B N 1
ATOM 12579 C CA . VAL B 1 210 ? 60.239 17.479 57.506 1.00 39.09 210 VAL B CA 1
ATOM 12580 C C . VAL B 1 210 ? 60.795 18.109 58.770 1.00 42.16 210 VAL B C 1
ATOM 12581 O O . VAL B 1 210 ? 61.237 17.395 59.678 1.00 43.48 210 VAL B O 1
ATOM 12594 N N . GLY B 1 211 ? 60.781 19.442 58.836 1.00 47.93 211 GLY B N 1
ATOM 12595 C CA . GLY B 1 211 ? 61.378 20.136 59.958 1.00 52.02 211 GLY B CA 1
ATOM 12596 C C . GLY B 1 211 ? 60.537 21.302 60.438 1.00 51.21 211 GLY B C 1
ATOM 12597 O O . GLY B 1 211 ? 59.529 21.668 59.833 1.00 53.23 211 GLY B O 1
ATOM 12601 N N . LYS B 1 212 ? 60.979 21.876 61.551 1.00 53.32 212 LYS B N 1
ATOM 12602 C CA . LYS B 1 212 ? 60.443 23.127 62.065 1.00 54.94 212 LYS B CA 1
ATOM 12603 C C . LYS B 1 212 ? 61.516 24.197 61.954 1.00 58.59 212 LYS B C 1
ATOM 12604 O O . LYS B 1 212 ? 62.657 23.983 62.379 1.00 59.70 212 LYS B O 1
ATOM 12623 N N . LEU B 1 213 ? 61.152 25.334 61.374 1.00 64.08 213 LEU B N 1
ATOM 12624 C CA . LEU B 1 213 ? 62.054 26.473 61.225 1.00 67.44 213 LEU B CA 1
ATOM 12625 C C . LEU B 1 213 ? 61.717 27.475 62.319 1.00 66.25 213 LEU B C 1
ATOM 12626 O O . LEU B 1 213 ? 60.745 28.225 62.207 1.00 66.21 213 LEU B O 1
ATOM 12642 N N . ILE B 1 214 ? 62.529 27.495 63.371 1.00 69.47 214 ILE B N 1
ATOM 12643 C CA . ILE B 1 214 ? 62.250 28.318 64.545 1.00 77.27 214 ILE B CA 1
ATOM 12644 C C . ILE B 1 214 ? 62.910 29.686 64.386 1.00 80.68 214 ILE B C 1
ATOM 12645 O O . ILE B 1 214 ? 64.135 29.802 64.293 1.00 79.70 214 ILE B O 1
ATOM 12661 N N . THR B 1 215 ? 62.092 30.714 64.362 1.00 83.98 215 THR B N 1
ATOM 12662 C CA . THR B 1 215 ? 62.498 32.081 64.088 1.00 86.81 215 THR B CA 1
ATOM 12663 C C . THR B 1 215 ? 62.278 32.929 65.329 1.00 93.00 215 THR B C 1
ATOM 12664 O O . THR B 1 215 ? 61.713 32.443 66.315 1.00 91.31 215 THR B O 1
ATOM 12675 N N . PRO B 1 216 ? 62.749 34.180 65.344 1.00 98.12 216 PRO B N 1
ATOM 12676 C CA . PRO B 1 216 ? 62.341 35.083 66.442 1.00 100.60 216 PRO B CA 1
ATOM 12677 C C . PRO B 1 216 ? 60.835 35.226 66.589 1.00 102.58 216 PRO B C 1
ATOM 12678 O O . PRO B 1 216 ? 60.310 35.141 67.708 1.00 104.48 216 PRO B O 1
ATOM 12689 N N . SER B 1 217 ? 60.128 35.445 65.483 1.00 100.97 217 SER B N 1
ATOM 12690 C CA . SER B 1 217 ? 58.699 35.716 65.497 1.00 99.82 217 SER B CA 1
ATOM 12691 C C . SER B 1 217 ? 57.836 34.479 65.738 1.00 98.49 217 SER B C 1
ATOM 12692 O O . SER B 1 217 ? 56.636 34.627 65.986 1.00 98.41 217 SER B O 1
ATOM 12700 N N . GLY B 1 218 ? 58.382 33.274 65.654 1.00 94.55 218 GLY B N 1
ATOM 12701 C CA . GLY B 1 218 ? 57.580 32.075 65.791 1.00 89.97 218 GLY B CA 1
ATOM 12702 C C . GLY B 1 218 ? 58.203 30.926 65.024 1.00 84.65 218 GLY B C 1
ATOM 12703 O O . GLY B 1 218 ? 59.343 30.997 64.579 1.00 85.49 218 GLY B O 1
ATOM 12707 N N . THR B 1 219 ? 57.433 29.852 64.896 1.00 79.42 219 THR B N 1
ATOM 12708 C CA . THR B 1 219 ? 57.907 28.621 64.281 1.00 75.55 219 THR B CA 1
ATOM 12709 C C . THR B 1 219 ? 57.148 28.372 62.987 1.00 67.24 219 THR B C 1
ATOM 12710 O O . THR B 1 219 ? 55.959 28.681 62.885 1.00 64.11 219 THR B O 1
ATOM 12721 N N . LEU B 1 220 ? 57.845 27.846 61.994 1.00 65.64 220 LEU B N 1
ATOM 12722 C CA . LEU B 1 220 ? 57.292 27.656 60.664 1.00 64.14 220 LEU B CA 1
ATOM 12723 C C . LEU B 1 220 ? 57.589 26.261 60.135 1.00 57.72 220 LEU B C 1
ATOM 12724 O O . LEU B 1 220 ? 58.538 25.607 60.580 1.00 56.12 220 LEU B O 1
ATOM 12740 N N . PRO B 1 221 ? 56.811 25.786 59.161 1.00 54.33 221 PRO B N 1
ATOM 12741 C CA . PRO B 1 221 ? 57.178 24.537 58.479 1.00 54.13 221 PRO B CA 1
ATOM 12742 C C . PRO B 1 221 ? 58.517 24.676 57.772 1.00 54.62 221 PRO B C 1
ATOM 12743 O O . PRO B 1 221 ? 58.925 25.771 57.384 1.00 57.26 221 PRO B O 1
ATOM 12754 N N . PHE B 1 222 ? 59.220 23.552 57.636 1.00 53.35 222 PHE B N 1
ATOM 12755 C CA . PHE B 1 222 ? 60.468 23.496 56.870 1.00 52.68 222 PHE B CA 1
ATOM 12756 C C . PHE B 1 222 ? 60.503 22.150 56.158 1.00 46.89 222 PHE B C 1
ATOM 12757 O O . PHE B 1 222 ? 60.868 21.136 56.760 1.00 45.43 222 PHE B O 1
ATOM 12774 N N . LEU B 1 223 ? 60.124 22.140 54.889 1.00 45.20 223 LEU B N 1
ATOM 12775 C CA . LEU B 1 223 ? 60.009 20.905 54.131 1.00 44.77 223 LEU B CA 1
ATOM 12776 C C . LEU B 1 223 ? 60.994 20.911 52.977 1.00 43.06 223 LEU B C 1
ATOM 12777 O O . LEU B 1 223 ? 61.017 21.854 52.183 1.00 52.13 223 LEU B O 1
ATOM 12793 N N . LEU B 1 224 ? 61.803 19.870 52.886 1.00 38.54 224 LEU B N 1
ATOM 12794 C CA . LEU B 1 224 ? 62.670 19.672 51.729 1.00 41.13 224 LEU B CA 1
ATOM 12795 C C . LEU B 1 224 ? 62.289 18.367 51.056 1.00 43.18 224 LEU B C 1
ATOM 12796 O O . LEU B 1 224 ? 62.519 17.292 51.640 1.00 47.94 224 LEU B O 1
ATOM 12812 N N . PRO B 1 225 ? 61.680 18.385 49.869 1.00 40.44 225 PRO B N 1
ATOM 12813 C CA . PRO B 1 225 ? 61.434 17.125 49.149 1.00 42.65 225 PRO B CA 1
ATOM 12814 C C . PRO B 1 225 ? 62.689 16.689 48.406 1.00 47.30 225 PRO B C 1
ATOM 12815 O O . PRO B 1 225 ? 63.253 17.455 47.621 1.00 50.01 225 PRO B O 1
ATOM 12826 N N . ILE B 1 226 ? 63.124 15.455 48.653 1.00 46.59 226 ILE B N 1
ATOM 12827 C CA . ILE B 1 226 ? 64.310 14.893 48.013 1.00 44.97 226 ILE B CA 1
ATOM 12828 C C . ILE B 1 226 ? 63.848 13.993 46.877 1.00 49.79 226 ILE B C 1
ATOM 12829 O O . ILE B 1 226 ? 63.082 13.046 47.098 1.00 50.97 226 ILE B O 1
ATOM 12845 N N . HIS B 1 227 ? 64.315 14.285 45.663 1.00 54.56 227 HIS B N 1
ATOM 12846 C CA . HIS B 1 227 ? 63.955 13.559 44.450 1.00 57.34 227 HIS B CA 1
ATOM 12847 C C . HIS B 1 227 ? 65.176 12.823 43.902 1.00 56.76 227 HIS B C 1
ATOM 12848 O O . HIS B 1 227 ? 66.265 12.870 44.480 1.00 54.85 227 HIS B O 1
ATOM 12862 N N . GLN B 1 228 ? 64.985 12.132 42.773 1.00 61.18 228 GLN B N 1
ATOM 12863 C CA . GLN B 1 228 ? 66.049 11.382 42.117 1.00 64.53 228 GLN B CA 1
ATOM 12864 C C . GLN B 1 228 ? 66.178 11.747 40.641 1.00 71.23 228 GLN B C 1
ATOM 12865 O O . GLN B 1 228 ? 65.180 11.940 39.939 1.00 72.63 228 GLN B O 1
ATOM 12879 N N . THR B 1 229 ? 67.422 11.866 40.189 1.00 75.08 229 THR B N 1
ATOM 12880 C CA . THR B 1 229 ? 67.729 11.892 38.766 1.00 73.91 229 THR B CA 1
ATOM 12881 C C . THR B 1 229 ? 67.237 10.625 38.073 1.00 74.55 229 THR B C 1
ATOM 12882 O O . THR B 1 229 ? 67.103 9.560 38.685 1.00 74.16 229 THR B O 1
ATOM 12893 N N . ASP B 1 230 ? 66.988 10.742 36.768 1.00 76.05 230 ASP B N 1
ATOM 12894 C CA . ASP B 1 230 ? 66.799 9.548 35.949 1.00 81.77 230 ASP B CA 1
ATOM 12895 C C . ASP B 1 230 ? 67.935 8.531 36.092 1.00 84.69 230 ASP B C 1
ATOM 12896 O O . ASP B 1 230 ? 67.688 7.319 35.984 1.00 82.18 230 ASP B O 1
ATOM 12905 N N . ASP B 1 231 ? 69.162 8.982 36.379 1.00 89.35 231 ASP B N 1
ATOM 12906 C CA . ASP B 1 231 ? 70.295 8.075 36.519 1.00 92.52 231 ASP B CA 1
ATOM 12907 C C . ASP B 1 231 ? 70.440 7.569 37.947 1.00 87.80 231 ASP B C 1
ATOM 12908 O O . ASP B 1 231 ? 70.840 6.429 38.180 1.00 92.02 231 ASP B O 1
ATOM 12917 N N . GLY B 1 232 ? 70.054 8.398 38.912 1.00 79.78 232 GLY B N 1
ATOM 12918 C CA . GLY B 1 232 ? 70.045 7.991 40.307 1.00 71.82 232 GLY B CA 1
ATOM 12919 C C . GLY B 1 232 ? 70.858 8.774 41.311 1.00 68.53 232 GLY B C 1
ATOM 12920 O O . GLY B 1 232 ? 71.467 8.207 42.230 1.00 66.56 232 GLY B O 1
ATOM 12924 N N . GLU B 1 233 ? 70.846 10.079 41.138 1.00 69.49 233 GLU B N 1
ATOM 12925 C CA . GLU B 1 233 ? 71.483 11.007 42.046 1.00 72.05 233 GLU B CA 1
ATOM 12926 C C . GLU B 1 233 ? 70.436 11.858 42.755 1.00 64.88 233 GLU B C 1
ATOM 12927 O O . GLU B 1 233 ? 69.377 12.176 42.204 1.00 59.55 233 GLU B O 1
ATOM 12939 N N . LEU B 1 234 ? 70.739 12.223 43.992 1.00 66.16 234 LEU B N 1
ATOM 12940 C CA . LEU B 1 234 ?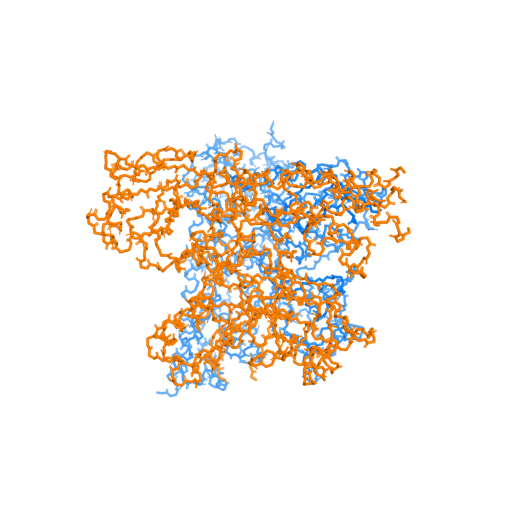 69.764 12.891 44.840 1.00 66.74 234 LEU B CA 1
ATOM 12941 C C . LEU B 1 234 ? 69.813 14.396 44.626 1.00 69.63 234 LEU B C 1
ATOM 12942 O O . LEU B 1 234 ? 70.887 14.975 44.432 1.00 75.14 234 LEU B O 1
ATOM 12958 N N . PHE B 1 235 ? 68.640 15.029 44.661 1.00 64.60 235 PHE B N 1
ATOM 12959 C CA . PHE B 1 235 ? 68.591 16.482 44.716 1.00 61.06 235 PHE B CA 1
ATOM 12960 C C . PHE B 1 235 ? 67.366 16.938 45.493 1.00 61.01 235 PHE B C 1
ATOM 12961 O O . PHE B 1 235 ? 66.357 16.232 45.582 1.00 65.27 235 PHE B O 1
ATOM 12978 N N . ILE B 1 236 ? 67.476 18.140 46.055 1.00 58.77 236 ILE B N 1
ATOM 12979 C CA . ILE B 1 236 ? 66.388 18.781 46.780 1.00 56.84 236 ILE B CA 1
ATOM 12980 C C . ILE B 1 236 ? 65.676 19.715 45.813 1.00 55.37 236 ILE B C 1
ATOM 12981 O O . ILE B 1 236 ? 66.249 20.710 45.356 1.00 56.97 236 ILE B O 1
ATOM 12997 N N . ASP B 1 237 ? 64.416 19.405 45.522 1.00 53.50 237 ASP B N 1
ATOM 12998 C CA . ASP B 1 237 ? 63.673 20.128 44.503 1.00 51.54 237 ASP B CA 1
ATOM 12999 C C . ASP B 1 237 ? 63.191 21.487 44.979 1.00 49.76 237 ASP B C 1
ATOM 13000 O O . ASP B 1 237 ? 62.855 22.329 44.139 1.00 46.80 237 ASP B O 1
ATOM 13009 N N . THR B 1 238 ? 63.124 21.715 46.295 1.00 47.63 238 THR B N 1
ATOM 13010 C CA . THR B 1 238 ? 62.677 23.006 46.807 1.00 47.32 238 THR B CA 1
ATOM 13011 C C . THR B 1 238 ? 62.728 23.093 48.327 1.00 44.28 238 THR B C 1
ATOM 13012 O O . THR B 1 238 ? 63.299 22.227 48.995 1.00 44.95 238 THR B O 1
ATOM 13023 N N . CYS B 1 239 ? 62.143 24.156 48.871 1.00 45.49 239 CYS B N 1
ATOM 13024 C CA . CYS B 1 239 ? 62.081 24.373 50.311 1.00 47.52 239 CYS B CA 1
ATOM 13025 C C . CYS B 1 239 ? 60.793 25.128 50.592 1.00 50.38 239 CYS B C 1
ATOM 13026 O O . CYS B 1 239 ? 60.576 26.207 50.032 1.00 52.93 239 CYS B O 1
ATOM 13034 N N . LEU B 1 240 ? 59.935 24.556 51.430 1.00 49.68 240 LEU B N 1
ATOM 13035 C CA . LEU B 1 240 ? 58.628 25.124 51.725 1.00 47.74 240 LEU B CA 1
ATOM 13036 C C . LEU B 1 240 ? 58.581 25.538 53.187 1.00 49.78 240 LEU B C 1
ATOM 13037 O O . LEU B 1 240 ? 58.940 24.749 54.071 1.00 46.46 240 LEU B O 1
ATOM 13053 N N . THR B 1 241 ? 58.133 26.774 53.441 1.00 52.82 241 THR B N 1
ATOM 13054 C CA . THR B 1 241 ? 58.152 27.319 54.794 1.00 54.07 241 THR B CA 1
ATOM 13055 C C . THR B 1 241 ? 56.845 27.999 55.200 1.00 54.46 241 THR B C 1
ATOM 13056 O O . THR B 1 241 ? 56.810 28.681 56.231 1.00 57.75 241 THR B O 1
ATOM 13067 N N . THR B 1 242 ? 55.777 27.835 54.433 1.00 50.92 242 THR B N 1
ATOM 13068 C CA . THR B 1 242 ? 54.473 28.353 54.818 1.00 50.73 242 THR B CA 1
ATOM 13069 C C . THR B 1 242 ? 53.582 27.221 55.322 1.00 50.58 242 THR B C 1
ATOM 13070 O O . THR B 1 242 ? 53.659 26.082 54.851 1.00 49.35 242 THR B O 1
ATOM 13081 N N . THR B 1 243 ? 52.719 27.548 56.284 1.00 47.77 243 THR B N 1
ATOM 13082 C CA . THR B 1 243 ? 51.788 26.543 56.778 1.00 45.34 243 THR B CA 1
ATOM 13083 C C . THR B 1 243 ? 50.859 26.070 55.671 1.00 43.61 243 THR B C 1
ATOM 13084 O O . THR B 1 243 ? 50.551 24.874 55.585 1.00 46.27 243 THR B O 1
ATOM 13095 N N . ALA B 1 244 ? 50.418 26.982 54.806 1.00 41.12 244 ALA B N 1
ATOM 13096 C CA . ALA B 1 244 ? 49.511 26.594 53.731 1.00 44.66 244 ALA B CA 1
ATOM 13097 C C . ALA B 1 244 ? 50.149 25.537 52.836 1.00 49.79 244 ALA B C 1
ATOM 13098 O O . ALA B 1 244 ? 49.519 24.525 52.497 1.00 53.53 244 ALA B O 1
ATOM 13105 N N . GLU B 1 245 ? 51.409 25.754 52.450 1.00 48.44 245 GLU B N 1
ATOM 13106 C CA . GLU B 1 245 ? 52.109 24.778 51.623 1.00 44.90 245 GLU B CA 1
ATOM 13107 C C . GLU B 1 245 ? 52.255 23.448 52.353 1.00 44.01 245 GLU B C 1
ATOM 13108 O O . GLU B 1 245 ? 52.065 22.381 51.758 1.00 44.33 245 GLU B O 1
ATOM 13120 N N . ALA B 1 246 ? 52.570 23.488 53.649 1.00 40.75 246 ALA B N 1
ATOM 13121 C CA . ALA B 1 246 ? 52.677 22.255 54.419 1.00 39.60 246 ALA B CA 1
ATOM 13122 C C . ALA B 1 246 ? 51.334 21.541 54.484 1.00 36.84 246 ALA B C 1
ATOM 13123 O O . ALA B 1 246 ? 51.261 20.319 54.315 1.00 36.93 246 ALA B O 1
ATOM 13130 N N . SER B 1 247 ? 50.256 22.287 54.733 1.00 39.02 247 SER B N 1
ATOM 13131 C CA . SER B 1 247 ? 48.931 21.678 54.759 1.00 38.73 247 SER B CA 1
ATOM 13132 C C . SER B 1 247 ? 48.658 20.907 53.477 1.00 36.86 247 SER B C 1
ATOM 13133 O O . SER B 1 247 ? 48.037 19.838 53.502 1.00 38.85 247 SER B O 1
ATOM 13141 N N . ILE B 1 248 ? 49.149 21.418 52.348 1.00 36.52 248 ILE B N 1
ATOM 13142 C CA . ILE B 1 248 ? 48.886 20.773 51.068 1.00 37.58 248 ILE B CA 1
ATOM 13143 C C . ILE B 1 248 ? 49.716 19.504 50.927 1.00 36.17 248 ILE B C 1
ATOM 13144 O O . ILE B 1 248 ? 49.210 18.459 50.500 1.00 36.41 248 ILE B O 1
ATOM 13160 N N . VAL B 1 249 ? 50.980 19.553 51.339 1.00 35.57 249 VAL B N 1
ATOM 13161 C CA . VAL B 1 249 ? 51.826 18.367 51.267 1.00 37.30 249 VAL B CA 1
ATOM 13162 C C . VAL B 1 249 ? 51.208 17.230 52.077 1.00 37.40 249 VAL B C 1
ATOM 13163 O O . VAL B 1 249 ? 51.166 16.079 51.628 1.00 36.32 249 VAL B O 1
ATOM 13176 N N . PHE B 1 250 ? 50.692 17.539 53.268 1.00 33.82 250 PHE B N 1
ATOM 13177 C CA . PHE B 1 250 ? 49.966 16.577 54.098 1.00 32.46 250 PHE B CA 1
ATOM 13178 C C . PHE B 1 250 ? 48.460 16.596 53.826 1.00 35.76 250 PHE B C 1
ATOM 13179 O O . PHE B 1 250 ? 47.657 16.442 54.752 1.00 37.30 250 PHE B O 1
ATOM 13196 N N . GLY B 1 251 ? 48.033 16.789 52.577 1.00 36.70 251 GLY B N 1
ATOM 13197 C CA . GLY B 1 251 ? 46.617 17.011 52.303 1.00 36.54 251 GLY B CA 1
ATOM 13198 C C . GLY B 1 251 ? 45.799 15.732 52.198 1.00 32.64 251 GLY B C 1
ATOM 13199 O O . GLY B 1 251 ? 46.294 14.665 51.829 1.00 33.22 251 GLY B O 1
ATOM 13203 N N . PHE B 1 252 ? 44.498 15.866 52.489 1.00 29.47 252 PHE B N 1
ATOM 13204 C CA . PHE B 1 252 ? 43.610 14.710 52.509 1.00 27.38 252 PHE B CA 1
ATOM 13205 C C . PHE B 1 252 ? 43.504 14.048 51.148 1.00 30.47 252 PHE B C 1
ATOM 13206 O O . PHE B 1 252 ? 43.027 12.911 51.062 1.00 36.00 252 PHE B O 1
ATOM 13223 N N . ALA B 1 253 ? 43.915 14.733 50.085 1.00 32.32 253 ALA B N 1
ATOM 13224 C CA . ALA B 1 253 ? 43.826 14.181 48.743 1.00 33.73 253 ALA B CA 1
ATOM 13225 C C . ALA B 1 253 ? 45.122 13.547 48.279 1.00 32.75 253 ALA B C 1
ATOM 13226 O O . ALA B 1 253 ? 45.197 13.121 47.122 1.00 33.07 253 ALA B O 1
ATOM 13233 N N . ARG B 1 254 ? 46.137 13.476 49.136 1.00 30.11 254 ARG B N 1
ATOM 13234 C CA . ARG B 1 254 ? 47.391 12.823 48.792 1.00 27.83 254 ARG B CA 1
ATOM 13235 C C . ARG B 1 254 ? 47.503 11.466 49.469 1.00 28.57 254 ARG B C 1
ATOM 13236 O O . ARG B 1 254 ? 46.869 11.200 50.493 1.00 34.64 254 ARG B O 1
ATOM 13257 N N . SER B 1 255 ? 48.344 10.611 48.890 1.00 30.73 255 SER B N 1
ATOM 13258 C CA . SER B 1 255 ? 48.672 9.349 49.534 1.00 29.02 255 SER B CA 1
ATOM 13259 C C . SER B 1 255 ? 49.272 9.602 50.906 1.00 27.74 255 SER B C 1
ATOM 13260 O O . SER B 1 255 ? 49.951 10.603 51.134 1.00 26.15 255 SER B O 1
ATOM 13268 N N . TYR B 1 256 ? 49.017 8.678 51.825 1.00 33.04 256 TYR B N 1
ATOM 13269 C CA . TYR B 1 256 ? 49.624 8.755 53.145 1.00 27.69 256 TYR B CA 1
ATOM 13270 C C . TYR B 1 256 ? 51.142 8.677 53.034 1.00 32.40 256 TYR B C 1
ATOM 13271 O O . TYR B 1 256 ? 51.693 8.109 52.083 1.00 39.56 256 TYR B O 1
ATOM 13289 N N . PHE B 1 257 ? 51.820 9.256 54.020 1.00 33.15 257 PHE B N 1
ATOM 13290 C CA . PHE B 1 257 ? 53.264 9.124 54.122 1.00 28.64 257 PHE B CA 1
ATOM 13291 C C . PHE B 1 257 ? 53.650 7.772 54.719 1.00 28.43 257 PHE B C 1
ATOM 13292 O O . PHE B 1 257 ? 52.910 7.179 55.509 1.00 29.23 257 PHE B O 1
ATOM 13309 N N . MET B 1 258 ? 54.824 7.293 54.324 1.00 27.21 258 MET B N 1
ATOM 13310 C CA . MET B 1 258 ? 55.468 6.149 54.948 1.00 23.32 258 MET B CA 1
ATOM 13311 C C . MET B 1 258 ? 56.591 6.725 55.795 1.00 30.48 258 MET B C 1
ATOM 13312 O O . MET B 1 258 ? 57.621 7.152 55.266 1.00 30.21 258 MET B O 1
ATOM 13326 N N . VAL B 1 259 ? 56.368 6.775 57.105 1.00 27.09 259 VAL B N 1
ATOM 13327 C CA . VAL B 1 259 ? 57.302 7.392 58.037 1.00 26.20 259 VAL B CA 1
ATOM 13328 C C . VAL B 1 259 ? 57.398 6.486 59.254 1.00 30.29 259 VAL B C 1
ATOM 13329 O O . VAL B 1 259 ? 56.385 6.220 59.910 1.00 33.78 259 VAL B O 1
ATOM 13342 N N . TYR B 1 260 ? 58.606 6.002 59.548 1.00 33.39 260 TYR B N 1
ATOM 13343 C CA . TYR B 1 260 ? 58.825 5.099 60.672 1.00 34.89 260 TYR B CA 1
ATOM 13344 C C . TYR B 1 260 ? 58.430 5.810 61.956 1.00 37.42 260 TYR B C 1
ATOM 13345 O O . TYR B 1 260 ? 59.047 6.818 62.325 1.00 40.16 260 TYR B O 1
ATOM 13363 N N . ALA B 1 261 ? 57.372 5.335 62.614 1.00 34.17 261 ALA B N 1
ATOM 13364 C CA . ALA B 1 261 ? 56.835 6.000 63.799 1.00 31.67 261 ALA B CA 1
ATOM 13365 C C . ALA B 1 261 ? 56.525 4.970 64.871 1.00 35.30 261 ALA B C 1
ATOM 13366 O O . ALA B 1 261 ? 55.410 4.434 64.930 1.00 37.31 261 ALA B O 1
ATOM 13373 N N . PRO B 1 262 ? 57.494 4.665 65.743 1.00 35.27 262 PRO B N 1
ATOM 13374 C CA . PRO B 1 262 ? 57.212 3.721 66.846 1.00 39.36 262 PRO B CA 1
ATOM 13375 C C . PRO B 1 262 ? 56.215 4.250 67.866 1.00 41.06 262 PRO B C 1
ATOM 13376 O O . PRO B 1 262 ? 55.517 3.454 68.508 1.00 40.25 262 PRO B O 1
ATOM 13387 N N . LEU B 1 263 ? 56.139 5.569 68.052 1.00 43.86 263 LEU B N 1
ATOM 13388 C CA . LEU B 1 263 ? 55.127 6.205 68.894 1.00 43.54 263 LEU B CA 1
ATOM 13389 C C . LEU B 1 263 ? 54.352 7.173 68.005 1.00 43.58 263 LEU B C 1
ATOM 13390 O O . LEU B 1 263 ? 54.641 8.381 67.976 1.00 39.81 263 LEU B O 1
ATOM 13406 N N . PRO B 1 264 ? 53.359 6.679 67.262 1.00 37.97 264 PRO B N 1
ATOM 13407 C CA . PRO B 1 264 ? 52.680 7.563 66.299 1.00 35.96 264 PRO B CA 1
ATOM 13408 C C . PRO B 1 264 ? 52.045 8.774 66.961 1.00 36.77 264 PRO B C 1
ATOM 13409 O O . PRO B 1 264 ? 52.050 9.871 66.381 1.00 38.52 264 PRO B O 1
ATOM 13420 N N . ALA B 1 265 ? 51.506 8.618 68.172 1.00 38.68 265 ALA B N 1
ATOM 13421 C CA . ALA B 1 265 ? 50.875 9.757 68.828 1.00 38.95 265 ALA B CA 1
ATOM 13422 C C . ALA B 1 265 ? 51.882 10.868 69.097 1.00 40.72 265 ALA B C 1
ATOM 13423 O O . ALA B 1 265 ? 51.540 12.055 69.032 1.00 40.91 265 ALA B O 1
ATOM 13430 N N . ALA B 1 266 ? 53.123 10.510 69.419 1.00 38.58 266 ALA B N 1
ATOM 13431 C CA . ALA B 1 266 ? 54.139 11.531 69.634 1.00 36.67 266 ALA B CA 1
ATOM 13432 C C . ALA B 1 266 ? 54.404 12.304 68.349 1.00 36.62 266 ALA B C 1
ATOM 13433 O O . ALA B 1 266 ? 54.500 13.537 68.364 1.00 35.96 266 ALA B O 1
ATOM 13440 N N . LEU B 1 267 ? 54.526 11.593 67.225 1.00 33.78 267 LEU B N 1
ATOM 13441 C CA . LEU B 1 267 ? 54.725 12.256 65.940 1.00 35.61 267 LEU B CA 1
ATOM 13442 C C . LEU B 1 267 ? 53.543 13.150 65.583 1.00 37.18 267 LEU B C 1
ATOM 13443 O O . LEU B 1 267 ? 53.722 14.244 65.033 1.00 34.89 267 LEU B O 1
ATOM 13459 N N . VAL B 1 268 ? 52.321 12.687 65.846 1.00 37.33 268 VAL B N 1
ATOM 13460 C CA . VAL B 1 268 ? 51.158 13.534 65.607 1.00 39.73 268 VAL B CA 1
ATOM 13461 C C . VAL B 1 268 ? 51.282 14.829 66.398 1.00 42.54 268 VAL B C 1
ATOM 13462 O O . VAL B 1 268 ? 51.063 15.926 65.868 1.00 42.75 268 VAL B O 1
ATOM 13475 N N . GLU B 1 269 ? 51.635 14.723 67.680 1.00 45.45 269 GLU B N 1
ATOM 13476 C CA . GLU B 1 269 ? 51.753 15.918 68.509 1.00 47.85 269 GLU B CA 1
ATOM 13477 C C . GLU B 1 269 ? 52.791 16.873 67.941 1.00 42.42 269 GLU B C 1
ATOM 13478 O O . GLU B 1 269 ? 52.521 18.064 67.755 1.00 44.36 269 GLU B O 1
ATOM 13490 N N . TRP B 1 270 ? 53.986 16.355 67.641 1.00 40.15 270 TRP B N 1
ATOM 13491 C CA . TRP B 1 270 ? 55.051 17.180 67.082 1.00 37.93 270 TRP B CA 1
ATOM 13492 C C . TRP B 1 270 ? 54.609 17.846 65.796 1.00 44.09 270 TRP B C 1
ATOM 13493 O O . TRP B 1 270 ? 54.990 18.989 65.524 1.00 48.94 270 TRP B O 1
ATOM 13514 N N . LEU B 1 271 ? 53.785 17.162 65.007 1.00 44.09 271 LEU B N 1
ATOM 13515 C CA . LEU B 1 271 ? 53.372 17.710 63.727 1.00 41.79 271 LEU B CA 1
ATOM 13516 C C . LEU B 1 271 ? 52.390 18.856 63.880 1.00 41.34 271 LEU B C 1
ATOM 13517 O O . LEU B 1 271 ? 52.226 19.623 62.938 1.00 44.66 271 LEU B O 1
ATOM 13533 N N . ARG B 1 272 ? 51.708 18.964 65.020 1.00 39.99 272 ARG B N 1
ATOM 13534 C CA . ARG B 1 272 ? 50.682 19.992 65.171 1.00 35.65 272 ARG B CA 1
ATOM 13535 C C . ARG B 1 272 ? 51.226 21.399 64.956 1.00 38.03 272 ARG B C 1
ATOM 13536 O O . ARG B 1 272 ? 50.542 22.238 64.359 1.00 41.76 272 ARG B O 1
ATOM 13557 N N . GLU B 1 273 ? 52.433 21.692 65.460 1.00 46.60 273 GLU B N 1
ATOM 13558 C CA . GLU B 1 273 ? 52.955 23.058 65.392 1.00 55.12 273 GLU B CA 1
ATOM 13559 C C . GLU B 1 273 ? 52.969 23.544 63.951 1.00 57.19 273 GLU B C 1
ATOM 13560 O O . GLU B 1 273 ? 52.419 24.608 63.630 1.00 58.33 273 GLU B O 1
ATOM 13572 N N . ILE B 1 274 ? 53.576 22.760 63.065 1.00 56.82 274 ILE B N 1
ATOM 13573 C CA . ILE B 1 274 ? 53.327 22.935 61.651 1.00 57.63 274 ILE B CA 1
ATOM 13574 C C . ILE B 1 274 ? 51.983 22.288 61.374 1.00 55.54 274 ILE B C 1
ATOM 13575 O O . ILE B 1 274 ? 51.441 21.571 62.210 1.00 62.75 274 ILE B O 1
ATOM 13591 N N . LEU B 1 275 ? 51.407 22.610 60.267 1.00 51.12 275 LEU B N 1
ATOM 13592 C CA . LEU B 1 275 ? 50.074 22.061 60.038 1.00 57.33 275 LEU B CA 1
ATOM 13593 C C . LEU B 1 275 ? 49.071 22.334 61.170 1.00 53.65 275 LEU B C 1
ATOM 13594 O O . LEU B 1 275 ? 48.407 21.406 61.659 1.00 49.46 275 LEU B O 1
ATOM 13610 N N . PRO B 1 276 ? 48.939 23.575 61.634 1.00 52.82 276 PRO B N 1
ATOM 13611 C CA . PRO B 1 276 ? 48.019 23.842 62.754 1.00 51.33 276 PRO B CA 1
ATOM 13612 C C . PRO B 1 276 ? 46.540 23.662 62.417 1.00 48.43 276 PRO B C 1
ATOM 13613 O O . PRO B 1 276 ? 45.711 23.682 63.338 1.00 47.97 276 PRO B O 1
ATOM 13624 N N . GLY B 1 277 ? 46.175 23.536 61.144 1.00 42.52 277 GLY B N 1
ATOM 13625 C CA . GLY B 1 277 ? 44.780 23.437 60.754 1.00 45.00 277 GLY B CA 1
ATOM 13626 C C . GLY B 1 277 ? 44.158 22.060 60.776 1.00 47.91 277 GLY B C 1
ATOM 13627 O O . GLY B 1 277 ? 42.930 21.951 60.682 1.00 46.73 277 GLY B O 1
ATOM 13631 N N . LYS B 1 278 ? 44.966 21.007 60.874 1.00 44.93 278 LYS B N 1
ATOM 13632 C CA . LYS B 1 278 ? 44.471 19.652 60.688 1.00 39.05 278 LYS B CA 1
ATOM 13633 C C . LYS B 1 278 ? 43.890 19.094 61.980 1.00 35.87 278 LYS B C 1
ATOM 13634 O O . LYS B 1 278 ? 44.405 19.332 63.075 1.00 34.16 278 LYS B O 1
ATOM 13653 N N . THR B 1 279 ? 42.787 18.368 61.852 1.00 34.39 279 THR B N 1
ATOM 13654 C CA . THR B 1 279 ? 42.291 17.608 62.984 1.00 31.84 279 THR B CA 1
ATOM 13655 C C . THR B 1 279 ? 43.275 16.499 63.344 1.00 35.86 279 THR B C 1
ATOM 13656 O O . THR B 1 279 ? 44.167 16.149 62.569 1.00 37.80 279 THR B O 1
ATOM 13667 N N . THR B 1 280 ? 43.091 15.928 64.541 1.00 39.48 280 THR B N 1
ATOM 13668 C CA . THR B 1 280 ? 43.916 14.793 64.956 1.00 36.26 280 THR B CA 1
ATOM 13669 C C . THR B 1 280 ? 43.753 13.608 64.013 1.00 38.47 280 THR B C 1
ATOM 13670 O O . THR B 1 280 ? 44.737 12.946 63.656 1.00 39.29 280 THR B O 1
ATOM 13681 N N . ALA B 1 281 ? 42.514 13.314 63.613 1.00 33.60 281 ALA B N 1
ATOM 13682 C CA . ALA B 1 281 ? 42.286 12.245 62.654 1.00 30.63 281 ALA B CA 1
ATOM 13683 C C . ALA B 1 281 ? 43.090 12.491 61.390 1.00 29.77 281 ALA B C 1
ATOM 13684 O O . ALA B 1 281 ? 43.695 11.565 60.837 1.00 34.08 281 ALA B O 1
ATOM 13691 N N . GLU B 1 282 ? 43.104 13.734 60.913 1.00 24.19 282 GLU B N 1
ATOM 13692 C CA . GLU B 1 282 ? 43.817 14.031 59.679 1.00 28.32 282 GLU B CA 1
ATOM 13693 C C . GLU B 1 282 ? 45.322 13.836 59.838 1.00 27.41 282 GLU B C 1
ATOM 13694 O O . GLU B 1 282 ? 45.998 13.385 58.908 1.00 30.28 282 GLU B O 1
ATOM 13706 N N . LEU B 1 283 ? 45.873 14.179 60.997 1.00 27.60 283 LEU B N 1
ATOM 13707 C CA . LEU B 1 283 ? 47.303 13.976 61.188 1.00 30.98 283 LEU B CA 1
ATOM 13708 C C . LEU B 1 283 ? 47.632 12.490 61.226 1.00 34.92 283 LEU B C 1
ATOM 13709 O O . LEU B 1 283 ? 48.596 12.047 60.588 1.00 35.78 283 LEU B O 1
ATOM 13725 N N . TYR B 1 284 ? 46.821 11.698 61.936 1.00 28.33 284 TYR B N 1
ATOM 13726 C CA . TYR B 1 284 ? 47.039 10.255 61.954 1.00 27.90 284 TYR B CA 1
ATOM 13727 C C . TYR B 1 284 ? 46.919 9.669 60.555 1.00 29.30 284 TYR B C 1
ATOM 13728 O O . TYR B 1 284 ? 47.720 8.815 60.158 1.00 35.99 284 TYR B O 1
ATOM 13746 N N . MET B 1 285 ? 45.944 10.140 59.780 1.00 29.19 285 MET B N 1
ATOM 13747 C CA . MET B 1 285 ? 45.762 9.614 58.438 1.00 33.27 285 MET B CA 1
ATOM 13748 C C . MET B 1 285 ? 46.885 10.058 57.507 1.00 29.60 285 MET B C 1
ATOM 13749 O O . MET B 1 285 ? 47.194 9.345 56.549 1.00 31.12 285 MET B O 1
ATOM 13763 N N . ALA B 1 286 ? 47.538 11.189 57.796 1.00 30.92 286 ALA B N 1
ATOM 13764 C CA . ALA B 1 286 ? 48.630 11.660 56.947 1.00 27.13 286 ALA B CA 1
ATOM 13765 C C . ALA B 1 286 ? 49.881 10.815 57.143 1.00 30.09 286 ALA B C 1
ATOM 13766 O O . ALA B 1 286 ? 50.666 10.636 56.200 1.00 31.22 286 ALA B O 1
ATOM 13773 N N . ILE B 1 287 ? 50.068 10.265 58.344 1.00 30.55 287 ILE B N 1
ATOM 13774 C CA . ILE B 1 287 ? 51.201 9.384 58.603 1.00 33.68 287 ILE B CA 1
ATOM 13775 C C . ILE B 1 287 ? 50.813 7.916 58.469 1.00 30.25 287 ILE B C 1
ATOM 13776 O O . ILE B 1 287 ? 51.605 7.034 58.814 1.00 31.74 287 ILE B O 1
ATOM 13792 N N . GLY B 1 288 ? 49.622 7.634 57.956 1.00 27.50 288 GLY B N 1
ATOM 13793 C CA . GLY B 1 288 ? 49.274 6.294 57.544 1.00 29.96 288 GLY B CA 1
ATOM 13794 C C . GLY B 1 288 ? 48.418 5.502 58.511 1.00 30.64 288 GLY B C 1
ATOM 13795 O O . GLY B 1 288 ? 48.071 4.357 58.196 1.00 26.33 288 GLY B O 1
ATOM 13799 N N . CYS B 1 289 ? 48.060 6.066 59.665 1.00 29.00 289 CYS B N 1
ATOM 13800 C CA . CYS B 1 289 ? 47.196 5.378 60.625 1.00 31.65 289 CYS B CA 1
ATOM 13801 C C . CYS B 1 289 ? 45.741 5.653 60.235 1.00 28.12 289 CYS B C 1
ATOM 13802 O O . CYS B 1 289 ? 44.994 6.377 60.891 1.00 33.04 289 CYS B O 1
ATOM 13810 N N . GLN B 1 290 ? 45.359 5.011 59.127 1.00 26.91 290 GLN B N 1
ATOM 13811 C CA . GLN B 1 290 ? 44.063 5.231 58.489 1.00 25.97 290 GLN B CA 1
ATOM 13812 C C . GLN B 1 290 ? 42.927 4.691 59.357 1.00 27.94 290 GLN B C 1
ATOM 13813 O O . GLN B 1 290 ? 41.933 5.385 59.595 1.00 33.23 290 GLN B O 1
ATOM 13827 N N . LYS B 1 291 ? 43.057 3.464 59.868 1.00 23.26 291 LYS B N 1
ATOM 13828 C CA . LYS B 1 291 ? 41.985 2.905 60.685 1.00 23.09 291 LYS B CA 1
ATOM 13829 C C . LYS B 1 291 ? 41.864 3.637 62.013 1.00 27.11 291 LYS B C 1
ATOM 13830 O O . LYS B 1 291 ? 40.751 3.840 62.513 1.00 29.39 291 LYS B O 1
ATOM 13849 N N . HIS B 1 292 ? 42.987 4.012 62.631 1.00 27.31 292 HIS B N 1
ATOM 13850 C CA . HIS B 1 292 ? 42.851 4.784 63.862 1.00 30.00 292 HIS B CA 1
ATOM 13851 C C . HIS B 1 292 ? 42.278 6.163 63.586 1.00 29.05 292 HIS B C 1
ATOM 13852 O O . HIS B 1 292 ? 41.563 6.717 64.431 1.00 28.45 292 HIS B O 1
ATOM 13866 N N . ALA B 1 293 ? 42.615 6.741 62.429 1.00 27.46 293 ALA B N 1
ATOM 13867 C CA . ALA B 1 293 ? 42.019 8.010 62.036 1.00 29.16 293 ALA B CA 1
ATOM 13868 C C . ALA B 1 293 ? 40.508 7.891 61.965 1.00 29.72 293 ALA B C 1
ATOM 13869 O O . ALA B 1 293 ? 39.789 8.825 62.331 1.00 35.79 293 ALA B O 1
ATOM 13876 N N . LYS B 1 294 ? 40.002 6.743 61.510 1.00 30.01 294 LYS B N 1
ATOM 13877 C CA . LYS B 1 294 ? 38.558 6.533 61.506 1.00 31.14 294 LYS B CA 1
ATOM 13878 C C . LYS B 1 294 ? 37.995 6.616 62.919 1.00 30.53 294 LYS B C 1
ATOM 13879 O O . LYS B 1 294 ? 36.989 7.291 63.159 1.00 33.01 294 LYS B O 1
ATOM 13898 N N . THR B 1 295 ? 38.629 5.932 63.869 1.00 31.91 295 THR B N 1
ATOM 13899 C CA . THR B 1 295 ? 38.207 6.040 65.259 1.00 31.15 295 THR B CA 1
ATOM 13900 C C . THR B 1 295 ? 38.202 7.494 65.714 1.00 35.17 295 THR B C 1
ATOM 13901 O O . THR B 1 295 ? 37.218 7.980 66.285 1.00 39.55 295 THR B O 1
ATOM 13912 N N . GLU B 1 296 ? 39.301 8.206 65.482 1.00 34.54 296 GLU B N 1
ATOM 13913 C CA . GLU B 1 296 ? 39.371 9.584 65.947 1.00 38.75 296 GLU B CA 1
ATOM 13914 C C . GLU B 1 296 ? 38.357 10.462 65.228 1.00 41.03 296 GLU B C 1
ATOM 13915 O O . GLU B 1 296 ? 37.841 11.422 65.812 1.00 45.95 296 GLU B O 1
ATOM 13927 N N . SER B 1 297 ? 38.035 10.133 63.980 1.00 34.84 297 SER B N 1
ATOM 13928 C CA . SER B 1 297 ? 37.130 10.969 63.207 1.00 36.99 297 SER B CA 1
ATOM 13929 C C . SER B 1 297 ? 35.681 10.777 63.642 1.00 36.74 297 SER B C 1
ATOM 13930 O O . SER B 1 297 ? 34.894 11.726 63.585 1.00 37.09 297 SER B O 1
ATOM 13938 N N . TYR B 1 298 ? 35.299 9.574 64.085 1.00 35.94 298 TYR B N 1
ATOM 13939 C CA . TYR B 1 298 ? 33.969 9.429 64.666 1.00 35.96 298 TYR B CA 1
ATOM 13940 C C . TYR B 1 298 ? 33.861 10.203 65.971 1.00 37.77 298 TYR B C 1
ATOM 13941 O O . TYR B 1 298 ? 32.790 10.731 66.295 1.00 39.20 298 TYR B O 1
ATOM 13959 N N . ARG B 1 299 ? 34.959 10.289 66.722 1.00 34.23 299 ARG B N 1
ATOM 13960 C CA . ARG B 1 299 ? 34.971 11.101 67.931 1.00 35.89 299 ARG B CA 1
ATOM 13961 C C . ARG B 1 299 ? 34.804 12.575 67.584 1.00 37.17 299 ARG B C 1
ATOM 13962 O O . ARG B 1 299 ? 33.983 13.279 68.183 1.00 42.98 299 ARG B O 1
ATOM 13983 N N . GLU B 1 300 ? 35.558 13.052 66.596 1.00 39.33 300 GLU B N 1
ATOM 13984 C CA . GLU B 1 300 ? 35.400 14.429 66.137 1.00 37.25 300 GLU B CA 1
ATOM 13985 C C . GLU B 1 300 ? 33.974 14.715 65.685 1.00 40.47 300 GLU B C 1
ATOM 13986 O O . GLU B 1 300 ? 33.463 15.826 65.898 1.00 39.74 300 GLU B O 1
ATOM 13998 N N . TYR B 1 301 ? 33.326 13.736 65.042 1.00 39.86 301 TYR B N 1
ATOM 13999 C CA . TYR B 1 301 ? 31.945 13.904 64.594 1.00 36.94 301 TYR B CA 1
ATOM 14000 C C . TYR B 1 301 ? 30.998 14.012 65.787 1.00 39.77 301 TYR B C 1
ATOM 14001 O O . TYR B 1 301 ? 30.126 14.880 65.843 1.00 39.86 301 TYR B O 1
ATOM 14019 N N . LEU B 1 302 ? 31.185 13.138 66.777 1.00 42.74 302 LEU B N 1
ATOM 14020 C CA . LEU B 1 302 ? 30.326 13.151 67.957 1.00 41.82 302 LEU B CA 1
ATOM 14021 C C . LEU B 1 302 ? 30.484 14.462 68.682 1.00 44.26 302 LEU B C 1
ATOM 14022 O O . LEU B 1 302 ? 29.494 15.097 69.043 1.00 47.27 302 LEU B O 1
ATOM 14038 N N . VAL B 1 303 ? 31.732 14.906 68.857 1.00 46.05 303 VAL B N 1
ATOM 14039 C CA . VAL B 1 303 ? 31.986 16.188 69.510 1.00 47.39 303 VAL B CA 1
ATOM 14040 C C . VAL B 1 303 ? 31.221 17.299 68.811 1.00 47.99 303 VAL B C 1
ATOM 14041 O O . VAL B 1 303 ? 30.480 18.059 69.442 1.00 54.09 303 VAL B O 1
ATOM 14054 N N . TYR B 1 304 ? 31.388 17.408 67.494 1.00 48.12 304 TYR B N 1
ATOM 14055 C CA . TYR B 1 304 ? 30.731 18.478 66.754 1.00 48.45 304 TYR B CA 1
ATOM 14056 C C . TYR B 1 304 ? 29.216 18.383 66.884 1.00 49.57 304 TYR B C 1
ATOM 14057 O O . TYR B 1 304 ? 28.541 19.382 67.152 1.00 48.11 304 TYR B O 1
ATOM 14075 N N . LEU B 1 305 ? 28.666 17.185 66.667 1.00 52.72 305 LEU B N 1
ATOM 14076 C CA . LEU B 1 305 ? 27.220 16.978 66.706 1.00 49.54 305 LEU B CA 1
ATOM 14077 C C . LEU B 1 305 ? 26.606 17.472 68.008 1.00 50.69 305 LEU B C 1
ATOM 14078 O O . LEU B 1 305 ? 25.519 18.060 68.007 1.00 49.86 305 LEU B O 1
ATOM 14094 N N . GLN B 1 306 ? 27.259 17.201 69.135 1.00 55.96 306 GLN B N 1
ATOM 14095 C CA . GLN B 1 306 ? 26.656 17.548 70.413 1.00 67.50 306 GLN B CA 1
ATOM 14096 C C . GLN B 1 306 ? 26.662 19.053 70.634 1.00 70.71 306 GLN B C 1
ATOM 14097 O O . GLN B 1 306 ? 25.783 19.578 71.325 1.00 73.24 306 GLN B O 1
ATOM 14111 N N . GLY B 1 307 ? 27.612 19.760 70.030 1.00 70.38 307 GLY B N 1
ATOM 14112 C CA . GLY B 1 307 ? 27.718 21.193 70.208 1.00 69.98 307 GLY B CA 1
ATOM 14113 C C . GLY B 1 307 ? 27.053 21.983 69.105 1.00 68.63 307 GLY B C 1
ATOM 14114 O O . GLY B 1 307 ? 26.829 23.189 69.228 1.00 67.05 307 GLY B O 1
ATOM 14118 N N . CYS B 1 308 ? 26.719 21.307 68.020 1.00 67.08 308 CYS B N 1
ATOM 14119 C CA . CYS B 1 308 ? 25.964 21.943 66.958 1.00 72.31 308 CYS B CA 1
ATOM 14120 C C . CYS B 1 308 ? 24.488 21.958 67.326 1.00 74.66 308 CYS B C 1
ATOM 14121 O O . CYS B 1 308 ? 23.993 21.070 68.027 1.00 76.38 308 CYS B O 1
ATOM 14129 N N . ASN B 1 309 ? 23.786 22.980 66.852 1.00 72.20 309 ASN B N 1
ATOM 14130 C CA . ASN B 1 309 ? 22.344 23.075 67.033 1.00 74.38 309 ASN B CA 1
ATOM 14131 C C . ASN B 1 309 ? 21.629 23.166 65.690 1.00 70.03 309 ASN B C 1
ATOM 14132 O O . ASN B 1 309 ? 20.688 23.944 65.519 1.00 69.94 309 ASN B O 1
ATOM 14143 N N . GLU B 1 310 ? 22.087 22.377 64.719 1.00 68.86 310 GLU B N 1
ATOM 14144 C CA . GLU B 1 310 ? 21.526 22.325 63.379 1.00 66.11 310 GLU B CA 1
ATOM 14145 C C . GLU B 1 310 ? 21.278 20.871 63.022 1.00 55.27 310 GLU B C 1
ATOM 14146 O O . GLU B 1 310 ? 21.739 19.949 63.691 1.00 57.94 310 GLU B O 1
ATOM 14158 N N . GLN B 1 311 ? 20.501 20.669 61.981 1.00 47.52 311 GLN B N 1
ATOM 14159 C CA . GLN B 1 311 ? 20.144 19.329 61.555 1.00 45.39 311 GLN B CA 1
ATOM 14160 C C . GLN B 1 311 ? 20.917 18.926 60.306 1.00 46.33 311 GLN B C 1
ATOM 14161 O O . GLN B 1 311 ? 21.458 19.765 59.578 1.00 45.02 311 GLN B O 1
ATOM 14175 N N . PHE B 1 312 ? 20.969 17.612 60.075 1.00 43.07 312 PHE B N 1
ATOM 14176 C CA . PHE B 1 312 ? 21.531 17.087 58.835 1.00 41.70 312 PHE B CA 1
ATOM 14177 C C . PHE B 1 312 ? 20.702 17.567 57.652 1.00 43.38 312 PHE B C 1
ATOM 14178 O O . PHE B 1 312 ? 19.472 17.519 57.694 1.00 39.18 312 PHE B O 1
ATOM 14195 N N . ILE B 1 313 ? 21.372 17.997 56.575 1.00 41.98 313 ILE B N 1
ATOM 14196 C CA . ILE B 1 313 ? 20.683 18.446 55.368 1.00 37.74 313 ILE B CA 1
ATOM 14197 C C . ILE B 1 313 ? 21.361 17.830 54.155 1.00 35.98 313 ILE B C 1
ATOM 14198 O O . ILE B 1 313 ? 22.515 17.406 54.216 1.00 37.21 313 ILE B O 1
ATOM 14214 N N . GLU B 1 314 ? 20.618 17.743 53.052 1.00 35.57 314 GLU B N 1
ATOM 14215 C CA . GLU B 1 314 ? 21.235 17.384 51.783 1.00 31.37 314 GLU B CA 1
ATOM 14216 C C . GLU B 1 314 ? 22.352 18.373 51.475 1.00 35.51 314 GLU B C 1
ATOM 14217 O O . GLU B 1 314 ? 22.223 19.571 51.743 1.00 40.03 314 GLU B O 1
ATOM 14229 N N . ALA B 1 315 ? 23.457 17.866 50.920 1.00 34.27 315 ALA B N 1
ATOM 14230 C CA . ALA B 1 315 ? 24.619 18.710 50.670 1.00 29.76 315 ALA B CA 1
ATOM 14231 C C . ALA B 1 315 ? 24.345 19.662 49.505 1.00 29.24 315 ALA B C 1
ATOM 14232 O O . ALA B 1 315 ? 23.728 19.270 48.511 1.00 33.34 315 ALA B O 1
ATOM 14239 N N . PRO B 1 316 ? 24.780 20.918 49.596 1.00 29.93 316 PRO B N 1
ATOM 14240 C CA . PRO B 1 316 ? 24.533 21.860 48.489 1.00 28.65 316 PRO B CA 1
ATOM 14241 C C . PRO B 1 316 ? 25.179 21.404 47.184 1.00 32.18 316 PRO B C 1
ATOM 14242 O O . PRO B 1 316 ? 26.260 20.806 47.171 1.00 39.06 316 PRO B O 1
ATOM 14253 N N . GLY B 1 317 ? 24.486 21.682 46.074 1.00 30.28 317 GLY B N 1
ATOM 14254 C CA . GLY B 1 317 ? 25.017 21.491 44.744 1.00 27.99 317 GLY B CA 1
ATOM 14255 C C . GLY B 1 317 ? 24.095 20.637 43.897 1.00 26.53 317 GLY B C 1
ATOM 14256 O O . GLY B 1 317 ? 22.925 20.416 44.229 1.00 28.96 317 GLY B O 1
ATOM 14260 N N . ILE B 1 318 ? 24.641 20.122 42.801 1.00 28.66 318 ILE B N 1
ATOM 14261 C CA . ILE B 1 318 ? 23.844 19.333 41.877 1.00 22.05 318 ILE B CA 1
ATOM 14262 C C . ILE B 1 318 ? 23.589 17.971 42.498 1.00 24.10 318 ILE B C 1
ATOM 14263 O O . ILE B 1 318 ? 24.519 17.267 42.912 1.00 26.03 318 ILE B O 1
ATOM 14279 N N . ARG B 1 319 ? 22.325 17.603 42.590 1.00 27.74 319 ARG B N 1
ATOM 14280 C CA . ARG B 1 319 ? 21.975 16.342 43.217 1.00 27.64 319 ARG B CA 1
ATOM 14281 C C . ARG B 1 319 ? 22.554 15.182 42.421 1.00 31.51 319 ARG B C 1
ATOM 14282 O O . ARG B 1 319 ? 22.440 15.133 41.194 1.00 34.26 319 ARG B O 1
ATOM 14303 N N . GLY B 1 320 ? 23.205 14.259 43.120 1.00 37.26 320 GLY B N 1
ATOM 14304 C CA . GLY B 1 320 ? 23.751 13.097 42.456 1.00 38.99 320 GLY B CA 1
ATOM 14305 C C . GLY B 1 320 ? 22.661 12.124 42.058 1.00 39.38 320 GLY B C 1
ATOM 14306 O O . GLY B 1 320 ? 21.641 11.981 42.735 1.00 40.62 320 GLY B O 1
ATOM 14310 N N . MET B 1 321 ? 22.895 11.427 40.952 1.00 42.95 321 MET B N 1
ATOM 14311 C CA . MET B 1 321 ? 21.967 10.414 40.484 1.00 46.76 321 MET B CA 1
ATOM 14312 C C . MET B 1 321 ? 22.380 8.993 40.845 1.00 41.43 321 MET B C 1
ATOM 14313 O O . MET B 1 321 ? 21.627 8.058 40.550 1.00 40.02 321 MET B O 1
ATOM 14327 N N . VAL B 1 322 ? 23.539 8.790 41.473 1.00 35.66 322 VAL B N 1
ATOM 14328 C CA . VAL B 1 322 ? 23.794 7.479 42.062 1.00 36.81 322 VAL B CA 1
ATOM 14329 C C . VAL B 1 322 ? 24.014 7.603 43.562 1.00 36.51 322 VAL B C 1
ATOM 14330 O O . VAL B 1 322 ? 23.645 6.694 44.310 1.00 35.38 322 VAL B O 1
ATOM 14343 N N . MET B 1 323 ? 24.613 8.705 44.019 1.00 33.45 323 MET B N 1
ATOM 14344 C CA . MET B 1 323 ? 24.843 8.895 45.445 1.00 28.90 323 MET B CA 1
ATOM 14345 C C . MET B 1 323 ? 23.890 9.931 46.032 1.00 29.79 323 MET B C 1
ATOM 14346 O O . MET B 1 323 ? 23.501 10.894 45.371 1.00 36.79 323 MET B O 1
ATOM 14360 N N . LEU B 1 324 ? 23.529 9.720 47.290 1.00 28.89 324 LEU B N 1
ATOM 14361 C CA . LEU B 1 324 ? 22.786 10.679 48.097 1.00 24.89 324 LEU B CA 1
ATOM 14362 C C . LEU B 1 324 ? 23.751 11.220 49.134 1.00 31.53 324 LEU B C 1
ATOM 14363 O O . LEU B 1 324 ? 24.423 10.436 49.814 1.00 35.63 324 LEU B O 1
ATOM 14379 N N . VAL B 1 325 ? 23.840 12.544 49.239 1.00 27.39 325 VAL B N 1
ATOM 14380 C CA . VAL B 1 325 ? 24.930 13.189 49.962 1.00 26.14 325 VAL B CA 1
ATOM 14381 C C . VAL B 1 325 ? 24.361 14.215 50.931 1.00 33.75 325 VAL B C 1
ATOM 14382 O O . VAL B 1 325 ? 23.691 15.170 50.511 1.00 32.38 325 VAL B O 1
ATOM 14395 N N . PHE B 1 326 ? 24.680 14.056 52.216 1.00 30.63 326 PHE B N 1
ATOM 14396 C CA . PHE B 1 326 ? 24.220 14.989 53.233 1.00 30.13 326 PHE B CA 1
ATOM 14397 C C . PHE B 1 326 ? 25.388 15.397 54.122 1.00 31.35 326 PHE B C 1
ATOM 14398 O O . PHE B 1 326 ? 26.505 14.879 54.015 1.00 35.89 326 PHE B O 1
ATOM 14415 N N . THR B 1 327 ? 25.114 16.362 54.992 1.00 29.82 327 THR B N 1
ATOM 14416 C CA . THR B 1 327 ? 26.135 16.986 55.828 1.00 34.73 327 THR B CA 1
ATOM 14417 C C . THR B 1 327 ? 25.432 17.757 56.945 1.00 33.64 327 THR B C 1
ATOM 14418 O O . THR B 1 327 ? 24.200 17.831 57.004 1.00 26.54 327 THR B O 1
ATOM 14429 N N . LEU B 1 328 ? 26.247 18.344 57.832 1.00 38.73 328 LEU B N 1
ATOM 14430 C CA . LEU B 1 328 ? 25.823 19.295 58.839 1.00 40.27 328 LEU B CA 1
ATOM 14431 C C . LEU B 1 328 ? 26.310 20.682 58.444 1.00 39.93 328 LEU B C 1
ATOM 14432 O O . LEU B 1 328 ? 27.458 20.830 58.010 1.00 40.30 328 LEU B O 1
ATOM 14448 N N . PRO B 1 329 ? 25.461 21.707 58.556 1.00 44.75 329 PRO B N 1
ATOM 14449 C CA . PRO B 1 329 ? 25.829 23.033 58.043 1.00 39.34 329 PRO B CA 1
ATOM 14450 C C . PRO B 1 329 ? 27.249 23.497 58.318 1.00 40.58 329 PRO B C 1
ATOM 14451 O O . PRO B 1 329 ? 27.908 24.012 57.407 1.00 45.92 329 PRO B O 1
ATOM 14462 N N . GLY B 1 330 ? 27.725 23.373 59.550 1.00 38.55 330 GLY B N 1
ATOM 14463 C CA . GLY B 1 330 ? 29.056 23.833 59.888 1.00 41.89 330 GLY B CA 1
ATOM 14464 C C . GLY B 1 330 ? 30.134 22.772 59.885 1.00 43.04 330 GLY B C 1
ATOM 14465 O O . GLY B 1 330 ? 31.250 23.053 60.338 1.00 43.97 330 GLY B O 1
ATOM 14469 N N . PHE B 1 331 ? 29.843 21.579 59.369 1.00 40.51 331 PHE B N 1
ATOM 14470 C CA . PHE B 1 331 ? 30.711 20.413 59.447 1.00 40.00 331 PHE B CA 1
ATOM 14471 C C . PHE B 1 331 ? 31.631 20.331 58.234 1.00 39.94 331 PHE B C 1
ATOM 14472 O O . PHE B 1 331 ? 31.296 20.794 57.140 1.00 41.60 331 PHE B O 1
ATOM 14489 N N . ASP B 1 332 ? 32.814 19.749 58.448 1.00 39.18 332 ASP B N 1
ATOM 14490 C CA . ASP B 1 332 ? 33.863 19.688 57.437 1.00 37.34 332 ASP B CA 1
ATOM 14491 C C . ASP B 1 332 ? 33.859 18.374 56.662 1.00 34.23 332 ASP B C 1
ATOM 14492 O O . ASP B 1 332 ? 34.856 18.038 56.014 1.00 32.59 332 ASP B O 1
ATOM 14501 N N . ARG B 1 333 ? 32.767 17.622 56.721 1.00 27.75 333 ARG B N 1
ATOM 14502 C CA . ARG B 1 333 ? 32.700 16.332 56.059 1.00 31.53 333 ARG B CA 1
ATOM 14503 C C . ARG B 1 333 ? 31.316 16.147 55.461 1.00 30.24 333 ARG B C 1
ATOM 14504 O O . ARG B 1 333 ? 30.336 16.744 55.911 1.00 33.71 333 ARG B O 1
ATOM 14525 N N . VAL B 1 334 ? 31.243 15.298 54.439 1.00 29.03 334 VAL B N 1
ATOM 14526 C CA . VAL B 1 334 ? 29.967 14.899 53.864 1.00 27.60 334 VAL B CA 1
ATOM 14527 C C . VAL B 1 334 ? 29.808 13.395 54.062 1.00 25.66 334 VAL B C 1
ATOM 14528 O O . VAL B 1 334 ? 30.785 12.652 54.217 1.00 21.84 334 VAL B O 1
ATOM 14541 N N . PHE B 1 335 ? 28.552 12.955 54.028 1.00 26.08 335 PHE B N 1
ATOM 14542 C CA . PHE B 1 335 ? 28.179 11.545 54.077 1.00 26.68 335 PHE B CA 1
ATOM 14543 C C . PHE B 1 335 ? 27.572 11.174 52.730 1.00 27.69 335 PHE B C 1
ATOM 14544 O O . PHE B 1 335 ? 26.637 11.838 52.269 1.00 30.25 335 PHE B O 1
ATOM 14561 N N . LYS B 1 336 ? 28.096 10.131 52.095 1.00 25.78 336 LYS B N 1
ATOM 14562 C CA . LYS B 1 336 ? 27.651 9.739 50.761 1.00 26.83 336 LYS B CA 1
ATOM 14563 C C . LYS B 1 336 ? 27.147 8.308 50.827 1.00 29.59 336 LYS B C 1
ATOM 14564 O O . LYS B 1 336 ? 27.915 7.393 51.144 1.00 31.90 336 LYS B O 1
ATOM 14583 N N . VAL B 1 337 ? 25.858 8.117 50.558 1.00 28.52 337 VAL B N 1
ATOM 14584 C CA . VAL B 1 337 ? 25.254 6.790 50.580 1.00 31.56 337 VAL B CA 1
ATOM 14585 C C . VAL B 1 337 ? 24.772 6.453 49.176 1.00 31.93 337 VAL B C 1
ATOM 14586 O O . VAL B 1 337 ? 24.232 7.313 48.469 1.00 26.93 337 VAL B O 1
ATOM 14599 N N . ILE B 1 338 ? 25.012 5.203 48.768 1.00 33.21 338 ILE B N 1
ATOM 14600 C CA . ILE B 1 338 ? 24.643 4.743 47.438 1.00 34.21 338 ILE B CA 1
ATOM 14601 C C . ILE B 1 338 ? 23.137 4.590 47.364 1.00 37.32 338 ILE B C 1
ATOM 14602 O O . ILE B 1 338 ? 22.517 4.008 48.259 1.00 39.02 338 ILE B O 1
ATOM 14618 N N . LYS B 1 339 ? 22.551 5.083 46.285 1.00 38.30 339 LYS B N 1
ATOM 14619 C CA . LYS B 1 339 ? 21.116 5.064 46.136 1.00 40.19 339 LYS B CA 1
ATOM 14620 C C . LYS B 1 339 ? 20.618 3.650 45.888 1.00 39.02 339 LYS B C 1
ATOM 14621 O O . LYS B 1 339 ? 21.334 2.815 45.361 1.00 38.70 339 LYS B O 1
ATOM 14640 N N . ASP B 1 340 ? 19.349 3.403 46.202 1.00 42.76 340 ASP B N 1
ATOM 14641 C CA . ASP B 1 340 ? 18.770 2.090 45.939 1.00 48.36 340 ASP B CA 1
ATOM 14642 C C . ASP B 1 340 ? 18.634 1.832 44.435 1.00 52.44 340 ASP B C 1
ATOM 14643 O O . ASP B 1 340 ? 18.977 0.752 43.939 1.00 55.87 340 ASP B O 1
ATOM 14652 N N . LYS B 1 341 ? 18.081 2.791 43.693 1.00 55.19 341 LYS B N 1
ATOM 14653 C CA . LYS B 1 341 ? 17.953 2.680 42.245 1.00 65.07 341 LYS B CA 1
ATOM 14654 C C . LYS B 1 341 ? 18.583 3.914 41.618 1.00 61.83 341 LYS B C 1
ATOM 14655 O O . LYS B 1 341 ? 18.379 5.035 42.093 1.00 62.18 341 LYS B O 1
ATOM 14674 N N . PHE B 1 342 ? 19.360 3.704 40.567 1.00 61.55 342 PHE B N 1
ATOM 14675 C CA . PHE B 1 342 ? 19.983 4.825 39.887 1.00 67.59 342 PHE B CA 1
ATOM 14676 C C . PHE B 1 342 ? 19.073 5.282 38.749 1.00 80.19 342 PHE B C 1
ATOM 14677 O O . PHE B 1 342 ? 18.211 4.536 38.276 1.00 81.08 342 PHE B O 1
ATOM 14694 N N . ALA B 1 343 ? 19.282 6.528 38.310 1.00 88.09 343 ALA B N 1
ATOM 14695 C CA . ALA B 1 343 ? 18.518 7.113 37.216 1.00 95.92 343 ALA B CA 1
ATOM 14696 C C . ALA B 1 343 ? 18.538 6.137 36.046 1.00 104.10 343 ALA B C 1
ATOM 14697 O O . ALA B 1 343 ? 19.534 5.424 35.859 1.00 103.27 343 ALA B O 1
ATOM 14704 N N . PRO B 1 344 ? 17.474 6.065 35.241 1.00 111.81 344 PRO B N 1
ATOM 14705 C CA . PRO B 1 344 ? 17.426 5.031 34.188 1.00 114.52 344 PRO B CA 1
ATOM 14706 C C . PRO B 1 344 ? 18.584 5.137 33.205 1.00 113.71 344 PRO B C 1
ATOM 14707 O O . PRO B 1 344 ? 18.896 4.153 32.523 1.00 110.31 344 PRO B O 1
ATOM 14718 N N . GLN B 1 345 ? 19.226 6.302 33.111 1.00 115.99 345 GLN B N 1
ATOM 14719 C CA . GLN B 1 345 ? 20.381 6.458 32.233 1.00 118.20 345 GLN B CA 1
ATOM 14720 C C . GLN B 1 345 ? 21.511 5.524 32.642 1.00 116.97 345 GLN B C 1
ATOM 14721 O O . GLN B 1 345 ? 22.039 4.759 31.825 1.00 117.47 345 GLN B O 1
ATOM 14735 N N . LYS B 1 346 ? 21.861 5.540 33.917 1.00 113.20 346 LYS B N 1
ATOM 14736 C CA . LYS B 1 346 ? 23.064 4.869 34.382 1.00 106.81 346 LYS B CA 1
ATOM 14737 C C . LYS B 1 346 ? 22.826 3.373 34.554 1.00 101.49 346 LYS B C 1
ATOM 14738 O O . LYS B 1 346 ? 21.991 2.920 35.329 1.00 99.88 346 LYS B O 1
ATOM 14757 N N . GLU B 1 347 ? 23.560 2.622 33.802 1.00 100.74 347 GLU B N 1
ATOM 14758 C CA . GLU B 1 347 ? 23.463 1.168 33.765 1.00 98.92 347 GLU B CA 1
ATOM 14759 C C . GLU B 1 347 ? 24.640 0.662 34.573 1.00 90.84 347 GLU B C 1
ATOM 14760 O O . GLU B 1 347 ? 25.702 0.350 34.066 1.00 90.48 347 GLU B O 1
ATOM 14772 N N . MET B 1 348 ? 24.397 0.567 35.860 1.00 80.56 348 MET B N 1
ATOM 14773 C CA . MET B 1 348 ? 25.372 0.029 36.773 1.00 71.68 348 MET B CA 1
ATOM 14774 C C . MET B 1 348 ? 24.889 -0.493 38.128 1.00 62.89 348 MET B C 1
ATOM 14775 O O . MET B 1 348 ? 23.777 -0.240 38.625 1.00 61.27 348 MET B O 1
ATOM 14789 N N . SER B 1 349 ? 25.816 -1.241 38.707 1.00 56.97 349 SER B N 1
ATOM 14790 C CA . SER B 1 349 ? 25.623 -1.906 39.983 1.00 47.17 349 SER B CA 1
ATOM 14791 C C . SER B 1 349 ? 26.094 -1.098 41.185 1.00 44.57 349 SER B C 1
ATOM 14792 O O . SER B 1 349 ? 27.075 -0.354 41.112 1.00 44.75 349 SER B O 1
ATOM 14800 N N . ALA B 1 350 ? 25.403 -1.295 42.322 1.00 38.52 350 ALA B N 1
ATOM 14801 C CA . ALA B 1 350 ? 25.961 -0.858 43.600 1.00 37.55 350 ALA B CA 1
ATOM 14802 C C . ALA B 1 350 ? 27.356 -1.435 43.805 1.00 42.40 350 ALA B C 1
ATOM 14803 O O . ALA B 1 350 ? 28.224 -0.783 44.400 1.00 43.01 350 ALA B O 1
ATOM 14810 N N . ALA B 1 351 ? 27.587 -2.664 43.333 1.00 48.01 351 ALA B N 1
ATOM 14811 C CA . ALA B 1 351 ? 28.895 -3.294 43.479 1.00 48.60 351 ALA B CA 1
ATOM 14812 C C . ALA B 1 351 ? 29.957 -2.577 42.651 1.00 46.55 351 ALA B C 1
ATOM 14813 O O . ALA B 1 351 ? 31.110 -2.459 43.078 1.00 46.78 351 ALA B O 1
ATOM 14820 N N . HIS B 1 352 ? 29.592 -2.083 41.469 1.00 45.15 352 HIS B N 1
ATOM 14821 C CA . HIS B 1 352 ? 30.529 -1.270 40.701 1.00 45.81 352 HIS B CA 1
ATOM 14822 C C . HIS B 1 352 ? 30.924 -0.022 41.479 1.00 41.95 352 HIS B C 1
ATOM 14823 O O . HIS B 1 352 ? 32.111 0.311 41.591 1.00 39.42 352 HIS B O 1
ATOM 14837 N N . VAL B 1 353 ? 29.932 0.676 42.037 1.00 36.57 353 VAL B N 1
ATOM 14838 C CA . VAL B 1 353 ? 30.205 1.886 42.804 1.00 32.22 353 VAL B CA 1
ATOM 14839 C C . VAL B 1 353 ? 31.167 1.582 43.945 1.00 33.72 353 VAL B C 1
ATOM 14840 O O . VAL B 1 353 ? 32.200 2.246 44.103 1.00 31.89 353 VAL B O 1
ATOM 14853 N N . ARG B 1 354 ? 30.848 0.566 44.754 1.00 35.47 354 ARG B N 1
ATOM 14854 C CA . ARG B 1 354 ? 31.738 0.191 45.849 1.00 34.25 354 ARG B CA 1
ATOM 14855 C C . ARG B 1 354 ? 33.128 -0.123 45.318 1.00 30.19 354 ARG B C 1
ATOM 14856 O O . ARG B 1 354 ? 34.135 0.246 45.934 1.00 30.10 354 ARG B O 1
ATOM 14877 N N . ALA B 1 355 ? 33.200 -0.777 44.152 1.00 29.86 355 ALA B N 1
ATOM 14878 C CA . ALA B 1 355 ? 34.491 -1.132 43.568 1.00 30.43 355 ALA B CA 1
ATOM 14879 C C . ALA B 1 355 ? 35.279 0.104 43.163 1.00 37.89 355 ALA B C 1
ATOM 14880 O O . ALA B 1 355 ? 36.501 0.166 43.358 1.00 34.27 355 ALA B O 1
ATOM 14887 N N . CYS B 1 356 ? 34.592 1.123 42.634 1.00 36.90 356 CYS B N 1
ATOM 14888 C CA . CYS B 1 356 ? 35.306 2.320 42.219 1.00 27.83 356 CYS B CA 1
ATOM 14889 C C . CYS B 1 356 ? 35.828 3.095 43.411 1.00 27.25 356 CYS B C 1
ATOM 14890 O O . CYS B 1 356 ? 36.939 3.629 43.354 1.00 27.20 356 CYS B O 1
ATOM 14898 N N . TYR B 1 357 ? 35.067 3.132 44.506 1.00 28.20 357 TYR B N 1
ATOM 14899 C CA . TYR B 1 357 ? 35.561 3.762 45.725 1.00 31.73 357 TYR B CA 1
ATOM 14900 C C . TYR B 1 357 ? 36.772 3.019 46.259 1.00 36.77 357 TYR B C 1
ATOM 14901 O O . TYR B 1 357 ? 37.709 3.632 46.790 1.00 35.61 357 TYR B O 1
ATOM 14919 N N . GLN B 1 358 ? 36.763 1.688 46.122 1.00 41.71 358 GLN B N 1
ATOM 14920 C CA . GLN B 1 358 ? 37.895 0.873 46.545 1.00 37.39 358 GLN B CA 1
ATOM 14921 C C . GLN B 1 358 ? 39.096 1.091 45.631 1.00 36.87 358 GLN B C 1
ATOM 14922 O O . GLN B 1 358 ? 40.239 1.140 46.100 1.00 36.15 358 GLN B O 1
ATOM 14936 N N . LEU B 1 359 ? 38.862 1.234 44.323 1.00 36.55 359 LEU B N 1
ATOM 14937 C CA . LEU B 1 359 ? 39.951 1.584 43.418 1.00 32.61 359 LEU B CA 1
ATOM 14938 C C . LEU B 1 359 ? 40.652 2.853 43.877 1.00 33.67 359 LEU B C 1
ATOM 14939 O O . LEU B 1 359 ? 41.882 2.891 44.013 1.00 34.97 359 LEU B O 1
ATOM 14955 N N . VAL B 1 360 ? 39.871 3.910 44.115 1.00 26.59 360 VAL B N 1
ATOM 14956 C CA . VAL B 1 360 ? 40.438 5.185 44.537 1.00 29.05 360 VAL B CA 1
ATOM 14957 C C . VAL B 1 360 ? 41.148 5.047 45.880 1.00 29.21 360 VAL B C 1
ATOM 14958 O O . VAL B 1 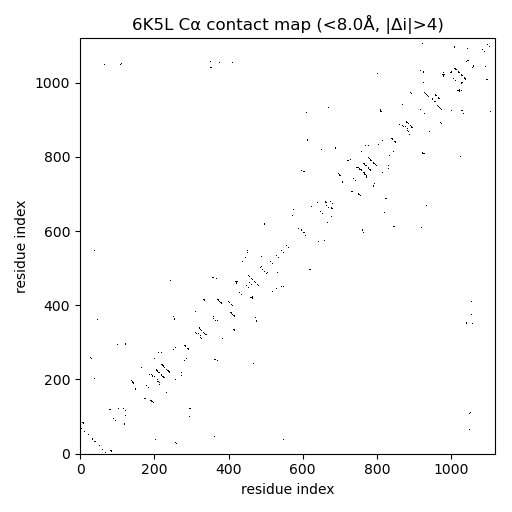360 ? 42.226 5.620 46.088 1.00 27.77 360 VAL B O 1
ATOM 14971 N N . LYS B 1 361 ? 40.563 4.299 46.818 1.00 34.63 361 LYS B N 1
ATOM 14972 C CA . LYS B 1 361 ? 41.140 4.247 48.159 1.00 40.41 361 LYS B CA 1
ATOM 14973 C C . LYS B 1 361 ? 42.568 3.714 48.123 1.00 43.22 361 LYS B C 1
ATOM 14974 O O . LYS B 1 361 ? 43.441 4.208 48.846 1.00 47.45 361 LYS B O 1
ATOM 14993 N N . GLU B 1 362 ? 42.832 2.717 47.286 1.00 45.86 362 GLU B N 1
ATOM 14994 C CA . GLU B 1 362 ? 44.160 2.125 47.226 1.00 57.05 362 GLU B CA 1
ATOM 14995 C C . GLU B 1 362 ? 44.962 2.582 46.012 1.00 52.00 362 GLU B C 1
ATOM 14996 O O . GLU B 1 362 ? 45.990 1.973 45.695 1.00 49.79 362 GLU B O 1
ATOM 15008 N N . HIS B 1 363 ? 44.533 3.646 45.347 1.00 44.88 363 HIS B N 1
ATOM 15009 C CA . HIS B 1 363 ? 45.281 4.233 44.248 1.00 38.10 363 HIS B CA 1
ATOM 15010 C C . HIS B 1 363 ? 46.130 5.381 44.773 1.00 33.50 363 HIS B C 1
ATOM 15011 O O . HIS B 1 363 ? 45.832 5.971 45.815 1.00 41.14 363 HIS B O 1
ATOM 15025 N N . ASP B 1 364 ? 47.200 5.702 44.048 1.00 34.37 364 ASP B N 1
ATOM 15026 C CA . ASP B 1 364 ? 47.885 6.959 44.329 1.00 36.04 364 ASP B CA 1
ATOM 15027 C C . ASP B 1 364 ? 46.914 8.071 43.959 1.00 41.18 364 ASP B C 1
ATOM 15028 O O . ASP B 1 364 ? 46.649 8.289 42.773 1.00 43.73 364 ASP B O 1
ATOM 15037 N N . ARG B 1 365 ? 46.355 8.761 44.952 1.00 39.25 365 ARG B N 1
ATOM 15038 C CA . ARG B 1 365 ? 45.327 9.756 44.662 1.00 38.84 365 ARG B CA 1
ATOM 15039 C C . ARG B 1 365 ? 45.922 11.044 44.116 1.00 32.36 365 ARG B C 1
ATOM 15040 O O . ARG B 1 365 ? 45.179 11.915 43.657 1.00 33.81 365 ARG B O 1
ATOM 15061 N N . VAL B 1 366 ? 47.239 11.183 44.175 1.00 32.84 366 VAL B N 1
ATOM 15062 C CA . VAL B 1 366 ? 47.977 12.151 43.373 1.00 33.14 366 VAL B CA 1
ATOM 15063 C C . VAL B 1 366 ? 47.427 13.554 43.603 1.00 30.59 366 VAL B C 1
ATOM 15064 O O . VAL B 1 366 ? 47.557 14.444 42.756 1.00 37.35 366 VAL B O 1
ATOM 15077 N N . GLY B 1 367 ? 46.914 13.787 44.806 1.00 31.37 367 GLY B N 1
ATOM 15078 C CA . GLY B 1 367 ? 46.449 15.101 45.197 1.00 30.61 367 GLY B CA 1
ATOM 15079 C C . GLY B 1 367 ? 45.177 15.548 44.535 1.00 29.05 367 GLY B C 1
ATOM 15080 O O . GLY B 1 367 ? 44.795 16.713 44.680 1.00 26.90 367 GLY B O 1
ATOM 15084 N N . ARG B 1 368 ? 44.488 14.650 43.838 1.00 30.15 368 ARG B N 1
ATOM 15085 C CA . ARG B 1 368 ? 43.336 15.031 43.045 1.00 27.54 368 ARG B CA 1
ATOM 15086 C C . ARG B 1 368 ? 42.098 14.204 43.336 1.00 27.81 368 ARG B C 1
ATOM 15087 O O . ARG B 1 368 ? 41.090 14.389 42.650 1.00 29.60 368 ARG B O 1
ATOM 15108 N N . MET B 1 369 ? 42.139 13.305 44.318 1.00 29.78 369 MET B N 1
ATOM 15109 C CA . MET B 1 369 ? 40.982 12.512 44.711 1.00 32.32 369 MET B CA 1
ATOM 15110 C C . MET B 1 369 ? 40.923 12.439 46.230 1.00 36.52 369 MET B C 1
ATOM 15111 O O . MET B 1 369 ? 41.945 12.240 46.895 1.00 35.44 369 MET B O 1
ATOM 15125 N N . ALA B 1 370 ? 39.725 12.630 46.772 1.00 39.83 370 ALA B N 1
ATOM 15126 C CA . ALA B 1 370 ? 39.541 12.671 48.214 1.00 42.40 370 ALA B CA 1
ATOM 15127 C C . ALA B 1 370 ? 39.618 11.271 48.818 1.00 40.49 370 ALA B C 1
ATOM 15128 O O . ALA B 1 370 ? 39.113 10.299 48.247 1.00 38.98 370 ALA B O 1
ATOM 15135 N N . ASP B 1 371 ? 40.255 11.175 49.985 1.00 39.00 371 ASP B N 1
ATOM 15136 C CA . ASP B 1 371 ? 40.201 9.948 50.765 1.00 39.56 371 ASP B CA 1
ATOM 15137 C C . ASP B 1 371 ? 38.793 9.778 51.309 1.00 34.50 371 ASP B C 1
ATOM 15138 O O . ASP B 1 371 ? 38.131 10.757 51.657 1.00 37.25 371 ASP B O 1
ATOM 15147 N N . THR B 1 372 ? 38.324 8.536 51.366 1.00 36.60 372 THR B N 1
ATOM 15148 C CA . THR B 1 372 ? 37.014 8.235 51.925 1.00 34.66 372 THR B CA 1
ATOM 15149 C C . THR B 1 372 ? 37.166 7.267 53.089 1.00 35.19 372 THR B C 1
ATOM 15150 O O . THR B 1 372 ? 38.109 6.470 53.135 1.00 35.16 372 THR B O 1
ATOM 15161 N N . GLN B 1 373 ? 36.223 7.338 54.026 1.00 34.72 373 GLN B N 1
ATOM 15162 C CA . GLN B 1 373 ? 36.172 6.433 55.172 1.00 37.28 373 GLN B CA 1
ATOM 15163 C C . GLN B 1 373 ? 34.808 5.753 55.150 1.00 36.01 373 GLN B C 1
ATOM 15164 O O . GLN B 1 373 ? 33.773 6.412 55.297 1.00 35.16 373 GLN B O 1
ATOM 15178 N N . GLU B 1 374 ? 34.817 4.445 54.912 1.00 35.23 374 GLU B N 1
ATOM 15179 C CA . GLU B 1 374 ? 33.597 3.660 54.777 1.00 32.85 374 GLU B CA 1
ATOM 15180 C C . GLU B 1 374 ? 33.078 3.268 56.147 1.00 29.32 374 GLU B C 1
ATOM 15181 O O . GLU B 1 374 ? 33.847 2.850 57.016 1.00 30.92 374 GLU B O 1
ATOM 15193 N N . PHE B 1 375 ? 31.780 3.442 56.348 1.00 27.67 375 PHE B N 1
ATOM 15194 C CA . PHE B 1 375 ? 31.109 3.055 57.576 1.00 30.52 375 PHE B CA 1
ATOM 15195 C C . PHE B 1 375 ? 29.975 2.090 57.259 1.00 36.60 375 PHE B C 1
ATOM 15196 O O . PHE B 1 375 ? 29.315 2.211 56.223 1.00 38.91 375 PHE B O 1
ATOM 15213 N N . GLU B 1 376 ? 29.760 1.127 58.150 1.00 37.30 376 GLU B N 1
ATOM 15214 C CA . GLU B 1 376 ? 28.615 0.232 58.084 1.00 38.12 376 GLU B CA 1
ATOM 15215 C C . GLU B 1 376 ? 27.740 0.459 59.304 1.00 38.41 376 GLU B C 1
ATOM 15216 O O . GLU B 1 376 ? 28.248 0.662 60.403 1.00 37.51 376 GLU B O 1
ATOM 15228 N N . ASN B 1 377 ? 26.428 0.391 59.118 1.00 43.92 377 ASN B N 1
ATOM 15229 C CA . ASN B 1 377 ? 25.469 0.646 60.192 1.00 41.49 377 ASN B CA 1
ATOM 15230 C C . ASN B 1 377 ? 25.836 1.907 60.977 1.00 41.38 377 ASN B C 1
ATOM 15231 O O . ASN B 1 377 ? 26.058 1.884 62.190 1.00 42.08 377 ASN B O 1
ATOM 15242 N N . PHE B 1 378 ? 25.846 3.026 60.262 1.00 40.80 378 PHE B N 1
ATOM 15243 C CA . PHE B 1 378 ? 26.016 4.331 60.880 1.00 39.74 378 PHE B CA 1
ATOM 15244 C C . PHE B 1 378 ? 24.681 4.788 61.450 1.00 41.63 378 PHE B C 1
ATOM 15245 O O . PHE B 1 378 ? 23.676 4.842 60.737 1.00 47.54 378 PHE B O 1
ATOM 15262 N N . VAL B 1 379 ? 24.681 5.144 62.725 1.00 43.83 379 VAL B N 1
ATOM 15263 C CA . VAL B 1 379 ? 23.456 5.377 63.477 1.00 45.12 379 VAL B CA 1
ATOM 15264 C C . VAL B 1 379 ? 23.250 6.873 63.649 1.00 42.11 379 VAL B C 1
ATOM 15265 O O . VAL B 1 379 ? 24.169 7.594 64.061 1.00 40.27 379 VAL B O 1
ATOM 15278 N N . LEU B 1 380 ? 22.040 7.336 63.348 1.00 40.63 380 LEU B N 1
ATOM 15279 C CA . LEU B 1 380 ? 21.673 8.732 63.526 1.00 42.86 380 LEU B CA 1
ATOM 15280 C C . LEU B 1 380 ? 20.398 8.859 64.353 1.00 44.74 380 LEU B C 1
ATOM 15281 O O . LEU B 1 380 ? 19.502 8.012 64.289 1.00 41.65 380 LEU B O 1
ATOM 15297 N N . GLU B 1 381 ? 20.327 9.939 65.131 1.00 46.15 381 GLU B N 1
ATOM 15298 C CA . GLU B 1 381 ? 19.100 10.293 65.827 1.00 48.44 381 GLU B CA 1
ATOM 15299 C C . GLU B 1 381 ? 18.103 10.887 64.841 1.00 48.38 381 GLU B C 1
ATOM 15300 O O . GLU B 1 381 ? 18.439 11.791 64.072 1.00 50.26 381 GLU B O 1
ATOM 15312 N N . LYS B 1 382 ? 16.876 10.374 64.848 1.00 49.98 382 LYS B N 1
ATOM 15313 C CA . LYS B 1 382 ? 15.843 10.946 63.993 1.00 48.91 382 LYS B CA 1
ATOM 15314 C C . LYS B 1 382 ? 15.686 12.447 64.215 1.00 50.71 382 LYS B C 1
ATOM 15315 O O . LYS B 1 382 ? 15.509 13.213 63.259 1.00 51.06 382 LYS B O 1
ATOM 15334 N N . ARG B 1 383 ? 15.731 12.886 65.474 1.00 54.41 383 ARG B N 1
ATOM 15335 C CA . ARG B 1 383 ? 15.526 14.296 65.784 1.00 56.22 383 ARG B CA 1
ATOM 15336 C C . ARG B 1 383 ? 16.627 15.175 65.209 1.00 54.34 383 ARG B C 1
ATOM 15337 O O . ARG B 1 383 ? 16.456 16.396 65.136 1.00 55.56 383 ARG B O 1
ATOM 15358 N N . HIS B 1 384 ? 17.754 14.593 64.810 1.00 52.78 384 HIS B N 1
ATOM 15359 C CA . HIS B 1 384 ? 18.838 15.375 64.236 1.00 52.03 384 HIS B CA 1
ATOM 15360 C C . HIS B 1 384 ? 18.683 15.599 62.737 1.00 49.69 384 HIS B C 1
ATOM 15361 O O . HIS B 1 384 ? 19.476 16.353 62.164 1.00 46.48 384 HIS B O 1
ATOM 15375 N N . ILE B 1 385 ? 17.700 14.968 62.088 1.00 46.01 385 ILE B N 1
ATOM 15376 C CA . ILE B 1 385 ? 17.609 14.938 60.631 1.00 44.16 385 ILE B CA 1
ATOM 15377 C C . ILE B 1 385 ? 16.476 15.839 60.162 1.00 48.55 385 ILE B C 1
ATOM 15378 O O . ILE B 1 385 ? 15.304 15.604 60.479 1.00 54.30 385 ILE B O 1
ATOM 15394 N N . SER B 1 386 ? 16.841 16.891 59.459 1.00 43.92 386 SER B N 1
ATOM 15395 C CA . SER B 1 386 ? 15.955 17.697 58.646 1.00 42.19 386 SER B CA 1
ATOM 15396 C C . SER B 1 386 ? 14.840 16.864 58.044 1.00 42.67 386 SER B C 1
ATOM 15397 O O . SER B 1 386 ? 15.083 15.736 57.585 1.00 41.70 386 SER B O 1
ATOM 15405 N N . PRO B 1 387 ? 13.599 17.378 58.072 1.00 41.90 387 PRO B N 1
ATOM 15406 C CA . PRO B 1 387 ? 12.511 16.694 57.349 1.00 41.19 387 PRO B CA 1
ATOM 15407 C C . PRO B 1 387 ? 12.768 16.542 55.869 1.00 44.99 387 PRO B C 1
ATOM 15408 O O . PRO B 1 387 ? 12.369 15.519 55.302 1.00 47.88 387 PRO B O 1
ATOM 15419 N N . ALA B 1 388 ? 13.420 17.518 55.229 1.00 43.22 388 ALA B N 1
ATOM 15420 C CA . ALA B 1 388 ? 13.746 17.390 53.813 1.00 39.07 388 ALA B CA 1
ATOM 15421 C C . ALA B 1 388 ? 14.650 16.192 53.570 1.00 43.83 388 ALA B C 1
ATOM 15422 O O . ALA B 1 388 ? 14.389 15.371 52.682 1.00 43.95 388 ALA B O 1
ATOM 15429 N N . LEU B 1 389 ? 15.727 16.080 54.356 1.00 41.42 389 LEU B N 1
ATOM 15430 C CA . LEU B 1 389 ? 16.658 14.971 54.190 1.00 36.59 389 LEU B CA 1
ATOM 15431 C C . LEU B 1 389 ? 15.990 13.647 54.510 1.00 38.86 389 LEU B C 1
ATOM 15432 O O . LEU B 1 389 ? 16.234 12.643 53.831 1.00 42.06 389 LEU B O 1
ATOM 15448 N N . MET B 1 390 ? 15.154 13.619 55.549 1.00 40.32 390 MET B N 1
ATOM 15449 C CA . MET B 1 390 ? 14.505 12.369 55.929 1.00 44.69 390 MET B CA 1
ATOM 15450 C C . MET B 1 390 ? 13.604 11.857 54.811 1.00 46.68 390 MET B C 1
ATOM 15451 O O . MET B 1 390 ? 13.555 10.650 54.546 1.00 45.40 390 MET B O 1
ATOM 15465 N N . GLU B 1 391 ? 12.884 12.758 54.140 1.00 49.76 391 GLU B N 1
ATOM 15466 C CA . GLU B 1 391 ? 12.088 12.351 52.988 1.00 58.51 391 GLU B CA 1
ATOM 15467 C C . GLU B 1 391 ? 12.982 11.795 51.889 1.00 59.16 391 GLU B C 1
ATOM 15468 O O . GLU B 1 391 ? 12.680 10.755 51.290 1.00 58.22 391 GLU B O 1
ATOM 15480 N N . LEU B 1 392 ? 14.097 12.473 51.619 1.00 56.91 392 LEU B N 1
ATOM 15481 C CA . LEU B 1 392 ? 15.040 11.994 50.618 1.00 52.37 392 LEU B CA 1
ATOM 15482 C C . LEU B 1 392 ? 15.581 10.621 50.992 1.00 49.24 392 LEU B C 1
ATOM 15483 O O . LEU B 1 392 ? 15.639 9.710 50.157 1.00 48.17 392 LEU B O 1
ATOM 15499 N N . LEU B 1 393 ? 15.980 10.454 52.252 1.00 45.30 393 LEU B N 1
ATOM 15500 C CA . LEU B 1 393 ? 16.552 9.185 52.677 1.00 42.17 393 LEU B CA 1
ATOM 15501 C C . LEU B 1 393 ? 15.583 8.042 52.431 1.00 44.58 393 LEU B C 1
ATOM 15502 O O . LEU B 1 393 ? 15.987 6.968 51.969 1.00 42.53 393 LEU B O 1
ATOM 15518 N N . LEU B 1 394 ? 14.297 8.260 52.719 1.00 49.37 394 LEU B N 1
ATOM 15519 C CA . LEU B 1 394 ? 13.320 7.188 52.591 1.00 50.36 394 LEU B CA 1
ATOM 15520 C C . LEU B 1 394 ? 12.851 7.009 51.155 1.00 51.37 394 LEU B C 1
ATOM 15521 O O . LEU B 1 394 ? 12.490 5.895 50.763 1.00 50.52 394 LEU B O 1
ATOM 15537 N N . GLN B 1 395 ? 12.881 8.067 50.347 1.00 53.52 395 GLN B N 1
ATOM 15538 C CA . GLN B 1 395 ? 12.563 7.908 48.935 1.00 61.06 395 GLN B CA 1
ATOM 15539 C C . GLN B 1 395 ? 13.666 7.159 48.204 1.00 59.32 395 GLN B C 1
ATOM 15540 O O . GLN B 1 395 ? 13.397 6.210 47.460 1.00 63.67 395 GLN B O 1
ATOM 15554 N N . GLU B 1 396 ? 14.916 7.567 48.411 1.00 55.85 396 GLU B N 1
ATOM 15555 C CA . GLU B 1 396 ? 16.012 7.159 47.547 1.00 53.21 396 GLU B CA 1
ATOM 15556 C C . GLU B 1 396 ? 16.890 6.068 48.139 1.00 52.04 396 GLU B C 1
ATOM 15557 O O . GLU B 1 396 ? 17.605 5.405 47.383 1.00 52.66 396 GLU B O 1
ATOM 15569 N N . ALA B 1 397 ? 16.878 5.883 49.458 1.00 50.73 397 ALA B N 1
ATOM 15570 C CA . ALA B 1 397 ? 17.784 4.958 50.130 1.00 50.94 397 ALA B CA 1
ATOM 15571 C C . ALA B 1 397 ? 17.033 4.064 51.102 1.00 57.30 397 ALA B C 1
ATOM 15572 O O . ALA B 1 397 ? 17.534 3.728 52.182 1.00 59.06 397 ALA B O 1
ATOM 15579 N N . ALA B 1 398 ? 15.814 3.665 50.738 1.00 57.51 398 ALA B N 1
ATOM 15580 C CA . ALA B 1 398 ? 14.956 2.951 51.677 1.00 53.35 398 ALA B CA 1
ATOM 15581 C C . ALA B 1 398 ? 15.572 1.625 52.111 1.00 51.98 398 ALA B C 1
ATOM 15582 O O . ALA B 1 398 ? 15.585 1.299 53.302 1.00 49.48 398 ALA B O 1
ATOM 15589 N N . GLU B 1 399 ? 16.081 0.841 51.158 1.00 54.94 399 GLU B N 1
ATOM 15590 C CA . GLU B 1 399 ? 16.632 -0.469 51.491 1.00 52.20 399 GLU B CA 1
ATOM 15591 C C . GLU B 1 399 ? 17.817 -0.389 52.439 1.00 51.62 399 GLU B C 1
ATOM 15592 O O . GLU B 1 399 ? 18.178 -1.399 53.049 1.00 55.08 399 GLU B O 1
ATOM 15604 N N . LYS B 1 400 ? 18.434 0.779 52.572 1.00 52.84 400 LYS B N 1
ATOM 15605 C CA . LYS B 1 400 ? 19.617 0.946 53.398 1.00 49.23 400 LYS B CA 1
ATOM 15606 C C . LYS B 1 400 ? 19.298 1.566 54.747 1.00 50.37 400 LYS B C 1
ATOM 15607 O O . LYS B 1 400 ? 20.220 1.884 55.503 1.00 56.40 400 LYS B O 1
ATOM 15626 N N . ILE B 1 401 ? 18.021 1.746 55.065 1.00 49.56 401 ILE B N 1
ATOM 15627 C CA . ILE B 1 401 ? 17.594 2.351 56.318 1.00 50.39 401 ILE B CA 1
ATOM 15628 C C . ILE B 1 401 ? 16.805 1.307 57.091 1.00 52.70 401 ILE B C 1
ATOM 15629 O O . ILE B 1 401 ? 16.010 0.565 56.505 1.00 55.77 401 ILE B O 1
ATOM 15645 N N . THR B 1 402 ? 17.043 1.227 58.394 1.00 49.41 402 THR B N 1
ATOM 15646 C CA . THR B 1 402 ? 16.201 0.432 59.273 1.00 51.99 402 THR B CA 1
ATOM 15647 C C . THR B 1 402 ? 15.788 1.316 60.437 1.00 55.00 402 THR B C 1
ATOM 15648 O O . THR B 1 402 ? 16.583 2.123 60.926 1.00 53.04 402 THR B O 1
ATOM 15659 N N . ASP B 1 403 ? 14.535 1.189 60.852 1.00 62.62 403 ASP B N 1
ATOM 15660 C CA . ASP B 1 403 ? 13.999 2.022 61.918 1.00 66.06 403 ASP B CA 1
ATOM 15661 C C . ASP B 1 403 ? 14.316 1.417 63.279 1.00 69.23 403 ASP B C 1
ATOM 15662 O O . ASP B 1 403 ? 14.225 0.202 63.464 1.00 69.56 403 ASP B O 1
ATOM 15671 N N . LEU B 1 404 ? 14.710 2.263 64.225 1.00 72.63 404 LEU B N 1
ATOM 15672 C CA . LEU B 1 404 ? 14.916 1.835 65.605 1.00 75.29 404 LEU B CA 1
ATOM 15673 C C . LEU B 1 404 ? 14.317 2.858 66.555 1.00 74.92 404 LEU B C 1
ATOM 15674 O O . LEU B 1 404 ? 14.976 3.376 67.456 1.00 75.38 404 LEU B O 1
ATOM 15690 N N . GLY B 1 405 ? 13.044 3.164 66.349 1.00 73.80 405 GLY B N 1
ATOM 15691 C CA . GLY B 1 405 ? 12.362 4.124 67.190 1.00 75.52 405 GLY B CA 1
ATOM 15692 C C . GLY B 1 405 ? 12.883 5.537 67.066 1.00 73.42 405 GLY B C 1
ATOM 15693 O O . GLY B 1 405 ? 12.512 6.255 66.134 1.00 75.78 405 GLY B O 1
ATOM 15697 N N . GLU B 1 406 ? 13.748 5.949 67.988 1.00 71.09 406 GLU B N 1
ATOM 15698 C CA . GLU B 1 406 ? 14.210 7.326 68.009 1.00 74.09 406 GLU B CA 1
ATOM 15699 C C . GLU B 1 406 ? 15.423 7.553 67.122 1.00 67.62 406 GLU B C 1
ATOM 15700 O O . GLU B 1 406 ? 15.893 8.690 67.027 1.00 63.15 406 GLU B O 1
ATOM 15712 N N . GLN B 1 407 ? 15.908 6.518 66.441 1.00 66.60 407 GLN B N 1
ATOM 15713 C CA . GLN B 1 407 ? 17.078 6.622 65.581 1.00 65.02 407 GLN B CA 1
ATOM 15714 C C . GLN B 1 407 ? 16.868 5.767 64.339 1.00 59.99 407 GLN B C 1
ATOM 15715 O O . GLN B 1 407 ? 15.997 4.895 64.302 1.00 57.95 407 GLN B O 1
ATOM 15729 N N . ILE B 1 408 ? 17.678 6.023 63.313 1.00 52.94 408 ILE B N 1
ATOM 15730 C CA . ILE B 1 408 ? 17.733 5.146 62.154 1.00 51.06 408 ILE B CA 1
ATOM 15731 C C . ILE B 1 408 ? 19.154 4.622 62.006 1.00 47.06 408 ILE B C 1
ATOM 15732 O O . ILE B 1 408 ? 20.099 5.131 62.615 1.00 44.79 408 ILE B O 1
ATOM 15748 N N . VAL B 1 409 ? 19.290 3.576 61.194 1.00 45.22 409 VAL B N 1
ATOM 15749 C CA . VAL B 1 409 ? 20.577 2.950 60.912 1.00 45.17 409 VAL B CA 1
ATOM 15750 C C . VAL B 1 409 ? 20.774 2.924 59.401 1.00 43.93 409 VAL B C 1
ATOM 15751 O O . VAL B 1 409 ? 19.963 2.335 58.676 1.00 44.72 409 VAL B O 1
ATOM 15764 N N . ILE B 1 410 ? 21.858 3.537 58.933 1.00 41.86 410 ILE B N 1
ATOM 15765 C CA . ILE B 1 410 ? 22.235 3.482 57.525 1.00 36.60 410 ILE B CA 1
ATOM 15766 C C . ILE B 1 410 ? 23.213 2.330 57.346 1.00 32.63 410 ILE B C 1
ATOM 15767 O O . ILE B 1 410 ? 24.274 2.299 57.977 1.00 29.01 410 ILE B O 1
ATOM 15783 N N . ARG B 1 411 ? 22.854 1.383 56.477 1.00 35.17 411 ARG B N 1
ATOM 15784 C CA . ARG B 1 411 ? 23.633 0.156 56.342 1.00 36.15 411 ARG B CA 1
ATOM 15785 C C . ARG B 1 411 ? 25.050 0.455 55.879 1.00 33.06 411 ARG B C 1
ATOM 15786 O O . ARG B 1 411 ? 26.000 -0.223 56.285 1.00 33.87 411 ARG B O 1
ATOM 15807 N N . HIS B 1 412 ? 25.212 1.453 55.015 1.00 36.12 412 HIS B N 1
ATOM 15808 C CA . HIS B 1 412 ? 26.487 1.671 54.343 1.00 31.53 412 HIS B CA 1
ATOM 15809 C C . HIS B 1 412 ? 26.543 3.102 53.842 1.00 32.39 412 HIS B C 1
ATOM 15810 O O . HIS B 1 412 ? 25.592 3.586 53.215 1.00 31.05 412 HIS B O 1
ATOM 15824 N N . LEU B 1 413 ? 27.652 3.772 54.130 1.00 28.37 413 LEU B N 1
ATOM 15825 C CA . LEU B 1 413 ? 27.884 5.114 53.624 1.00 31.16 413 LEU B CA 1
ATOM 15826 C C . LEU B 1 413 ? 29.382 5.359 53.598 1.00 24.92 413 LEU B C 1
ATOM 15827 O O . LEU B 1 413 ? 30.161 4.626 54.208 1.00 29.48 413 LEU B O 1
ATOM 15843 N N . TYR B 1 414 ? 29.774 6.419 52.904 1.00 24.59 414 TYR B N 1
ATOM 15844 C CA . TYR B 1 414 ? 31.150 6.884 52.898 1.00 24.66 414 TYR B CA 1
ATOM 15845 C C . TYR B 1 414 ? 31.193 8.269 53.518 1.00 25.65 414 TYR B C 1
ATOM 15846 O O . TYR B 1 414 ? 30.336 9.107 53.221 1.00 27.75 414 TYR B O 1
ATOM 15864 N N . ILE B 1 415 ? 32.220 8.529 54.327 1.00 29.08 415 ILE B N 1
ATOM 15865 C CA . ILE B 1 415 ? 32.490 9.867 54.847 1.00 29.51 415 ILE B CA 1
ATOM 15866 C C . ILE B 1 415 ? 33.707 10.434 54.125 1.00 29.43 415 ILE B C 1
ATOM 15867 O O . ILE B 1 415 ? 34.747 9.767 54.018 1.00 27.05 415 ILE B O 1
ATOM 15883 N N . GLU B 1 416 ? 33.575 11.673 53.651 1.00 29.86 416 GLU B N 1
ATOM 15884 C CA . GLU B 1 416 ? 34.558 12.318 52.792 1.00 28.28 416 GLU B CA 1
ATOM 15885 C C . GLU B 1 416 ? 34.739 13.748 53.268 1.00 26.56 416 GLU B C 1
ATOM 15886 O O . GLU B 1 416 ? 33.794 14.380 53.742 1.00 32.49 416 GLU B O 1
ATOM 15898 N N . ARG B 1 417 ? 35.960 14.246 53.153 1.00 25.25 417 ARG B N 1
ATOM 15899 C CA . ARG B 1 417 ? 36.224 15.641 53.464 1.00 29.89 417 ARG B CA 1
ATOM 15900 C C . ARG B 1 417 ? 35.367 16.543 52.584 1.00 29.73 417 ARG B C 1
ATOM 15901 O O . ARG B 1 417 ? 35.292 16.361 51.367 1.00 34.46 417 ARG B O 1
ATOM 15922 N N . ARG B 1 418 ? 34.731 17.530 53.196 1.00 24.98 418 ARG B N 1
ATOM 15923 C CA . ARG B 1 418 ? 33.808 18.385 52.471 1.00 26.55 418 ARG B CA 1
ATOM 15924 C C . ARG B 1 418 ? 34.532 19.523 51.771 1.00 31.45 418 ARG B C 1
ATOM 15925 O O . ARG B 1 418 ? 35.427 20.157 52.336 1.00 35.84 418 ARG B O 1
ATOM 15946 N N . MET B 1 419 ? 34.097 19.810 50.549 1.00 27.18 419 MET B N 1
ATOM 15947 C CA . MET B 1 419 ? 34.651 20.881 49.738 1.00 25.82 419 MET B CA 1
ATOM 15948 C C . MET B 1 419 ? 33.499 21.696 49.161 1.00 26.94 419 MET B C 1
ATOM 15949 O O . MET B 1 419 ? 32.323 21.374 49.354 1.00 26.06 419 MET B O 1
ATOM 15963 N N . VAL B 1 420 ? 33.831 22.790 48.489 1.00 24.69 420 VAL B N 1
ATOM 15964 C CA . VAL B 1 420 ? 32.850 23.567 47.738 1.00 20.95 420 VAL B CA 1
ATOM 15965 C C . VAL B 1 420 ? 32.790 22.991 46.324 1.00 23.83 420 VAL B C 1
ATOM 15966 O O . VAL B 1 420 ? 33.804 23.035 45.609 1.00 28.09 420 VAL B O 1
ATOM 15979 N N . PRO B 1 421 ? 31.657 22.438 45.894 1.00 23.46 421 PRO B N 1
ATOM 15980 C CA . PRO B 1 421 ? 31.548 21.982 44.503 1.00 23.18 421 PRO B CA 1
ATOM 15981 C C . PRO B 1 421 ? 31.990 23.068 43.530 1.00 26.62 421 PRO B C 1
ATOM 15982 O O . PRO B 1 421 ? 31.642 24.242 43.680 1.00 27.20 421 PRO B O 1
ATOM 15993 N N . LEU B 1 422 ? 32.791 22.663 42.536 1.00 29.44 422 LEU B N 1
ATOM 15994 C CA . LEU B 1 422 ? 33.397 23.622 41.619 1.00 25.67 422 LEU B CA 1
ATOM 15995 C C . LEU B 1 422 ? 32.349 24.392 40.834 1.00 27.67 422 LEU B C 1
ATOM 15996 O O . LEU B 1 422 ? 32.580 25.550 40.471 1.00 32.22 422 LEU B O 1
ATOM 16012 N N . ASN B 1 423 ? 31.203 23.771 40.543 1.00 24.54 423 ASN B N 1
ATOM 16013 C CA . ASN B 1 423 ? 30.151 24.495 39.839 1.00 24.31 423 ASN B CA 1
ATOM 16014 C C . ASN B 1 423 ? 29.634 25.654 40.679 1.00 23.59 423 ASN B C 1
ATOM 16015 O O . ASN B 1 423 ? 29.166 26.656 40.129 1.00 23.47 423 ASN B O 1
ATOM 16026 N N . ILE B 1 424 ? 29.721 25.542 42.007 1.00 25.85 424 ILE B N 1
ATOM 16027 C CA . ILE B 1 424 ? 29.410 26.668 42.884 1.00 27.58 424 ILE B CA 1
ATOM 16028 C C . ILE B 1 424 ? 30.586 27.636 42.956 1.00 28.45 424 ILE B C 1
ATOM 16029 O O . ILE B 1 424 ? 30.415 28.857 42.874 1.00 29.30 424 ILE B O 1
ATOM 16045 N N . TRP B 1 425 ? 31.793 27.106 43.157 1.00 21.27 425 TRP B N 1
ATOM 16046 C CA . TRP B 1 425 ? 32.974 27.955 43.278 1.00 22.40 425 TRP B CA 1
ATOM 16047 C C . TRP B 1 425 ? 33.104 28.907 42.098 1.00 21.39 425 TRP B C 1
ATOM 16048 O O . TRP B 1 425 ? 33.430 30.085 42.271 1.00 24.13 425 TRP B O 1
ATOM 16069 N N . LEU B 1 426 ? 32.868 28.407 40.884 1.00 21.28 426 LEU B N 1
ATOM 16070 C CA . LEU B 1 426 ? 33.075 29.215 39.693 1.00 24.48 426 LEU B CA 1
ATOM 16071 C C . LEU B 1 426 ? 32.061 30.339 39.591 1.00 26.86 426 LEU B C 1
ATOM 16072 O O . LEU B 1 426 ? 32.313 31.310 38.874 1.00 28.35 426 LEU B O 1
ATOM 16088 N N . GLU B 1 427 ? 30.920 30.231 40.272 1.00 27.15 427 GLU B N 1
ATOM 16089 C CA . GLU B 1 427 ? 29.986 31.347 40.352 1.00 22.17 427 GLU B CA 1
ATOM 16090 C C . GLU B 1 427 ? 30.347 32.341 41.447 1.00 25.20 427 GLU B C 1
ATOM 16091 O O . GLU B 1 427 ? 29.707 33.397 41.547 1.00 29.32 427 GLU B O 1
ATOM 16103 N N . GLN B 1 428 ? 31.362 32.044 42.257 1.00 25.06 428 GLN B N 1
ATOM 16104 C CA . GLN B 1 428 ? 31.674 32.857 43.422 1.00 32.79 428 GLN B CA 1
ATOM 16105 C C . GLN B 1 428 ? 32.923 33.694 43.253 1.00 34.64 428 GLN B C 1
ATOM 16106 O O . GLN B 1 428 ? 33.115 34.658 44.009 1.00 35.95 428 GLN B O 1
ATOM 16120 N N . VAL B 1 429 ? 33.742 33.361 42.268 1.00 29.42 429 VAL B N 1
ATOM 16121 C CA . VAL B 1 429 ? 35.129 33.772 42.198 1.00 37.90 429 VAL B CA 1
ATOM 16122 C C . VAL B 1 429 ? 35.388 34.337 40.807 1.00 39.28 429 VAL B C 1
ATOM 16123 O O . VAL B 1 429 ? 34.798 33.899 39.811 1.00 31.49 429 VAL B O 1
ATOM 16136 N N . GLU B 1 430 ? 36.273 35.332 40.745 1.00 47.84 430 GLU B N 1
ATOM 16137 C CA . GLU B 1 430 ? 36.347 36.194 39.574 1.00 54.96 430 GLU B CA 1
ATOM 16138 C C . GLU B 1 430 ? 37.787 36.601 39.321 1.00 53.70 430 GLU B C 1
ATOM 16139 O O . GLU B 1 430 ? 38.648 36.532 40.206 1.00 54.38 430 GLU B O 1
ATOM 16151 N N . GLY B 1 431 ? 38.023 37.042 38.092 1.00 54.36 431 GLY B N 1
ATOM 16152 C CA . GLY B 1 431 ? 39.312 37.543 37.672 1.00 60.46 431 GLY B CA 1
ATOM 16153 C C . GLY B 1 431 ? 40.456 36.569 37.829 1.00 60.86 431 GLY B C 1
ATOM 16154 O O . GLY B 1 431 ? 40.563 35.598 37.077 1.00 58.00 431 GLY B O 1
ATOM 16158 N N . GLN B 1 432 ? 41.336 36.844 38.792 1.00 64.49 432 GLN B N 1
ATOM 16159 C CA . GLN B 1 432 ? 42.532 36.034 38.982 1.00 66.34 432 GLN B CA 1
ATOM 16160 C C . GLN B 1 432 ? 42.209 34.753 39.745 1.00 64.68 432 GLN B C 1
ATOM 16161 O O . GLN B 1 432 ? 42.663 33.667 39.367 1.00 64.49 432 GLN B O 1
ATOM 16175 N N . GLN B 1 433 ? 41.444 34.869 40.836 1.00 58.95 433 GLN B N 1
ATOM 16176 C CA . GLN B 1 433 ? 40.935 33.690 41.528 1.00 52.06 433 GLN B CA 1
ATOM 16177 C C . GLN B 1 433 ? 40.195 32.757 40.574 1.00 48.58 433 GLN B C 1
ATOM 16178 O O . GLN B 1 433 ? 40.244 31.531 40.732 1.00 43.82 433 GLN B O 1
ATOM 16192 N N . LEU B 1 434 ? 39.508 33.311 39.578 1.00 40.85 434 LEU B N 1
ATOM 16193 C CA . LEU B 1 434 ? 38.812 32.460 38.624 1.00 38.60 434 LEU B CA 1
ATOM 16194 C C . LEU B 1 434 ? 39.785 31.811 37.649 1.00 45.49 434 LEU B C 1
ATOM 16195 O O . LEU B 1 434 ? 39.612 30.646 37.273 1.00 45.28 434 LEU B O 1
ATOM 16211 N N . ARG B 1 435 ? 40.797 32.560 37.206 1.00 50.68 435 ARG B N 1
ATOM 16212 C CA . ARG B 1 435 ? 41.837 31.976 36.368 1.00 50.35 435 ARG B CA 1
ATOM 16213 C C . ARG B 1 435 ? 42.506 30.823 37.099 1.00 46.30 435 ARG B C 1
ATOM 16214 O O . ARG B 1 435 ? 42.741 29.760 36.520 1.00 48.37 435 ARG B O 1
ATOM 16235 N N . ASP B 1 436 ? 42.824 31.023 38.379 1.00 42.86 436 ASP B N 1
ATOM 16236 C CA . ASP B 1 436 ? 43.498 29.988 39.148 1.00 43.11 436 ASP B CA 1
ATOM 16237 C C . ASP B 1 436 ? 42.629 28.751 39.286 1.00 40.30 436 ASP B C 1
ATOM 16238 O O . ASP B 1 436 ? 43.148 27.631 39.285 1.00 44.97 436 ASP B O 1
ATOM 16247 N N . ALA B 1 437 ? 41.309 28.927 39.376 1.00 40.88 437 ALA B N 1
ATOM 16248 C CA . ALA B 1 437 ? 40.417 27.780 39.505 1.00 36.55 437 ALA B CA 1
ATOM 16249 C C . ALA B 1 437 ? 40.406 26.948 38.231 1.00 32.71 437 ALA B C 1
ATOM 16250 O O . ALA B 1 437 ? 40.428 25.714 38.294 1.00 35.87 437 ALA B O 1
ATOM 16257 N N . ILE B 1 438 ? 40.390 27.602 37.067 1.00 28.27 438 ILE B N 1
ATOM 16258 C CA . ILE B 1 438 ? 40.353 26.870 35.804 1.00 33.92 438 ILE B CA 1
ATOM 16259 C C . ILE B 1 438 ? 41.706 26.234 35.512 1.00 37.86 438 ILE B C 1
ATOM 16260 O O . ILE B 1 438 ? 41.786 25.146 34.928 1.00 35.65 438 ILE B O 1
ATOM 16276 N N . GLU B 1 439 ? 42.791 26.908 35.892 1.00 36.74 439 GLU B N 1
ATOM 16277 C CA . GLU B 1 439 ? 44.107 26.288 35.819 1.00 40.53 439 GLU B CA 1
ATOM 16278 C C . GLU B 1 439 ? 44.128 25.004 36.633 1.00 33.66 439 GLU B C 1
ATOM 16279 O O . GLU B 1 439 ? 44.585 23.956 36.161 1.00 29.42 439 GLU B O 1
ATOM 16291 N N . GLU B 1 440 ? 43.608 25.065 37.857 1.00 32.51 440 GLU B N 1
ATOM 16292 C CA . GLU B 1 440 ? 43.607 23.896 38.725 1.00 38.11 440 GLU B CA 1
ATOM 16293 C C . GLU B 1 440 ? 42.690 22.805 38.187 1.00 37.73 440 GLU B C 1
ATOM 16294 O O . GLU B 1 440 ? 43.038 21.618 38.235 1.00 39.26 440 GLU B O 1
ATOM 16306 N N . TYR B 1 441 ? 41.524 23.188 37.658 1.00 34.76 441 TYR B N 1
ATOM 16307 C CA . TYR B 1 441 ? 40.585 22.207 37.124 1.00 33.04 441 TYR B CA 1
ATOM 16308 C C . TYR B 1 441 ? 41.231 21.386 36.013 1.00 33.46 441 TYR B C 1
ATOM 16309 O O . TYR B 1 441 ? 41.209 20.149 36.043 1.00 32.69 441 TYR B O 1
ATOM 16327 N N . GLY B 1 442 ? 41.845 22.057 35.039 1.00 34.52 442 GLY B N 1
ATOM 16328 C CA . GLY B 1 442 ? 42.499 21.336 33.961 1.00 30.56 442 GLY B CA 1
ATOM 16329 C C . GLY B 1 442 ? 43.686 20.530 34.445 1.00 32.27 442 GLY B C 1
ATOM 16330 O O . GLY B 1 442 ? 43.907 19.402 33.997 1.00 33.29 442 GLY B O 1
ATOM 16334 N N . ASN B 1 443 ? 44.453 21.084 35.382 1.00 31.44 443 ASN B N 1
ATOM 16335 C CA . ASN B 1 443 ? 45.570 20.333 35.939 1.00 32.72 443 ASN B CA 1
ATOM 16336 C C . ASN B 1 443 ? 45.090 19.117 36.730 1.00 34.34 443 ASN B C 1
ATOM 16337 O O . ASN B 1 443 ? 45.745 18.070 36.703 1.00 37.21 443 ASN B O 1
ATOM 16348 N N . ALA B 1 444 ? 43.937 19.206 37.395 1.00 29.42 444 ALA B N 1
ATOM 16349 C CA . ALA B 1 444 ? 43.375 18.019 38.031 1.00 27.96 444 ALA B CA 1
ATOM 16350 C C . ALA B 1 444 ? 43.127 16.931 36.991 1.00 29.16 444 ALA B C 1
ATOM 16351 O O . ALA B 1 444 ? 43.469 15.760 37.199 1.00 29.72 444 ALA B O 1
ATOM 16358 N N . ILE B 1 445 ? 42.501 17.299 35.871 1.00 31.35 445 ILE B N 1
ATOM 16359 C CA . ILE B 1 445 ? 42.322 16.360 34.765 1.00 28.99 445 ILE B CA 1
ATOM 16360 C C . ILE B 1 445 ? 43.670 15.793 34.340 1.00 29.24 445 ILE B C 1
ATOM 16361 O O . ILE B 1 445 ? 43.890 14.578 34.340 1.00 31.28 445 ILE B O 1
ATOM 16377 N N . ARG B 1 446 ? 44.587 16.682 33.958 1.00 29.10 446 ARG B N 1
ATOM 16378 C CA . ARG B 1 446 ? 45.872 16.251 33.432 1.00 28.48 446 ARG B CA 1
ATOM 16379 C C . ARG B 1 446 ? 46.572 15.312 34.402 1.00 27.02 446 ARG B C 1
ATOM 16380 O O . ARG B 1 446 ? 47.010 14.222 34.024 1.00 31.27 446 ARG B O 1
ATOM 16401 N N . GLN B 1 447 ? 46.679 15.713 35.669 1.00 25.45 447 GLN B N 1
ATOM 16402 C CA . GLN B 1 447 ? 47.412 14.896 36.629 1.00 29.68 447 GLN B CA 1
ATOM 16403 C C . GLN B 1 447 ? 46.737 13.545 36.841 1.00 33.90 447 GLN B C 1
ATOM 16404 O O . GLN B 1 447 ? 47.415 12.524 37.010 1.00 39.79 447 GLN B O 1
ATOM 16418 N N . LEU B 1 448 ? 45.405 13.515 36.847 1.00 30.08 448 LEU B N 1
ATOM 16419 C CA . LEU B 1 448 ? 44.701 12.243 36.960 1.00 28.83 448 LEU B CA 1
ATOM 16420 C C . LEU B 1 448 ? 44.934 11.380 35.729 1.00 34.00 448 LEU B C 1
ATOM 16421 O O . LEU B 1 448 ? 45.145 10.165 35.843 1.00 33.72 448 LEU B O 1
ATOM 16437 N N . ALA B 1 449 ? 44.894 11.987 34.541 1.00 31.19 449 ALA B N 1
ATOM 16438 C CA . ALA B 1 449 ? 45.101 11.217 33.323 1.00 37.49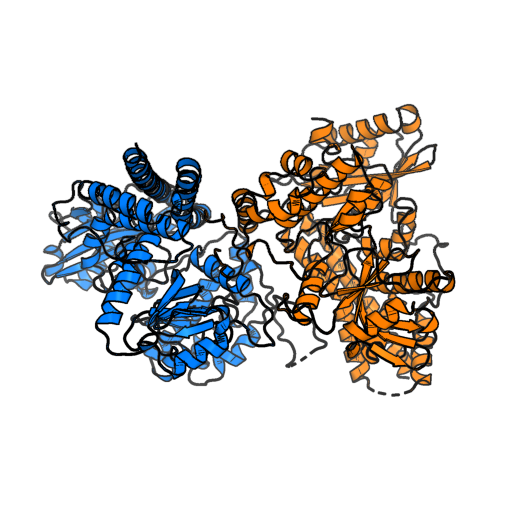 449 ALA B CA 1
ATOM 16439 C C . ALA B 1 449 ? 46.470 10.556 33.338 1.00 40.03 449 ALA B C 1
ATOM 16440 O O . ALA B 1 449 ? 46.591 9.346 33.116 1.00 39.27 449 ALA B O 1
ATOM 16447 N N . ALA B 1 450 ? 47.512 11.328 33.663 1.00 36.35 450 ALA B N 1
ATOM 16448 C CA . ALA B 1 450 ? 48.858 10.773 33.719 1.00 36.15 450 ALA B CA 1
ATOM 16449 C C . ALA B 1 450 ? 48.999 9.712 34.802 1.00 35.62 450 ALA B C 1
ATOM 16450 O O . ALA B 1 450 ? 49.945 8.920 34.763 1.00 40.09 450 ALA B O 1
ATOM 16457 N N . ALA B 1 451 ? 48.082 9.664 35.762 1.00 31.88 451 ALA B N 1
ATOM 16458 C CA . ALA B 1 451 ? 48.103 8.623 36.775 1.00 27.37 451 ALA B CA 1
ATOM 16459 C C . ALA B 1 451 ? 47.175 7.478 36.420 1.00 30.85 451 ALA B C 1
ATOM 16460 O O . ALA B 1 451 ? 46.789 6.700 37.299 1.00 29.93 451 ALA B O 1
ATOM 16467 N N . ASN B 1 452 ? 46.798 7.369 35.147 1.00 34.86 452 ASN B N 1
ATOM 16468 C CA . ASN B 1 452 ? 45.990 6.269 34.630 1.00 34.21 452 ASN B CA 1
ATOM 16469 C C . ASN B 1 452 ? 44.561 6.301 35.144 1.00 31.80 452 ASN B C 1
ATOM 16470 O O . ASN B 1 452 ? 43.876 5.276 35.119 1.00 33.06 452 ASN B O 1
ATOM 16481 N N . ILE B 1 453 ? 44.094 7.451 35.619 1.00 34.67 453 ILE B N 1
ATOM 16482 C CA . ILE B 1 453 ? 42.703 7.633 36.018 1.00 31.27 453 ILE B CA 1
ATOM 16483 C C . ILE B 1 453 ? 42.032 8.488 34.955 1.00 31.02 453 ILE B C 1
ATOM 16484 O O . ILE B 1 453 ? 42.387 9.659 34.772 1.00 30.96 453 ILE B O 1
ATOM 16500 N N . PHE B 1 454 ? 41.083 7.909 34.233 1.00 30.13 454 PHE B N 1
ATOM 16501 C CA . PHE B 1 454 ? 40.225 8.708 33.377 1.00 31.02 454 PHE B CA 1
ATOM 16502 C C . PHE B 1 454 ? 39.014 9.140 34.184 1.00 28.77 454 PHE B C 1
ATOM 16503 O O . PHE B 1 454 ? 38.263 8.275 34.653 1.00 27.62 454 PHE B O 1
ATOM 16520 N N . PRO B 1 455 ? 38.778 10.438 34.372 1.00 31.94 455 PRO B N 1
ATOM 16521 C CA . PRO B 1 455 ? 37.733 10.844 35.325 1.00 34.05 455 PRO B CA 1
ATOM 16522 C C . PRO B 1 455 ? 36.336 10.431 34.910 1.00 43.03 455 PRO B C 1
ATOM 16523 O O . PRO B 1 455 ? 35.445 10.370 35.763 1.00 55.60 455 PRO B O 1
ATOM 16534 N N . GLY B 1 456 ? 36.104 10.129 33.642 1.00 38.31 456 GLY B N 1
ATOM 16535 C CA . GLY B 1 456 ? 34.778 9.712 33.234 1.00 39.37 456 GLY B CA 1
ATOM 16536 C C . GLY B 1 456 ? 33.849 10.885 32.988 1.00 45.15 456 GLY B C 1
ATOM 16537 O O . GLY B 1 456 ? 33.794 11.409 31.869 1.00 55.77 456 GLY B O 1
ATOM 16541 N N . ASP B 1 457 ? 33.115 11.304 34.020 1.00 37.46 457 ASP B N 1
ATOM 16542 C CA . ASP B 1 457 ? 32.161 12.412 33.925 1.00 37.30 457 ASP B CA 1
ATOM 16543 C C . ASP B 1 457 ? 32.817 13.635 34.559 1.00 39.37 457 ASP B C 1
ATOM 16544 O O . ASP B 1 457 ? 32.683 13.886 35.760 1.00 35.48 457 ASP B O 1
ATOM 16553 N N . MET B 1 458 ? 33.517 14.416 33.729 1.00 38.44 458 MET B N 1
ATOM 16554 C CA . MET B 1 458 ? 34.417 15.460 34.212 1.00 37.69 458 MET B CA 1
ATOM 16555 C C . MET B 1 458 ? 33.756 16.824 34.362 1.00 36.88 458 MET B C 1
ATOM 16556 O O . MET B 1 458 ? 34.466 17.830 34.428 1.00 36.22 458 MET B O 1
ATOM 16570 N N . LEU B 1 459 ? 32.433 16.890 34.368 1.00 34.11 459 LEU B N 1
ATOM 16571 C CA . LEU B 1 459 ? 31.754 18.158 34.551 1.00 30.58 459 LEU B CA 1
ATOM 16572 C C . LEU B 1 459 ? 32.110 18.774 35.907 1.00 31.89 459 LEU B C 1
ATOM 16573 O O . LEU B 1 459 ? 32.481 18.088 36.867 1.00 33.24 459 LEU B O 1
ATOM 16589 N N . PHE B 1 460 ? 31.985 20.101 35.980 1.00 34.07 460 PHE B N 1
ATOM 16590 C CA . PHE B 1 460 ? 32.465 20.815 37.158 1.00 30.40 460 PHE B CA 1
ATOM 16591 C C . PHE B 1 460 ? 31.806 20.315 38.436 1.00 24.87 460 PHE B C 1
ATOM 16592 O O . PHE B 1 460 ? 32.443 20.289 39.492 1.00 28.74 460 PHE B O 1
ATOM 16609 N N . LYS B 1 461 ? 30.545 19.907 38.370 1.00 21.58 461 LYS B N 1
ATOM 16610 C CA . LYS B 1 461 ? 29.849 19.501 39.585 1.00 26.54 461 LYS B CA 1
ATOM 16611 C C . LYS B 1 461 ? 30.484 18.297 40.269 1.00 27.15 461 LYS B C 1
ATOM 16612 O O . LYS B 1 461 ? 30.137 17.999 41.417 1.00 30.82 461 LYS B O 1
ATOM 16631 N N . ASN B 1 462 ? 31.378 17.587 39.593 1.00 29.60 462 ASN B N 1
ATOM 16632 C CA . ASN B 1 462 ? 32.002 16.393 40.141 1.00 29.06 462 ASN B CA 1
ATOM 16633 C C . ASN B 1 462 ? 33.383 16.668 40.709 1.00 27.09 462 ASN B C 1
ATOM 16634 O O . ASN B 1 462 ? 34.122 15.725 41.010 1.00 26.62 462 ASN B O 1
ATOM 16645 N N . PHE B 1 463 ? 33.742 17.936 40.857 1.00 27.93 463 PHE B N 1
ATOM 16646 C CA . PHE B 1 463 ? 34.985 18.341 41.481 1.00 26.38 463 PHE B CA 1
ATOM 16647 C C . PHE B 1 463 ? 34.651 19.240 42.658 1.00 29.37 463 PHE B C 1
ATOM 16648 O O . PHE B 1 463 ? 33.597 19.884 42.685 1.00 32.34 463 PHE B O 1
ATOM 16665 N N . GLY B 1 464 ? 35.554 19.269 43.631 1.00 30.08 464 GLY B N 1
ATOM 16666 C CA . GLY B 1 464 ? 35.388 20.119 44.792 1.00 28.15 464 GLY B CA 1
ATOM 16667 C C . GLY B 1 464 ? 36.574 21.047 44.936 1.00 27.24 464 GLY B C 1
ATOM 16668 O O . GLY B 1 464 ? 37.657 20.770 44.408 1.00 29.42 464 GLY B O 1
ATOM 16672 N N . VAL B 1 465 ? 36.388 22.161 45.629 1.00 27.39 465 VAL B N 1
ATOM 16673 C CA . VAL B 1 465 ? 37.450 23.131 45.847 1.00 27.16 465 VAL B CA 1
ATOM 16674 C C . VAL B 1 465 ? 37.758 23.163 47.335 1.00 32.30 465 VAL B C 1
ATOM 16675 O O . VAL B 1 465 ? 36.848 23.295 48.164 1.00 31.15 465 VAL B O 1
ATOM 16688 N N . THR B 1 466 ? 39.039 23.012 47.666 1.00 36.76 466 THR B N 1
ATOM 16689 C CA . THR B 1 466 ? 39.479 22.904 49.046 1.00 41.91 466 THR B CA 1
ATOM 16690 C C . THR B 1 466 ? 39.661 24.281 49.678 1.00 45.93 466 THR B C 1
ATOM 16691 O O . THR B 1 466 ? 39.586 25.320 49.018 1.00 45.04 466 THR B O 1
ATOM 16702 N N . ARG B 1 467 ? 39.936 24.267 50.985 1.00 54.62 467 ARG B N 1
ATOM 16703 C CA . ARG B 1 467 ? 40.175 25.506 51.716 1.00 61.90 467 ARG B CA 1
ATOM 16704 C C . ARG B 1 467 ? 41.308 26.307 51.083 1.00 56.61 467 ARG B C 1
ATOM 16705 O O . ARG B 1 467 ? 41.269 27.543 51.066 1.00 54.76 467 ARG B O 1
ATOM 16726 N N . HIS B 1 468 ? 42.317 25.625 50.544 1.00 56.17 468 HIS B N 1
ATOM 16727 C CA . HIS B 1 468 ? 43.453 26.285 49.912 1.00 54.59 468 HIS B CA 1
ATOM 16728 C C . HIS B 1 468 ? 43.309 26.442 48.396 1.00 48.48 468 HIS B C 1
ATOM 16729 O O . HIS B 1 468 ? 44.313 26.651 47.709 1.00 45.52 468 HIS B O 1
ATOM 16743 N N . GLY B 1 469 ? 42.097 26.333 47.857 1.00 46.60 469 GLY B N 1
ATOM 16744 C CA . GLY B 1 469 ? 41.872 26.634 46.457 1.00 42.33 469 GLY B CA 1
ATOM 16745 C C . GLY B 1 469 ? 42.147 25.519 45.472 1.00 40.47 469 GLY B C 1
ATOM 16746 O O . GLY B 1 469 ? 42.116 25.767 44.261 1.00 41.64 469 GLY B O 1
ATOM 16750 N N . ARG B 1 470 ? 42.432 24.311 45.938 1.00 40.61 470 ARG B N 1
ATOM 16751 C CA . ARG B 1 470 ? 42.791 23.220 45.044 1.00 39.24 470 ARG B CA 1
ATOM 16752 C C . ARG B 1 470 ? 41.534 22.487 44.582 1.00 39.06 470 ARG B C 1
ATOM 16753 O O . ARG B 1 470 ? 40.557 22.351 45.333 1.00 38.28 470 ARG B O 1
ATOM 16774 N N . VAL B 1 471 ? 41.573 21.989 43.340 1.00 34.53 471 VAL B N 1
ATOM 16775 C CA . VAL B 1 471 ? 40.437 21.294 42.740 1.00 33.06 471 VAL B CA 1
ATOM 16776 C C . VAL B 1 471 ? 40.653 19.789 42.858 1.00 26.76 471 VAL B C 1
ATOM 16777 O O . VAL B 1 471 ? 41.708 19.265 42.470 1.00 25.72 471 VAL B O 1
ATOM 16790 N N . VAL B 1 472 ? 39.641 19.090 43.372 1.00 26.62 472 VAL B N 1
ATOM 16791 C CA . VAL B 1 472 ? 39.758 17.686 43.737 1.00 23.84 472 VAL B CA 1
ATOM 16792 C C . VAL B 1 472 ? 38.533 16.949 43.217 1.00 25.86 472 VAL B C 1
ATOM 16793 O O . VAL B 1 472 ? 37.406 17.422 43.388 1.00 28.94 472 VAL B O 1
ATOM 16806 N N . PHE B 1 473 ? 38.766 15.811 42.563 1.00 23.74 473 PHE B N 1
ATOM 16807 C CA . PHE B 1 473 ? 37.716 14.978 41.995 1.00 24.61 473 PHE B CA 1
ATOM 16808 C C . PHE B 1 473 ? 37.064 14.146 43.092 1.00 26.93 473 PHE B C 1
ATOM 16809 O O . PHE B 1 473 ? 37.749 13.624 43.978 1.00 32.25 473 PHE B O 1
ATOM 16826 N N . TYR B 1 474 ? 35.724 14.027 43.044 1.00 26.74 474 TYR B N 1
ATOM 16827 C CA . TYR B 1 474 ? 35.043 13.188 44.022 1.00 25.05 474 TYR B CA 1
ATOM 16828 C C . TYR B 1 474 ? 33.920 12.308 43.479 1.00 21.68 474 TYR B C 1
ATOM 16829 O O . TYR B 1 474 ? 33.280 11.616 44.274 1.00 26.36 474 TYR B O 1
ATOM 16847 N N . ASP B 1 475 ? 33.659 12.295 42.182 1.00 25.70 475 ASP B N 1
ATOM 16848 C CA . ASP B 1 475 ? 32.625 11.431 41.609 1.00 29.79 475 ASP B CA 1
ATOM 16849 C C . ASP B 1 475 ? 33.298 10.194 41.015 1.00 29.36 475 ASP B C 1
ATOM 16850 O O . ASP B 1 475 ? 33.808 10.223 39.891 1.00 31.63 475 ASP B O 1
ATOM 16859 N N . TYR B 1 476 ? 33.305 9.107 41.777 1.00 26.15 476 TYR B N 1
ATOM 16860 C CA . TYR B 1 476 ? 34.164 7.978 41.469 1.00 27.99 476 TYR B CA 1
ATOM 16861 C C . TYR B 1 476 ? 33.509 6.899 40.621 1.00 31.40 476 TYR B C 1
ATOM 16862 O O . TYR B 1 476 ? 34.221 6.039 40.094 1.00 35.62 476 TYR B O 1
ATOM 16880 N N . ASP B 1 477 ? 32.196 6.913 40.456 1.00 33.02 477 ASP B N 1
ATOM 16881 C CA . ASP B 1 477 ? 31.558 5.747 39.866 1.00 35.13 477 ASP B CA 1
ATOM 16882 C C . ASP B 1 477 ? 31.646 5.720 38.347 1.00 36.16 477 ASP B C 1
ATOM 16883 O O . ASP B 1 477 ? 31.260 4.715 37.746 1.00 46.04 477 ASP B O 1
ATOM 16892 N N . GLU B 1 478 ? 32.149 6.770 37.707 1.00 36.71 478 GLU B N 1
ATOM 16893 C CA . GLU B 1 478 ? 32.427 6.725 36.277 1.00 39.32 478 GLU B CA 1
ATOM 16894 C C . GLU B 1 478 ? 33.925 6.715 35.993 1.00 36.54 478 GLU B C 1
ATOM 16895 O O . GLU B 1 478 ? 34.340 6.948 34.851 1.00 36.78 478 GLU B O 1
ATOM 16907 N N . ILE B 1 479 ? 34.745 6.464 37.014 1.00 33.91 479 ILE B N 1
ATOM 16908 C CA . ILE B 1 479 ? 36.177 6.306 36.818 1.00 30.45 479 ILE B CA 1
ATOM 16909 C C . ILE B 1 479 ? 36.466 5.042 36.023 1.00 33.65 479 ILE B C 1
ATOM 16910 O O . ILE B 1 479 ? 35.814 4.003 36.205 1.00 38.51 479 ILE B O 1
ATOM 16926 N N . CYS B 1 480 ? 37.472 5.112 35.156 1.00 32.56 480 CYS B N 1
ATOM 16927 C CA . CYS B 1 480 ? 38.099 3.911 34.629 1.00 30.48 480 CYS B CA 1
ATOM 16928 C C . CYS B 1 480 ? 39.562 4.225 34.349 1.00 26.63 480 CYS B C 1
ATOM 16929 O O . CYS B 1 480 ? 39.971 5.387 34.293 1.00 32.21 480 CYS B O 1
ATOM 16937 N N . TYR B 1 481 ? 40.356 3.176 34.173 1.00 30.52 481 TYR B N 1
ATOM 16938 C CA . TYR B 1 481 ? 41.759 3.372 33.852 1.00 31.99 481 TYR B CA 1
ATOM 16939 C C . TYR B 1 481 ? 41.916 3.943 32.450 1.00 33.68 481 TYR B C 1
ATOM 16940 O O . TYR B 1 481 ? 41.186 3.579 31.524 1.00 30.96 481 TYR B O 1
ATOM 16958 N N . MET B 1 482 ? 42.899 4.828 32.295 1.00 32.86 482 MET B N 1
ATOM 16959 C CA . MET B 1 482 ? 43.180 5.392 30.983 1.00 31.42 482 MET B CA 1
ATOM 16960 C C . MET B 1 482 ? 43.421 4.291 29.962 1.00 34.44 482 MET B C 1
ATOM 16961 O O . MET B 1 482 ? 42.986 4.392 28.809 1.00 35.51 482 MET B O 1
ATOM 16975 N N . THR B 1 483 ? 44.122 3.230 30.369 1.00 35.88 483 THR B N 1
ATOM 16976 C CA . THR B 1 483 ? 44.453 2.156 29.444 1.00 35.98 483 THR B CA 1
ATOM 16977 C C . THR B 1 483 ? 43.216 1.415 28.954 1.00 34.42 483 THR B C 1
ATOM 16978 O O . THR B 1 483 ? 43.280 0.741 27.923 1.00 42.01 483 THR B O 1
ATOM 16989 N N . GLU B 1 484 ? 42.093 1.529 29.647 1.00 34.14 484 GLU B N 1
ATOM 16990 C CA . GLU B 1 484 ? 40.869 0.877 29.208 1.00 36.08 484 GLU B CA 1
ATOM 16991 C C . GLU B 1 484 ? 40.071 1.710 28.207 1.00 39.51 484 GLU B C 1
ATOM 16992 O O . GLU B 1 484 ? 39.067 1.221 27.678 1.00 41.60 484 GLU B O 1
ATOM 17004 N N . VAL B 1 485 ? 40.501 2.934 27.909 1.00 30.75 485 VAL B N 1
ATOM 17005 C CA . VAL B 1 485 ? 39.704 3.874 27.127 1.00 27.30 485 VAL B CA 1
ATOM 17006 C C . VAL B 1 485 ? 40.152 3.841 25.676 1.00 31.29 485 VAL B C 1
ATOM 17007 O O . VAL B 1 485 ? 41.345 3.689 25.383 1.00 32.03 485 VAL B O 1
ATOM 17020 N N . ASN B 1 486 ? 39.194 3.965 24.761 1.00 31.47 486 ASN B N 1
ATOM 17021 C CA . ASN B 1 486 ? 39.481 4.096 23.330 1.00 28.43 486 ASN B CA 1
ATOM 17022 C C . ASN B 1 486 ? 39.162 5.525 22.907 1.00 28.77 486 ASN B C 1
ATOM 17023 O O . ASN B 1 486 ? 37.996 5.867 22.686 1.00 29.81 486 ASN B O 1
ATOM 17034 N N . PHE B 1 487 ? 40.198 6.357 22.785 1.00 27.80 487 PHE B N 1
ATOM 17035 C CA . PHE B 1 487 ? 40.000 7.766 22.457 1.00 26.67 487 PHE B CA 1
ATOM 17036 C C . PHE B 1 487 ? 39.805 7.919 20.959 1.00 27.14 487 PHE B C 1
ATOM 17037 O O . PHE B 1 487 ? 40.606 7.419 20.170 1.00 32.38 487 PHE B O 1
ATOM 17054 N N . ARG B 1 488 ? 38.744 8.604 20.562 1.00 27.77 488 ARG B N 1
ATOM 17055 C CA . ARG B 1 488 ? 38.389 8.656 19.156 1.00 30.58 488 ARG B CA 1
ATOM 17056 C C . ARG B 1 488 ? 38.177 10.085 18.680 1.00 35.31 488 ARG B C 1
ATOM 17057 O O . ARG B 1 488 ? 37.837 10.974 19.465 1.00 36.94 488 ARG B O 1
ATOM 17078 N N . ASP B 1 489 ? 38.376 10.283 17.372 1.00 39.55 489 ASP B N 1
ATOM 17079 C CA . ASP B 1 489 ? 38.045 11.525 16.689 1.00 40.36 489 ASP B CA 1
ATOM 17080 C C . ASP B 1 489 ? 36.603 11.417 16.210 1.00 40.79 489 ASP B C 1
ATOM 17081 O O . ASP B 1 489 ? 36.134 10.338 15.850 1.00 43.46 489 ASP B O 1
ATOM 17090 N N . ILE B 1 490 ? 35.892 12.528 16.224 1.00 49.66 490 ILE B N 1
ATOM 17091 C CA . ILE B 1 490 ? 34.464 12.494 15.900 1.00 54.53 490 ILE B CA 1
ATOM 17092 C C . ILE B 1 490 ? 34.303 12.452 14.382 1.00 57.32 490 ILE B C 1
ATOM 17093 O O . ILE B 1 490 ? 34.921 13.265 13.679 1.00 61.45 490 ILE B O 1
ATOM 17109 N N . PRO B 1 491 ? 33.504 11.532 13.839 1.00 58.31 491 PRO B N 1
ATOM 17110 C CA . PRO B 1 491 ? 33.251 11.564 12.401 1.00 62.59 491 PRO B CA 1
ATOM 17111 C C . PRO B 1 491 ? 32.469 12.823 12.046 1.00 71.89 491 PRO B C 1
ATOM 17112 O O . PRO B 1 491 ? 31.633 13.285 12.831 1.00 74.81 491 PRO B O 1
ATOM 17123 N N . PRO B 1 492 ? 32.722 13.399 10.874 1.00 80.99 492 PRO B N 1
ATOM 17124 C CA . PRO B 1 492 ? 32.020 14.635 10.496 1.00 85.51 492 PRO B CA 1
ATOM 17125 C C . PRO B 1 492 ? 30.537 14.375 10.332 1.00 92.19 492 PRO B C 1
ATOM 17126 O O . PRO B 1 492 ? 30.101 13.214 10.289 1.00 93.06 492 PRO B O 1
ATOM 17137 N N . PRO B 1 493 ? 29.728 15.433 10.203 1.00 97.28 493 PRO B N 1
ATOM 17138 C CA . PRO B 1 493 ? 28.266 15.333 10.094 1.00 97.49 493 PRO B CA 1
ATOM 17139 C C . PRO B 1 493 ? 27.732 14.300 9.091 1.00 94.94 493 PRO B C 1
ATOM 17140 O O . PRO B 1 493 ? 26.506 14.158 9.018 1.00 90.37 493 PRO B O 1
ATOM 17151 N N . TRP B 1 505 ? 22.981 10.097 15.558 1.00 98.84 505 TRP B N 1
ATOM 17152 C CA . TRP B 1 505 ? 24.241 10.476 14.940 1.00 99.96 505 TRP B CA 1
ATOM 17153 C C . TRP B 1 505 ? 25.126 9.232 14.772 1.00 95.11 505 TRP B C 1
ATOM 17154 O O . TRP B 1 505 ? 24.711 8.247 14.167 1.00 96.43 505 TRP B O 1
ATOM 17174 N N . TYR B 1 506 ? 26.357 9.302 15.243 1.00 88.56 506 TYR B N 1
ATOM 17175 C CA . TYR B 1 506 ? 27.307 8.199 15.213 1.00 78.18 506 TYR B CA 1
ATOM 17176 C C . TYR B 1 506 ? 27.294 7.513 16.571 1.00 74.20 506 TYR B C 1
ATOM 17177 O O . TYR B 1 506 ? 27.107 8.182 17.596 1.00 74.71 506 TYR B O 1
ATOM 17195 N N . SER B 1 507 ? 27.442 6.179 16.597 1.00 70.75 507 SER B N 1
ATOM 17196 C CA . SER B 1 507 ? 27.482 5.520 17.901 1.00 66.93 507 SER B CA 1
ATOM 17197 C C . SER B 1 507 ? 28.822 4.815 18.185 1.00 60.56 507 SER B C 1
ATOM 17198 O O . SER B 1 507 ? 29.856 5.097 17.551 1.00 53.24 507 SER B O 1
ATOM 17206 N N . VAL B 1 508 ? 28.791 3.946 19.213 1.00 53.50 508 VAL B N 1
ATOM 17207 C CA . VAL B 1 508 ? 29.901 3.769 20.153 1.00 43.06 508 VAL B CA 1
ATOM 17208 C C . VAL B 1 508 ? 30.132 2.293 20.470 1.00 40.45 508 VAL B C 1
ATOM 17209 O O . VAL B 1 508 ? 29.182 1.522 20.642 1.00 42.36 508 VAL B O 1
ATOM 17222 N N . SER B 1 509 ? 31.409 1.907 20.527 1.00 39.18 509 SER B N 1
ATOM 17223 C CA . SER B 1 509 ? 31.890 0.592 20.924 1.00 30.96 509 SER B CA 1
ATOM 17224 C C . SER B 1 509 ? 32.504 0.682 22.317 1.00 31.16 509 SER B C 1
ATOM 17225 O O . SER B 1 509 ? 32.845 1.774 22.786 1.00 27.03 509 SER B O 1
ATOM 17233 N N . PRO B 1 510 ? 32.661 -0.444 23.011 1.00 28.60 510 PRO B N 1
ATOM 17234 C CA . PRO B 1 510 ? 33.087 -0.380 24.419 1.00 26.94 510 PRO B CA 1
ATOM 17235 C C . PRO B 1 510 ? 34.343 0.452 24.651 1.00 28.58 510 PRO B C 1
ATOM 17236 O O . PRO B 1 510 ? 35.377 0.241 24.021 1.00 31.66 510 PRO B O 1
ATOM 17247 N N . GLY B 1 511 ? 34.252 1.392 25.596 1.00 30.97 511 GLY B N 1
ATOM 17248 C CA . GLY B 1 511 ? 35.381 2.212 25.986 1.00 29.72 511 GLY B CA 1
ATOM 17249 C C . GLY B 1 511 ? 35.596 3.476 25.179 1.00 30.33 511 GLY B C 1
ATOM 17250 O O . GLY B 1 511 ? 36.553 4.214 25.457 1.00 33.76 511 GLY B O 1
ATOM 17254 N N . ASP B 1 512 ? 34.728 3.780 24.222 1.00 29.45 512 ASP B N 1
ATOM 17255 C CA . ASP B 1 512 ? 34.977 4.897 23.324 1.00 29.95 512 ASP B CA 1
ATOM 17256 C C . ASP B 1 512 ? 34.739 6.227 24.017 1.00 27.07 512 ASP B C 1
ATOM 17257 O O . ASP B 1 512 ? 33.737 6.408 24.709 1.00 32.93 512 ASP B O 1
ATOM 17266 N N . VAL B 1 513 ? 35.667 7.162 23.815 1.00 25.78 513 VAL B N 1
ATOM 17267 C CA . VAL B 1 513 ? 35.561 8.516 24.348 1.00 29.12 513 VAL B CA 1
ATOM 17268 C C . VAL B 1 513 ? 35.957 9.495 23.249 1.00 33.64 513 VAL B C 1
ATOM 17269 O O . VAL B 1 513 ? 36.965 9.296 22.564 1.00 35.99 513 VAL B O 1
ATOM 17282 N N . PHE B 1 514 ? 35.175 10.568 23.094 1.00 34.99 514 PHE B N 1
ATOM 17283 C CA . PHE B 1 514 ? 35.397 11.583 22.064 1.00 29.81 514 PHE B CA 1
ATOM 17284 C C . PHE B 1 514 ? 35.788 12.900 22.731 1.00 31.67 514 PHE B C 1
ATOM 17285 O O . PHE B 1 514 ? 34.914 13.713 23.065 1.00 31.85 514 PHE B O 1
ATOM 17302 N N . PRO B 1 515 ? 37.078 13.168 22.949 1.00 30.69 515 PRO B N 1
ATOM 17303 C CA . PRO B 1 515 ? 37.451 14.394 23.689 1.00 34.32 515 PRO B CA 1
ATOM 17304 C C . PRO B 1 515 ? 36.931 15.687 23.070 1.00 38.58 515 PRO B C 1
ATOM 17305 O O . PRO B 1 515 ? 36.844 16.703 23.772 1.00 39.26 515 PRO B O 1
ATOM 17316 N N . GLU B 1 516 ? 36.613 15.701 21.778 1.00 41.55 516 GLU B N 1
ATOM 17317 C CA . GLU B 1 516 ? 36.021 16.899 21.205 1.00 41.71 516 GLU B CA 1
ATOM 17318 C C . GLU B 1 516 ? 34.647 17.175 21.796 1.00 38.68 516 GLU B C 1
ATOM 17319 O O . GLU B 1 516 ? 34.237 18.335 21.891 1.00 39.01 516 GLU B O 1
ATOM 17331 N N . GLU B 1 517 ? 33.917 16.132 22.188 1.00 37.34 517 GLU B N 1
ATOM 17332 C CA . GLU B 1 517 ? 32.622 16.337 22.827 1.00 38.06 517 GLU B CA 1
ATOM 17333 C C . GLU B 1 517 ? 32.744 17.119 24.129 1.00 35.71 517 GLU B C 1
ATOM 17334 O O . GLU B 1 517 ? 31.777 17.756 24.563 1.00 34.73 517 GLU B O 1
ATOM 17346 N N . PHE B 1 518 ? 33.900 17.061 24.787 1.00 36.43 518 PHE B N 1
ATOM 17347 C CA . PHE B 1 518 ? 34.043 17.783 26.041 1.00 37.97 518 PHE B CA 1
ATOM 17348 C C . PHE B 1 518 ? 33.717 19.256 25.856 1.00 44.20 518 PHE B C 1
ATOM 17349 O O . PHE B 1 518 ? 33.260 19.913 26.796 1.00 47.11 518 PHE B O 1
ATOM 17366 N N . ARG B 1 519 ? 33.966 19.800 24.665 1.00 49.43 519 ARG B N 1
ATOM 17367 C CA . ARG B 1 519 ? 33.887 21.245 24.505 1.00 50.72 519 ARG B CA 1
ATOM 17368 C C . ARG B 1 519 ? 32.463 21.727 24.676 1.00 48.67 519 ARG B C 1
ATOM 17369 O O . ARG B 1 519 ? 32.226 22.820 25.204 1.00 44.47 519 ARG B O 1
ATOM 17390 N N . HIS B 1 520 ? 31.492 20.926 24.246 1.00 57.28 520 HIS B N 1
ATOM 17391 C CA . HIS B 1 520 ? 30.109 21.360 24.421 1.00 62.79 520 HIS B CA 1
ATOM 17392 C C . HIS B 1 520 ? 29.836 21.701 25.873 1.00 60.47 520 HIS B C 1
ATOM 17393 O O . HIS B 1 520 ? 29.355 22.782 26.196 1.00 64.66 520 HIS B O 1
ATOM 17407 N N . TRP B 1 521 ? 30.156 20.777 26.774 1.00 64.92 521 TRP B N 1
ATOM 17408 C CA . TRP B 1 521 ? 29.875 20.939 28.198 1.00 68.44 521 TRP B CA 1
ATOM 17409 C C . TRP B 1 521 ? 30.806 21.950 28.848 1.00 60.33 521 TRP B C 1
ATOM 17410 O O . TRP B 1 521 ? 30.362 22.832 29.590 1.00 59.94 521 TRP B O 1
ATOM 17431 N N . LEU B 1 522 ? 32.094 21.837 28.581 1.00 60.45 522 LEU B N 1
ATOM 17432 C CA . LEU B 1 522 ? 33.072 22.558 29.372 1.00 59.07 522 LEU B CA 1
ATOM 17433 C C . LEU B 1 522 ? 33.275 23.990 28.912 1.00 57.14 522 LEU B C 1
ATOM 17434 O O . LEU B 1 522 ? 33.847 24.785 29.665 1.00 56.85 522 LEU B O 1
ATOM 17450 N N . CYS B 1 523 ? 32.831 24.346 27.705 1.00 59.54 523 CYS B N 1
ATOM 17451 C CA . CYS B 1 523 ? 33.026 25.699 27.191 1.00 60.47 523 CYS B CA 1
ATOM 17452 C C . CYS B 1 523 ? 31.714 26.393 26.835 1.00 61.51 523 CYS B C 1
ATOM 17453 O O . CYS B 1 523 ? 31.724 27.385 26.101 1.00 61.96 523 CYS B O 1
ATOM 17461 N N . ALA B 1 524 ? 30.587 25.906 27.352 1.00 63.27 524 ALA B N 1
ATOM 17462 C CA . ALA B 1 524 ? 29.299 26.505 27.033 1.00 64.65 524 ALA B CA 1
ATOM 17463 C C . ALA B 1 524 ? 29.131 27.891 27.645 1.00 67.82 524 ALA B C 1
ATOM 17464 O O . ALA B 1 524 ? 28.314 28.675 27.154 1.00 71.86 524 ALA B O 1
ATOM 17471 N N . ASP B 1 525 ? 29.885 28.215 28.691 1.00 63.17 525 ASP B N 1
ATOM 17472 C CA . ASP B 1 525 ? 29.715 29.469 29.404 1.00 61.98 525 ASP B CA 1
ATOM 17473 C C . ASP B 1 525 ? 30.778 30.459 28.964 1.00 60.63 525 ASP B C 1
ATOM 17474 O O . ASP B 1 525 ? 31.975 30.131 29.027 1.00 59.62 525 ASP B O 1
ATOM 17483 N N . PRO B 1 526 ? 30.407 31.661 28.507 1.00 60.13 526 PRO B N 1
ATOM 17484 C CA . PRO B 1 526 ? 31.430 32.581 27.977 1.00 55.00 526 PRO B CA 1
ATOM 17485 C C . PRO B 1 526 ? 32.422 33.090 29.013 1.00 54.68 526 PRO B C 1
ATOM 17486 O O . PRO B 1 526 ? 33.506 33.539 28.621 1.00 53.47 526 PRO B O 1
ATOM 17497 N N . ARG B 1 527 ? 32.110 33.040 30.311 1.00 54.83 527 ARG B N 1
ATOM 17498 C CA . ARG B 1 527 ? 33.094 33.470 31.301 1.00 53.96 527 ARG B CA 1
ATOM 17499 C C . ARG B 1 527 ? 34.221 32.453 31.463 1.00 55.08 527 ARG B C 1
ATOM 17500 O O . ARG B 1 527 ? 35.307 32.818 31.930 1.00 55.65 527 ARG B O 1
ATOM 17521 N N . ILE B 1 528 ? 33.989 31.192 31.099 1.00 55.81 528 ILE B N 1
ATOM 17522 C CA . ILE B 1 528 ? 34.855 30.082 31.482 1.00 55.71 528 ILE B CA 1
ATOM 17523 C C . ILE B 1 528 ? 35.561 29.470 30.275 1.00 55.31 528 ILE B C 1
ATOM 17524 O O . ILE B 1 528 ? 36.770 29.233 30.311 1.00 52.24 528 ILE B O 1
ATOM 17540 N N . GLY B 1 529 ? 34.812 29.159 29.220 1.00 55.41 529 GLY B N 1
ATOM 17541 C CA . GLY B 1 529 ? 35.360 28.520 28.049 1.00 55.05 529 GLY B CA 1
ATOM 17542 C C . GLY B 1 529 ? 36.678 29.116 27.593 1.00 59.06 529 GLY B C 1
ATOM 17543 O O . GLY B 1 529 ? 37.703 28.433 27.509 1.00 64.03 529 GLY B O 1
ATOM 17547 N N . PRO B 1 530 ? 36.662 30.389 27.237 1.00 57.47 530 PRO B N 1
ATOM 17548 C CA . PRO B 1 530 ? 37.901 31.051 26.798 1.00 53.95 530 PRO B CA 1
ATOM 17549 C C . PRO B 1 530 ? 39.120 30.767 27.662 1.00 50.89 530 PRO B C 1
ATOM 17550 O O . PRO B 1 530 ? 40.198 30.482 27.138 1.00 53.84 530 PRO B O 1
ATOM 17561 N N . LEU B 1 531 ? 38.977 30.869 28.982 1.00 53.56 531 LEU B N 1
ATOM 17562 C CA . LEU B 1 531 ? 40.099 30.570 29.865 1.00 53.81 531 LEU B CA 1
ATOM 17563 C C . LEU B 1 531 ? 40.551 29.125 29.705 1.00 55.49 531 LEU B C 1
ATOM 17564 O O . LEU B 1 531 ? 41.744 28.826 29.816 1.00 52.05 531 LEU B O 1
ATOM 17580 N N . PHE B 1 532 ? 39.609 28.214 29.471 1.00 56.47 532 PHE B N 1
ATOM 17581 C CA . PHE B 1 532 ? 39.958 26.817 29.267 1.00 54.92 532 PHE B CA 1
ATOM 17582 C C . PHE B 1 532 ? 40.769 26.624 27.994 1.00 59.82 532 PHE B C 1
ATOM 17583 O O . PHE B 1 532 ? 41.817 25.970 28.010 1.00 64.25 532 PHE B O 1
ATOM 17600 N N . GLU B 1 533 ? 40.296 27.177 26.874 1.00 59.11 533 GLU B N 1
ATOM 17601 C CA . GLU B 1 533 ? 41.064 27.096 25.636 1.00 56.04 533 GLU B CA 1
ATOM 17602 C C . GLU B 1 533 ? 42.486 27.584 25.861 1.00 53.65 533 GLU B C 1
ATOM 17603 O O . GLU B 1 533 ? 43.457 26.954 25.429 1.00 56.84 533 GLU B O 1
ATOM 17615 N N . GLU B 1 534 ? 42.620 28.718 26.543 1.00 54.14 534 GLU B N 1
ATOM 17616 C CA . GLU B 1 534 ? 43.930 29.314 26.748 1.00 55.85 534 GLU B CA 1
ATOM 17617 C C . GLU B 1 534 ? 44.855 28.353 27.468 1.00 57.87 534 GLU B C 1
ATOM 17618 O O . GLU B 1 534 ? 46.040 28.255 27.130 1.00 60.56 534 GLU B O 1
ATOM 17630 N N . MET B 1 535 ? 44.338 27.634 28.464 1.00 58.99 535 MET B N 1
ATOM 17631 C CA . MET B 1 535 ? 45.200 26.867 29.346 1.00 55.66 535 MET B CA 1
ATOM 17632 C C . MET B 1 535 ? 45.102 25.361 29.170 1.00 50.45 535 MET B C 1
ATOM 17633 O O . MET B 1 535 ? 45.996 24.652 29.638 1.00 52.79 535 MET B O 1
ATOM 17647 N N . HIS B 1 536 ? 44.058 24.849 28.521 1.00 47.74 536 HIS B N 1
ATOM 17648 C CA . HIS B 1 536 ? 43.853 23.408 28.496 1.00 43.49 536 HIS B CA 1
ATOM 17649 C C . HIS B 1 536 ? 43.211 22.964 27.193 1.00 48.91 536 HIS B C 1
ATOM 17650 O O . HIS B 1 536 ? 42.338 22.089 27.186 1.00 51.19 536 HIS B O 1
ATOM 17664 N N . ALA B 1 537 ? 43.618 23.566 26.076 1.00 54.10 537 ALA B N 1
ATOM 17665 C CA . ALA B 1 537 ? 43.055 23.168 24.791 1.00 51.59 537 ALA B CA 1
ATOM 17666 C C . ALA B 1 537 ? 43.464 21.743 24.435 1.00 45.67 537 ALA B C 1
ATOM 17667 O O . ALA B 1 537 ? 42.723 21.038 23.742 1.00 39.56 537 ALA B O 1
ATOM 17674 N N . ASP B 1 538 ? 44.642 21.310 24.889 1.00 41.98 538 ASP B N 1
ATOM 17675 C CA . ASP B 1 538 ? 45.067 19.929 24.683 1.00 48.23 538 ASP B CA 1
ATOM 17676 C C . ASP B 1 538 ? 43.970 18.931 25.041 1.00 44.54 538 ASP B C 1
ATOM 17677 O O . ASP B 1 538 ? 43.811 17.901 24.375 1.00 41.70 538 ASP B O 1
ATOM 17686 N N . LEU B 1 539 ? 43.214 19.211 26.103 1.00 42.70 539 LEU B N 1
ATOM 17687 C CA . LEU B 1 539 ? 42.280 18.235 26.643 1.00 36.90 539 LEU B CA 1
ATOM 17688 C C . LEU B 1 539 ? 41.136 17.913 25.696 1.00 38.46 539 LEU B C 1
ATOM 17689 O O . LEU B 1 539 ? 40.408 16.946 25.947 1.00 37.45 539 LEU B O 1
ATOM 17705 N N . PHE B 1 540 ? 40.958 18.682 24.625 1.00 40.96 540 PHE B N 1
ATOM 17706 C CA . PHE B 1 540 ? 39.923 18.404 23.637 1.00 44.96 540 PHE B CA 1
ATOM 17707 C C . PHE B 1 540 ? 40.456 17.629 22.442 1.00 44.87 540 PHE B C 1
ATOM 17708 O O . PHE B 1 540 ? 39.695 17.352 21.509 1.00 46.24 540 PHE B O 1
ATOM 17725 N N . ARG B 1 541 ? 41.739 17.274 22.452 1.00 41.26 541 ARG B N 1
ATOM 17726 C CA . ARG B 1 541 ? 42.396 16.630 21.325 1.00 40.97 541 ARG B CA 1
ATOM 17727 C C . ARG B 1 541 ? 42.639 15.169 21.658 1.00 37.69 541 ARG B C 1
ATOM 17728 O O . ARG B 1 541 ? 43.348 14.864 22.620 1.00 38.55 541 ARG B O 1
ATOM 17749 N N . ALA B 1 542 ? 42.064 14.269 20.858 1.00 39.44 542 ALA B N 1
ATOM 17750 C CA . ALA B 1 542 ? 42.311 12.842 21.045 1.00 39.02 542 ALA B CA 1
ATOM 17751 C C . ALA B 1 542 ? 43.800 12.522 21.096 1.00 42.66 542 ALA B C 1
ATOM 17752 O O . ALA B 1 542 ? 44.213 11.588 21.795 1.00 44.10 542 ALA B O 1
ATOM 17759 N N . ASP B 1 543 ? 44.617 13.273 20.355 1.00 45.59 543 ASP B N 1
ATOM 17760 C CA . ASP B 1 543 ? 46.049 12.998 20.319 1.00 47.45 543 ASP B CA 1
ATOM 17761 C C . ASP B 1 543 ? 46.694 13.217 21.679 1.00 41.02 543 ASP B C 1
ATOM 17762 O O . ASP B 1 543 ? 47.597 12.469 22.074 1.00 38.93 543 ASP B O 1
ATOM 17771 N N . TYR B 1 544 ? 46.245 14.233 22.417 1.00 39.06 544 TYR B N 1
ATOM 17772 C CA . TYR B 1 544 ? 46.821 14.479 23.734 1.00 36.88 544 TYR B CA 1
ATOM 17773 C C . TYR B 1 544 ? 46.575 13.299 24.662 1.00 39.68 544 TYR B C 1
ATOM 17774 O O . TYR B 1 544 ? 47.505 12.794 25.305 1.00 37.18 544 TYR B O 1
ATOM 17792 N N . TRP B 1 545 ? 45.320 12.840 24.740 1.00 38.18 545 TRP B N 1
ATOM 17793 C CA . TRP B 1 545 ? 44.997 11.708 25.602 1.00 38.70 545 TRP B CA 1
ATOM 17794 C C . TRP B 1 545 ? 45.709 10.441 25.143 1.00 41.25 545 TRP B C 1
ATOM 17795 O O . TRP B 1 545 ? 46.265 9.696 25.962 1.00 39.30 545 TRP B O 1
ATOM 17816 N N . ARG B 1 546 ? 45.709 10.184 23.835 1.00 39.61 546 ARG B N 1
ATOM 17817 C CA . ARG B 1 546 ? 46.408 9.013 23.328 1.00 43.01 546 ARG B CA 1
ATOM 17818 C C . ARG B 1 546 ? 47.880 9.058 23.726 1.00 43.83 546 ARG B C 1
ATOM 17819 O O . ARG B 1 546 ? 48.447 8.048 24.165 1.00 37.12 546 ARG B O 1
ATOM 17840 N N . ALA B 1 547 ? 48.503 10.238 23.620 1.00 47.81 547 ALA B N 1
ATOM 17841 C CA . ALA B 1 547 ? 49.891 10.394 24.046 1.00 46.50 547 ALA B CA 1
ATOM 17842 C C . ALA B 1 547 ? 50.054 10.003 25.508 1.00 46.97 547 ALA B C 1
ATOM 17843 O O . ALA B 1 547 ? 50.934 9.209 25.861 1.00 45.72 547 ALA B O 1
ATOM 17850 N N . LEU B 1 548 ? 49.190 10.540 26.372 1.00 44.67 548 LEU B N 1
ATOM 17851 C CA . LEU B 1 548 ? 49.238 10.188 27.785 1.00 41.63 548 LEU B CA 1
ATOM 17852 C C . LEU B 1 548 ? 49.051 8.692 27.979 1.00 43.07 548 LEU B C 1
ATOM 17853 O O . LEU B 1 548 ? 49.734 8.072 28.801 1.00 43.44 548 LEU B O 1
ATOM 17869 N N . GLN B 1 549 ? 48.096 8.105 27.255 1.00 45.28 549 GLN B N 1
ATOM 17870 C CA . GLN B 1 549 ? 47.872 6.664 27.302 1.00 45.12 549 GLN B CA 1
ATOM 17871 C C . GLN B 1 549 ? 49.155 5.888 27.030 1.00 49.47 549 GLN B C 1
ATOM 17872 O O . GLN B 1 549 ? 49.470 4.915 27.725 1.00 48.48 549 GLN B O 1
ATOM 17886 N N . ASN B 1 550 ? 49.904 6.301 26.007 1.00 53.63 550 ASN B N 1
ATOM 17887 C CA . ASN B 1 550 ? 51.094 5.557 25.612 1.00 58.21 550 ASN B CA 1
ATOM 17888 C C . ASN B 1 550 ? 52.191 5.682 26.660 1.00 58.33 550 ASN B C 1
ATOM 17889 O O . ASN B 1 550 ? 52.805 4.682 27.047 1.00 59.02 550 ASN B O 1
ATOM 17900 N N . ARG B 1 551 ? 52.444 6.901 27.142 1.00 60.24 551 ARG B N 1
ATOM 17901 C CA . ARG B 1 551 ? 53.409 7.085 28.219 1.00 60.40 551 ARG B CA 1
ATOM 17902 C C . ARG B 1 551 ? 53.085 6.177 29.401 1.00 54.59 551 ARG B C 1
ATOM 17903 O O . ARG B 1 551 ? 53.991 5.683 30.080 1.00 54.45 551 ARG B O 1
ATOM 17924 N N . ILE B 1 552 ? 51.802 5.942 29.664 1.00 53.65 552 ILE B N 1
ATOM 17925 C CA . ILE B 1 552 ? 51.417 5.047 30.750 1.00 53.50 552 ILE B CA 1
ATOM 17926 C C . ILE B 1 552 ? 51.795 3.611 30.407 1.00 57.54 552 ILE B C 1
ATOM 17927 O O . ILE B 1 552 ? 52.338 2.872 31.240 1.00 55.35 552 ILE B O 1
ATOM 17943 N N . ARG B 1 553 ? 51.495 3.191 29.175 1.00 58.70 553 ARG B N 1
ATOM 17944 C CA . ARG B 1 553 ? 51.781 1.825 28.756 1.00 57.16 553 ARG B CA 1
ATOM 17945 C C . ARG B 1 553 ? 53.278 1.570 28.631 1.00 57.48 553 ARG B C 1
ATOM 17946 O O . ARG B 1 553 ? 53.759 0.487 28.980 1.00 56.00 553 ARG B O 1
ATOM 17967 N N . GLU B 1 554 ? 54.033 2.556 28.156 1.00 61.99 554 GLU B N 1
ATOM 17968 C CA . GLU B 1 554 ? 55.483 2.441 28.071 1.00 66.14 554 GLU B CA 1
ATOM 17969 C C . GLU B 1 554 ? 56.124 2.566 29.450 1.00 68.99 554 GLU B C 1
ATOM 17970 O O . GLU B 1 554 ? 57.316 2.868 29.566 1.00 70.09 554 GLU B O 1
ATOM 17982 N N . GLY B 1 555 ? 55.322 2.393 30.500 1.00 70.15 555 GLY B N 1
ATOM 17983 C CA . GLY B 1 555 ? 55.815 2.247 31.854 1.00 72.13 555 GLY B CA 1
ATOM 17984 C C . GLY B 1 555 ? 56.121 3.521 32.616 1.00 76.88 555 GLY B C 1
ATOM 17985 O O . GLY B 1 555 ? 56.345 3.449 33.833 1.00 72.97 555 GLY B O 1
ATOM 17989 N N . HIS B 1 556 ? 56.122 4.680 31.964 1.00 84.12 556 HIS B N 1
ATOM 17990 C CA . HIS B 1 556 ? 56.526 5.918 32.617 1.00 89.11 556 HIS B CA 1
ATOM 17991 C C . HIS B 1 556 ? 55.523 6.308 33.697 1.00 84.13 556 HIS B C 1
ATOM 17992 O O . HIS B 1 556 ? 54.316 6.099 33.554 1.00 83.74 556 HIS B O 1
ATOM 18006 N N . VAL B 1 557 ? 56.037 6.867 34.790 1.00 83.69 557 VAL B N 1
ATOM 18007 C CA . VAL B 1 557 ? 55.230 7.324 35.919 1.00 82.36 557 VAL B CA 1
ATOM 18008 C C . VAL B 1 557 ? 55.457 8.818 36.079 1.00 81.13 557 VAL B C 1
ATOM 18009 O O . VAL B 1 557 ? 56.593 9.255 36.299 1.00 84.68 557 VAL B O 1
ATOM 18022 N N . GLU B 1 558 ? 54.381 9.595 35.987 1.00 76.42 558 GLU B N 1
ATOM 18023 C CA . GLU B 1 558 ? 54.514 11.044 35.892 1.00 74.89 558 GLU B CA 1
ATOM 18024 C C . GLU B 1 558 ? 54.878 11.672 37.229 1.00 71.33 558 GLU B C 1
ATOM 18025 O O . GLU B 1 558 ? 54.266 11.378 38.262 1.00 72.24 558 GLU B O 1
ATOM 18037 N N . ASP B 1 559 ? 55.885 12.540 37.202 1.00 67.39 559 ASP B N 1
ATOM 18038 C CA . ASP B 1 559 ? 56.202 13.339 38.372 1.00 67.08 559 ASP B CA 1
ATOM 18039 C C . ASP B 1 559 ? 54.979 14.143 38.792 1.00 60.02 559 ASP B C 1
ATOM 18040 O O . ASP B 1 559 ? 54.241 14.662 37.951 1.00 62.24 559 ASP B O 1
ATOM 18049 N N . VAL B 1 560 ? 54.777 14.266 40.102 1.00 53.38 560 VAL B N 1
ATOM 18050 C CA . VAL B 1 560 ? 53.720 15.109 40.653 1.00 50.21 560 VAL B CA 1
ATOM 18051 C C . VAL B 1 560 ? 54.301 15.911 41.806 1.00 46.84 560 VAL B C 1
ATOM 18052 O O . VAL B 1 560 ? 54.880 15.340 42.734 1.00 48.66 560 VAL B O 1
ATOM 18065 N N . TYR B 1 561 ? 54.131 17.228 41.764 1.00 46.67 561 TYR B N 1
ATOM 18066 C CA . TYR B 1 561 ? 54.725 18.130 42.745 1.00 48.05 561 TYR B CA 1
ATOM 18067 C C . TYR B 1 561 ? 53.639 18.684 43.653 1.00 47.34 561 TYR B C 1
ATOM 18068 O O . TYR B 1 561 ? 52.710 19.347 43.182 1.00 49.72 561 TYR B O 1
ATOM 18086 N N . ALA B 1 562 ? 53.770 18.435 44.951 1.00 44.91 562 ALA B N 1
ATOM 18087 C CA . ALA B 1 562 ? 52.788 18.908 45.920 1.00 43.70 562 ALA B CA 1
ATOM 18088 C C . ALA B 1 562 ? 52.971 20.382 46.249 1.00 46.15 562 ALA B C 1
ATOM 18089 O O . ALA B 1 562 ? 52.785 20.793 47.399 1.00 49.50 562 ALA B O 1
ATOM 18096 N N . TYR B 1 563 ? 53.306 21.190 45.242 1.00 44.98 563 TYR B N 1
ATOM 18097 C CA . TYR B 1 563 ? 53.560 22.620 45.379 1.00 42.22 563 TYR B CA 1
ATOM 18098 C C . TYR B 1 563 ? 53.593 23.215 43.976 1.00 44.94 563 TYR B C 1
ATOM 18099 O O . TYR B 1 563 ? 53.754 22.497 42.986 1.00 45.73 563 TYR B O 1
ATOM 18117 N N . ARG B 1 564 ? 53.442 24.535 43.902 1.00 53.06 564 ARG B N 1
ATOM 18118 C CA . ARG B 1 564 ? 53.399 25.215 42.612 1.00 58.14 564 ARG B CA 1
ATOM 18119 C C . ARG B 1 564 ? 54.701 24.983 41.856 1.00 60.70 564 ARG B C 1
ATOM 18120 O O . ARG B 1 564 ? 55.781 24.934 42.453 1.00 62.16 564 ARG B O 1
ATOM 18141 N N . ARG B 1 565 ? 54.597 24.804 40.533 1.00 67.21 565 ARG B N 1
ATOM 18142 C CA . ARG B 1 565 ? 55.806 24.575 39.747 1.00 70.73 565 ARG B CA 1
ATOM 18143 C C . ARG B 1 565 ? 56.792 25.725 39.902 1.00 67.95 565 ARG B C 1
ATOM 18144 O O . ARG B 1 565 ? 58.006 25.506 39.826 1.00 64.51 565 ARG B O 1
ATOM 18165 N N . ARG B 1 566 ? 56.296 26.948 40.127 1.00 70.67 566 ARG B N 1
ATOM 18166 C CA . ARG B 1 566 ? 57.186 28.091 40.311 1.00 74.51 566 ARG B CA 1
ATOM 18167 C C . ARG B 1 566 ? 58.203 27.831 41.413 1.00 70.57 566 ARG B C 1
ATOM 18168 O O . ARG B 1 566 ? 59.369 28.222 41.299 1.00 72.38 566 ARG B O 1
ATOM 18189 N N . GLN B 1 567 ? 57.784 27.157 42.480 1.00 65.58 567 GLN B N 1
ATOM 18190 C CA . GLN B 1 567 ? 58.631 27.017 43.653 1.00 59.27 567 GLN B CA 1
ATOM 18191 C C . GLN B 1 567 ? 59.792 26.058 43.440 1.00 53.90 567 GLN B C 1
ATOM 18192 O O . GLN B 1 567 ? 60.710 26.048 44.265 1.00 52.37 567 GLN B O 1
ATOM 18206 N N . ARG B 1 568 ? 59.791 25.269 42.367 1.00 51.82 568 ARG B N 1
ATOM 18207 C CA . ARG B 1 568 ? 60.935 24.412 42.087 1.00 54.75 568 ARG B CA 1
ATOM 18208 C C . ARG B 1 568 ? 62.191 25.262 41.954 1.00 61.35 568 ARG B C 1
ATOM 18209 O O . ARG B 1 568 ? 62.187 26.295 41.279 1.00 66.97 568 ARG B O 1
ATOM 18230 N N . PHE B 1 569 ? 63.270 24.834 42.606 1.00 64.68 569 PHE B N 1
ATOM 18231 C CA . PHE B 1 569 ? 64.525 25.567 42.498 1.00 67.33 569 PHE B CA 1
ATOM 18232 C C . PHE B 1 569 ? 64.956 25.693 41.040 1.00 69.03 569 PHE B C 1
ATOM 18233 O O . PHE B 1 569 ? 65.326 26.780 40.581 1.00 68.18 569 PHE B O 1
ATOM 18250 N N . SER B 1 570 ? 64.908 24.583 40.293 1.00 71.31 570 SER B N 1
ATOM 18251 C CA . SER B 1 570 ? 65.321 24.586 38.893 1.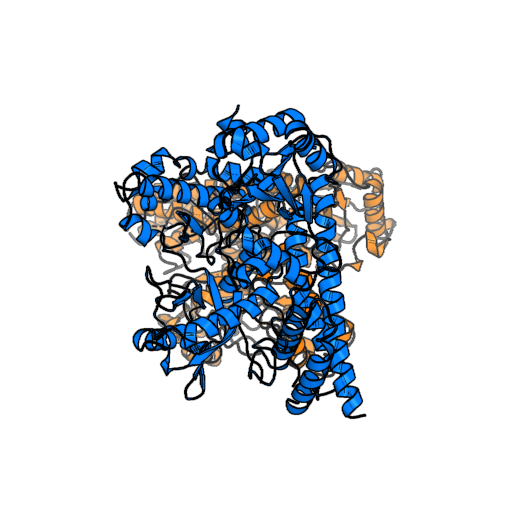00 71.61 570 SER B CA 1
ATOM 18252 C C . SER B 1 570 ? 64.554 25.603 38.050 1.00 71.93 570 SER B C 1
ATOM 18253 O O . SER B 1 570 ? 65.004 25.927 36.943 1.00 73.29 570 SER B O 1
ATOM 18261 N N . VAL B 1 571 ? 63.424 26.119 38.541 1.00 69.93 571 VAL B N 1
ATOM 18262 C CA . VAL B 1 571 ? 62.599 27.068 37.805 1.00 70.74 571 VAL B CA 1
ATOM 18263 C C . VAL B 1 571 ? 62.753 28.483 38.368 1.00 71.88 571 VAL B C 1
ATOM 18264 O O . VAL B 1 571 ? 63.107 29.415 37.648 1.00 74.36 571 VAL B O 1
ATOM 18277 N N . ARG B 1 572 ? 62.461 28.664 39.651 1.00 69.12 572 ARG B N 1
ATOM 18278 C CA . ARG B 1 572 ? 62.585 30.011 40.182 1.00 67.92 572 ARG B CA 1
ATOM 18279 C C . ARG B 1 572 ? 64.031 30.442 40.354 1.00 71.49 572 ARG B C 1
ATOM 18280 O O . ARG B 1 572 ? 64.257 31.617 40.645 1.00 71.15 572 ARG B O 1
ATOM 18301 N N . TYR B 1 573 ? 65.005 29.556 40.129 1.00 74.85 573 TYR B N 1
ATOM 18302 C CA . TYR B 1 573 ? 66.424 29.904 40.226 1.00 75.25 573 TYR B CA 1
ATOM 18303 C C . TYR B 1 573 ? 67.196 29.296 39.057 1.00 81.52 573 TYR B C 1
ATOM 18304 O O . TYR B 1 573 ? 68.334 28.839 39.214 1.00 81.57 573 TYR B O 1
ATOM 18322 N N . GLY B 1 574 ? 66.584 29.251 37.877 1.00 86.88 574 GLY B N 1
ATOM 18323 C CA . GLY B 1 574 ? 67.239 28.671 36.715 1.00 88.70 574 GLY B CA 1
ATOM 18324 C C . GLY B 1 574 ? 66.437 28.707 35.426 1.00 89.47 574 GLY B C 1
ATOM 18325 O O . GLY B 1 574 ? 65.316 29.208 35.388 1.00 87.52 574 GLY B O 1
#

Secondary structure (DSSP, 8-state):
-HHHHHHHHHHHHHHHHHHHHHHHHHHHHTHHHHHHTT-HHHHHHHHHHHHHHHHHHHHHHHHHHHHHHTTGGG-HHHHHHHHHHHHHTTTT-TTHHHHHHHHHHHHHHHTTT----TTTS-SS-SS-S---SPPSS-SEEEE--TTTTHHHHHHHHHH----S-BSSHHHHHHHHHHHHHHHH-HHHHHH-EEEEESS-EEETTEEEEEEEEEETTEEEEEEEEEEE-SSS-EEE---B--HHHHHHHT-TTSPPPB---SSHHHHHHHHHTT-TT--HHHHHHHTT-HHHHHHHHHHHHHHHHHH----BEEPSSSPPSSEEEEE-TT-SEEEEEE-SS--TT----HHHHHHHHHHHHTS--TTSB--EEEEEEEEEEGGGB-HHHHHHHHHHSGGGEEEETTEEEEEEEEEEE--EEHHHHTTT--HHHHHHHHHHHHHHHHHHHHTTEE-SS--GGGEEE-TTS-EEE---TT-EEGGG-EE-SSPPP---S---TTEE-GGGHHHHHTSSTTTHHHHHHHHGGGG-HHHHHHHHHHHHTT------SS-GGGSHHHHT-/-HHHHHHHHHHHHHHHHHHHHHHHHHTHHHHHHTT-HHHHHHHHHHHHHHHHHHHHHHHHHHHHT--HHHHHHHHHHHHHT-TT-TTHHHHHHHHHHHHHHHTTT-S--TTTS-SS-SS---TTSPPSS-SEEEE--TTHHHHHHHHHHHH----S-BS-HHHHHHHHHHHHHHHHHHHHHHT-EEEEESS-EEETTEEEEEEEEE-SS-EEEEEEEEEE-SSS-EEE---B--HHHHHHHT-TTSPPPB---SSHHHHHHHHHHSSTT--HHHHHHHTT-HHHHHHHHHHHHHHHHHH----BEEPSSSPPSSEEEEE-TT-SEEEEEE-SS--TT----HHHHHHHHHHHH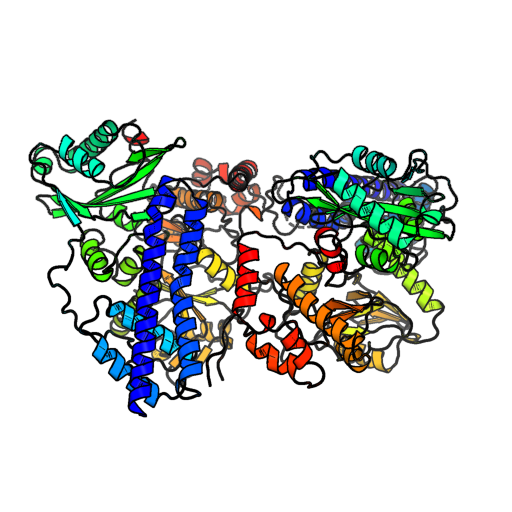TS--TTTB--EEEEEEEEEEGGGB-HHHHHHHHHHSGGGEEEETTEEEEEEEEEEE--EEHHHHHHH--HHHHHHHHHHHHHHHHHHHHTTEE-SS--GGGEEE-TTS-EEE---TT-EEGGG-EE-PPPP------TTEE-GGGHHHHHT-STTTHHHHHHHHGGGG-HHHHHHHHHHHHTT------SS-GGGSHHHHT-

GO terms:
  GO:0005515 protein binding (F, IPI)
  GO:0000287 magnesium ion binding (F, IDA)
  GO:0004674 protein serine/threonine kinase activity (F, IDA)
  GO:0004722 protein serine/threonine phosphatase activity (F, IDA)
  GO:0005524 ATP binding (F, IDA)
  GO:0016208 AMP binding (F, IDA)
  GO:0030145 manganese ion binding (F, IDA)
  GO:0008772 [isocitrate dehydrogenase (NADP+)] kinase activity (F, IDA)
  GO:0018105 peptidyl-serine phosphorylation (P, IDA)
  GO:0070262 peptidyl-serine dephosphorylation (P, IDA)
  GO:0005737 cytoplasm (C, IC)
  GO:0006097 glyoxylate cycle (P, IC)
  GO:0006099 tricarboxylic acid cycle (P, IC)

Organism: Escherichia coli (strain K12) (NCBI:txid83333)

Sequence (1120 aa):
MPRGLELLIAQTILQGFDAQYGRFLEVTSGAQQRFEQADWHAVQQAMKNRIHLYDHHVGLVVEQLRCITNGQSTDAEFLLRVKEHYTRLLPDYPRFEIAESFFNSVYCRLFDHRSLTPERLFIFSSQPERRFRTIPRPLAKDFHPDHGWESLLMRVISDLPLRLHWQNKSRDIHYIIRHLTETLGPENLSKSHLQVANELFYRNKAAWLVGKLITPSGTLPFLLPIHQTDDGELFIDTCLTTTAEASIVFGFARSYFMVYAPLPAALVEWLREILPGKTTAELYMAIGCQKHAKTESYREYLVYLQGCNEQFIEAPGIRGMVMLVFTLPGFDRVFKVIKDKFAPQKEMSAAHVRACYQLVKEHDRVGRMADTQEFENFVLEKRHISPALMELLLQEAAEKITDLGEQIVIRHLYIERRMVPLNIWLEQVEGQQLRDAIEEYGNAIRQLAAANIFPGDMLFKNFGVTRHGRVVFYDYDEICYMTEVNFRDIPPPRPWYSVSPGDVFPEEFRHWLCADPRIGPLFEEMHADLFRADYWRALQNRIREGHVEDVYAYRRRQRFSVRYGGLELLIAQTILQGFDAQYGRFLEVTSGAQQRFEQADWHAVQQAMKNRIHLYDHHVGLVVEQLRCITDAEFLLRVKEHYTRLLPDYPRFEIAESFFNSVYCRLFDHRSLTPERLFIFSSQPERRFRTIPRPLAKDFHPDHGWESLLMRVISDLPLRLHWQNKSRDIHYIIRHLTETLGPENLSKSHLQVANELFYRNKAAWLVGKLITPSGTLPFLLPIHQTDDGELFIDTCLTTTAEASIVFGFARSYFMVYAPLPAALVEWLREILPGKTTAELYMAIGCQKHAKTESYREYLVYLQGCNEQFIEAPGIRGMVMLVFTLPGFDRVFKVIKDKFAPQKEMSAAHVRACYQLVKEHDRVGRMADTQEFENFVLEKRHISPALMELLLQEAAEKITDLGEQIVIRHLYIERRMVPLNIWLEQVEGQQLRDAIEEYGNAIRQLAAANIFPGDMLFKNFGVTRHGRVVFYDYDEICYMTEVNFRDIPPPWYSVSPGDVFPEEFRHWLCADPRIGPLFEEMHADLFRADYWRALQNRIREGHVEDVYAYRRRQRFSVRYG

Radius of gyration: 34.07 Å; Cα contacts (8 Å, |Δi|>4): 1742; chains: 2; bounding box: 69×82×98 Å

Nearest PDB structures (foldseek):
  6k5l-assembly1_A  TM=1.002E+00  e=2.833E-96  Escherichia coli O157
  3eps-assembly2_B  TM=9.908E-01  e=1.315E-85  Escherichia coli O157:H7
  3lcb-assembly2_B  TM=9.809E-01  e=3.117E-83  Escherichia coli O157:H7
  3lcb-assembly1_A  TM=9.744E-01  e=1.013E-82  Escherichia coli O157:H7
  4p69-assembly1_B  TM=9.801E-01  e=1.193E-79  Escherichia coli O157:H7